Protein AF-0000000073468211 (afdb_homodimer)

Sequence (800 aa):
MRFLKLVSVEEAEKTLLSLAKPLQTEDVALENACGRILAESITSPEDIPGFDRSIKDGYAVRSADTLGAGENKPKLLKMTGKIAMGENTSGSIGEKEAKYIPTGGLMPAGADSVIMQENTELLGDTLLIKASVNPGLDVLKYNEDFSKGEMVFAAGQKITAQTAGVLASFGYDPVRVRKRPRVGIISTGNELVLPSQTPAVGQIRDTNTTLIRAFMIERGADPVFYGIIRDEAEALTPVLSKAAAECDLVILSGGSSKDERDVTTKVIEKLGKVLVHGVSVAPGKPTIIGSINEVPILGLPGHPASTYMITTLFAGPLLAKMTEASEKTRMIKAPLAISFPSEKGREDLVRVKLNQNGEVEPVLGKSGLLNTLVRSDGYIRVPAGRDGYEKGDIVEVFVWMRFLKLVSVEEAEKTLLSLAKPLQTEDVALENACGRILAESITSPEDIPGFDRSIKDGYAVRSADTLGAGENKPKLLKMTGKIAMGENTSGSIGEKEAKYIPTGGLMPAGADSVIMQENTELLGDTLLIKASVNPGLDVLKYNEDFSKGEMVFAAGQKITAQTAGVLASFGYDPVRVRKRPRVGIISTGNELVLPSQTPAVGQIRDTNTTLIRAFMIERGADPVFYGIIRDEAEALTPVLSKAAAECDLVILSGGSSKDERDVTTKVIEKLGKVLVHGVSVAPGKPTIIGSINEVPILGLPGHPASTYMITTLFAGPLLAKMTEASEKTRMIKAPLAISFPSEKGREDLVRVKLNQNGEVEPVLGKSGLLNTLVRSDGYIRVPAGRDGYEKGDIVEVFVW

Organism: Methanocorpusculum labreanum (strain ATCC 43576 / DSM 4855 / Z) (NCBI:txid410358)

Nearest PDB structures (foldseek):
  2nro-assembly1_B  TM=8.510E-01  e=1.370E-40  Escherichia coli
  2nqv-assembly1_B  TM=8.761E-01  e=7.980E-40  Escherichia coli
  1g8l-assembly1_B  TM=8.587E-01  e=1.354E-39  Escherichia coli
  2nqn-assembly1_B  TM=8.785E-01  e=4.383E-39  Escherichia coli
  8bvf-assembly1_B  TM=6.718E-01  e=5.879E-39  Corynebacterium glutamicum ATCC 13032

Foldseek 3Di:
DPPPPAAALVVVQVVQLVLFAAFDKDWDFLVPQAQFFAQFWDFQQAAVVQAKFFQAWFKFDALVQQPPAAQVRWGKAFEDEEFDPPDPPQEADDRRYIYTHHRGTGHYHPGQEGDHHVQWDDDPRMITGHHRDDGNYRMDHRRNVHHRGGTDGGGQEGQHPVNSVVCVSRVPTTGMGGDAFEEEEEEEDPQEDDPVDDGDVSHDYQPLVVLLCVVSVVNRHHYDYLDYFYLALVGVQVSVVVRLVPGLEYEYEDPLDPSSLVSVQVSLVVQFDWDRQAHQEPPWGRWTWTHHPSRIYIYTHHQRLRSNVVCVSRVNVSSSSNRVHPDDFDKDKAFAAAWDWDAAQGKYKFFWAQDPVRHIYTQDDDRRDPVSVVRGQFTFIDHNHDGTDHGGDITITRGD/DPPPPAAALVVVQVVQLVLFDAFDKDWDFLVPQAQFFAQFWDFQQAAVVQAKFFQAWFKFDALVQQPPAAQVRWGKAFEDEEFDPPDPPQEADDRRYMYTHHRGTGHYHPGQEGDHHVQWDDDPRMITGHHHDDGNYRMDHRRNVHHRGGTDGGGQEGQHPVNSVVCVSRVPTTGMGGDAFEEEEEEEDPQEDDPVDDGDVSHDYQPLRVLLCVVSVVNRHHYDYLDYFYLALVGVQVSVVVRLVPGQEYEYEDPLDPSSLVSVQVSLVVQFDWDRQAHQEPPWGRWTWTHGPSRIYIYTHHQRLRSNVVCVSHVNVSSSSNRVHPDDFDKDKAFAAAWDWDAAQGKYKFFWAQDPVRHIYTQDDDRRDPVSVVRGQFTFIDHNHDGTDHGGDITITRGD

Secondary structure (DSSP, 8-state):
------B-HHHHHHHHHTT--PPPEEEE-GGG-TT-BBSS-EE-SS-BSSS-EESSSEEEE-GGGGTT-BTTB-EEEEEEEEPPTTSS---B--TTEEEEE-TTPBPPBT--EEEEGGGEEEETTEEEE-S---TTTTEE-TTSSB-TT-EEE-TT-B--HHHHHHHHHHT--SEEEEPPPEEEEEEE-TTEE-TTSPPPTT-EE-HHHHHHHHHHHHTT-EEEEEEEE-S-HHHHHHHHHHHHHH-SEEEEEE--SHHHHHHHHHHHHHHSEEEEE-BSEES-TT-EEEEETTEEEEEEPSSHHHHHHHIIIIIHHHHHHHHT--PPPPEEEEEBSS-EE--TTSEEEEEEEE-TTS-EEE--S-TT-THHHHT-SEEEEEPTT--EE-TT-EEEEEE-/------B-HHHHHHHHHTT--PPPEEEE-GGG-TT-BBSS-EE-SS-BSSS-EESSSEEEE-GGGGTT-BTTB-EEEEEEEEPPTTSS---B--TTEEEEE-TTPBPPBT--EEEEGGGEEEETTEEEE-S---TTTTEE-TTSSB-TT-EEE-TT-B--HHHHHHHHHHT--SEEEEPPPEEEEEEE-TTEE-TTSPPPTT-EE-HHHHHHHHHHHHTT-EEEEEEEE-S-HHHHHHHHHHHHHH-SEEEEEE--SHHHHHHHHHHHHHHSEEEEE-BSEES-TT-EEEEETTEEEEEEPSSHHHHHHHIIIIIHHHHHHHHT--PPPPEEEEEBSS-EE--TTSEEEEEEEE-TTS-EEE--S-TT-THHHHT-SEEEEEPTT--EE-TT-EEEEEE-

pLDDT: mean 94.17, std 7.38, range [32.25, 98.94]

InterPro domains:
  IPR001453 MoaB/Mog domain [PF00994] (184-320)
  IPR001453 MoaB/Mog domain [SM00852] (184-321)
  IPR001453 MoaB/Mog domain [TIGR00177] (181-310)
  IPR005110 MoeA, N-terminal and linker domain [PF03453] (7-171)
  IPR005111 MoeA, C-terminal, domain IV [PF03454] (333-399)
  IPR036135 MoeA, N-terminal and linker domain superfamily [SSF63882] (6-180)
  IPR036425 MoaB/Mog-like domain superfamily [G3DSA:3.40.980.10] (179-320)
  IPR036425 MoaB/Mog-like domain superfamily [SSF53218] (181-323)
  IPR036688 MoeA, C-terminal, domain IV superfamily [G3DSA:2.40.340.10] (330-400)
  IPR036688 MoeA, C-terminal, domain IV superfamily [SSF63867] (331-400)
  IPR038987 Molybdopterin biosynthesis protein MoeA-like [PTHR10192] (5-400)
  IPR038987 Molybdopterin biosynthesis protein MoeA-like [cd00887] (9-400)

Structure (mmCIF, N/CA/C/O backbone):
data_AF-0000000073468211-model_v1
#
loop_
_entity.id
_entity.type
_entity.pdbx_description
1 polymer 'Molybdopterin molybdochelatase'
#
loop_
_atom_site.group_PDB
_atom_site.id
_atom_site.type_symbol
_atom_site.label_atom_id
_atom_site.label_alt_id
_atom_site.label_comp_id
_atom_site.label_asym_id
_atom_site.label_entity_id
_atom_site.label_seq_id
_atom_site.pdbx_PDB_ins_code
_atom_site.Cartn_x
_atom_site.Cartn_y
_atom_site.Cartn_z
_atom_site.occupancy
_atom_site.B_iso_or_equiv
_atom_site.auth_seq_id
_atom_site.auth_comp_id
_atom_site.auth_asym_id
_atom_site.auth_atom_id
_atom_site.pdbx_PDB_model_num
ATOM 1 N N . MET A 1 1 ? 20.375 -33.156 -22.969 1 32.41 1 MET A N 1
ATOM 2 C CA . MET A 1 1 ? 19.578 -32.156 -22.25 1 32.41 1 MET A CA 1
ATOM 3 C C . MET A 1 1 ? 20.219 -31.828 -20.906 1 32.41 1 MET A C 1
ATOM 5 O O . MET A 1 1 ? 20.344 -32.688 -20.031 1 32.41 1 MET A O 1
ATOM 9 N N . ARG A 1 2 ? 21.219 -31.125 -20.875 1 40.91 2 ARG A N 1
ATOM 10 C CA . ARG A 1 2 ? 22.062 -30.969 -19.703 1 40.91 2 ARG A CA 1
ATOM 11 C C . ARG A 1 2 ? 21.25 -30.688 -18.453 1 40.91 2 ARG A C 1
ATOM 13 O O . ARG A 1 2 ? 20.453 -29.734 -18.422 1 40.91 2 ARG A O 1
ATOM 20 N N . PHE A 1 3 ? 20.75 -31.641 -17.781 1 44.66 3 PHE A N 1
ATOM 21 C CA . PHE A 1 3 ? 20.031 -31.609 -16.5 1 44.66 3 PHE A CA 1
ATOM 22 C C . PHE A 1 3 ? 20.594 -30.516 -15.594 1 44.66 3 PHE A C 1
ATOM 24 O O . PHE A 1 3 ? 21.703 -30.656 -15.07 1 44.66 3 PHE A O 1
ATOM 31 N N . LEU A 1 4 ? 20.531 -29.328 -15.984 1 55.38 4 LEU A N 1
ATOM 32 C CA . LEU A 1 4 ? 21.078 -28.406 -14.992 1 55.38 4 LEU A CA 1
ATOM 33 C C . LEU A 1 4 ? 20.625 -28.797 -13.586 1 55.38 4 LEU A C 1
ATOM 35 O O . LEU A 1 4 ? 19.484 -29.234 -13.398 1 55.38 4 LEU A O 1
ATOM 39 N N . LYS A 1 5 ? 21.531 -29.281 -12.695 1 77 5 LYS A N 1
ATOM 40 C CA . LYS A 1 5 ? 21.406 -29.516 -11.266 1 77 5 LYS A CA 1
ATOM 41 C C . LYS A 1 5 ? 20.547 -28.438 -10.602 1 77 5 LYS A C 1
ATOM 43 O O . LYS A 1 5 ? 20.672 -27.25 -10.93 1 77 5 LYS A O 1
ATOM 48 N N . LEU A 1 6 ? 19.484 -28.922 -9.93 1 90.94 6 LEU A N 1
ATOM 49 C CA . LEU A 1 6 ? 18.703 -27.984 -9.133 1 90.94 6 LEU A CA 1
ATOM 50 C C . LEU A 1 6 ? 19.594 -27.078 -8.305 1 90.94 6 LEU A C 1
ATOM 52 O O . LEU A 1 6 ? 20.625 -27.516 -7.77 1 90.94 6 LEU A O 1
ATOM 56 N N . VAL A 1 7 ? 19.328 -25.828 -8.367 1 95.31 7 VAL A N 1
ATOM 57 C CA . VAL A 1 7 ? 20.078 -24.906 -7.535 1 95.31 7 VAL A CA 1
ATOM 58 C C . VAL A 1 7 ? 19.266 -24.516 -6.312 1 95.31 7 VAL A C 1
ATOM 60 O O . VAL A 1 7 ? 18.031 -24.672 -6.297 1 95.31 7 VAL A O 1
ATOM 63 N N . SER A 1 8 ? 19.953 -24.062 -5.281 1 95.81 8 SER A N 1
ATOM 64 C CA . SER A 1 8 ? 19.266 -23.594 -4.078 1 95.81 8 SER A CA 1
ATOM 65 C C . SER A 1 8 ? 18.547 -22.266 -4.336 1 95.81 8 SER A C 1
ATOM 67 O O . SER A 1 8 ? 18.828 -21.578 -5.32 1 95.81 8 SER A O 1
ATOM 69 N N . VAL A 1 9 ? 17.672 -21.922 -3.465 1 96.94 9 VAL A N 1
ATOM 70 C CA . VAL A 1 9 ? 16.953 -20.641 -3.553 1 96.94 9 VAL A CA 1
ATOM 71 C C . VAL A 1 9 ? 17.953 -19.484 -3.492 1 96.94 9 VAL A C 1
ATOM 73 O O . VAL A 1 9 ? 17.859 -18.547 -4.277 1 96.94 9 VAL A O 1
ATOM 76 N N . GLU A 1 10 ? 18.875 -19.578 -2.592 1 96.62 10 GLU A N 1
ATOM 77 C CA . GLU A 1 10 ? 19.875 -18.547 -2.422 1 96.62 10 GLU A CA 1
ATOM 78 C C . GLU A 1 10 ? 20.688 -18.344 -3.703 1 96.62 10 GLU A C 1
ATOM 80 O O . GLU A 1 10 ? 20.906 -17.203 -4.133 1 96.62 10 GLU A O 1
ATOM 85 N N . GLU A 1 11 ? 21.094 -19.422 -4.254 1 97.31 11 GLU A N 1
ATOM 86 C CA . GLU A 1 11 ? 21.859 -19.344 -5.492 1 97.31 11 GLU A CA 1
ATOM 87 C C . GLU A 1 11 ? 21.031 -18.766 -6.629 1 97.31 11 GLU A C 1
ATOM 89 O O . GLU A 1 11 ? 21.531 -17.953 -7.418 1 97.31 11 GLU A O 1
ATOM 94 N N . ALA A 1 12 ? 19.828 -19.172 -6.742 1 98.06 12 ALA A N 1
ATOM 95 C CA . ALA A 1 12 ? 18.922 -18.656 -7.766 1 98.06 12 ALA A CA 1
ATOM 96 C C . ALA A 1 12 ? 18.719 -17.156 -7.598 1 98.06 12 ALA A C 1
ATOM 98 O O . ALA A 1 12 ? 18.766 -16.406 -8.578 1 98.06 12 ALA A O 1
ATOM 99 N N . GLU A 1 13 ? 18.516 -16.734 -6.375 1 97.75 13 GLU A N 1
ATOM 100 C CA . GLU A 1 13 ? 18.328 -15.312 -6.078 1 97.75 13 GLU A CA 1
ATOM 101 C C . GLU A 1 13 ? 19.562 -14.508 -6.473 1 97.75 13 GLU A C 1
ATOM 103 O O . GLU A 1 13 ? 19.438 -13.469 -7.125 1 97.75 13 GLU A O 1
ATOM 108 N N . LYS A 1 14 ? 20.703 -14.961 -6.062 1 98.12 14 LYS A N 1
ATOM 109 C CA . LYS A 1 14 ? 21.953 -14.289 -6.391 1 98.12 14 LYS A CA 1
ATOM 110 C C . LYS A 1 14 ? 22.125 -14.164 -7.902 1 98.12 14 LYS A C 1
ATOM 112 O O . LYS A 1 14 ? 22.5 -13.102 -8.406 1 98.12 14 LYS A O 1
ATOM 117 N N . THR A 1 15 ? 21.844 -15.25 -8.57 1 98.12 15 THR A N 1
ATOM 118 C CA . THR A 1 15 ? 21.969 -15.273 -10.023 1 98.12 15 THR A CA 1
ATOM 119 C C . THR A 1 15 ? 21.031 -14.242 -10.664 1 98.12 15 THR A C 1
ATOM 121 O O . THR A 1 15 ? 21.453 -13.438 -11.492 1 98.12 15 THR A O 1
ATOM 124 N N . LEU A 1 16 ? 19.859 -14.258 -10.281 1 98.5 16 LEU A N 1
ATOM 125 C CA . LEU A 1 16 ? 18.875 -13.344 -10.859 1 98.5 16 LEU A CA 1
ATOM 126 C C . LEU A 1 16 ? 19.234 -11.891 -10.555 1 98.5 16 LEU A C 1
ATOM 128 O O . LEU A 1 16 ? 19.188 -11.039 -11.445 1 98.5 16 LEU A O 1
ATOM 132 N N . LEU A 1 17 ? 19.578 -11.625 -9.281 1 98.12 17 LEU A N 1
ATOM 133 C CA . LEU A 1 17 ? 19.875 -10.258 -8.859 1 98.12 17 LEU A CA 1
ATOM 134 C C . LEU A 1 17 ? 21.109 -9.727 -9.562 1 98.12 17 LEU A C 1
ATOM 136 O O . LEU A 1 17 ? 21.266 -8.516 -9.734 1 98.12 17 LEU A O 1
ATOM 140 N N . SER A 1 18 ? 22 -10.609 -9.961 1 97.88 18 SER A N 1
ATOM 141 C CA . SER A 1 18 ? 23.203 -10.188 -10.672 1 97.88 18 SER A CA 1
ATOM 142 C C . SER A 1 18 ? 22.875 -9.625 -12.047 1 97.88 18 SER A C 1
ATOM 144 O O . SER A 1 18 ? 23.688 -8.922 -12.656 1 97.88 18 SER A O 1
ATOM 146 N N . LEU A 1 19 ? 21.656 -9.898 -12.555 1 97.88 19 LEU A N 1
ATOM 147 C CA . LEU A 1 19 ? 21.234 -9.43 -13.867 1 97.88 19 LEU A CA 1
ATOM 148 C C . LEU A 1 19 ? 20.609 -8.039 -13.773 1 97.88 19 LEU A C 1
ATOM 150 O O . LEU A 1 19 ? 20.375 -7.387 -14.789 1 97.88 19 LEU A O 1
ATOM 154 N N . ALA A 1 20 ? 20.312 -7.633 -12.586 1 96.94 20 ALA A N 1
ATOM 155 C CA . ALA A 1 20 ? 19.609 -6.375 -12.367 1 96.94 20 ALA A CA 1
ATOM 156 C C . ALA A 1 20 ? 20.5 -5.176 -12.695 1 96.94 20 ALA A C 1
ATOM 158 O O . ALA A 1 20 ? 21.625 -5.082 -12.203 1 96.94 20 ALA A O 1
ATOM 159 N N . LYS A 1 21 ? 20.016 -4.336 -13.484 1 95.38 21 LYS A N 1
ATOM 160 C CA . LYS A 1 21 ? 20.641 -3.041 -13.734 1 95.38 21 LYS A CA 1
ATOM 161 C C . LYS A 1 21 ? 19.766 -1.899 -13.234 1 95.38 21 LYS A C 1
ATOM 163 O O . LYS A 1 21 ? 18.547 -1.889 -13.469 1 95.38 21 LYS A O 1
ATOM 168 N N . PRO A 1 22 ? 20.422 -0.974 -12.555 1 96 22 PRO A N 1
ATOM 169 C CA . PRO A 1 22 ? 19.609 0.166 -12.125 1 96 22 PRO A CA 1
ATOM 170 C C . PRO A 1 22 ? 18.938 0.889 -13.289 1 96 22 PRO A C 1
ATOM 172 O O . PRO A 1 22 ? 19.562 1.138 -14.312 1 96 22 PRO A O 1
ATOM 175 N N . LEU A 1 23 ? 17.75 1.193 -13.117 1 98.06 23 LEU A N 1
ATOM 176 C CA . LEU A 1 23 ? 16.984 1.882 -14.148 1 98.06 23 LEU A CA 1
ATOM 177 C C . LEU A 1 23 ? 17.359 3.361 -14.203 1 98.06 23 LEU A C 1
ATOM 179 O O . LEU A 1 23 ? 17.875 3.912 -13.227 1 98.06 23 LEU A O 1
ATOM 183 N N . GLN A 1 24 ? 17.047 3.904 -15.312 1 98.12 24 GLN A N 1
ATOM 184 C CA . GLN A 1 24 ? 17.266 5.336 -15.484 1 98.12 24 GLN A CA 1
ATOM 185 C C . GLN A 1 24 ? 16.344 6.148 -14.578 1 98.12 24 GLN A C 1
ATOM 187 O O . GLN A 1 24 ? 15.445 5.594 -13.945 1 98.12 24 GLN A O 1
ATOM 192 N N . THR A 1 25 ? 16.703 7.418 -14.43 1 98.44 25 THR A N 1
ATOM 193 C CA . THR A 1 25 ? 15.906 8.328 -13.609 1 98.44 25 THR A CA 1
ATOM 194 C C . THR A 1 25 ? 15.031 9.219 -14.477 1 98.44 25 THR A C 1
ATOM 196 O O . THR A 1 25 ? 15.219 9.289 -15.695 1 98.44 25 THR A O 1
ATOM 199 N N . GLU A 1 26 ? 14.023 9.734 -13.914 1 98.69 26 GLU A N 1
ATOM 200 C CA . GLU A 1 26 ? 13.18 10.734 -14.562 1 98.69 26 GLU A CA 1
ATOM 201 C C . GLU A 1 26 ? 12.672 11.766 -13.555 1 98.69 26 GLU A C 1
ATOM 203 O O . GLU A 1 26 ? 12.672 11.516 -12.352 1 98.69 26 GLU A O 1
ATOM 208 N N . ASP A 1 27 ? 12.344 12.977 -14.055 1 98.69 27 ASP A N 1
ATOM 209 C CA . ASP A 1 27 ? 11.711 14.008 -13.234 1 98.69 27 ASP A CA 1
ATOM 210 C C . ASP A 1 27 ? 10.195 13.938 -13.336 1 98.69 27 ASP A C 1
ATOM 212 O O . ASP A 1 27 ? 9.641 13.891 -14.438 1 98.69 27 ASP A O 1
ATOM 216 N N . VAL A 1 28 ? 9.578 13.852 -12.219 1 98.5 28 VAL A N 1
ATOM 217 C CA . VAL A 1 28 ? 8.117 13.836 -12.211 1 98.5 28 VAL A CA 1
ATOM 218 C C . VAL A 1 28 ? 7.59 15 -11.367 1 98.5 28 VAL A C 1
ATOM 220 O O . VAL A 1 28 ? 8.227 15.406 -10.398 1 98.5 28 VAL A O 1
ATOM 223 N N . ALA A 1 29 ? 6.383 15.484 -11.805 1 98.5 29 ALA A N 1
ATOM 224 C CA . ALA A 1 29 ? 5.719 16.469 -10.945 1 98.5 29 ALA A CA 1
ATOM 225 C C . ALA A 1 29 ? 5.461 15.898 -9.555 1 98.5 29 ALA A C 1
ATOM 227 O O . ALA A 1 29 ? 5.137 14.719 -9.414 1 98.5 29 ALA A O 1
ATOM 228 N N . LEU A 1 30 ? 5.605 16.719 -8.555 1 98.44 30 LEU A N 1
ATOM 229 C CA . LEU A 1 30 ? 5.422 16.281 -7.172 1 98.44 30 LEU A CA 1
ATOM 230 C C . LEU A 1 30 ? 4.051 15.648 -6.984 1 98.44 30 LEU A C 1
ATOM 232 O O . LEU A 1 30 ? 3.91 14.672 -6.238 1 98.44 30 LEU A O 1
ATOM 236 N N . GLU A 1 31 ? 3.053 16.141 -7.691 1 97.44 31 GLU A N 1
ATOM 237 C CA . GLU A 1 31 ? 1.694 15.617 -7.559 1 97.44 31 GLU A CA 1
ATOM 238 C C . GLU A 1 31 ? 1.601 14.18 -8.055 1 97.44 31 GLU A C 1
ATOM 240 O O . GLU A 1 31 ? 0.652 13.461 -7.723 1 97.44 31 GLU A O 1
ATOM 245 N N . ASN A 1 32 ? 2.574 13.727 -8.836 1 97.25 32 ASN A N 1
ATOM 246 C CA . ASN A 1 32 ? 2.596 12.375 -9.383 1 97.25 32 ASN A CA 1
ATOM 247 C C . ASN A 1 32 ? 3.678 11.516 -8.727 1 97.25 32 ASN A C 1
ATOM 249 O O . ASN A 1 32 ? 3.975 10.414 -9.195 1 97.25 32 ASN A O 1
ATOM 253 N N . ALA A 1 33 ? 4.254 11.969 -7.68 1 98.25 33 ALA A N 1
ATOM 254 C CA . ALA A 1 33 ? 5.469 11.352 -7.16 1 98.25 33 ALA A CA 1
ATOM 255 C C . ALA A 1 33 ? 5.141 10.281 -6.121 1 98.25 33 ALA A C 1
ATOM 257 O O . ALA A 1 33 ? 5.984 9.445 -5.785 1 98.25 33 ALA A O 1
ATOM 258 N N . CYS A 1 34 ? 3.93 10.312 -5.621 1 97.19 34 CYS A N 1
ATOM 259 C CA . CYS A 1 34 ? 3.559 9.352 -4.582 1 97.19 34 CYS A CA 1
ATOM 260 C C . CYS A 1 34 ? 3.781 7.922 -5.055 1 97.19 34 CYS A C 1
ATOM 262 O O . CYS A 1 34 ? 3.379 7.559 -6.16 1 97.19 34 CYS A O 1
ATOM 264 N N . GLY A 1 35 ? 4.484 7.121 -4.219 1 96.94 35 GLY A N 1
ATOM 265 C CA . GLY A 1 35 ? 4.73 5.719 -4.52 1 96.94 35 GLY A CA 1
ATOM 266 C C . GLY A 1 35 ? 6 5.492 -5.32 1 96.94 35 GLY A C 1
ATOM 267 O O . GLY A 1 35 ? 6.477 4.359 -5.43 1 96.94 35 GLY A O 1
ATOM 268 N N . ARG A 1 36 ? 6.551 6.547 -5.871 1 98.44 36 ARG A N 1
ATOM 269 C CA . ARG A 1 36 ? 7.789 6.441 -6.633 1 98.44 36 ARG A CA 1
ATOM 270 C C . ARG A 1 36 ? 8.992 6.297 -5.707 1 98.44 36 ARG A C 1
ATOM 272 O O . ARG A 1 36 ? 8.867 6.453 -4.492 1 98.44 36 ARG A O 1
ATOM 279 N N . ILE A 1 37 ? 10.117 5.914 -6.242 1 98.62 37 ILE A N 1
ATOM 280 C CA . ILE A 1 37 ? 11.352 5.703 -5.496 1 98.62 37 ILE A CA 1
ATOM 281 C C . ILE A 1 37 ? 12.328 6.852 -5.773 1 98.62 37 ILE A C 1
ATOM 283 O O . ILE A 1 37 ? 12.648 7.129 -6.93 1 98.62 37 ILE A O 1
ATOM 287 N N . LEU A 1 38 ? 12.789 7.5 -4.703 1 98.75 38 LEU A N 1
ATOM 288 C CA . LEU A 1 38 ? 13.742 8.586 -4.855 1 98.75 38 LEU A CA 1
ATOM 289 C C . LEU A 1 38 ? 15.016 8.102 -5.543 1 98.75 38 LEU A C 1
ATOM 291 O O . LEU A 1 38 ? 15.594 7.086 -5.148 1 98.75 38 LEU A O 1
ATOM 295 N N . ALA A 1 39 ? 15.516 8.812 -6.555 1 98.31 39 ALA A N 1
ATOM 296 C CA . ALA A 1 39 ? 16.734 8.453 -7.285 1 98.31 39 ALA A CA 1
ATOM 297 C C . ALA A 1 39 ? 17.969 8.992 -6.586 1 98.31 39 ALA A C 1
ATOM 299 O O . ALA A 1 39 ? 19.094 8.539 -6.855 1 98.31 39 ALA A O 1
ATOM 300 N N . GLU A 1 40 ? 17.797 9.961 -5.734 1 97.94 40 GLU A N 1
ATOM 301 C CA . GLU A 1 40 ? 18.906 10.617 -5.039 1 97.94 40 GLU A CA 1
ATOM 302 C C . GLU A 1 40 ? 18.531 10.953 -3.598 1 97.94 40 GLU A C 1
ATOM 304 O O . GLU A 1 40 ? 17.359 10.969 -3.246 1 97.94 40 GLU A O 1
ATOM 309 N N . SER A 1 41 ? 19.547 11.125 -2.834 1 98.31 41 SER A N 1
ATOM 310 C CA . SER A 1 41 ? 19.312 11.586 -1.471 1 98.31 41 SER A CA 1
ATOM 311 C C . SER A 1 41 ? 18.75 13 -1.459 1 98.31 41 SER A C 1
ATOM 313 O O . SER A 1 41 ? 19.016 13.797 -2.361 1 98.31 41 SER A O 1
ATOM 315 N N . ILE A 1 42 ? 17.984 13.297 -0.471 1 98.5 42 ILE A N 1
ATOM 316 C CA . ILE A 1 42 ? 17.359 14.602 -0.339 1 98.5 42 ILE A CA 1
ATOM 317 C C . ILE A 1 42 ? 17.938 15.336 0.873 1 98.5 42 ILE A C 1
ATOM 319 O O . ILE A 1 42 ? 17.922 14.805 1.986 1 98.5 42 ILE A O 1
ATOM 323 N N . THR A 1 43 ? 18.438 16.453 0.672 1 97.81 43 THR A N 1
ATOM 324 C CA . THR A 1 43 ? 18.906 17.375 1.712 1 97.81 43 THR A CA 1
ATOM 325 C C . THR A 1 43 ? 18.047 18.625 1.755 1 97.81 43 THR A C 1
ATOM 327 O O . THR A 1 43 ? 17.531 19.062 0.725 1 97.81 43 THR A O 1
ATOM 330 N N . SER A 1 44 ? 17.891 19.125 2.943 1 98 44 SER A N 1
ATOM 331 C CA . SER A 1 44 ? 17.141 20.391 3.033 1 98 44 SER A CA 1
ATOM 332 C C . SER A 1 44 ? 17.875 21.516 2.318 1 98 44 SER A C 1
ATOM 334 O O . SER A 1 44 ? 19.016 21.844 2.664 1 98 44 SER A O 1
ATOM 336 N N . PRO A 1 45 ? 17.266 22.109 1.367 1 97.38 45 PRO A N 1
ATOM 337 C CA . PRO A 1 45 ? 17.969 23.172 0.623 1 97.38 45 PRO A CA 1
ATOM 338 C C . PRO A 1 45 ? 18.047 24.484 1.397 1 97.38 45 PRO A C 1
ATOM 340 O O . PRO A 1 45 ? 18.812 25.375 1.036 1 97.38 45 PRO A O 1
ATOM 343 N N . GLU A 1 46 ? 17.266 24.656 2.424 1 97 46 GLU A N 1
ATOM 344 C CA . GLU A 1 46 ? 17.188 25.844 3.268 1 97 46 GLU A CA 1
ATOM 345 C C . GLU A 1 46 ? 16.75 25.484 4.688 1 97 46 GLU A C 1
ATOM 347 O O . GLU A 1 46 ? 16.422 24.328 4.965 1 97 46 GLU A O 1
ATOM 352 N N . ASP A 1 47 ? 16.891 26.484 5.512 1 97.31 47 ASP A N 1
ATOM 353 C CA . ASP A 1 47 ? 16.297 26.328 6.836 1 97.31 47 ASP A CA 1
ATOM 354 C C . ASP A 1 47 ? 14.766 26.328 6.758 1 97.31 47 ASP A C 1
ATOM 356 O O . ASP A 1 47 ? 14.18 27.109 6.008 1 97.31 47 ASP A O 1
ATOM 360 N N . ILE A 1 48 ? 14.203 25.469 7.461 1 96.06 48 ILE A N 1
ATOM 361 C CA . ILE A 1 48 ? 12.742 25.406 7.516 1 96.06 48 ILE A CA 1
ATOM 362 C C . ILE A 1 48 ? 12.266 25.656 8.945 1 96.06 48 ILE A C 1
ATOM 364 O O . ILE A 1 48 ? 12.695 24.969 9.883 1 96.06 48 ILE A O 1
ATOM 368 N N . PRO A 1 49 ? 11.445 26.656 9.109 1 94.25 49 PRO A N 1
ATOM 369 C CA . PRO A 1 49 ? 10.625 27.375 8.133 1 94.25 49 PRO A CA 1
ATOM 370 C C . PRO A 1 49 ? 11.367 28.562 7.508 1 94.25 49 PRO A C 1
ATOM 372 O O . PRO A 1 49 ? 10.789 29.281 6.688 1 94.25 49 PRO A O 1
ATOM 375 N N . GLY A 1 50 ? 12.617 28.859 7.969 1 95 50 GLY A N 1
ATOM 376 C CA . GLY A 1 50 ? 13.438 29.891 7.359 1 95 50 GLY A CA 1
ATOM 377 C C . GLY A 1 50 ? 13.391 31.219 8.102 1 95 50 GLY A C 1
ATOM 378 O O . GLY A 1 50 ? 14.188 32.125 7.836 1 95 50 GLY A O 1
ATOM 379 N N . PHE A 1 51 ? 12.445 31.375 9.016 1 94.69 51 PHE A N 1
ATOM 380 C CA . PHE A 1 51 ? 12.305 32.531 9.883 1 94.69 51 PHE A CA 1
ATOM 381 C C . PHE A 1 51 ? 11.633 32.156 11.195 1 94.69 51 PHE A C 1
ATOM 383 O O . PHE A 1 51 ? 10.93 31.156 11.273 1 94.69 51 PHE A O 1
ATOM 390 N N . ASP A 1 52 ? 11.922 32.938 12.195 1 95.38 52 ASP A N 1
ATOM 391 C CA . ASP A 1 52 ? 11.219 32.75 13.453 1 95.38 52 ASP A CA 1
ATOM 392 C C . ASP A 1 52 ? 9.742 33.094 13.328 1 95.38 52 ASP A C 1
ATOM 394 O O . ASP A 1 52 ? 9.398 34.156 12.828 1 95.38 52 ASP A O 1
ATOM 398 N N . ARG A 1 53 ? 8.906 32.156 13.805 1 93.56 53 ARG A N 1
ATOM 399 C CA . ARG A 1 53 ? 7.48 32.406 13.641 1 93.56 53 ARG A CA 1
ATOM 400 C C . ARG A 1 53 ? 6.691 32 14.875 1 93.56 53 ARG A C 1
ATOM 402 O O . ARG A 1 53 ? 7.164 31.188 15.672 1 93.56 53 ARG A O 1
ATOM 409 N N . SER A 1 54 ? 5.547 32.594 15 1 93.44 54 SER A N 1
ATOM 410 C CA . SER A 1 54 ? 4.691 32.281 16.141 1 93.44 54 SER A CA 1
ATOM 411 C C . SER A 1 54 ? 3.988 30.938 15.953 1 93.44 54 SER A C 1
ATOM 413 O O . SER A 1 54 ? 3.551 30.609 14.852 1 93.44 54 SER A O 1
ATOM 415 N N . ILE A 1 55 ? 3.76 30.203 17.016 1 90.56 55 ILE A N 1
ATOM 416 C CA . ILE A 1 55 ? 2.986 28.969 16.922 1 90.56 55 ILE A CA 1
ATOM 417 C C . ILE A 1 55 ? 1.632 29.156 17.594 1 90.56 55 ILE A C 1
ATOM 419 O O . ILE A 1 55 ? 0.848 28.203 17.703 1 90.56 55 ILE A O 1
ATOM 423 N N . LYS A 1 56 ? 1.368 30.391 18.078 1 90.5 56 LYS A N 1
ATOM 424 C CA . LYS A 1 56 ? 0.096 30.75 18.688 1 90.5 56 LYS A CA 1
ATOM 425 C C . LYS A 1 56 ? -0.373 32.125 18.203 1 90.5 56 LYS A C 1
ATOM 427 O O . LYS A 1 56 ? 0.438 32.938 17.781 1 90.5 56 LYS A O 1
ATOM 432 N N . ASP A 1 57 ? -1.697 32.281 18.328 1 91.81 57 ASP A N 1
ATOM 433 C CA . ASP A 1 57 ? -2.219 33.625 18.25 1 91.81 57 ASP A CA 1
ATOM 434 C C . ASP A 1 57 ? -1.941 34.406 19.531 1 91.81 57 ASP A C 1
ATOM 436 O O . ASP A 1 57 ? -2.217 33.938 20.625 1 91.81 57 ASP A O 1
ATOM 440 N N . GLY A 1 58 ? -1.388 35.625 19.312 1 95 58 GLY A N 1
ATOM 441 C CA . GLY A 1 58 ? -1.108 36.406 20.5 1 95 58 GLY A CA 1
ATOM 442 C C . GLY A 1 58 ? -0.316 37.688 20.203 1 95 58 GLY A C 1
ATOM 443 O O . GLY A 1 58 ? -0.625 38.406 19.25 1 95 58 GLY A O 1
ATOM 444 N N . TYR A 1 59 ? 0.613 37.906 21.141 1 97.19 59 TYR A N 1
ATOM 445 C CA . TYR A 1 59 ? 1.393 39.156 21.047 1 97.19 59 TYR A CA 1
ATOM 446 C C . TYR A 1 59 ? 2.885 38.844 21.141 1 97.19 59 TYR A C 1
ATOM 448 O O . TYR A 1 59 ? 3.326 38.156 22.062 1 97.19 59 TYR A O 1
ATOM 456 N N . ALA A 1 60 ? 3.627 39.375 20.156 1 97.62 60 ALA A N 1
ATOM 457 C CA . ALA A 1 60 ? 5.086 39.312 20.203 1 97.62 60 ALA A CA 1
ATOM 458 C C . ALA A 1 60 ? 5.648 40.312 21.203 1 97.6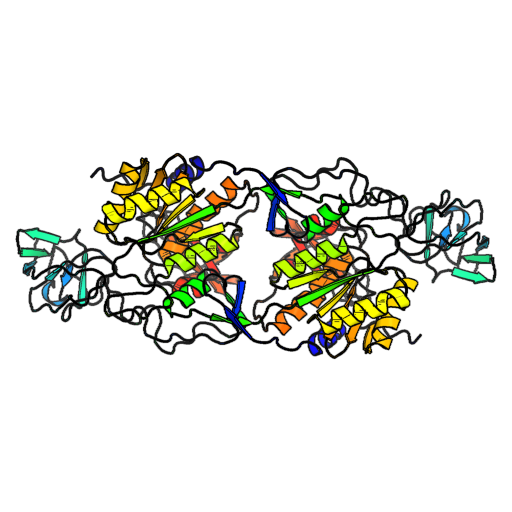2 60 ALA A C 1
ATOM 460 O O . ALA A 1 60 ? 5.312 41.5 21.156 1 97.62 60 ALA A O 1
ATOM 461 N N . VAL A 1 61 ? 6.531 39.812 22.078 1 98 61 VAL A N 1
ATOM 462 C CA . VAL A 1 61 ? 7.043 40.656 23.156 1 98 61 VAL A CA 1
ATOM 463 C C . VAL A 1 61 ? 8.516 40.344 23.406 1 98 61 VAL A C 1
ATOM 465 O O . VAL A 1 61 ? 9.023 39.312 22.938 1 98 61 VAL A O 1
ATOM 468 N N . ARG A 1 62 ? 9.156 41.281 24.078 1 97.88 62 ARG A N 1
ATOM 469 C CA . ARG A 1 62 ? 10.406 40.969 24.75 1 97.88 62 ARG A CA 1
ATOM 470 C C . ARG A 1 62 ? 10.148 40.281 26.094 1 97.88 62 ARG A C 1
ATOM 472 O O . ARG A 1 62 ? 9.508 40.875 26.984 1 97.88 62 ARG A O 1
ATOM 479 N N . SER A 1 63 ? 10.656 39.125 26.219 1 97.62 63 SER A N 1
ATOM 480 C CA . SER A 1 63 ? 10.414 38.375 27.453 1 97.62 63 SER A CA 1
ATOM 481 C C . SER A 1 63 ? 10.852 39.188 28.672 1 97.62 63 SER A C 1
ATOM 483 O O . SER A 1 63 ? 10.203 39.125 29.719 1 97.62 63 SER A O 1
ATOM 485 N N . ALA A 1 64 ? 11.898 39.906 28.562 1 97.12 64 ALA A N 1
ATOM 486 C CA . ALA A 1 64 ? 12.445 40.719 29.641 1 97.12 64 ALA A CA 1
ATOM 487 C C . ALA A 1 64 ? 11.422 41.719 30.156 1 97.12 64 ALA A C 1
ATOM 489 O O . ALA A 1 64 ? 11.406 42.062 31.344 1 97.12 64 ALA A O 1
ATOM 490 N N . ASP A 1 65 ? 10.562 42.188 29.281 1 97.44 65 ASP A N 1
ATOM 491 C CA . ASP A 1 65 ? 9.578 43.219 29.625 1 97.44 65 ASP A CA 1
ATOM 492 C C . ASP A 1 65 ? 8.383 42.594 30.344 1 97.44 65 ASP A C 1
ATOM 494 O O . ASP A 1 65 ? 7.504 43.312 30.828 1 97.44 65 ASP A O 1
ATOM 498 N N . THR A 1 66 ? 8.297 41.281 30.453 1 96.5 66 THR A N 1
ATOM 499 C CA . THR A 1 66 ? 7.16 40.594 31.062 1 96.5 66 THR A CA 1
ATOM 500 C C . THR A 1 66 ? 7.523 40.062 32.438 1 96.5 66 THR A C 1
ATOM 502 O O . THR A 1 66 ? 6.672 39.531 33.156 1 96.5 66 THR A O 1
ATOM 505 N N . LEU A 1 67 ? 8.797 40.188 32.812 1 95.12 67 LEU A N 1
ATOM 506 C CA . LEU A 1 67 ? 9.297 39.625 34.062 1 95.12 67 LEU A CA 1
ATOM 507 C C . LEU A 1 67 ? 8.461 40.094 35.25 1 95.12 67 LEU A C 1
ATOM 509 O O . LEU A 1 67 ? 8.25 41.312 35.406 1 95.12 67 LEU A O 1
ATOM 513 N N . GLY A 1 68 ? 7.988 39.188 36 1 93.75 68 GLY A N 1
ATOM 514 C CA . GLY A 1 68 ? 7.254 39.531 37.219 1 93.75 68 GLY A CA 1
ATOM 515 C C . GLY A 1 68 ? 5.773 39.75 36.969 1 93.75 68 GLY A C 1
ATOM 516 O O . GLY A 1 68 ? 5.02 40 37.906 1 93.75 68 GLY A O 1
ATOM 517 N N . ALA A 1 69 ? 5.332 39.656 35.75 1 95 69 ALA A N 1
ATOM 518 C CA . ALA A 1 69 ? 3.92 39.875 35.438 1 95 69 ALA A CA 1
ATOM 519 C C . ALA A 1 69 ? 3.062 38.75 36.031 1 95 69 ALA A C 1
ATOM 521 O O . ALA A 1 69 ? 3.488 37.594 36.062 1 95 69 ALA A O 1
ATOM 522 N N . GLY A 1 70 ? 1.869 39.062 36.438 1 93.25 70 GLY A N 1
ATOM 523 C CA . GLY A 1 70 ? 0.871 38.156 36.969 1 93.25 70 GLY A CA 1
ATOM 524 C C . GLY A 1 70 ? -0.539 38.688 36.906 1 93.25 70 GLY A C 1
ATOM 525 O O . GLY A 1 70 ? -0.736 39.875 36.562 1 93.25 70 GLY A O 1
ATOM 526 N N . GLU A 1 71 ? -1.478 37.812 37.219 1 91.12 71 GLU A N 1
ATOM 527 C CA . GLU A 1 71 ? -2.881 38.219 37.188 1 91.12 71 GLU A CA 1
ATOM 528 C C . GLU A 1 71 ? -3.137 39.438 38.094 1 91.12 71 GLU A C 1
ATOM 530 O O . GLU A 1 71 ? -3.896 40.312 37.719 1 91.12 71 GLU A O 1
ATOM 535 N N . ASN A 1 72 ? -2.545 39.375 39.188 1 91.88 72 ASN A N 1
ATOM 536 C CA . ASN A 1 72 ? -2.783 40.406 40.156 1 91.88 72 ASN A CA 1
ATOM 537 C C . ASN A 1 72 ? -1.771 41.562 40.031 1 91.88 72 ASN A C 1
ATOM 539 O O . ASN A 1 72 ? -1.893 42.594 40.688 1 91.88 72 ASN A O 1
ATOM 543 N N . LYS A 1 73 ? -0.783 41.469 39.188 1 93.56 73 LYS A N 1
ATOM 544 C CA . LYS A 1 73 ? 0.242 42.469 38.938 1 93.56 73 LYS A CA 1
ATOM 545 C C . LYS A 1 73 ? 0.591 42.531 37.438 1 93.56 73 LYS A C 1
ATOM 547 O O . LYS A 1 73 ? 1.724 42.25 37.062 1 93.56 73 LYS A O 1
ATOM 552 N N . PRO A 1 74 ? -0.33 42.969 36.688 1 94.12 74 PRO A N 1
ATOM 553 C CA . PRO A 1 74 ? -0.077 43 35.25 1 94.12 74 PRO A CA 1
ATOM 554 C C . PRO A 1 74 ? 0.982 44.031 34.875 1 94.12 74 PRO A C 1
ATOM 556 O O . PRO A 1 74 ? 1.173 45.031 35.562 1 94.12 74 PRO A O 1
ATOM 559 N N . LYS A 1 75 ? 1.698 43.75 33.844 1 96.06 75 LYS A N 1
ATOM 560 C CA . LYS A 1 75 ? 2.615 44.688 33.219 1 96.06 75 LYS A CA 1
ATOM 561 C C . LYS A 1 75 ? 1.978 45.344 32 1 96.06 75 LYS A C 1
ATOM 563 O O . LYS A 1 75 ? 1.104 44.75 31.359 1 96.06 75 LYS A O 1
ATOM 568 N N . LEU A 1 76 ? 2.439 46.531 31.766 1 96.81 76 LEU A N 1
ATOM 569 C CA . LEU A 1 76 ? 1.855 47.312 30.656 1 96.81 76 LEU A CA 1
ATOM 570 C C . LEU A 1 76 ? 2.842 47.438 29.5 1 96.81 76 LEU A C 1
ATOM 572 O O . LEU A 1 76 ? 3.998 47.812 29.703 1 96.81 76 LEU A O 1
ATOM 576 N N . LEU A 1 77 ? 2.371 47.062 28.344 1 97.75 77 LEU A N 1
ATOM 577 C CA . LEU A 1 77 ? 3.135 47.25 27.125 1 97.75 77 LEU A CA 1
ATOM 578 C C . LEU A 1 77 ? 2.359 48.125 26.141 1 97.75 77 LEU A C 1
ATOM 580 O O . LEU A 1 77 ? 1.127 48.156 26.172 1 97.75 77 LEU A O 1
ATOM 584 N N . LYS A 1 78 ? 3.045 48.812 25.25 1 97.75 78 LYS A N 1
ATOM 585 C CA . LYS A 1 78 ? 2.428 49.625 24.219 1 97.75 78 LYS A CA 1
ATOM 586 C C . LYS A 1 78 ? 2.252 48.844 22.922 1 97.75 78 LYS A C 1
ATOM 588 O O . LYS A 1 78 ? 3.205 48.25 22.422 1 97.75 78 LYS A O 1
ATOM 593 N N . MET A 1 79 ? 1.067 48.812 22.438 1 97.06 79 MET A N 1
ATOM 594 C CA . MET A 1 79 ? 0.813 48.188 21.141 1 97.06 79 MET A CA 1
ATOM 595 C C . MET A 1 79 ? 1.341 49.062 20 1 97.06 79 MET A C 1
ATOM 597 O O . MET A 1 79 ? 1.019 50.25 19.922 1 97.06 79 MET A O 1
ATOM 601 N N . THR A 1 80 ? 2.146 48.5 19.156 1 95.19 80 THR A N 1
ATOM 602 C CA . THR A 1 80 ? 2.74 49.281 18.094 1 95.19 80 THR A CA 1
ATOM 603 C C . THR A 1 80 ? 2.279 48.812 16.734 1 95.19 80 THR A C 1
ATOM 605 O O . THR A 1 80 ? 2.717 49.344 15.703 1 95.19 80 THR A O 1
ATOM 608 N N . GLY A 1 81 ? 1.383 47.812 16.672 1 92.69 81 GLY A N 1
ATOM 609 C CA . GLY A 1 81 ? 0.84 47.375 15.398 1 92.69 81 GLY A CA 1
ATOM 610 C C . GLY A 1 81 ? 0.431 45.906 15.383 1 92.69 81 GLY A C 1
ATOM 611 O O . GLY A 1 81 ? 0.279 45.281 16.438 1 92.69 81 GLY A O 1
ATOM 612 N N . LYS A 1 82 ? 0.123 45.469 14.172 1 92.62 82 LYS A N 1
ATOM 613 C CA . LYS A 1 82 ? -0.276 44.094 13.898 1 92.62 82 LYS A CA 1
ATOM 614 C C . LYS A 1 82 ? 0.538 43.5 12.758 1 92.62 82 LYS A C 1
ATOM 616 O O . LYS A 1 82 ? 0.799 44.188 11.758 1 92.62 82 LYS A O 1
ATOM 621 N N . ILE A 1 83 ? 0.96 42.344 12.969 1 92 83 ILE A N 1
ATOM 622 C CA . ILE A 1 83 ? 1.73 41.656 11.938 1 92 83 ILE A CA 1
ATOM 623 C C . ILE A 1 83 ? 0.784 40.938 10.984 1 92 83 ILE A C 1
ATOM 625 O O . ILE A 1 83 ? -0.116 40.219 11.414 1 92 83 ILE A O 1
ATOM 629 N N . ALA A 1 84 ? 1.001 41.156 9.68 1 86.94 84 ALA A N 1
ATOM 630 C CA . ALA A 1 84 ? 0.21 40.531 8.641 1 86.94 84 ALA A CA 1
ATOM 631 C C . ALA A 1 84 ? 0.869 39.219 8.188 1 86.94 84 ALA A C 1
ATOM 633 O O . ALA A 1 84 ? 2.098 39.125 8.125 1 86.94 84 ALA A O 1
ATOM 634 N N . MET A 1 85 ? 0.017 38.312 7.859 1 88.06 85 MET A N 1
ATOM 635 C CA . MET A 1 85 ? 0.513 37.031 7.387 1 88.06 85 MET A CA 1
ATOM 636 C C . MET A 1 85 ? 1.144 37.156 6.004 1 88.06 85 MET A C 1
ATOM 638 O O . MET A 1 85 ? 0.586 37.812 5.125 1 88.06 85 MET A O 1
ATOM 642 N N . GLY A 1 86 ? 2.287 36.531 5.875 1 87.06 86 GLY A N 1
ATOM 643 C CA . GLY A 1 86 ? 2.895 36.406 4.559 1 87.06 86 GLY A CA 1
ATOM 644 C C . GLY A 1 86 ? 3.619 37.656 4.102 1 87.06 86 GLY A C 1
ATOM 645 O O . GLY A 1 86 ? 4.008 37.781 2.938 1 87.06 86 GLY A O 1
ATOM 646 N N . GLU A 1 87 ? 3.689 38.594 4.957 1 84.56 87 GLU A N 1
ATOM 647 C CA . GLU A 1 87 ? 4.328 39.875 4.59 1 84.56 87 GLU A CA 1
ATOM 648 C C . GLU A 1 87 ? 5.48 40.188 5.535 1 84.56 87 GLU A C 1
ATOM 650 O O . GLU A 1 87 ? 5.473 39.781 6.695 1 84.56 87 GLU A O 1
ATOM 655 N N . ASN A 1 88 ? 6.496 40.812 4.895 1 83.38 88 ASN A N 1
ATOM 656 C CA . ASN A 1 88 ? 7.613 41.281 5.703 1 83.38 88 ASN A CA 1
ATOM 657 C C . ASN A 1 88 ? 7.312 42.625 6.344 1 83.38 88 ASN A C 1
ATOM 659 O O . ASN A 1 88 ? 7.988 43.625 6.062 1 83.38 88 ASN A O 1
ATOM 663 N N . THR A 1 89 ? 6.363 42.625 7.148 1 74.38 89 THR A N 1
ATOM 664 C CA . THR A 1 89 ? 5.934 43.875 7.742 1 74.38 89 THR A CA 1
ATOM 665 C C . THR A 1 89 ? 6.09 43.844 9.258 1 74.38 89 THR A C 1
ATOM 667 O O . THR A 1 89 ? 5.504 44.656 9.969 1 74.38 89 THR A O 1
ATOM 670 N N . SER A 1 90 ? 6.832 42.875 9.609 1 80.88 90 SER A N 1
ATOM 671 C CA . SER A 1 90 ? 6.859 42.688 11.055 1 80.88 90 SER A CA 1
ATOM 672 C C . SER A 1 90 ? 7.547 43.875 11.75 1 80.88 90 SER A C 1
ATOM 674 O O . SER A 1 90 ? 7.121 44.281 12.828 1 80.88 90 SER A O 1
ATOM 676 N N . GLY A 1 91 ? 8.5 44.406 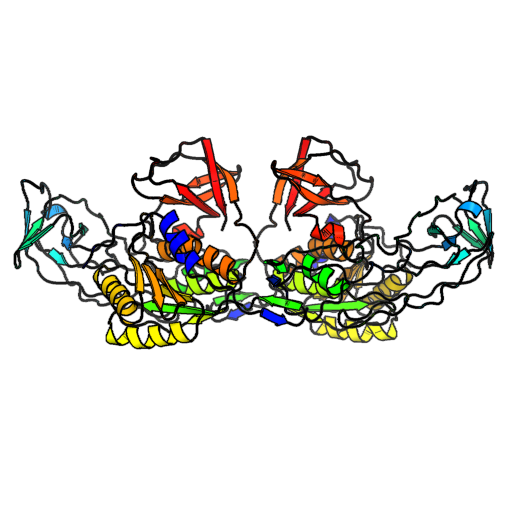11.07 1 88.19 91 GLY A N 1
ATOM 677 C CA . GLY A 1 91 ? 9.219 45.5 11.695 1 88.19 91 GLY A CA 1
ATOM 678 C C . GLY A 1 91 ? 9.938 45.094 12.969 1 88.19 91 GLY A C 1
ATOM 679 O O . GLY A 1 91 ? 10.508 44 13.039 1 88.19 91 GLY A O 1
ATOM 680 N N . SER A 1 92 ? 10.055 46.094 13.891 1 94.25 92 SER A N 1
ATOM 681 C CA . SER A 1 92 ? 10.75 45.844 15.148 1 94.25 92 SER A CA 1
ATOM 682 C C . SER A 1 92 ? 9.922 46.312 16.344 1 94.25 92 SER A C 1
ATOM 684 O O . SER A 1 92 ? 8.969 47.062 16.172 1 94.25 92 SER A O 1
ATOM 686 N N . ILE A 1 93 ? 10.219 45.719 17.422 1 96.12 93 ILE A N 1
ATOM 687 C CA . ILE A 1 93 ? 9.664 46.281 18.656 1 96.12 93 ILE A CA 1
ATOM 688 C C . ILE A 1 93 ? 10.789 46.625 19.625 1 96.12 93 ILE A C 1
ATOM 690 O O . ILE A 1 93 ? 11.867 46.031 19.578 1 96.12 93 ILE A O 1
ATOM 694 N N . GLY A 1 94 ? 10.547 47.688 20.406 1 96.06 94 GLY A N 1
ATOM 695 C CA . GLY A 1 94 ? 11.477 48.094 21.438 1 96.06 94 GLY A CA 1
ATOM 696 C C . GLY A 1 94 ? 11.047 47.719 22.828 1 96.06 94 GLY A C 1
ATOM 697 O O . GLY A 1 94 ? 10.219 46.812 23 1 96.06 94 GLY A O 1
ATOM 698 N N . GLU A 1 95 ? 11.688 48.375 23.812 1 97.31 95 GLU A N 1
ATOM 699 C CA . GLU A 1 95 ? 11.359 48.125 25.219 1 97.31 95 GLU A CA 1
ATOM 700 C C . GLU A 1 95 ? 9.906 48.469 25.516 1 97.31 95 GLU A C 1
ATOM 702 O O . GLU A 1 95 ? 9.414 49.531 25.094 1 97.31 95 GLU A O 1
ATOM 707 N N . LYS A 1 96 ? 9.172 47.562 26.125 1 97.62 96 LYS A N 1
ATOM 708 C CA . LYS A 1 96 ? 7.793 47.719 26.578 1 97.62 96 LYS A CA 1
ATOM 709 C C . LYS A 1 96 ? 6.836 47.906 25.406 1 97.62 96 LYS A C 1
ATOM 711 O O . LYS A 1 96 ? 5.855 48.656 25.516 1 97.62 96 LYS A O 1
ATOM 716 N N . GLU A 1 97 ? 7.184 47.375 24.266 1 97.81 97 GLU A N 1
ATOM 717 C CA . GLU A 1 97 ? 6.316 47.406 23.094 1 97.81 97 GLU A CA 1
ATOM 718 C C . GLU A 1 97 ? 5.871 46 22.719 1 97.81 97 GLU A C 1
ATOM 720 O O . GLU A 1 97 ? 6.531 45 23.078 1 97.81 97 GLU A O 1
ATOM 725 N N . ALA A 1 98 ? 4.797 45.875 22.094 1 97.75 98 ALA A N 1
ATOM 726 C CA . ALA A 1 98 ? 4.25 44.594 21.625 1 97.75 98 ALA A CA 1
ATOM 727 C C . ALA A 1 98 ? 3.533 44.781 20.281 1 97.75 98 ALA A C 1
ATOM 729 O O . ALA A 1 98 ? 3.131 45.875 19.922 1 97.75 98 ALA A O 1
ATOM 730 N N . LYS A 1 99 ? 3.447 43.719 19.516 1 96.75 99 LYS A N 1
ATOM 731 C CA . LYS A 1 99 ? 2.654 43.656 18.297 1 96.75 99 LYS A CA 1
ATOM 732 C C . LYS A 1 99 ? 1.764 42.406 18.297 1 96.75 99 LYS A C 1
ATOM 734 O O . LYS A 1 99 ? 2.178 41.344 18.75 1 96.75 99 LYS A O 1
ATOM 739 N N . TYR A 1 100 ? 0.564 42.594 17.797 1 95.31 100 TYR A N 1
ATOM 740 C CA . TYR A 1 100 ? -0.238 41.406 17.547 1 95.31 100 TYR A CA 1
ATOM 741 C C . TYR A 1 100 ? 0.405 40.531 16.484 1 95.31 100 TYR A C 1
ATOM 743 O O . TYR A 1 100 ? 0.904 41.031 15.477 1 95.31 100 TYR A O 1
ATOM 751 N N . ILE A 1 101 ? 0.376 39.25 16.703 1 94.56 101 ILE A N 1
ATOM 752 C CA . ILE A 1 101 ? 0.956 38.312 15.758 1 94.56 101 ILE A CA 1
ATOM 753 C C . ILE A 1 101 ? 0.068 37.062 15.656 1 94.56 101 ILE A C 1
ATOM 755 O O . ILE A 1 101 ? -0.285 36.469 16.672 1 94.56 101 ILE A O 1
ATOM 759 N N . PRO A 1 102 ? -0.375 36.688 14.438 1 91.5 102 PRO A N 1
ATOM 760 C CA . PRO A 1 102 ? -1.134 35.438 14.25 1 91.5 102 PRO A CA 1
ATOM 761 C C . PRO A 1 102 ? -0.242 34.188 14.219 1 91.5 102 PRO A C 1
ATOM 763 O O . PRO A 1 102 ? 0.971 34.312 14.031 1 91.5 102 PRO A O 1
ATOM 766 N N . THR A 1 103 ? -0.848 33.031 14.461 1 90.69 103 THR A N 1
ATOM 767 C CA . THR A 1 103 ? -0.137 31.781 14.281 1 90.69 103 THR A CA 1
ATOM 768 C C . THR A 1 103 ? 0.503 31.719 12.891 1 90.69 103 THR A C 1
ATOM 770 O O . THR A 1 103 ? -0.168 31.938 11.883 1 90.69 103 THR A O 1
ATOM 773 N N . GLY A 1 104 ? 1.8 31.484 12.938 1 90.25 104 GLY A N 1
ATOM 774 C CA . GLY A 1 104 ? 2.525 31.406 11.68 1 90.25 104 GLY A CA 1
ATOM 775 C C . GLY A 1 104 ? 3.186 32.719 11.289 1 90.25 104 GLY A C 1
ATOM 776 O O . GLY A 1 104 ? 3.992 32.75 10.352 1 90.25 104 GLY A O 1
ATOM 777 N N . GLY A 1 105 ? 2.881 33.75 11.969 1 92.12 105 GLY A N 1
ATOM 778 C CA . GLY A 1 105 ? 3.396 35.062 11.625 1 92.12 105 GLY A CA 1
ATOM 779 C C . GLY A 1 105 ? 4.887 35.188 11.867 1 92.12 105 GLY A C 1
ATOM 780 O O . GLY A 1 105 ? 5.434 34.594 12.789 1 92.12 105 GLY A O 1
ATOM 781 N N . LEU A 1 106 ? 5.539 36.094 11.086 1 95.31 106 LEU A N 1
ATOM 782 C CA . LEU A 1 106 ? 6.961 36.375 11.195 1 95.31 106 LEU A CA 1
ATOM 783 C C . LEU A 1 106 ? 7.242 37.219 12.453 1 95.31 106 LEU A C 1
ATOM 785 O O . LEU A 1 106 ? 6.645 38.281 12.656 1 95.31 106 LEU A O 1
ATOM 789 N N . MET A 1 107 ? 8.18 36.75 13.234 1 96.44 107 MET A N 1
ATOM 790 C CA . MET A 1 107 ? 8.547 37.438 14.461 1 96.44 107 MET A CA 1
ATOM 791 C C . MET A 1 107 ? 9.18 38.812 14.133 1 96.44 107 MET A C 1
ATOM 793 O O . MET A 1 107 ? 10.062 38.875 13.281 1 96.44 107 MET A O 1
ATOM 797 N N . PRO A 1 108 ? 8.711 39.844 14.789 1 96.88 108 PRO A N 1
ATOM 798 C CA . PRO A 1 108 ? 9.398 41.125 14.617 1 96.88 108 PRO A CA 1
ATOM 799 C C . PRO A 1 108 ? 10.75 41.156 15.312 1 96.88 108 PRO A C 1
ATOM 801 O O . PRO A 1 108 ? 10.938 40.5 16.344 1 96.88 108 PRO A O 1
ATOM 804 N N . ALA A 1 109 ? 11.656 41.938 14.703 1 95.5 109 ALA A N 1
ATOM 805 C CA . ALA A 1 109 ? 12.953 42.125 15.352 1 95.5 109 ALA A CA 1
ATOM 806 C C . ALA A 1 109 ? 12.797 42.656 16.766 1 95.5 109 ALA A C 1
ATOM 808 O O . ALA A 1 109 ? 11.969 43.531 17.016 1 95.5 109 ALA A O 1
ATOM 809 N N . GLY A 1 110 ? 13.492 42.062 17.672 1 96.19 110 GLY A N 1
ATOM 810 C CA . GLY A 1 110 ? 13.453 42.5 19.062 1 96.19 110 GLY A CA 1
ATOM 811 C C . GLY A 1 110 ? 12.625 41.594 19.938 1 96.19 110 GLY A C 1
ATOM 812 O O . GLY A 1 110 ? 12.836 41.531 21.156 1 96.19 110 GLY A O 1
ATOM 813 N N . ALA A 1 111 ? 11.57 41 19.391 1 97.31 111 ALA A N 1
ATOM 814 C CA . ALA A 1 111 ? 10.734 40.062 20.156 1 97.31 111 ALA A CA 1
ATOM 815 C C . ALA A 1 111 ? 11.375 38.688 20.25 1 97.31 111 ALA A C 1
ATOM 817 O O . ALA A 1 111 ? 11.969 38.219 19.266 1 97.31 111 ALA A O 1
ATOM 818 N N . ASP A 1 112 ? 11.203 38.062 21.438 1 97.69 112 ASP A N 1
ATOM 819 C CA . ASP A 1 112 ? 11.773 36.719 21.578 1 97.69 112 ASP A CA 1
ATOM 820 C C . ASP A 1 112 ? 10.742 35.75 22.125 1 97.69 112 ASP A C 1
ATOM 822 O O . ASP A 1 112 ? 11.062 34.562 22.391 1 97.69 112 ASP A O 1
ATOM 826 N N . SER A 1 113 ? 9.5 36.219 22.266 1 97.94 113 SER A N 1
ATOM 827 C CA . SER A 1 113 ? 8.438 35.344 22.766 1 97.94 113 SER A CA 1
ATOM 828 C C . SER A 1 113 ? 7.066 35.812 22.297 1 97.94 113 SER A C 1
ATOM 830 O O . SER A 1 113 ? 6.926 36.969 21.828 1 97.94 113 SER A O 1
ATOM 832 N N . VAL A 1 114 ? 6.152 34.969 22.422 1 97.25 114 VAL A N 1
ATOM 833 C CA . VAL A 1 114 ? 4.762 35.281 22.125 1 97.25 114 VAL A CA 1
ATOM 834 C C . VAL A 1 114 ? 3.879 34.906 23.328 1 97.25 114 VAL A C 1
ATOM 836 O O . VAL A 1 114 ? 3.947 33.812 23.844 1 97.25 114 VAL A O 1
ATOM 839 N N . ILE A 1 115 ? 3.111 35.844 23.734 1 96.19 115 ILE A N 1
ATOM 840 C CA . ILE A 1 115 ? 2.137 35.594 24.797 1 96.19 115 ILE A CA 1
ATOM 841 C C . ILE A 1 115 ? 0.75 35.406 24.188 1 96.19 115 ILE A C 1
ATOM 843 O O . ILE A 1 115 ? 0.295 36.219 23.375 1 96.19 115 ILE A O 1
ATOM 847 N N . MET A 1 116 ? 0.159 34.406 24.609 1 93.81 116 MET A N 1
ATOM 848 C CA . MET A 1 116 ? -1.161 34.062 24.062 1 93.81 116 MET A CA 1
ATOM 849 C C . MET A 1 116 ? -2.168 35.156 24.422 1 93.81 116 MET A C 1
ATOM 851 O O . MET A 1 116 ? -2.104 35.75 25.5 1 93.81 116 MET A O 1
ATOM 855 N N . GLN A 1 117 ? -3.104 35.312 23.578 1 90.19 117 GLN A N 1
ATOM 856 C CA . GLN A 1 117 ? -4.129 36.312 23.75 1 90.19 117 GLN A CA 1
ATOM 857 C C . GLN A 1 117 ? -4.895 36.125 25.047 1 90.19 117 GLN A C 1
ATOM 859 O O . GLN A 1 117 ? -5.281 37.094 25.703 1 90.19 117 GLN A O 1
ATOM 864 N N . GLU A 1 118 ? -5.07 34.875 25.469 1 88.19 118 GLU A N 1
ATOM 865 C CA . GLU A 1 118 ? -5.836 34.531 26.656 1 88.19 118 GLU A CA 1
ATOM 866 C C . GLU A 1 118 ? -5.172 35.062 27.922 1 88.19 118 GLU A C 1
ATOM 868 O O . GLU A 1 118 ? -5.836 35.25 28.938 1 88.19 118 GLU A O 1
ATOM 873 N N . ASN A 1 119 ? -3.932 35.344 27.875 1 92.62 119 ASN A N 1
ATOM 874 C CA . ASN A 1 119 ? -3.178 35.812 29.031 1 92.62 119 ASN A CA 1
ATOM 875 C C . ASN A 1 119 ? -2.945 37.312 28.953 1 92.62 119 ASN A C 1
ATOM 877 O O . ASN A 1 119 ? -1.993 37.844 29.547 1 92.62 119 ASN A O 1
ATOM 881 N N . THR A 1 120 ? -3.732 38 28.203 1 94.62 120 THR A N 1
ATOM 882 C CA . THR A 1 120 ? -3.561 39.438 28.016 1 94.62 120 THR A CA 1
ATOM 883 C C . THR A 1 120 ? -4.914 40.156 27.984 1 94.62 120 THR A C 1
ATOM 885 O O . THR A 1 120 ? -5.961 39.5 27.969 1 94.62 120 THR A O 1
ATOM 888 N N . GLU A 1 121 ? -4.879 41.375 28.125 1 94.5 121 GLU A N 1
ATOM 889 C CA . GLU A 1 121 ? -6.027 42.25 27.953 1 94.5 121 GLU A CA 1
ATOM 890 C C . GLU A 1 121 ? -5.633 43.531 27.234 1 94.5 121 GLU A C 1
ATOM 892 O O . GLU A 1 121 ? -4.652 44.188 27.609 1 94.5 121 GLU A O 1
ATOM 897 N N . LEU A 1 122 ? -6.34 43.812 26.203 1 94 122 LEU A N 1
ATOM 898 C CA . LEU A 1 122 ? -6.031 45 25.422 1 94 122 LEU A CA 1
ATOM 899 C C . LEU A 1 122 ? -6.953 46.156 25.812 1 94 122 LEU A C 1
ATOM 901 O O . LEU A 1 122 ? -8.18 46.031 25.75 1 94 122 LEU A O 1
ATOM 905 N N . LEU A 1 123 ? -6.43 47.219 26.188 1 93.06 123 LEU A N 1
ATOM 906 C CA . LEU A 1 123 ? -7.133 48.469 26.5 1 93.06 123 LEU A CA 1
ATOM 907 C C . LEU A 1 123 ? -6.633 49.625 25.625 1 93.06 123 LEU A C 1
ATOM 909 O O . LEU A 1 123 ? -5.656 50.281 25.969 1 93.06 123 LEU A O 1
ATOM 913 N N . GLY A 1 124 ? -7.395 49.844 24.562 1 92.12 124 GLY A N 1
ATOM 914 C CA . GLY A 1 124 ? -6.883 50.812 23.609 1 92.12 124 GLY A CA 1
ATOM 915 C C . GLY A 1 124 ? -5.562 50.406 22.984 1 92.12 124 GLY A C 1
ATOM 916 O O . GLY A 1 124 ? -5.457 49.312 22.391 1 92.12 124 GLY A O 1
ATOM 917 N N . ASP A 1 125 ? -4.566 51.188 23.25 1 93.94 125 ASP A N 1
ATOM 918 C CA . ASP A 1 125 ? -3.248 50.906 22.703 1 93.94 125 ASP A CA 1
ATOM 919 C C . ASP A 1 125 ? -2.33 50.312 23.781 1 93.94 125 ASP A C 1
ATOM 921 O O . ASP A 1 125 ? -1.126 50.188 23.562 1 93.94 125 ASP A O 1
ATOM 925 N N . THR A 1 126 ? -2.91 50.094 24.875 1 96.19 126 THR A N 1
ATOM 926 C CA . THR A 1 126 ? -2.15 49.5 25.984 1 96.19 126 THR A CA 1
ATOM 927 C C . THR A 1 126 ? -2.498 48.031 26.172 1 96.19 126 THR A C 1
ATOM 929 O O . THR A 1 126 ? -3.672 47.688 26.281 1 96.19 126 THR A O 1
ATOM 932 N N . LEU A 1 127 ? -1.475 47.188 26.188 1 97.06 127 LEU A N 1
ATOM 933 C CA . LEU A 1 127 ? -1.619 45.75 26.406 1 97.06 127 LEU A CA 1
ATOM 934 C C . LEU A 1 127 ? -1.274 45.375 27.844 1 97.06 127 LEU A C 1
ATOM 936 O O . LEU A 1 127 ? -0.158 45.625 28.297 1 97.06 127 LEU A O 1
ATOM 940 N N . LEU A 1 128 ? -2.23 44.844 28.547 1 96.88 128 LEU A N 1
ATOM 941 C CA . LEU A 1 128 ? -1.989 44.312 29.891 1 96.88 128 LEU A CA 1
ATOM 942 C C . LEU A 1 128 ? -1.529 42.844 29.828 1 96.88 128 LEU A C 1
ATOM 944 O O . LEU A 1 128 ? -2.229 42 29.266 1 96.88 128 LEU A O 1
ATOM 948 N N . ILE A 1 129 ? -0.383 42.562 30.328 1 95.62 129 ILE A N 1
ATOM 949 C CA . ILE A 1 129 ? 0.19 41.219 30.359 1 95.62 129 ILE A CA 1
ATOM 950 C C . ILE A 1 129 ? -0.025 40.625 31.734 1 95.62 129 ILE A C 1
ATOM 952 O O . ILE A 1 129 ? 0.416 41.156 32.75 1 95.62 129 ILE A O 1
ATOM 956 N N . LYS A 1 130 ? -0.547 39.406 31.75 1 95.56 130 LYS A N 1
ATOM 957 C CA . LYS A 1 130 ? -0.947 38.812 33.031 1 95.56 130 LYS A CA 1
ATOM 958 C C . LYS A 1 130 ? -0.056 37.625 33.375 1 95.56 130 LYS A C 1
ATOM 960 O O . LYS A 1 130 ? -0.362 36.875 34.312 1 95.56 130 LYS A O 1
ATOM 965 N N . ALA A 1 131 ? 0.922 37.406 32.594 1 94.62 131 ALA A N 1
ATOM 966 C CA . ALA A 1 131 ? 1.853 36.312 32.875 1 94.62 131 ALA A CA 1
ATOM 967 C C . ALA A 1 131 ? 3.242 36.625 32.312 1 94.62 131 ALA A C 1
ATOM 969 O O . ALA A 1 131 ? 3.377 37.219 31.25 1 94.62 131 ALA A O 1
ATOM 970 N N . SER A 1 132 ? 4.238 36.156 33.062 1 95.31 132 SER A N 1
ATOM 971 C CA . SER A 1 132 ? 5.602 36.219 32.531 1 95.31 132 SER A CA 1
ATOM 972 C C . SER A 1 132 ? 5.871 35.062 31.547 1 95.31 132 SER A C 1
ATOM 974 O O . SER A 1 132 ? 5.309 34 31.672 1 95.31 132 SER A O 1
ATOM 976 N N . VAL A 1 133 ? 6.695 35.438 30.547 1 95.94 133 VAL A N 1
ATOM 977 C CA . VAL A 1 133 ? 7.031 34.375 29.578 1 95.94 133 VAL A CA 1
ATOM 978 C C . VAL A 1 133 ? 8.547 34.281 29.453 1 95.94 133 VAL A C 1
ATOM 980 O O . VAL A 1 133 ? 9.273 35.25 29.641 1 95.94 133 VAL A O 1
ATOM 983 N N . ASN A 1 134 ? 9.023 33.062 29.172 1 96.31 134 ASN A N 1
ATOM 984 C CA . ASN A 1 134 ? 10.445 32.812 28.922 1 96.31 134 ASN A CA 1
ATOM 985 C C . ASN A 1 134 ? 10.812 33.062 27.469 1 96.31 134 ASN A C 1
ATOM 987 O O . ASN A 1 134 ? 9.961 32.969 26.578 1 96.31 134 ASN A O 1
ATOM 991 N N . PRO A 1 135 ? 12.125 33.406 27.328 1 96.44 135 PRO A N 1
ATOM 992 C CA . PRO A 1 135 ? 12.562 33.469 25.938 1 96.44 135 PRO A CA 1
ATOM 993 C C . PRO A 1 135 ? 12.281 32.219 25.141 1 96.44 135 PRO A C 1
ATOM 995 O O . PRO A 1 135 ? 12.508 31.109 25.641 1 96.44 135 PRO A O 1
ATOM 998 N N . GLY A 1 136 ? 11.711 32.406 23.938 1 95.94 136 GLY A N 1
ATOM 999 C CA . GLY A 1 136 ? 11.477 31.266 23.062 1 95.94 136 GLY A CA 1
ATOM 1000 C C . GLY A 1 136 ? 10.078 30.672 23.188 1 95.94 136 GLY A C 1
ATOM 1001 O O . GLY A 1 136 ? 9.672 29.828 22.391 1 95.94 136 GLY A O 1
ATOM 1002 N N . LEU A 1 137 ? 9.352 31.109 24.156 1 95.38 137 LEU A N 1
ATOM 1003 C CA . LEU A 1 137 ? 8.008 30.594 24.344 1 95.38 137 LEU A CA 1
ATOM 1004 C C . LEU A 1 137 ? 7.141 30.859 23.109 1 95.38 137 LEU A C 1
ATOM 1006 O O . LEU A 1 137 ? 7.105 31.984 22.609 1 95.38 137 LEU A O 1
ATOM 1010 N N . ASP A 1 138 ? 6.508 29.812 22.625 1 94.19 138 ASP A N 1
ATOM 1011 C CA . ASP A 1 138 ? 5.527 29.828 21.547 1 94.19 138 ASP A CA 1
ATOM 1012 C C . ASP A 1 138 ? 6.129 30.391 20.266 1 94.19 138 ASP A C 1
ATOM 1014 O O . ASP A 1 138 ? 5.438 31.047 19.484 1 94.19 138 ASP A O 1
ATOM 1018 N N . VAL A 1 139 ? 7.418 30.203 20.109 1 95.19 139 VAL A N 1
ATOM 1019 C CA . VAL A 1 139 ? 8.148 30.594 18.906 1 95.19 139 VAL A CA 1
ATOM 1020 C C . VAL A 1 139 ? 8.773 29.359 18.266 1 95.19 139 VAL A C 1
ATOM 1022 O O . VAL A 1 139 ? 9.359 28.516 18.953 1 95.19 139 VAL A O 1
ATOM 1025 N N . LEU A 1 140 ? 8.57 29.234 17.031 1 94.38 140 LEU A N 1
ATOM 1026 C CA . LEU A 1 140 ? 9.289 28.25 16.219 1 94.38 140 LEU A CA 1
ATOM 1027 C C . LEU A 1 140 ? 10.508 28.891 15.555 1 94.38 140 LEU A C 1
ATOM 1029 O O . LEU A 1 140 ? 10.375 29.844 14.789 1 94.38 140 LEU A O 1
ATOM 1033 N N . LYS A 1 141 ? 11.617 28.312 15.836 1 95.56 141 LYS A N 1
ATOM 1034 C CA . LYS A 1 141 ? 12.852 28.875 15.305 1 95.56 141 LYS A CA 1
ATOM 1035 C C . LYS A 1 141 ? 12.977 28.609 13.805 1 95.56 141 LYS A C 1
ATOM 1037 O O . LYS A 1 141 ? 12.43 27.641 13.297 1 95.56 141 LYS A O 1
ATOM 1042 N N . TYR A 1 142 ? 13.797 29.406 13.102 1 95.25 142 TYR A N 1
ATOM 1043 C CA . TYR A 1 142 ? 13.93 29.453 11.648 1 95.25 142 TYR A CA 1
ATOM 1044 C C . TYR A 1 142 ? 14.43 28.125 11.102 1 95.25 142 TYR A C 1
ATOM 1046 O O . TYR A 1 142 ? 14.258 27.828 9.914 1 95.25 142 TYR A O 1
ATOM 1054 N N . ASN A 1 143 ? 15.023 27.234 11.883 1 96.38 143 ASN A N 1
ATOM 1055 C CA . ASN A 1 143 ? 15.594 25.984 11.406 1 96.38 143 ASN A CA 1
ATOM 1056 C C . ASN A 1 143 ? 15.156 24.812 12.273 1 96.38 143 ASN A C 1
ATOM 1058 O O . ASN A 1 143 ? 15.82 23.766 12.305 1 96.38 143 ASN A O 1
ATOM 1062 N N . GLU A 1 144 ? 14.125 25.016 12.992 1 95.12 144 GLU A N 1
ATOM 1063 C CA . GLU A 1 144 ? 13.719 24.031 13.984 1 95.12 144 GLU A CA 1
ATOM 1064 C C . GLU A 1 144 ? 13.141 22.781 13.32 1 95.12 144 GLU A C 1
ATOM 1066 O O . GLU A 1 144 ? 13.211 21.688 13.883 1 95.12 144 GLU A O 1
ATOM 1071 N N . ASP A 1 145 ? 12.523 22.891 12.203 1 96.44 145 ASP A N 1
ATOM 1072 C CA . ASP A 1 145 ? 12.031 21.703 11.5 1 96.44 145 ASP A CA 1
ATOM 1073 C C . ASP A 1 145 ? 13.172 20.969 10.789 1 96.44 145 ASP A C 1
ATOM 1075 O O . ASP A 1 145 ? 13.461 19.812 11.094 1 96.44 145 ASP A O 1
ATOM 1079 N N . PHE A 1 146 ? 13.812 21.703 9.883 1 97.38 146 PHE A N 1
ATOM 1080 C CA . PHE A 1 146 ? 14.992 21.172 9.219 1 97.38 146 PHE A CA 1
ATOM 1081 C C . PHE A 1 146 ? 16.062 22.25 9.078 1 97.38 146 PHE A C 1
ATOM 1083 O O . PHE A 1 146 ? 15.75 23.422 8.898 1 97.38 146 PHE A O 1
ATOM 1090 N N . SER A 1 147 ? 17.266 21.797 9.117 1 98.06 147 SER A N 1
ATOM 1091 C CA . SER A 1 147 ? 18.391 22.703 8.914 1 98.06 147 SER A CA 1
ATOM 1092 C C . SER A 1 147 ? 18.953 22.594 7.5 1 98.06 147 SER A C 1
ATOM 1094 O O . SER A 1 147 ? 19.031 21.484 6.949 1 98.06 147 SER A O 1
ATOM 1096 N N . LYS A 1 148 ? 19.312 23.734 7 1 98 148 LYS A N 1
ATOM 1097 C CA . LYS A 1 148 ? 19.953 23.719 5.688 1 98 148 LYS A CA 1
ATOM 1098 C C . LYS A 1 148 ? 21.109 22.734 5.656 1 98 148 LYS A C 1
ATOM 1100 O O . LYS A 1 148 ? 21.938 22.703 6.562 1 98 148 LYS A O 1
ATOM 1105 N N . GLY A 1 149 ? 21.094 21.875 4.668 1 97.69 149 GLY A N 1
ATOM 1106 C CA . GLY A 1 149 ? 22.188 20.938 4.496 1 97.69 149 GLY A CA 1
ATOM 1107 C C . GLY A 1 149 ? 21.938 19.609 5.184 1 97.69 149 GLY A C 1
ATOM 1108 O O . GLY A 1 149 ? 22.656 18.625 4.938 1 97.69 149 GLY A O 1
ATOM 1109 N N . GLU A 1 150 ? 20.938 19.531 5.973 1 96.75 150 GLU A N 1
ATOM 1110 C CA . GLU A 1 150 ? 20.594 18.297 6.656 1 96.75 150 GLU A CA 1
ATOM 1111 C C . GLU A 1 150 ? 20.109 17.234 5.672 1 96.75 150 GLU A C 1
ATOM 1113 O O . GLU A 1 150 ? 19.234 17.5 4.852 1 96.75 150 GLU A O 1
ATOM 1118 N N . MET A 1 151 ? 20.734 16.078 5.676 1 96.94 151 MET A N 1
ATOM 1119 C CA . MET A 1 151 ? 20.219 14.969 4.871 1 96.94 151 MET A CA 1
ATOM 1120 C C . MET A 1 151 ? 18.953 14.383 5.5 1 96.94 151 MET A C 1
ATOM 1122 O O . MET A 1 151 ? 18.969 13.961 6.652 1 96.94 151 MET A O 1
ATOM 1126 N N . VAL A 1 152 ? 17.922 14.336 4.75 1 97.56 152 VAL A N 1
ATOM 1127 C CA . VAL A 1 152 ? 16.625 13.961 5.312 1 97.56 152 VAL A CA 1
ATOM 1128 C C . VAL A 1 152 ? 16.219 12.586 4.785 1 97.56 152 VAL A C 1
ATOM 1130 O O . VAL A 1 152 ? 15.711 11.75 5.539 1 97.56 152 VAL A O 1
ATOM 1133 N N . PHE A 1 153 ? 16.375 12.32 3.463 1 97.94 153 PHE A N 1
ATOM 1134 C CA . PHE A 1 153 ? 16.047 11.031 2.869 1 97.94 153 PHE A CA 1
ATOM 1135 C C . PHE A 1 153 ? 17.219 10.477 2.076 1 97.94 153 PHE A C 1
ATOM 1137 O O . PHE A 1 153 ? 17.922 11.219 1.383 1 97.94 153 PHE A O 1
ATOM 1144 N N . ALA A 1 154 ? 17.391 9.211 2.188 1 97.81 154 ALA A N 1
ATOM 1145 C CA . ALA A 1 154 ? 18.375 8.531 1.357 1 97.81 154 ALA A CA 1
ATOM 1146 C C . ALA A 1 154 ? 17.797 8.188 -0.012 1 97.81 154 ALA A C 1
ATOM 1148 O O . ALA A 1 154 ? 16.594 8.047 -0.162 1 97.81 154 ALA A O 1
ATOM 1149 N N . ALA A 1 155 ? 18.703 8.102 -0.984 1 98 155 ALA A N 1
ATOM 1150 C CA . ALA A 1 155 ? 18.297 7.496 -2.248 1 98 155 ALA A CA 1
ATOM 1151 C C . ALA A 1 155 ? 17.672 6.121 -2.02 1 98 155 ALA A C 1
ATOM 1153 O O . ALA A 1 155 ? 18.094 5.379 -1.131 1 98 155 ALA A O 1
ATOM 1154 N N . GLY A 1 156 ? 16.594 5.816 -2.82 1 98.19 156 GLY A N 1
ATOM 1155 C CA . GLY A 1 156 ? 15.945 4.523 -2.684 1 98.19 156 GLY A CA 1
ATOM 1156 C C . GLY A 1 156 ? 14.719 4.57 -1.801 1 98.19 156 GLY A C 1
ATOM 1157 O O . GLY A 1 156 ? 13.945 3.605 -1.748 1 98.19 156 GLY A O 1
ATOM 1158 N N . GLN A 1 157 ? 14.5 5.715 -1.157 1 97.38 157 GLN A N 1
ATOM 1159 C CA . GLN A 1 157 ? 13.328 5.879 -0.295 1 97.38 157 GLN A CA 1
ATOM 1160 C C . GLN A 1 157 ? 12.047 5.98 -1.118 1 97.38 157 GLN A C 1
ATOM 1162 O O . GLN A 1 157 ? 11.992 6.73 -2.096 1 97.38 157 GLN A O 1
ATOM 1167 N N . LYS A 1 158 ? 11.078 5.207 -0.759 1 97.56 158 LYS A N 1
ATOM 1168 C CA . LYS A 1 158 ? 9.758 5.359 -1.362 1 97.56 158 LYS A CA 1
ATOM 1169 C C . LYS A 1 158 ? 9.094 6.652 -0.906 1 97.56 158 LYS A C 1
ATOM 1171 O O . LYS A 1 158 ? 9.141 7.004 0.275 1 97.56 158 LYS A O 1
ATOM 1176 N N . ILE A 1 159 ? 8.438 7.324 -1.765 1 98.19 159 ILE A N 1
ATOM 1177 C CA . ILE A 1 159 ? 7.77 8.586 -1.452 1 98.19 159 ILE A CA 1
ATOM 1178 C C . ILE A 1 159 ? 6.367 8.312 -0.917 1 98.19 159 ILE A C 1
ATOM 1180 O O . ILE A 1 159 ? 5.449 8.023 -1.687 1 98.19 159 ILE A O 1
ATOM 1184 N N . THR A 1 160 ? 6.23 8.383 0.343 1 97.5 160 THR A N 1
ATOM 1185 C CA . THR A 1 160 ? 4.941 8.312 1.021 1 97.5 160 THR A CA 1
ATOM 1186 C C . THR A 1 160 ? 4.316 9.695 1.152 1 97.5 160 THR A C 1
ATOM 1188 O O . THR A 1 160 ? 4.906 10.695 0.72 1 97.5 160 THR A O 1
ATOM 1191 N N . ALA A 1 161 ? 3.158 9.766 1.709 1 98.19 161 ALA A N 1
ATOM 1192 C CA . ALA A 1 161 ? 2.52 11.055 1.942 1 98.19 161 ALA A CA 1
ATOM 1193 C C . ALA A 1 161 ? 3.408 11.961 2.791 1 98.19 161 ALA A C 1
ATOM 1195 O O . ALA A 1 161 ? 3.6 13.133 2.469 1 98.19 161 ALA A O 1
ATOM 1196 N N . GLN A 1 162 ? 4.008 11.398 3.791 1 97.81 162 GLN A N 1
ATOM 1197 C CA . GLN A 1 162 ? 4.871 12.164 4.684 1 97.81 162 GLN A CA 1
ATOM 1198 C C . GLN A 1 162 ? 6.121 12.656 3.957 1 97.81 162 GLN A C 1
ATOM 1200 O O . GLN A 1 162 ? 6.512 13.812 4.09 1 97.81 162 GLN A O 1
ATOM 1205 N N . THR A 1 163 ? 6.684 11.742 3.15 1 98 163 THR A N 1
ATOM 1206 C CA . THR A 1 163 ? 7.867 12.109 2.381 1 98 163 THR A CA 1
ATOM 1207 C C . THR A 1 163 ? 7.535 13.188 1.357 1 98 163 THR A C 1
ATOM 1209 O O . THR A 1 163 ? 8.289 14.156 1.2 1 98 163 THR A O 1
ATOM 1212 N N . ALA A 1 164 ? 6.398 13.07 0.756 1 98.56 164 ALA A N 1
ATOM 1213 C CA . ALA A 1 164 ? 5.957 14.055 -0.229 1 98.56 164 ALA A CA 1
ATOM 1214 C C . ALA A 1 164 ? 5.77 15.43 0.412 1 98.56 164 ALA A C 1
ATOM 1216 O O . ALA A 1 164 ? 6.086 16.453 -0.195 1 98.56 164 ALA A O 1
ATOM 1217 N N . GLY A 1 165 ? 5.219 15.398 1.599 1 98.25 165 GLY A N 1
ATOM 1218 C CA . GLY A 1 165 ? 5.07 16.656 2.32 1 98.25 165 GLY A CA 1
ATOM 1219 C C . GLY A 1 165 ? 6.383 17.375 2.541 1 98.25 165 GLY A C 1
ATOM 1220 O O . GLY A 1 165 ? 6.473 18.594 2.34 1 98.25 165 GLY A O 1
ATOM 1221 N N . VAL A 1 166 ? 7.391 16.656 2.965 1 98.38 166 VAL A N 1
ATOM 1222 C CA . VAL A 1 166 ? 8.711 17.234 3.189 1 98.38 166 VAL A CA 1
ATOM 1223 C C . VAL A 1 166 ? 9.281 17.734 1.869 1 98.38 166 VAL A C 1
ATOM 1225 O O . VAL A 1 166 ? 9.828 18.844 1.805 1 98.38 166 VAL A O 1
ATOM 1228 N N . LEU A 1 167 ? 9.125 16.969 0.802 1 98.69 167 LEU A N 1
ATOM 1229 C CA . LEU A 1 167 ? 9.602 17.391 -0.512 1 98.69 167 LEU A CA 1
ATOM 1230 C C . LEU A 1 167 ? 8.945 18.703 -0.931 1 98.69 167 LEU A C 1
ATOM 1232 O O . LEU A 1 167 ? 9.609 19.594 -1.48 1 98.69 167 LEU A O 1
ATOM 1236 N N . ALA A 1 168 ? 7.652 18.828 -0.652 1 98.5 168 ALA A N 1
ATOM 1237 C CA . ALA A 1 168 ? 6.93 20.047 -0.954 1 98.5 168 ALA A CA 1
ATOM 1238 C C . ALA A 1 168 ? 7.516 21.234 -0.186 1 98.5 168 ALA A C 1
ATOM 1240 O O . ALA A 1 168 ? 7.738 22.312 -0.755 1 98.5 168 ALA A O 1
ATOM 1241 N N . SER A 1 169 ? 7.793 21.047 1.068 1 97.69 169 SER A N 1
ATOM 1242 C CA . SER A 1 169 ? 8.344 22.094 1.908 1 97.69 169 SER A CA 1
ATOM 1243 C C . SER A 1 169 ? 9.727 22.531 1.417 1 97.69 169 SER A C 1
ATOM 1245 O O . SER A 1 169 ? 10.1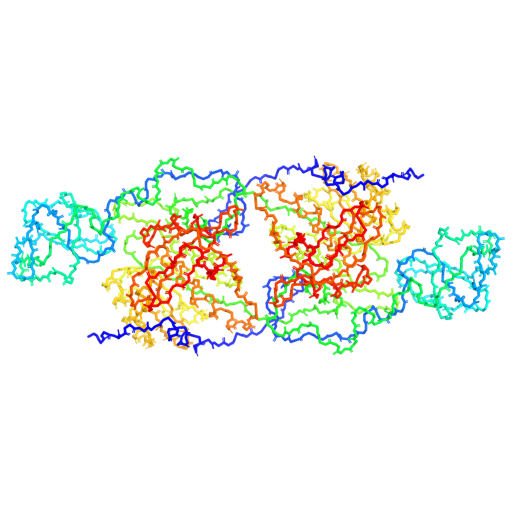25 23.672 1.614 1 97.69 169 SER A O 1
ATOM 1247 N N . PHE A 1 170 ? 10.438 21.609 0.776 1 98.06 170 PHE A N 1
ATOM 1248 C CA . PHE A 1 170 ? 11.781 21.859 0.28 1 98.06 170 PHE A CA 1
ATOM 1249 C C . PHE A 1 170 ? 11.742 22.469 -1.111 1 98.06 170 PHE A C 1
ATOM 1251 O O . PHE A 1 170 ? 12.758 22.969 -1.608 1 98.06 170 PHE A O 1
ATOM 1258 N N . GLY A 1 171 ? 10.602 22.391 -1.753 1 97.94 171 GLY A N 1
ATOM 1259 C CA . GLY A 1 171 ? 10.477 22.953 -3.09 1 97.94 171 GLY A CA 1
ATOM 1260 C C . GLY A 1 171 ? 10.906 21.984 -4.18 1 97.94 171 GLY A C 1
ATOM 1261 O O . GLY A 1 171 ? 11.219 22.406 -5.297 1 97.94 171 GLY A O 1
ATOM 1262 N N . TYR A 1 172 ? 10.961 20.734 -3.799 1 97.5 172 TYR A N 1
ATOM 1263 C CA . TYR A 1 172 ? 11.273 19.734 -4.812 1 97.5 172 TYR A CA 1
ATOM 1264 C C . TYR A 1 172 ? 10.062 19.469 -5.703 1 97.5 172 TYR A C 1
ATOM 1266 O O . TYR A 1 172 ? 9.258 18.578 -5.422 1 97.5 172 TYR A O 1
ATOM 1274 N N . ASP A 1 173 ? 9.969 20.141 -6.738 1 97.69 173 ASP A N 1
ATOM 1275 C CA . ASP A 1 173 ? 8.969 20.031 -7.793 1 97.69 173 ASP A CA 1
ATOM 1276 C C . ASP A 1 173 ? 9.508 20.562 -9.117 1 97.69 173 ASP A C 1
ATOM 1278 O O . ASP A 1 173 ? 9.43 21.75 -9.391 1 97.69 173 ASP A O 1
ATOM 1282 N N . PRO A 1 174 ? 10 19.719 -9.938 1 97.94 174 PRO A N 1
ATOM 1283 C CA . PRO A 1 174 ? 9.797 18.266 -9.945 1 97.94 174 PRO A CA 1
ATOM 1284 C C . PRO A 1 174 ? 10.75 17.547 -9 1 97.94 174 PRO A C 1
ATOM 1286 O O . PRO A 1 174 ? 11.625 18.172 -8.391 1 97.94 174 PRO A O 1
ATOM 1289 N N . VAL A 1 175 ? 10.469 16.234 -8.828 1 98.5 175 VAL A N 1
ATOM 1290 C CA . VAL A 1 175 ? 11.305 15.336 -8.039 1 98.5 175 VAL A CA 1
ATOM 1291 C C . VAL A 1 175 ? 11.945 14.281 -8.945 1 98.5 175 VAL A C 1
ATOM 1293 O O . VAL A 1 175 ? 11.281 13.734 -9.828 1 98.5 175 VAL A O 1
ATOM 1296 N N . ARG A 1 176 ? 13.219 14.047 -8.734 1 98.62 176 ARG A N 1
ATOM 1297 C CA . ARG A 1 176 ? 13.938 13.039 -9.5 1 98.62 176 ARG A CA 1
ATOM 1298 C C . ARG A 1 176 ? 13.719 11.648 -8.914 1 98.62 176 ARG A C 1
ATOM 1300 O O . ARG A 1 176 ? 14.094 11.383 -7.766 1 98.62 176 ARG A O 1
ATOM 1307 N N . VAL A 1 177 ? 13.117 10.719 -9.688 1 98.81 177 VAL A N 1
ATOM 1308 C CA . VAL A 1 177 ? 12.773 9.383 -9.219 1 98.81 177 VAL A CA 1
ATOM 1309 C C . VAL A 1 177 ? 13.281 8.336 -10.211 1 98.81 177 VAL A C 1
ATOM 1311 O O . VAL A 1 177 ? 13.688 8.672 -11.32 1 98.81 177 VAL A O 1
ATOM 1314 N N . ARG A 1 178 ? 13.32 7.102 -9.781 1 98.69 178 ARG A N 1
ATOM 1315 C CA . ARG A 1 178 ? 13.625 5.984 -10.664 1 98.69 178 ARG A CA 1
ATOM 1316 C C . ARG A 1 178 ? 12.453 5.688 -11.594 1 98.69 178 ARG A C 1
ATOM 1318 O O . ARG A 1 178 ? 11.297 5.727 -11.18 1 98.69 178 ARG A O 1
ATOM 1325 N N . LYS A 1 179 ? 12.797 5.395 -12.844 1 98.62 179 LYS A N 1
ATOM 1326 C CA . LYS A 1 179 ? 11.742 4.949 -13.75 1 98.62 179 LYS A CA 1
ATOM 1327 C C . LYS A 1 179 ? 11.086 3.668 -13.242 1 98.62 179 LYS A C 1
ATOM 1329 O O . LYS A 1 179 ? 11.719 2.881 -12.531 1 98.62 179 LYS A O 1
ATOM 1334 N N . ARG A 1 180 ? 9.812 3.516 -13.562 1 98.5 180 ARG A N 1
ATOM 1335 C CA . ARG A 1 180 ? 9.125 2.266 -13.242 1 98.5 180 ARG A CA 1
ATOM 1336 C C . ARG A 1 180 ? 9.617 1.13 -14.133 1 98.5 180 ARG A C 1
ATOM 1338 O O . ARG A 1 180 ? 9.734 1.293 -15.344 1 98.5 180 ARG A O 1
ATOM 1345 N N . PRO A 1 181 ? 9.914 -0.032 -13.523 1 98.69 181 PRO A N 1
ATOM 1346 C CA . PRO A 1 181 ? 10.289 -1.167 -14.367 1 98.69 181 PRO A CA 1
ATOM 1347 C C . PRO A 1 181 ? 9.164 -1.585 -15.32 1 98.69 181 PRO A C 1
ATOM 1349 O O . PRO A 1 181 ? 8.031 -1.811 -14.883 1 98.69 181 PRO A O 1
ATOM 1352 N N . ARG A 1 182 ? 9.469 -1.611 -16.562 1 98.75 182 ARG A N 1
ATOM 1353 C CA . ARG A 1 182 ? 8.555 -2.191 -17.531 1 98.75 182 ARG A CA 1
ATOM 1354 C C . ARG A 1 182 ? 8.664 -3.713 -17.562 1 98.75 182 ARG A C 1
ATOM 1356 O O . ARG A 1 182 ? 9.727 -4.254 -17.875 1 98.75 182 ARG A O 1
ATOM 1363 N N . VAL A 1 183 ? 7.562 -4.457 -17.234 1 98.88 183 VAL A N 1
ATOM 1364 C CA . VAL A 1 183 ? 7.617 -5.906 -17.078 1 98.88 183 VAL A CA 1
ATOM 1365 C C . VAL A 1 183 ? 6.734 -6.578 -18.125 1 98.88 183 VAL A C 1
ATOM 1367 O O . VAL A 1 183 ? 5.508 -6.422 -18.109 1 98.88 183 VAL A O 1
ATOM 1370 N N . GLY A 1 184 ? 7.387 -7.305 -19.031 1 98.94 184 GLY A N 1
ATOM 1371 C CA . GLY A 1 184 ? 6.645 -8.086 -20.016 1 98.94 184 GLY A CA 1
ATOM 1372 C C . GLY A 1 184 ? 6.113 -9.391 -19.453 1 98.94 184 GLY A C 1
ATOM 1373 O O . GLY A 1 184 ? 6.836 -10.117 -18.766 1 98.94 184 GLY A O 1
ATOM 1374 N N . ILE A 1 185 ? 4.879 -9.719 -19.703 1 98.81 185 ILE A N 1
ATOM 1375 C CA . ILE A 1 185 ? 4.238 -10.953 -19.25 1 98.81 185 ILE A CA 1
ATOM 1376 C C . ILE A 1 185 ? 3.777 -11.766 -20.469 1 98.81 185 ILE A C 1
ATOM 1378 O O . ILE A 1 185 ? 3.016 -11.273 -21.297 1 98.81 185 ILE A O 1
ATOM 1382 N N . ILE A 1 186 ? 4.273 -12.977 -20.578 1 98.25 186 ILE A N 1
ATOM 1383 C CA . ILE A 1 186 ? 3.885 -13.906 -21.625 1 98.25 186 ILE A CA 1
ATOM 1384 C C . ILE A 1 186 ? 3.281 -15.164 -21 1 98.25 186 ILE A C 1
ATOM 1386 O O . ILE A 1 186 ? 3.916 -15.82 -20.172 1 98.25 186 ILE A O 1
ATOM 1390 N N . SER A 1 187 ? 2.1 -15.438 -21.359 1 96.5 187 SER A N 1
ATOM 1391 C CA . SER A 1 187 ? 1.459 -16.672 -20.922 1 96.5 187 SER A CA 1
ATOM 1392 C C . SER A 1 187 ? 1.546 -17.75 -22 1 96.5 187 SER A C 1
ATOM 1394 O O . SER A 1 187 ? 1.266 -17.5 -23.172 1 96.5 187 SER A O 1
ATOM 1396 N N . THR A 1 188 ? 2 -18.953 -21.531 1 93.44 188 THR A N 1
ATOM 1397 C CA . THR A 1 188 ? 2.061 -20.078 -22.453 1 93.44 188 THR A CA 1
ATOM 1398 C C . THR A 1 188 ? 1.183 -21.219 -21.969 1 93.44 188 THR A C 1
ATOM 1400 O O . THR A 1 188 ? 1.15 -21.531 -20.781 1 93.44 188 THR A O 1
ATOM 1403 N N . GLY A 1 189 ? 0.415 -21.781 -22.875 1 90.5 189 GLY A N 1
ATOM 1404 C CA . GLY A 1 189 ? -0.442 -22.906 -22.562 1 90.5 189 GLY A CA 1
ATOM 1405 C C . GLY A 1 189 ? -1.542 -23.125 -23.578 1 90.5 189 GLY A C 1
ATOM 1406 O O . GLY A 1 189 ? -2.307 -22.203 -23.875 1 90.5 189 GLY A O 1
ATOM 1407 N N . ASN A 1 190 ? -1.638 -24.312 -24.016 1 90.12 190 ASN A N 1
ATOM 1408 C CA . ASN A 1 190 ? -2.635 -24.641 -25.031 1 90.12 190 ASN A CA 1
ATOM 1409 C C . ASN A 1 190 ? -4.035 -24.734 -24.438 1 90.12 190 ASN A C 1
ATOM 1411 O O . ASN A 1 190 ? -5.031 -24.688 -25.156 1 90.12 190 ASN A O 1
ATOM 1415 N N . GLU A 1 191 ? -4.066 -24.844 -23.156 1 92.5 191 GLU A N 1
ATOM 1416 C CA . GLU A 1 191 ? -5.34 -25 -22.469 1 92.5 191 GLU A CA 1
ATOM 1417 C C . GLU A 1 191 ? -5.895 -23.656 -22.016 1 92.5 191 GLU A C 1
ATOM 1419 O O . GLU A 1 191 ? -7.031 -23.562 -21.547 1 92.5 191 GLU A O 1
ATOM 1424 N N . LEU A 1 192 ? -5.172 -22.625 -22.156 1 95 192 LEU A N 1
ATOM 1425 C CA . LEU A 1 192 ? -5.5 -21.344 -21.516 1 95 192 LEU A CA 1
ATOM 1426 C C . LEU A 1 192 ? -6.434 -20.516 -22.391 1 95 192 LEU A C 1
ATOM 1428 O O . LEU A 1 192 ? -6.285 -20.5 -23.609 1 95 192 LEU A O 1
ATOM 1432 N N . VAL A 1 193 ? -7.355 -19.859 -21.719 1 96.5 193 VAL A N 1
ATOM 1433 C CA . VAL A 1 193 ? -8.172 -18.828 -22.328 1 96.5 193 VAL A CA 1
ATOM 1434 C C . VAL A 1 193 ? -8.156 -17.578 -21.453 1 96.5 193 VAL A C 1
ATOM 1436 O O . VAL A 1 193 ? -7.727 -17.625 -20.312 1 96.5 193 VAL A O 1
ATOM 1439 N N . LEU A 1 194 ? -8.562 -16.453 -22.016 1 97.56 194 LEU A N 1
ATOM 1440 C CA . LEU A 1 194 ? -8.609 -15.211 -21.25 1 97.56 194 LEU A CA 1
ATOM 1441 C C . LEU A 1 194 ? -9.703 -15.266 -20.188 1 97.56 194 LEU A C 1
ATOM 1443 O O . LEU A 1 194 ? -10.695 -15.984 -20.344 1 97.56 194 LEU A O 1
ATOM 1447 N N . PRO A 1 195 ? -9.539 -14.484 -19.141 1 97.56 195 PRO A N 1
ATOM 1448 C CA . PRO A 1 195 ? -10.555 -14.477 -18.078 1 97.56 195 PRO A CA 1
ATOM 1449 C C . PRO A 1 195 ? -11.945 -14.133 -18.594 1 97.56 195 PRO A C 1
ATOM 1451 O O . PRO A 1 195 ? -12.945 -14.664 -18.094 1 97.56 195 PRO A O 1
ATOM 1454 N N . SER A 1 196 ? -12.062 -13.336 -19.594 1 97.25 196 SER A N 1
ATOM 1455 C CA . SER A 1 196 ? -13.352 -12.883 -20.094 1 97.25 196 SER A CA 1
ATOM 1456 C C . SER A 1 196 ? -14.023 -13.961 -20.953 1 97.25 196 SER A C 1
ATOM 1458 O O . SER A 1 196 ? -15.203 -13.844 -21.297 1 97.25 196 SER A O 1
ATOM 1460 N N . GLN A 1 197 ? -13.297 -15.039 -21.234 1 96.81 197 GLN A N 1
ATOM 1461 C CA . GLN A 1 197 ? -13.805 -16.078 -22.125 1 96.81 197 GLN A CA 1
ATOM 1462 C C . GLN A 1 197 ? -14.352 -17.266 -21.312 1 96.81 197 GLN A C 1
ATOM 1464 O O . GLN A 1 197 ? -13.984 -17.453 -20.156 1 96.81 197 GLN A O 1
ATOM 1469 N N . THR A 1 198 ? -15.195 -18.016 -21.938 1 95.94 198 THR A N 1
ATOM 1470 C CA . THR A 1 198 ? -15.711 -19.266 -21.344 1 95.94 198 THR A CA 1
ATOM 1471 C C . THR A 1 198 ? -14.852 -20.453 -21.766 1 95.94 198 THR A C 1
ATOM 1473 O O . THR A 1 198 ? -14.727 -20.75 -22.953 1 95.94 198 THR A O 1
ATOM 1476 N N . PRO A 1 199 ? -14.289 -21.109 -20.828 1 96.38 199 PRO A N 1
ATOM 1477 C CA . PRO A 1 199 ? -13.43 -22.234 -21.188 1 96.38 199 PRO A CA 1
ATOM 1478 C C . PRO A 1 199 ? -14.211 -23.422 -21.75 1 96.38 199 PRO A C 1
ATOM 1480 O O . PRO A 1 199 ? -15.328 -23.703 -21.281 1 96.38 199 PRO A O 1
ATOM 1483 N N . ALA A 1 200 ? -13.648 -24.094 -22.75 1 93.88 200 ALA A N 1
ATOM 1484 C CA . ALA A 1 200 ? -14.133 -25.406 -23.188 1 93.88 200 ALA A CA 1
ATOM 1485 C C . ALA A 1 200 ? -13.633 -26.516 -22.266 1 93.88 200 ALA A C 1
ATOM 1487 O O . ALA A 1 200 ? -12.852 -26.25 -21.344 1 93.88 200 ALA A O 1
ATOM 1488 N N . VAL A 1 201 ? -14.164 -27.719 -22.469 1 91.19 201 VAL A N 1
ATOM 1489 C CA . VAL A 1 201 ? -13.695 -28.859 -21.672 1 91.19 201 VAL A CA 1
ATOM 1490 C C . VAL A 1 201 ? -12.188 -29.016 -21.844 1 91.19 201 VAL A C 1
ATOM 1492 O O . VAL A 1 201 ? -11.688 -29.047 -22.969 1 91.19 201 VAL A O 1
ATOM 1495 N N . GLY A 1 202 ? -11.539 -29.031 -20.734 1 92.31 202 GLY A N 1
ATOM 1496 C CA . GLY A 1 202 ? -10.094 -29.203 -20.766 1 92.31 202 GLY A CA 1
ATOM 1497 C C . GLY A 1 202 ? -9.336 -27.891 -20.766 1 92.31 202 GLY A C 1
ATOM 1498 O O . GLY A 1 202 ? -8.109 -27.875 -20.672 1 92.31 202 GLY A O 1
ATOM 1499 N N . GLN A 1 203 ? -10.094 -26.812 -20.891 1 94.38 203 GLN A N 1
ATOM 1500 C CA . GLN A 1 203 ? -9.484 -25.484 -20.844 1 94.38 203 GLN A CA 1
ATOM 1501 C C . GLN A 1 203 ? -9.688 -24.812 -19.5 1 94.38 203 GLN A C 1
ATOM 1503 O O . GLN A 1 203 ? -10.617 -25.172 -18.766 1 94.38 203 GLN A O 1
ATOM 1508 N N . ILE A 1 204 ? -8.781 -23.906 -19.172 1 94.25 204 ILE A N 1
ATOM 1509 C CA . ILE A 1 204 ? -8.898 -23.125 -17.953 1 94.25 204 ILE A CA 1
ATOM 1510 C C . ILE A 1 204 ? -8.57 -21.656 -18.25 1 94.25 204 ILE A C 1
ATOM 1512 O O . ILE A 1 204 ? -7.906 -21.359 -19.25 1 94.25 204 ILE A O 1
ATOM 1516 N N . ARG A 1 205 ? -9.055 -20.766 -17.469 1 96.81 205 ARG A N 1
ATOM 1517 C CA . ARG A 1 205 ? -8.773 -19.344 -17.641 1 96.81 205 ARG A CA 1
ATOM 1518 C C . ARG A 1 205 ? -7.363 -19.016 -17.172 1 96.81 205 ARG A C 1
ATOM 1520 O O . ARG A 1 205 ? -6.863 -19.594 -16.219 1 96.81 205 ARG A O 1
ATOM 1527 N N . ASP A 1 206 ? -6.699 -18.078 -17.844 1 96.62 206 ASP A N 1
ATOM 1528 C CA . ASP A 1 206 ? -5.363 -17.609 -17.5 1 96.62 206 ASP A CA 1
ATOM 1529 C C . ASP A 1 206 ? -5.387 -16.781 -16.219 1 96.62 206 ASP A C 1
ATOM 1531 O O . ASP A 1 206 ? -5.594 -15.57 -16.266 1 96.62 206 ASP A O 1
ATOM 1535 N N . THR A 1 207 ? -5.086 -17.344 -15.148 1 96.81 207 THR A N 1
ATOM 1536 C CA . THR A 1 207 ? -5.043 -16.719 -13.828 1 96.81 207 THR A CA 1
ATOM 1537 C C . THR A 1 207 ? -3.67 -16.109 -13.562 1 96.81 207 THR A C 1
ATOM 1539 O O . THR A 1 207 ? -3.564 -15.047 -12.953 1 96.81 207 THR A O 1
ATOM 1542 N N . ASN A 1 208 ? -2.719 -16.734 -14.062 1 97.12 208 ASN A N 1
ATOM 1543 C CA . ASN A 1 208 ? -1.34 -16.359 -13.75 1 97.12 208 ASN A CA 1
ATOM 1544 C C . ASN A 1 208 ? -1.016 -14.953 -14.227 1 97.12 208 ASN A C 1
ATOM 1546 O O . ASN A 1 208 ? -0.38 -14.18 -13.508 1 97.12 208 ASN A O 1
ATOM 1550 N N . THR A 1 209 ? -1.445 -14.641 -15.422 1 98.19 209 THR A N 1
ATOM 1551 C CA . THR A 1 209 ? -1.189 -13.305 -15.953 1 98.19 209 THR A CA 1
ATOM 1552 C C . THR A 1 209 ? -1.742 -12.234 -15.016 1 98.19 209 THR A C 1
ATOM 1554 O O . THR A 1 209 ? -1.065 -11.242 -14.727 1 98.19 209 THR A O 1
ATOM 1557 N N . THR A 1 210 ? -2.938 -12.453 -14.539 1 98.38 210 THR A N 1
ATOM 1558 C CA . THR A 1 210 ? -3.58 -11.492 -13.648 1 98.38 210 THR A CA 1
ATOM 1559 C C . THR A 1 210 ? -2.836 -11.398 -12.32 1 98.38 210 THR A C 1
ATOM 1561 O O . THR A 1 210 ? -2.629 -10.305 -11.797 1 98.38 210 THR A O 1
ATOM 1564 N N . LEU A 1 211 ? -2.402 -12.516 -11.766 1 98.25 211 LEU A N 1
ATOM 1565 C CA . LEU A 1 211 ? -1.616 -12.547 -10.539 1 98.25 211 LEU A CA 1
ATOM 1566 C C . LEU A 1 211 ? -0.34 -11.727 -10.688 1 98.25 211 LEU A C 1
ATOM 1568 O O . LEU A 1 211 ? -0.047 -10.875 -9.844 1 98.25 211 LEU A O 1
ATOM 1572 N N . ILE A 1 212 ? 0.336 -11.969 -11.75 1 98.69 212 ILE A N 1
ATOM 1573 C CA . ILE A 1 212 ? 1.622 -11.32 -11.992 1 98.69 212 ILE A CA 1
ATOM 1574 C C . ILE A 1 212 ? 1.413 -9.82 -12.211 1 98.69 212 ILE A C 1
ATOM 1576 O O . ILE A 1 212 ? 2.105 -9 -11.609 1 98.69 212 ILE A O 1
ATOM 1580 N N . ARG A 1 213 ? 0.446 -9.5 -13.055 1 98.69 213 ARG A N 1
ATOM 1581 C CA . ARG A 1 213 ? 0.165 -8.109 -13.391 1 98.69 213 ARG A CA 1
ATOM 1582 C C . ARG A 1 213 ? -0.157 -7.305 -12.133 1 98.69 213 ARG A C 1
ATOM 1584 O O . ARG A 1 213 ? 0.421 -6.238 -11.914 1 98.69 213 ARG A O 1
ATOM 1591 N N . ALA A 1 214 ? -1.059 -7.777 -11.367 1 98.62 214 ALA A N 1
ATOM 1592 C CA . ALA A 1 214 ? -1.47 -7.078 -10.148 1 98.62 214 ALA A CA 1
ATOM 1593 C C . ALA A 1 214 ? -0.309 -6.957 -9.164 1 98.62 214 ALA A C 1
ATOM 1595 O O . ALA A 1 214 ? -0.128 -5.914 -8.531 1 98.62 214 ALA A O 1
ATOM 1596 N N . PHE A 1 215 ? 0.478 -8.039 -9.047 1 98.38 215 PHE A N 1
ATOM 1597 C CA . PHE A 1 215 ? 1.666 -8.008 -8.203 1 98.38 215 PHE A CA 1
ATOM 1598 C C . PHE A 1 215 ? 2.615 -6.898 -8.641 1 98.38 215 PHE A C 1
ATOM 1600 O O . PHE A 1 215 ? 3.139 -6.152 -7.812 1 98.38 215 PHE A O 1
ATOM 1607 N N . MET A 1 216 ? 2.828 -6.777 -9.938 1 98.69 216 MET A N 1
ATOM 1608 C CA . MET A 1 216 ? 3.703 -5.75 -10.492 1 98.69 216 MET A CA 1
ATOM 1609 C C . MET A 1 216 ? 3.176 -4.355 -10.172 1 98.69 216 MET A C 1
ATOM 1611 O O . MET A 1 216 ? 3.939 -3.475 -9.773 1 98.69 216 MET A O 1
ATOM 1615 N N . ILE A 1 217 ? 1.906 -4.184 -10.312 1 97.69 217 ILE A N 1
ATOM 1616 C CA . ILE A 1 217 ? 1.278 -2.893 -10.039 1 97.69 217 ILE A CA 1
ATOM 1617 C C . ILE A 1 217 ? 1.459 -2.529 -8.57 1 97.69 217 ILE A C 1
ATOM 1619 O O . ILE A 1 217 ? 1.834 -1.399 -8.242 1 97.69 217 ILE A O 1
ATOM 1623 N N . GLU A 1 218 ? 1.242 -3.48 -7.715 1 96.31 218 GLU A N 1
ATOM 1624 C CA . GLU A 1 218 ? 1.407 -3.266 -6.281 1 96.31 218 GLU A CA 1
ATOM 1625 C C . GLU A 1 218 ? 2.832 -2.832 -5.945 1 96.31 218 GLU A C 1
ATOM 1627 O O . GLU A 1 218 ? 3.057 -2.117 -4.969 1 96.31 218 GLU A O 1
ATOM 1632 N N . ARG A 1 219 ? 3.75 -3.234 -6.762 1 96 219 ARG A N 1
ATOM 1633 C CA . ARG A 1 219 ? 5.156 -2.959 -6.48 1 96 219 ARG A CA 1
ATOM 1634 C C . ARG A 1 219 ? 5.652 -1.766 -7.293 1 96 219 ARG A C 1
ATOM 1636 O O . ARG A 1 219 ? 6.848 -1.464 -7.297 1 96 219 ARG A O 1
ATOM 1643 N N . GLY A 1 220 ? 4.789 -1.087 -7.969 1 96.25 220 GLY A N 1
ATOM 1644 C CA . GLY A 1 220 ? 5.109 0.155 -8.656 1 96.25 220 GLY A CA 1
ATOM 1645 C C . GLY A 1 220 ? 5.711 -0.06 -10.031 1 96.25 220 GLY A C 1
ATOM 1646 O O . GLY A 1 220 ? 6.355 0.836 -10.578 1 96.25 220 GLY A O 1
ATOM 1647 N N . ALA A 1 221 ? 5.613 -1.253 -10.594 1 98.25 221 ALA A N 1
ATOM 1648 C CA . ALA A 1 221 ? 6.102 -1.544 -11.945 1 98.25 221 ALA A CA 1
ATOM 1649 C C . ALA A 1 221 ? 5.008 -1.314 -12.984 1 98.25 221 ALA A C 1
ATOM 1651 O O . ALA A 1 221 ? 3.867 -1.002 -12.633 1 98.25 221 ALA A O 1
ATOM 1652 N N . ASP A 1 222 ? 5.398 -1.335 -14.242 1 98.31 222 ASP A N 1
ATOM 1653 C CA . ASP A 1 222 ? 4.504 -1.164 -15.383 1 98.31 222 ASP A CA 1
ATOM 1654 C C . ASP A 1 222 ? 4.398 -2.451 -16.188 1 98.31 222 ASP A C 1
ATOM 1656 O O . ASP A 1 222 ? 5.219 -2.699 -17.078 1 98.31 222 ASP A O 1
ATOM 1660 N N . PRO A 1 223 ? 3.369 -3.283 -15.938 1 98.69 223 PRO A N 1
ATOM 1661 C CA . PRO A 1 223 ? 3.24 -4.555 -16.641 1 98.69 223 PRO A CA 1
ATOM 1662 C C . PRO A 1 223 ? 2.725 -4.387 -18.078 1 98.69 223 PRO A C 1
ATOM 1664 O O . PRO A 1 223 ? 1.874 -3.527 -18.328 1 98.69 223 PRO A O 1
ATOM 1667 N N . VAL A 1 224 ? 3.238 -5.148 -18.953 1 98.69 224 VAL A N 1
ATOM 1668 C CA . VAL A 1 224 ? 2.811 -5.219 -20.359 1 98.69 224 VAL A CA 1
ATOM 1669 C C . VAL A 1 224 ? 2.5 -6.668 -20.719 1 98.69 224 VAL A C 1
ATOM 1671 O O . VAL A 1 224 ? 3.367 -7.539 -20.625 1 98.69 224 VAL A O 1
ATOM 1674 N N . PHE A 1 225 ? 1.276 -6.898 -21.172 1 98.69 225 PHE A N 1
ATOM 1675 C CA . PHE A 1 225 ? 0.842 -8.25 -21.516 1 98.69 225 PHE A CA 1
ATOM 1676 C C . PHE A 1 225 ? 1.043 -8.516 -23.016 1 98.69 225 PHE A C 1
ATOM 1678 O O . PHE A 1 225 ? 0.562 -7.75 -23.844 1 98.69 225 PHE A O 1
ATOM 1685 N N . TYR A 1 226 ? 1.722 -9.617 -23.328 1 98.5 226 TYR A N 1
ATOM 1686 C CA . TYR A 1 226 ? 2.049 -9.93 -24.719 1 98.5 226 TYR A CA 1
ATOM 1687 C C . TYR A 1 226 ? 1.16 -11.047 -25.25 1 98.5 226 TYR A C 1
ATOM 1689 O O . TYR A 1 226 ? 1.329 -11.492 -26.391 1 98.5 226 TYR A O 1
ATOM 1697 N N . GLY A 1 227 ? 0.218 -11.562 -24.391 1 97.19 227 GLY A N 1
ATOM 1698 C CA . GLY A 1 227 ? -0.791 -12.492 -24.875 1 97.19 227 GLY A CA 1
ATOM 1699 C C . GLY A 1 227 ? -0.549 -13.914 -24.422 1 97.19 227 GLY A C 1
ATOM 1700 O O . GLY A 1 227 ? 0.396 -14.188 -23.672 1 97.19 227 GLY A O 1
ATOM 1701 N N . ILE A 1 228 ? -1.482 -14.781 -24.75 1 96.88 228 ILE A N 1
ATOM 1702 C CA . ILE A 1 228 ? -1.378 -16.219 -24.594 1 96.88 228 ILE A CA 1
ATOM 1703 C C . ILE A 1 228 ? -0.781 -16.844 -25.844 1 96.88 228 ILE A C 1
ATOM 1705 O O . ILE A 1 228 ? -1.351 -16.734 -26.938 1 96.88 228 ILE A O 1
ATOM 1709 N N . ILE A 1 229 ? 0.363 -17.484 -25.656 1 95.38 229 ILE A N 1
ATOM 1710 C CA . ILE A 1 229 ? 1.106 -18.016 -26.797 1 95.38 229 ILE A CA 1
ATOM 1711 C C . ILE A 1 229 ? 1.085 -19.547 -26.75 1 95.38 229 ILE A C 1
ATOM 1713 O O . ILE A 1 229 ? 1.258 -20.141 -25.688 1 95.38 229 ILE A O 1
ATOM 1717 N N . ARG A 1 230 ? 0.924 -20.172 -27.891 1 90.56 230 ARG A N 1
ATOM 1718 C CA . ARG A 1 230 ? 0.983 -21.625 -27.984 1 90.56 230 ARG A CA 1
ATOM 1719 C C . ARG A 1 230 ? 2.348 -22.156 -27.547 1 90.56 230 ARG A C 1
ATOM 1721 O O . ARG A 1 230 ? 3.367 -21.484 -27.75 1 90.56 230 ARG A O 1
ATOM 1728 N N . ASP A 1 231 ? 2.314 -23.281 -27.062 1 87.62 231 ASP A N 1
ATOM 1729 C CA . ASP A 1 231 ? 3.547 -23.875 -26.547 1 87.62 231 ASP A CA 1
ATOM 1730 C C . ASP A 1 231 ? 4.383 -24.469 -27.688 1 87.62 231 ASP A C 1
ATOM 1732 O O . ASP A 1 231 ? 4.629 -25.672 -27.734 1 87.62 231 ASP A O 1
ATOM 1736 N N . GLU A 1 232 ? 4.758 -23.641 -28.531 1 91.44 232 GLU A N 1
ATOM 1737 C CA . GLU A 1 232 ? 5.594 -23.953 -29.688 1 91.44 232 GLU A CA 1
ATOM 1738 C C . GLU A 1 232 ? 6.715 -22.938 -29.844 1 91.44 232 GLU A C 1
ATOM 1740 O O . GLU A 1 232 ? 6.492 -21.734 -29.703 1 91.44 232 GLU A O 1
ATOM 1745 N N . ALA A 1 233 ? 7.844 -23.5 -30.172 1 94.19 233 ALA A N 1
ATOM 1746 C CA . ALA A 1 233 ? 9.016 -22.641 -30.297 1 94.19 233 ALA A CA 1
ATOM 1747 C C . ALA A 1 233 ? 8.789 -21.562 -31.359 1 94.19 233 ALA A C 1
ATOM 1749 O O . ALA A 1 233 ? 9.18 -20.406 -31.172 1 94.19 233 ALA A O 1
ATOM 1750 N N . GLU A 1 234 ? 8.164 -21.953 -32.406 1 95.88 234 GLU A N 1
ATOM 1751 C CA . GLU A 1 234 ? 7.949 -21.047 -33.531 1 95.88 234 GLU A CA 1
ATOM 1752 C C . GLU A 1 234 ? 7.051 -19.875 -33.125 1 95.88 234 GLU A C 1
ATOM 1754 O O . GLU A 1 234 ? 7.23 -18.75 -33.594 1 95.88 234 GLU A O 1
ATOM 1759 N N . ALA A 1 235 ? 6.141 -20.094 -32.281 1 95.94 235 ALA A N 1
ATOM 1760 C CA . ALA A 1 235 ? 5.211 -19.062 -31.844 1 95.94 235 ALA A CA 1
ATOM 1761 C C . ALA A 1 235 ? 5.824 -18.219 -30.75 1 95.94 235 ALA A C 1
ATOM 1763 O O . ALA A 1 235 ? 5.625 -17 -30.703 1 95.94 235 ALA A O 1
ATOM 1764 N N . LEU A 1 236 ? 6.605 -18.766 -29.891 1 96.5 236 LEU A N 1
ATOM 1765 C CA . LEU A 1 236 ? 7.117 -18.109 -28.703 1 96.5 236 LEU A CA 1
ATOM 1766 C C . LEU A 1 236 ? 8.32 -17.234 -29.031 1 96.5 236 LEU A C 1
ATOM 1768 O O . LEU A 1 236 ? 8.508 -16.172 -28.438 1 96.5 236 LEU A O 1
ATOM 1772 N N . THR A 1 237 ? 9.109 -17.656 -29.953 1 98.06 237 THR A N 1
ATOM 1773 C CA . THR A 1 237 ? 10.406 -17.047 -30.219 1 98.06 237 THR A CA 1
ATOM 1774 C C . THR A 1 237 ? 10.227 -15.57 -30.578 1 98.06 237 THR A C 1
ATOM 1776 O O . THR A 1 237 ? 10.844 -14.695 -29.969 1 98.06 237 THR A O 1
ATOM 1779 N N . PRO A 1 238 ? 9.359 -15.234 -31.562 1 98.31 238 PRO A N 1
ATOM 1780 C CA . PRO A 1 238 ? 9.258 -13.82 -31.922 1 98.31 238 PRO A CA 1
ATOM 1781 C C . PRO A 1 238 ? 8.68 -12.969 -30.797 1 98.31 238 PRO A C 1
ATOM 1783 O O . PRO A 1 238 ? 9.055 -11.805 -30.625 1 98.31 238 PRO A O 1
ATOM 1786 N N . VAL A 1 239 ? 7.797 -13.461 -30.031 1 98.38 239 VAL A N 1
ATOM 1787 C CA . VAL A 1 239 ? 7.145 -12.719 -28.953 1 98.38 239 VAL A CA 1
ATOM 1788 C C . VAL A 1 239 ? 8.148 -12.453 -27.828 1 98.38 239 VAL A C 1
ATOM 1790 O O . VAL A 1 239 ? 8.234 -11.336 -27.312 1 98.38 239 VAL A O 1
ATOM 1793 N N . LEU A 1 240 ? 8.875 -13.469 -27.469 1 98.38 240 LEU A N 1
ATOM 1794 C CA . LEU A 1 240 ? 9.875 -13.328 -26.422 1 98.38 240 LEU A CA 1
ATOM 1795 C C . LEU A 1 240 ? 10.961 -12.336 -26.828 1 98.38 240 LEU A C 1
ATOM 1797 O O . LEU A 1 240 ? 11.414 -11.523 -26.031 1 98.38 240 LEU A O 1
ATOM 1801 N N . SER A 1 241 ? 11.336 -12.445 -28.062 1 98.69 241 SER A N 1
ATOM 1802 C CA . SER A 1 241 ? 12.32 -11.5 -28.578 1 98.69 241 SER A CA 1
ATOM 1803 C C . SER A 1 241 ? 11.82 -10.062 -28.484 1 98.69 241 SER A C 1
ATOM 1805 O O . SER A 1 241 ? 12.547 -9.18 -28.047 1 98.69 241 SER A O 1
ATOM 1807 N N . LYS A 1 242 ? 10.609 -9.859 -28.875 1 98.75 242 LYS A N 1
ATOM 1808 C CA . LYS A 1 242 ? 10 -8.531 -28.812 1 98.75 242 LYS A CA 1
ATOM 1809 C C . LYS A 1 242 ? 9.922 -8.031 -27.375 1 98.75 242 LYS A C 1
ATOM 1811 O O . LYS A 1 242 ? 10.289 -6.887 -27.094 1 98.75 242 LYS A O 1
ATOM 1816 N N . ALA A 1 243 ? 9.469 -8.852 -26.5 1 98.75 243 ALA A N 1
ATOM 1817 C CA . ALA A 1 243 ? 9.336 -8.477 -25.094 1 98.75 243 ALA A CA 1
ATOM 1818 C C . ALA A 1 243 ? 10.688 -8.109 -24.484 1 98.75 243 ALA A C 1
ATOM 1820 O O . ALA A 1 243 ? 10.805 -7.117 -23.766 1 98.75 243 ALA A O 1
ATOM 1821 N N . ALA A 1 244 ? 11.711 -8.922 -24.781 1 98.69 244 ALA A N 1
ATOM 1822 C CA . ALA A 1 244 ? 13.047 -8.68 -24.266 1 98.69 244 ALA A CA 1
ATOM 1823 C C . ALA A 1 244 ? 13.609 -7.355 -24.781 1 98.69 244 ALA A C 1
ATOM 1825 O O . ALA A 1 244 ? 14.406 -6.707 -24.094 1 98.69 244 ALA A O 1
ATOM 1826 N N . ALA A 1 245 ? 13.164 -6.965 -25.938 1 98.5 245 ALA A N 1
ATOM 1827 C CA . ALA A 1 245 ? 13.641 -5.727 -26.547 1 98.5 245 ALA A CA 1
ATOM 1828 C C . ALA A 1 245 ? 12.945 -4.512 -25.938 1 98.5 245 ALA A C 1
ATOM 1830 O O . ALA A 1 245 ? 13.5 -3.41 -25.922 1 98.5 245 ALA A O 1
ATOM 1831 N N . GLU A 1 246 ? 11.773 -4.707 -25.391 1 98.5 246 GLU A N 1
ATOM 1832 C CA . GLU A 1 246 ? 10.93 -3.576 -25.016 1 98.5 246 GLU A CA 1
ATOM 1833 C C . GLU A 1 246 ? 10.852 -3.422 -23.5 1 98.5 246 GLU A C 1
ATOM 1835 O O . GLU A 1 246 ? 10.406 -2.385 -23 1 98.5 246 GLU A O 1
ATOM 1840 N N . CYS A 1 247 ? 11.25 -4.461 -22.75 1 98.69 247 CYS A N 1
ATOM 1841 C CA . CYS A 1 247 ? 10.969 -4.477 -21.312 1 98.69 247 CYS A CA 1
ATOM 1842 C C . CYS A 1 247 ? 12.258 -4.621 -20.516 1 98.69 247 CYS A C 1
ATOM 1844 O O . CYS A 1 247 ? 13.305 -4.941 -21.062 1 98.69 247 CYS A O 1
ATOM 1846 N N . ASP A 1 248 ? 12.18 -4.34 -19.203 1 98.75 248 ASP A N 1
ATOM 1847 C CA . ASP A 1 248 ? 13.312 -4.426 -18.281 1 98.75 248 ASP A CA 1
ATOM 1848 C C . ASP A 1 248 ? 13.383 -5.805 -17.625 1 98.75 248 ASP A C 1
ATOM 1850 O O . ASP A 1 248 ? 14.422 -6.188 -17.094 1 98.75 248 ASP A O 1
ATOM 1854 N N . LEU A 1 249 ? 12.312 -6.477 -17.641 1 98.81 249 LEU A N 1
ATOM 1855 C CA . LEU A 1 249 ? 12.094 -7.832 -17.156 1 98.81 249 LEU A CA 1
ATOM 1856 C C . LEU A 1 249 ? 10.992 -8.531 -17.953 1 98.81 249 LEU A C 1
ATOM 1858 O O . LEU A 1 249 ? 9.977 -7.918 -18.266 1 98.81 249 LEU A O 1
ATOM 1862 N N . VAL A 1 250 ? 11.227 -9.773 -18.312 1 98.88 250 VAL A N 1
ATOM 1863 C CA . VAL A 1 250 ? 10.172 -10.555 -18.969 1 98.88 250 VAL A CA 1
ATOM 1864 C C . VAL A 1 250 ? 9.859 -11.789 -18.125 1 98.88 250 VAL A C 1
ATOM 1866 O O . VAL A 1 250 ? 10.766 -12.516 -17.719 1 98.88 250 VAL A O 1
ATOM 1869 N N . ILE A 1 251 ? 8.609 -11.992 -17.859 1 98.75 251 ILE A N 1
ATOM 1870 C CA . ILE A 1 251 ? 8.133 -13.141 -17.094 1 98.75 251 ILE A CA 1
ATOM 1871 C C . ILE A 1 251 ? 7.273 -14.039 -17.984 1 98.75 251 ILE A C 1
ATOM 1873 O O . ILE A 1 251 ? 6.336 -13.57 -18.625 1 98.75 251 ILE A O 1
ATOM 1877 N N . LEU A 1 252 ? 7.652 -15.266 -18.016 1 97.25 252 LEU A N 1
ATOM 1878 C CA . LEU A 1 252 ? 6.859 -16.297 -18.672 1 97.25 252 LEU A CA 1
ATOM 1879 C C . LEU A 1 252 ? 6.137 -17.172 -17.656 1 97.25 252 LEU A C 1
ATOM 1881 O O . LEU A 1 252 ? 6.73 -17.578 -16.656 1 97.25 252 LEU A O 1
ATOM 1885 N N . SER A 1 253 ? 4.91 -17.219 -17.844 1 93.69 253 SER A N 1
ATOM 1886 C CA . SER A 1 253 ? 4.16 -18.141 -17 1 93.69 253 SER A CA 1
ATOM 1887 C C . SER A 1 253 ? 3.473 -19.219 -17.828 1 93.69 253 SER A C 1
ATOM 1889 O O . SER A 1 253 ? 2.955 -18.938 -18.906 1 93.69 253 SER A O 1
ATOM 1891 N N . GLY A 1 254 ? 3.547 -20.25 -17.297 1 79.31 254 GLY A N 1
ATOM 1892 C CA . GLY A 1 254 ? 2.938 -21.391 -17.984 1 79.31 254 GLY A CA 1
ATOM 1893 C C . GLY A 1 254 ? 3.914 -22.516 -18.25 1 79.31 254 GLY A C 1
ATOM 1894 O O . GLY A 1 254 ? 5.059 -22.469 -17.797 1 79.31 254 GLY A O 1
ATOM 1895 N N . GLY A 1 255 ? 3.492 -23.75 -18.688 1 67.25 255 GLY A N 1
ATOM 1896 C CA . GLY A 1 255 ? 4.32 -24.891 -19.047 1 67.25 255 GLY A CA 1
ATOM 1897 C C . GLY A 1 255 ? 4.602 -25.812 -17.875 1 67.25 255 GLY A C 1
ATOM 1898 O O . GLY A 1 255 ? 5.758 -26.094 -17.562 1 67.25 255 GLY A O 1
ATOM 1899 N N . SER A 1 256 ? 3.564 -26.047 -17.281 1 62.22 256 SER A N 1
ATOM 1900 C CA . SER A 1 256 ? 3.734 -26.875 -16.094 1 62.22 256 SER A CA 1
ATOM 1901 C C . SER A 1 256 ? 4.199 -28.281 -16.469 1 62.22 256 SER A C 1
ATOM 1903 O O . SER A 1 256 ? 4.742 -29 -15.625 1 62.22 256 SER A O 1
ATOM 1905 N N . SER A 1 257 ? 4.137 -28.469 -17.75 1 74.94 257 SER A N 1
ATOM 1906 C CA . SER A 1 257 ? 4.602 -29.781 -18.188 1 74.94 257 SER A CA 1
ATOM 1907 C C . SER A 1 257 ? 6.066 -29.734 -18.594 1 74.94 257 SER A C 1
ATOM 1909 O O . SER A 1 257 ? 6.598 -28.672 -18.922 1 74.94 257 SER A O 1
ATOM 1911 N N . LYS A 1 258 ? 6.617 -30.828 -18.484 1 77.19 258 LYS A N 1
ATOM 1912 C CA . LYS A 1 258 ? 8.008 -30.953 -18.906 1 77.19 258 LYS A CA 1
ATOM 1913 C C . LYS A 1 258 ? 8.188 -30.531 -20.359 1 77.19 258 LYS A C 1
ATOM 1915 O O . LYS A 1 258 ? 9.133 -29.812 -20.688 1 77.19 258 LYS A O 1
ATOM 1920 N N . ASP A 1 259 ? 7.297 -30.891 -21.203 1 76.44 259 ASP A N 1
ATOM 1921 C CA . ASP A 1 259 ? 7.383 -30.562 -22.625 1 76.44 259 ASP A CA 1
ATOM 1922 C C . ASP A 1 259 ? 7.305 -29.047 -22.828 1 76.44 259 ASP A C 1
ATOM 1924 O O . ASP A 1 259 ? 8.094 -28.484 -23.594 1 76.44 259 ASP A O 1
ATOM 1928 N N . GLU A 1 260 ? 6.445 -28.5 -22.219 1 77.19 260 GLU A N 1
ATOM 1929 C CA . GLU A 1 260 ? 6.262 -27.062 -22.344 1 77.19 260 GLU A CA 1
ATOM 1930 C C . GLU A 1 260 ? 7.473 -26.312 -21.797 1 77.19 260 GLU A C 1
ATOM 1932 O O . GLU A 1 260 ? 7.922 -25.328 -22.391 1 77.19 260 GLU A O 1
ATOM 1937 N N . ARG A 1 261 ? 7.984 -26.766 -20.797 1 79.62 261 ARG A N 1
ATOM 1938 C CA . ARG A 1 261 ? 9.148 -26.125 -20.188 1 79.62 261 ARG A CA 1
ATOM 1939 C C . ARG A 1 261 ? 10.383 -26.281 -21.078 1 79.62 261 ARG A C 1
ATOM 1941 O O . ARG A 1 261 ? 11.227 -25.391 -21.125 1 79.62 261 ARG A O 1
ATOM 1948 N N . ASP A 1 262 ? 10.398 -27.391 -21.656 1 83.56 262 ASP A N 1
ATOM 1949 C CA . ASP A 1 262 ? 11.5 -27.625 -22.594 1 83.56 262 ASP A CA 1
ATOM 1950 C C . ASP A 1 262 ? 11.469 -26.609 -23.734 1 83.56 262 ASP A C 1
ATOM 1952 O O . ASP A 1 262 ? 12.516 -26.109 -24.156 1 83.56 262 ASP A O 1
ATOM 1956 N N . VAL A 1 263 ? 10.336 -26.297 -24.172 1 90.44 263 VAL A N 1
ATOM 1957 C CA . VAL A 1 263 ? 10.195 -25.312 -25.234 1 90.44 263 VAL A CA 1
ATOM 1958 C C . VAL A 1 263 ? 10.68 -23.953 -24.75 1 90.44 263 VAL A C 1
ATOM 1960 O O . VAL A 1 263 ? 11.445 -23.266 -25.438 1 90.44 263 VAL A O 1
ATOM 1963 N N . THR A 1 264 ? 10.289 -23.562 -23.594 1 92.69 264 THR A N 1
ATOM 1964 C CA . THR A 1 264 ? 10.664 -22.281 -23.016 1 92.69 264 THR A CA 1
ATOM 1965 C C . THR A 1 264 ? 12.18 -22.172 -22.875 1 92.69 264 THR A C 1
ATOM 1967 O O . THR A 1 264 ? 12.773 -21.172 -23.281 1 92.69 264 THR A O 1
ATOM 1970 N N . THR A 1 265 ? 12.75 -23.203 -22.312 1 93.69 265 THR A N 1
ATOM 1971 C CA . THR A 1 265 ? 14.195 -23.219 -22.109 1 93.69 265 THR A CA 1
ATOM 1972 C C . THR A 1 265 ? 14.93 -23.125 -23.453 1 93.69 265 THR A C 1
ATOM 1974 O O . THR A 1 265 ? 15.883 -22.359 -23.594 1 93.69 265 THR A O 1
ATOM 1977 N N . LYS A 1 266 ? 14.445 -23.859 -24.375 1 94.69 266 LYS A N 1
ATOM 1978 C CA . LYS A 1 266 ? 15.062 -23.875 -25.703 1 94.69 266 LYS A CA 1
ATOM 1979 C C . LYS A 1 266 ? 15 -22.484 -26.359 1 94.69 266 LYS A C 1
ATOM 1981 O O . LYS A 1 266 ? 15.984 -22.031 -26.938 1 94.69 266 LYS A O 1
ATOM 1986 N N . VAL A 1 267 ? 13.898 -21.859 -26.266 1 96.56 267 VAL A N 1
ATOM 1987 C CA . VAL A 1 267 ? 13.711 -20.562 -26.891 1 96.56 267 VAL A CA 1
ATOM 1988 C C . VAL A 1 267 ? 14.594 -19.516 -26.203 1 96.56 267 VAL A C 1
ATOM 1990 O O . VAL A 1 267 ? 15.219 -18.688 -26.875 1 96.56 267 VAL A O 1
ATOM 1993 N N . ILE A 1 268 ? 14.688 -19.547 -24.875 1 97.06 268 ILE A N 1
ATOM 1994 C CA . ILE A 1 268 ? 15.555 -18.641 -24.141 1 97.06 268 ILE A CA 1
ATOM 1995 C C . ILE A 1 268 ? 17 -18.844 -24.562 1 97.06 268 ILE A C 1
ATOM 1997 O O . ILE A 1 268 ? 17.734 -17.891 -24.797 1 97.06 268 ILE A O 1
ATOM 2001 N N . GLU A 1 269 ? 17.359 -20.125 -24.656 1 96.25 269 GLU A N 1
ATOM 2002 C CA . GLU A 1 269 ? 18.719 -20.469 -25.031 1 96.25 269 GLU A CA 1
ATOM 2003 C C . GLU A 1 269 ? 19.047 -19.953 -26.438 1 96.25 269 GLU A C 1
ATOM 2005 O O . GLU A 1 269 ? 20.156 -19.469 -26.688 1 96.25 269 GLU A O 1
ATOM 2010 N N . LYS A 1 270 ? 18.156 -20.125 -27.297 1 97.56 270 LYS A N 1
ATOM 2011 C CA . LYS A 1 270 ? 18.312 -19.672 -28.672 1 97.56 270 LYS A CA 1
ATOM 2012 C C . LYS A 1 270 ? 18.531 -18.172 -28.75 1 97.56 270 LYS A C 1
ATOM 2014 O O . LYS A 1 270 ? 19.359 -17.688 -29.531 1 97.56 270 LYS A O 1
ATOM 2019 N N . LEU A 1 271 ? 17.844 -17.422 -27.969 1 98.44 271 LEU A N 1
ATOM 2020 C CA . LEU A 1 271 ? 17.844 -15.977 -28.047 1 98.44 271 LEU A CA 1
ATOM 2021 C C . LEU A 1 271 ? 18.891 -15.375 -27.109 1 98.44 271 LEU A C 1
ATOM 2023 O O . LEU A 1 271 ? 19.266 -14.211 -27.266 1 98.44 271 LEU A O 1
ATOM 2027 N N . GLY A 1 272 ? 19.344 -16.219 -26.094 1 98.31 272 GLY A N 1
ATOM 2028 C CA . GLY A 1 272 ? 20.234 -15.727 -25.062 1 98.31 272 GLY A CA 1
ATOM 2029 C C . GLY A 1 272 ? 20.891 -16.844 -24.25 1 98.31 272 GLY A C 1
ATOM 2030 O O . GLY A 1 272 ? 21.531 -17.734 -24.812 1 98.31 272 GLY A O 1
ATOM 2031 N N . LYS A 1 273 ? 20.656 -16.781 -22.875 1 97.94 273 LYS A N 1
ATOM 2032 C CA . LYS A 1 273 ? 21.281 -17.75 -22 1 97.94 273 LYS A CA 1
ATOM 2033 C C . LYS A 1 273 ? 20.312 -18.203 -20.906 1 97.94 273 LYS A C 1
ATOM 2035 O O . LYS A 1 273 ? 19.562 -17.391 -20.359 1 97.94 273 LYS A O 1
ATOM 2040 N N . VAL A 1 274 ? 20.391 -19.453 -20.641 1 97.25 274 VAL A N 1
ATOM 2041 C CA . VAL A 1 274 ? 19.734 -20 -19.453 1 97.25 274 VAL A CA 1
ATOM 2042 C C . VAL A 1 274 ? 20.75 -20.141 -18.328 1 97.25 274 VAL A C 1
ATOM 2044 O O . VAL A 1 274 ? 21.797 -20.766 -18.5 1 97.25 274 VAL A O 1
ATOM 2047 N N . LEU A 1 275 ? 20.453 -19.594 -17.203 1 97.56 275 LEU A N 1
ATOM 2048 C CA . LEU A 1 275 ? 21.391 -19.562 -16.094 1 97.56 275 LEU A CA 1
ATOM 2049 C C . LEU A 1 275 ? 20.969 -20.547 -15 1 97.56 275 LEU A C 1
ATOM 2051 O O . LEU A 1 275 ? 21.812 -21.094 -14.289 1 97.56 275 LEU A O 1
ATOM 2055 N N . VAL A 1 276 ? 19.672 -20.656 -14.828 1 96.56 276 VAL A N 1
ATOM 2056 C CA . VAL A 1 276 ? 19.078 -21.578 -13.859 1 96.56 276 VAL A CA 1
ATOM 2057 C C . VAL A 1 276 ? 17.938 -22.344 -14.5 1 96.56 276 VAL A C 1
ATOM 2059 O O . VAL A 1 276 ? 17.078 -21.766 -15.172 1 96.56 276 VAL A O 1
ATOM 2062 N N . HIS A 1 277 ? 17.984 -23.625 -14.336 1 94.88 277 HIS A N 1
ATOM 2063 C CA . HIS A 1 277 ? 16.906 -24.5 -14.781 1 94.88 277 HIS A CA 1
ATOM 2064 C C . HIS A 1 277 ? 16.438 -25.422 -13.648 1 94.88 277 HIS A C 1
ATOM 2066 O O . HIS A 1 277 ? 16.812 -26.594 -13.617 1 94.88 277 HIS A O 1
ATOM 2072 N N . GLY A 1 278 ? 15.547 -24.844 -12.844 1 94.12 278 GLY A N 1
ATOM 2073 C CA . GLY A 1 278 ? 15.062 -25.578 -11.688 1 94.12 278 GLY A CA 1
ATOM 2074 C C . GLY A 1 278 ? 15.633 -25.062 -10.375 1 94.12 278 GLY A C 1
ATOM 2075 O O . GLY A 1 278 ? 16.828 -24.781 -10.289 1 94.12 278 GLY A O 1
ATOM 2076 N N . VAL A 1 279 ? 14.797 -24.891 -9.445 1 95.38 279 VAL A N 1
ATOM 2077 C CA . VAL A 1 279 ? 15.172 -24.406 -8.117 1 95.38 279 VAL A CA 1
ATOM 2078 C C . VAL A 1 279 ? 14.688 -25.391 -7.055 1 95.38 279 VAL A C 1
ATOM 2080 O O . VAL A 1 279 ? 13.578 -25.922 -7.148 1 95.38 279 VAL A O 1
ATOM 2083 N N . SER A 1 280 ? 15.508 -25.688 -6.086 1 95.19 280 SER A N 1
ATOM 2084 C CA . SER A 1 280 ? 15.156 -26.594 -5 1 95.19 280 SER A CA 1
ATOM 2085 C C . SER A 1 280 ? 14.234 -25.922 -3.994 1 95.19 280 SER A C 1
ATOM 2087 O O . SER A 1 280 ? 14.641 -25.625 -2.871 1 95.19 280 SER A O 1
ATOM 2089 N N . VAL A 1 281 ? 12.992 -25.781 -4.383 1 94.44 281 VAL A N 1
ATOM 2090 C CA . VAL A 1 281 ? 11.984 -25.078 -3.586 1 94.44 281 VAL A CA 1
ATOM 2091 C C . VAL A 1 281 ? 10.617 -25.719 -3.822 1 94.44 281 VAL A C 1
ATOM 2093 O O . VAL A 1 281 ? 10.375 -26.312 -4.879 1 94.44 281 VAL A O 1
ATOM 2096 N N . ALA A 1 282 ? 9.797 -25.688 -2.83 1 92.62 282 ALA A N 1
ATOM 2097 C CA . ALA A 1 282 ? 8.406 -26.109 -2.941 1 92.62 282 ALA A CA 1
ATOM 2098 C C . ALA A 1 282 ? 7.457 -25.062 -2.381 1 92.62 282 ALA A C 1
ATOM 2100 O O . ALA A 1 282 ? 7.586 -24.641 -1.225 1 92.62 282 ALA A O 1
ATOM 2101 N N . PRO A 1 283 ? 6.488 -24.703 -3.186 1 91.88 283 PRO A N 1
ATOM 2102 C CA . PRO A 1 283 ? 6.312 -24.984 -4.613 1 91.88 283 PRO A CA 1
ATOM 2103 C C . PRO A 1 283 ? 7.258 -24.172 -5.492 1 91.88 283 PRO A C 1
ATOM 2105 O O . PRO A 1 283 ? 7.848 -23.188 -5.027 1 91.88 283 PRO A O 1
ATOM 2108 N N . GLY A 1 284 ? 7.406 -24.562 -6.77 1 92.44 284 GLY A N 1
ATOM 2109 C CA . GLY A 1 284 ? 8.078 -23.688 -7.723 1 92.44 284 GLY A CA 1
ATOM 2110 C C . GLY A 1 284 ? 9.344 -24.297 -8.297 1 92.44 284 GLY A C 1
ATOM 2111 O O . GLY A 1 284 ? 10.164 -23.594 -8.883 1 92.44 284 GLY A O 1
ATOM 2112 N N . LYS A 1 285 ? 9.562 -25.547 -8.18 1 91.5 285 LYS A N 1
ATOM 2113 C CA . LYS A 1 285 ? 10.758 -26.266 -8.625 1 91.5 285 LYS A CA 1
ATOM 2114 C C . LYS A 1 285 ? 11.078 -25.938 -10.078 1 91.5 285 LYS A C 1
ATOM 2116 O O . LYS A 1 285 ? 12.234 -25.656 -10.422 1 91.5 285 LYS A O 1
ATOM 2121 N N . PRO A 1 286 ? 10.133 -25.875 -10.961 1 91.88 286 PRO A N 1
ATOM 2122 C CA . PRO A 1 286 ? 10.477 -25.703 -12.375 1 91.88 286 PRO A CA 1
ATOM 2123 C C . PRO A 1 286 ? 10.734 -24.25 -12.742 1 91.88 286 PRO A C 1
ATOM 2125 O O . PRO A 1 286 ? 10.531 -23.859 -13.891 1 91.88 286 PRO A O 1
ATOM 2128 N N . THR A 1 287 ? 11.234 -23.438 -11.953 1 95.06 287 THR A N 1
ATOM 2129 C CA . THR A 1 287 ? 11.57 -22.047 -12.203 1 95.06 287 THR A CA 1
ATOM 2130 C C . THR A 1 287 ? 12.789 -21.938 -13.117 1 95.06 287 THR A C 1
ATOM 2132 O O . THR A 1 287 ? 13.758 -22.672 -12.953 1 95.06 287 THR A O 1
ATOM 2135 N N . ILE A 1 288 ? 12.742 -21.062 -14.07 1 96.19 288 ILE A N 1
ATOM 2136 C CA . ILE A 1 288 ? 13.836 -20.812 -15 1 96.19 288 ILE A CA 1
ATOM 2137 C C . ILE A 1 288 ? 14.312 -19.375 -14.867 1 96.19 288 ILE A C 1
ATOM 2139 O O . ILE A 1 288 ? 13.5 -18.453 -14.758 1 96.19 288 ILE A O 1
ATOM 2143 N N . ILE A 1 289 ? 15.625 -19.156 -14.82 1 97.75 289 ILE A N 1
ATOM 2144 C CA . ILE A 1 289 ? 16.234 -17.828 -14.891 1 97.75 289 ILE A CA 1
ATOM 2145 C C . ILE A 1 289 ? 17.156 -17.75 -16.094 1 97.75 289 ILE A C 1
ATOM 2147 O O . ILE A 1 289 ? 18.016 -18.625 -16.297 1 97.75 289 ILE A O 1
ATOM 2151 N N . GLY A 1 290 ? 16.906 -16.844 -16.906 1 98.12 290 GLY A N 1
ATOM 2152 C CA . GLY A 1 290 ? 17.781 -16.609 -18.062 1 98.12 290 GLY A CA 1
ATOM 2153 C C . GLY A 1 290 ? 17.969 -15.125 -18.359 1 98.12 290 GLY A C 1
ATOM 2154 O O . GLY A 1 290 ? 17.625 -14.273 -17.547 1 98.12 290 GLY A O 1
ATOM 2155 N N . SER A 1 291 ? 18.625 -14.852 -19.469 1 98.56 291 SER A N 1
ATOM 2156 C CA . SER A 1 291 ? 18.859 -13.492 -19.938 1 98.56 291 SER A CA 1
ATOM 2157 C C . SER A 1 291 ? 18.859 -13.422 -21.453 1 98.56 291 SER A C 1
ATOM 2159 O O . SER A 1 291 ? 19.359 -14.328 -22.125 1 98.56 291 SER A O 1
ATOM 2161 N N . ILE A 1 292 ? 18.219 -12.477 -21.969 1 98.62 292 ILE A N 1
ATOM 2162 C CA . ILE A 1 292 ? 18.25 -12.133 -23.391 1 98.62 292 ILE A CA 1
ATOM 2163 C C . ILE A 1 292 ? 18.641 -10.672 -23.562 1 98.62 292 ILE A C 1
ATOM 2165 O O . ILE A 1 292 ? 17.938 -9.773 -23.078 1 98.62 292 ILE A O 1
ATOM 2169 N N . ASN A 1 293 ? 19.734 -10.328 -24.219 1 96.62 293 ASN A N 1
ATOM 2170 C CA . ASN A 1 293 ? 20.234 -8.961 -24.359 1 96.62 293 ASN A CA 1
ATOM 2171 C C . ASN A 1 293 ? 20.359 -8.258 -23.016 1 96.62 293 ASN A C 1
ATOM 2173 O O . ASN A 1 293 ? 19.906 -7.125 -22.859 1 96.62 293 ASN A O 1
ATOM 2177 N N . GLU A 1 294 ? 20.734 -9.016 -22 1 96.19 294 GLU A N 1
ATOM 2178 C CA . GLU A 1 294 ? 21.031 -8.539 -20.641 1 96.19 294 GLU A CA 1
ATOM 2179 C C . GLU A 1 294 ? 19.734 -8.273 -19.859 1 96.19 294 GLU A C 1
ATOM 2181 O O . GLU A 1 294 ? 19.781 -7.758 -18.75 1 96.19 294 GLU A O 1
ATOM 2186 N N . VAL A 1 295 ? 18.641 -8.57 -20.5 1 98.56 295 VAL A N 1
ATOM 2187 C CA . VAL A 1 295 ? 17.359 -8.453 -19.828 1 98.56 295 VAL A CA 1
ATOM 2188 C C . VAL A 1 295 ? 17.047 -9.758 -19.094 1 98.56 295 VAL A C 1
ATOM 2190 O O . VAL A 1 295 ? 17.109 -10.844 -19.688 1 98.56 295 VAL A O 1
ATOM 2193 N N . PRO A 1 296 ? 16.766 -9.656 -17.812 1 98.88 296 PRO A N 1
ATOM 2194 C CA . PRO A 1 296 ? 16.391 -10.883 -17.094 1 98.88 296 PRO A CA 1
ATOM 2195 C C . PRO A 1 296 ? 15.109 -11.516 -17.609 1 98.88 296 PRO A C 1
ATOM 2197 O O . PRO A 1 296 ? 14.148 -10.805 -17.922 1 98.88 296 PRO A O 1
ATOM 2200 N N . ILE A 1 297 ? 15.141 -12.828 -17.75 1 98.69 297 ILE A N 1
ATOM 2201 C CA . ILE A 1 297 ? 13.992 -13.656 -18.109 1 98.69 297 ILE A CA 1
ATOM 2202 C C . ILE A 1 297 ? 13.664 -14.594 -16.938 1 98.69 297 ILE A C 1
ATOM 2204 O O . ILE A 1 297 ? 14.539 -15.32 -16.453 1 98.69 297 ILE A O 1
ATOM 2208 N N . LEU A 1 298 ? 12.469 -14.531 -16.484 1 98.19 298 LEU A N 1
ATOM 2209 C CA . LEU A 1 298 ? 12.008 -15.398 -15.398 1 98.19 298 LEU A CA 1
ATOM 2210 C C . LEU A 1 298 ? 10.883 -16.312 -15.867 1 98.19 298 LEU A C 1
ATOM 2212 O O . LEU A 1 298 ? 9.805 -15.836 -16.234 1 98.19 298 LEU A O 1
ATOM 2216 N N . GLY A 1 299 ? 11.156 -17.562 -15.945 1 96.81 299 GLY A N 1
ATOM 2217 C CA . GLY A 1 299 ? 10.141 -18.562 -16.234 1 96.81 299 GLY A CA 1
ATOM 2218 C C . GLY A 1 299 ? 9.523 -19.156 -14.977 1 96.81 299 GLY A C 1
ATOM 2219 O O . GLY A 1 299 ? 10.203 -19.812 -14.195 1 96.81 299 GLY A O 1
ATOM 2220 N N . LEU A 1 300 ? 8.227 -18.984 -14.867 1 96.25 300 LEU A N 1
ATOM 2221 C CA . LEU A 1 300 ? 7.527 -19.406 -13.656 1 96.25 300 LEU A CA 1
ATOM 2222 C C . LEU A 1 300 ? 6.809 -20.734 -13.883 1 96.25 300 LEU A C 1
ATOM 2224 O O . LEU A 1 300 ? 6.535 -21.109 -15.023 1 96.25 300 LEU A O 1
ATOM 2228 N N . PRO A 1 301 ? 6.504 -21.391 -12.734 1 91.81 301 PRO A N 1
ATOM 2229 C CA . PRO A 1 301 ? 5.617 -22.562 -12.852 1 91.81 301 PRO A CA 1
ATOM 2230 C C . PRO A 1 301 ? 4.219 -22.188 -13.336 1 91.81 301 PRO A C 1
ATOM 2232 O O . PRO A 1 301 ? 3.814 -21.016 -13.234 1 91.81 301 PRO A O 1
ATOM 2235 N N . GLY A 1 302 ? 3.51 -23.172 -13.758 1 90.88 302 GLY A N 1
ATOM 2236 C CA . GLY A 1 302 ? 2.201 -22.922 -14.336 1 90.88 302 GLY A CA 1
ATOM 2237 C C . GLY A 1 302 ? 1.091 -22.859 -13.305 1 90.88 302 GLY A C 1
ATOM 2238 O O . GLY A 1 302 ? 0.051 -22.25 -13.539 1 90.88 302 GLY A O 1
ATOM 2239 N N . HIS A 1 303 ? 1.262 -23.562 -12.156 1 90.56 303 HIS A N 1
ATOM 2240 C CA . HIS A 1 303 ? 0.241 -23.531 -11.117 1 90.56 303 HIS A CA 1
ATOM 2241 C C . HIS A 1 303 ? 0.16 -22.156 -10.461 1 90.56 303 HIS A C 1
ATOM 2243 O O . HIS A 1 303 ? 1.186 -21.578 -10.102 1 90.56 303 HIS A O 1
ATOM 2249 N N . PRO A 1 304 ? -1.02 -21.672 -10.242 1 94.25 304 PRO A N 1
ATOM 2250 C CA . PRO A 1 304 ? -1.19 -20.281 -9.805 1 94.25 304 PRO A CA 1
ATOM 2251 C C . PRO A 1 304 ? -0.492 -20 -8.477 1 94.25 304 PRO A C 1
ATOM 2253 O O . PRO A 1 304 ? 0.211 -19 -8.344 1 94.25 304 PRO A O 1
ATOM 2256 N N . ALA A 1 305 ? -0.673 -20.859 -7.523 1 94.31 305 ALA A N 1
ATOM 2257 C CA . ALA A 1 305 ? -0.036 -20.609 -6.23 1 94.31 305 ALA A CA 1
ATOM 2258 C C . ALA A 1 305 ? 1.483 -20.594 -6.363 1 94.31 305 ALA A C 1
ATOM 2260 O O . ALA A 1 305 ? 2.156 -19.766 -5.746 1 94.31 305 ALA A O 1
ATOM 2261 N N . SER A 1 306 ? 1.983 -21.516 -7.121 1 93.88 306 SER A N 1
ATOM 2262 C CA . SER A 1 306 ? 3.422 -21.547 -7.367 1 93.88 306 SER A CA 1
ATOM 2263 C C . SER A 1 306 ? 3.887 -20.297 -8.094 1 93.88 306 SER A C 1
ATOM 2265 O O . SER A 1 306 ? 4.938 -19.734 -7.766 1 93.88 306 SER A O 1
ATOM 2267 N N . THR A 1 307 ? 3.107 -19.891 -9.047 1 96.06 307 THR A N 1
ATOM 2268 C CA . THR A 1 307 ? 3.398 -18.672 -9.789 1 96.06 307 THR A CA 1
ATOM 2269 C C . THR A 1 307 ? 3.512 -17.484 -8.844 1 96.06 307 THR A C 1
ATOM 2271 O O . THR A 1 307 ? 4.488 -16.734 -8.898 1 96.06 307 THR A O 1
ATOM 2274 N N . TYR A 1 308 ? 2.549 -17.328 -8.023 1 97.62 308 TYR A N 1
ATOM 2275 C CA . TYR A 1 308 ? 2.541 -16.188 -7.109 1 97.62 308 TYR A CA 1
ATOM 2276 C C . TYR A 1 308 ? 3.705 -16.266 -6.129 1 97.62 308 TYR A C 1
ATOM 2278 O O . TYR A 1 308 ? 4.379 -15.266 -5.871 1 97.62 308 TYR A O 1
ATOM 2286 N N . MET A 1 309 ? 3.971 -17.453 -5.582 1 96.69 309 MET A N 1
ATOM 2287 C CA . MET A 1 309 ? 5.039 -17.641 -4.605 1 96.69 309 MET A CA 1
ATOM 2288 C C . MET A 1 309 ? 6.398 -17.312 -5.219 1 96.69 309 MET A C 1
ATOM 2290 O O . MET A 1 309 ? 7.211 -16.625 -4.602 1 96.69 309 MET A O 1
ATOM 2294 N N . ILE A 1 310 ? 6.617 -17.781 -6.379 1 96.88 310 ILE A N 1
ATOM 2295 C CA . ILE A 1 310 ? 7.914 -17.578 -7.02 1 96.88 310 ILE A CA 1
ATOM 2296 C C . ILE A 1 310 ? 8.047 -16.125 -7.461 1 96.88 310 ILE A C 1
ATOM 2298 O O . ILE A 1 310 ? 9.141 -15.547 -7.406 1 96.88 310 ILE A O 1
ATOM 2302 N N . THR A 1 311 ? 6.949 -15.523 -7.934 1 98 311 THR A N 1
ATOM 2303 C CA . THR A 1 311 ? 6.965 -14.094 -8.227 1 98 311 THR A CA 1
ATOM 2304 C C . THR A 1 311 ? 7.375 -13.297 -6.988 1 98 311 THR A C 1
ATOM 2306 O O . THR A 1 311 ? 8.234 -12.422 -7.066 1 98 311 THR A O 1
ATOM 2309 N N . THR A 1 312 ? 6.754 -13.609 -5.914 1 97.19 312 THR A N 1
ATOM 2310 C CA . THR A 1 312 ? 7.031 -12.938 -4.648 1 97.19 312 THR A CA 1
ATOM 2311 C C . THR A 1 312 ? 8.484 -13.141 -4.238 1 97.19 312 THR A C 1
ATOM 2313 O O . THR A 1 312 ? 9.164 -12.18 -3.855 1 97.19 312 THR A O 1
ATOM 2316 N N . LEU A 1 313 ? 8.977 -14.32 -4.406 1 97 313 LEU A N 1
ATOM 2317 C CA . LEU A 1 313 ? 10.297 -14.711 -3.924 1 97 313 LEU A CA 1
ATOM 2318 C C . LEU A 1 313 ? 11.398 -14.102 -4.789 1 97 313 LEU A C 1
ATOM 2320 O O . LEU A 1 313 ? 12.445 -13.688 -4.277 1 97 313 LEU A O 1
ATOM 2324 N N . PHE A 1 314 ? 11.164 -14 -6.094 1 98.12 314 PHE A N 1
ATOM 2325 C CA . PHE A 1 314 ? 12.273 -13.672 -6.988 1 98.12 314 PHE A CA 1
ATOM 2326 C C . PHE A 1 314 ? 12.039 -12.328 -7.672 1 98.12 314 PHE A C 1
ATOM 2328 O O . PHE A 1 314 ? 12.938 -11.484 -7.715 1 98.12 314 PHE A O 1
ATOM 2335 N N . ALA A 1 315 ? 10.852 -12.078 -8.227 1 98.25 315 ALA A N 1
ATOM 2336 C CA . ALA A 1 315 ? 10.602 -10.844 -8.969 1 98.25 315 ALA A CA 1
ATOM 2337 C C . ALA A 1 315 ? 10.586 -9.641 -8.031 1 98.25 315 ALA A C 1
ATOM 2339 O O . ALA A 1 315 ? 11.055 -8.555 -8.398 1 98.25 315 ALA A O 1
ATOM 2340 N N . GLY A 1 316 ? 9.977 -9.781 -6.832 1 97.12 316 GLY A N 1
ATOM 2341 C CA . GLY A 1 316 ? 9.945 -8.695 -5.863 1 97.12 316 GLY A CA 1
ATOM 2342 C C . GLY A 1 316 ? 11.312 -8.094 -5.594 1 97.12 316 GLY A C 1
ATOM 2343 O O . GLY A 1 316 ? 11.539 -6.914 -5.871 1 97.12 316 GLY A O 1
ATOM 2344 N N . PRO A 1 317 ? 12.219 -8.938 -5.094 1 97.44 317 PRO A N 1
ATOM 2345 C CA . PRO A 1 317 ? 13.57 -8.453 -4.82 1 97.44 317 PRO A CA 1
ATOM 2346 C C . PRO A 1 317 ? 14.266 -7.906 -6.066 1 97.44 317 PRO A C 1
ATOM 2348 O O . PRO A 1 317 ? 15.039 -6.953 -5.977 1 97.44 317 PRO A O 1
ATOM 2351 N N . LEU A 1 318 ? 14.008 -8.484 -7.203 1 98.38 318 LEU A N 1
ATOM 2352 C CA . LEU A 1 318 ? 14.602 -7.996 -8.445 1 98.38 318 LEU A CA 1
ATOM 2353 C C . LEU A 1 318 ? 14.141 -6.574 -8.75 1 98.38 318 LEU A C 1
ATOM 2355 O O . LEU A 1 318 ? 14.953 -5.715 -9.094 1 98.38 318 LEU A O 1
ATOM 2359 N N . LEU A 1 319 ? 12.852 -6.355 -8.641 1 98.31 319 LEU A N 1
ATOM 2360 C CA . LEU A 1 319 ? 12.305 -5.023 -8.867 1 98.31 319 LEU A CA 1
ATOM 2361 C C . LEU A 1 319 ? 12.922 -4.012 -7.91 1 98.31 319 LEU A C 1
ATOM 2363 O O . LEU A 1 319 ? 13.25 -2.893 -8.312 1 98.31 319 LEU A O 1
ATOM 2367 N N . ALA A 1 320 ? 13.008 -4.398 -6.641 1 97.81 320 ALA A N 1
ATOM 2368 C CA . ALA A 1 320 ? 13.609 -3.521 -5.645 1 97.81 320 ALA A CA 1
ATOM 2369 C C . ALA A 1 320 ? 15.039 -3.156 -6.031 1 97.81 320 ALA A C 1
ATOM 2371 O O . ALA A 1 320 ? 15.445 -1.998 -5.91 1 97.81 320 ALA A O 1
ATOM 2372 N N . LYS A 1 321 ? 15.758 -4.102 -6.48 1 97.94 321 LYS A N 1
ATOM 2373 C CA . LYS A 1 321 ? 17.141 -3.859 -6.879 1 97.94 321 LYS A CA 1
ATOM 2374 C C . LYS A 1 321 ? 17.203 -2.951 -8.102 1 97.94 321 LYS A C 1
ATOM 2376 O O . LYS A 1 321 ? 18.016 -2.025 -8.156 1 97.94 321 LYS A O 1
ATOM 2381 N N . MET A 1 322 ? 16.375 -3.172 -9.07 1 98.19 322 MET A N 1
ATOM 2382 C CA . MET A 1 322 ? 16.359 -2.387 -10.305 1 98.19 322 MET A CA 1
ATOM 2383 C C . MET A 1 322 ? 16.047 -0.922 -10.016 1 98.19 322 MET A C 1
ATOM 2385 O O . MET A 1 322 ? 16.531 -0.03 -10.711 1 98.19 322 MET A O 1
ATOM 2389 N N . THR A 1 323 ? 15.242 -0.695 -8.984 1 98.12 323 THR A N 1
ATOM 2390 C CA . THR A 1 323 ? 14.844 0.665 -8.641 1 98.12 323 THR A CA 1
ATOM 2391 C C . THR A 1 323 ? 15.672 1.199 -7.484 1 98.12 323 THR A C 1
ATOM 2393 O O . THR A 1 323 ? 15.484 2.336 -7.047 1 98.12 323 THR A O 1
ATOM 2396 N N . GLU A 1 324 ? 16.5 0.293 -6.887 1 97.62 324 GLU A N 1
ATOM 2397 C CA . GLU A 1 324 ? 17.328 0.607 -5.727 1 97.62 324 GLU A CA 1
ATOM 2398 C C . GLU A 1 324 ? 16.469 0.978 -4.52 1 97.62 324 GLU A C 1
ATOM 2400 O O . GLU A 1 324 ? 16.844 1.841 -3.725 1 97.62 324 GLU A O 1
ATOM 2405 N N . ALA A 1 325 ? 15.305 0.456 -4.562 1 97.44 325 ALA A N 1
ATOM 2406 C CA . ALA A 1 325 ? 14.406 0.69 -3.436 1 97.44 325 ALA A CA 1
ATOM 2407 C C . ALA A 1 325 ? 14.992 0.126 -2.143 1 97.44 325 ALA A C 1
ATOM 2409 O O . ALA A 1 325 ? 15.547 -0.977 -2.133 1 97.44 325 ALA A O 1
ATOM 2410 N N . SER A 1 326 ? 14.836 0.848 -1.052 1 94 326 SER A N 1
ATOM 2411 C CA . SER A 1 326 ? 15.43 0.448 0.219 1 94 326 SER A CA 1
ATOM 2412 C C . SER A 1 326 ? 14.406 -0.24 1.117 1 94 326 SER A C 1
ATOM 2414 O O . SER A 1 326 ? 14.766 -0.796 2.158 1 94 326 SER A O 1
ATOM 2416 N N . GLU A 1 327 ? 13.211 -0.171 0.763 1 84.75 327 GLU A N 1
ATOM 2417 C CA . GLU A 1 327 ? 12.172 -0.744 1.614 1 84.75 327 GLU A CA 1
ATOM 2418 C C . GLU A 1 327 ? 12.414 -2.232 1.854 1 84.75 327 GLU A C 1
ATOM 2420 O O . GLU A 1 327 ? 12.742 -2.969 0.923 1 84.75 327 GLU A O 1
ATOM 2425 N N . LYS A 1 328 ? 12.266 -2.539 3.078 1 80.19 328 LYS A N 1
ATOM 2426 C CA . LYS A 1 328 ? 12.461 -3.938 3.453 1 80.19 328 LYS A CA 1
ATOM 2427 C C . LYS A 1 328 ? 11.141 -4.691 3.459 1 80.19 328 LYS A C 1
ATOM 2429 O O . LYS A 1 328 ? 10.078 -4.098 3.672 1 80.19 328 LYS A O 1
ATOM 2434 N N . THR A 1 329 ? 11.289 -5.969 3.203 1 83.69 329 THR A N 1
ATOM 2435 C CA . THR A 1 329 ? 10.133 -6.848 3.293 1 83.69 329 THR A CA 1
ATOM 2436 C C . THR A 1 329 ? 9.578 -6.867 4.715 1 83.69 329 THR A C 1
ATOM 2438 O O . THR A 1 329 ? 10.336 -6.898 5.684 1 83.69 329 THR A O 1
ATOM 2441 N N . ARG A 1 330 ? 8.281 -6.816 4.781 1 83.44 330 ARG A N 1
ATOM 2442 C CA . ARG A 1 330 ? 7.625 -6.859 6.082 1 83.44 330 ARG A CA 1
ATOM 2443 C C . ARG A 1 330 ? 7.625 -8.273 6.648 1 83.44 330 ARG A C 1
ATOM 2445 O O . ARG A 1 330 ? 7.145 -9.211 6.004 1 83.44 330 ARG A O 1
ATOM 2452 N N . MET A 1 331 ? 8.203 -8.391 7.766 1 89.69 331 MET A N 1
ATOM 2453 C CA . MET A 1 331 ? 8.32 -9.68 8.445 1 89.69 331 MET A CA 1
ATOM 2454 C C . MET A 1 331 ? 7.938 -9.547 9.922 1 89.69 331 MET A C 1
ATOM 2456 O O . MET A 1 331 ? 8.266 -8.555 10.562 1 89.69 331 MET A O 1
ATOM 2460 N N . ILE A 1 332 ? 7.195 -10.477 10.422 1 86.5 332 ILE A N 1
ATOM 2461 C CA . ILE A 1 332 ? 6.871 -10.5 11.844 1 86.5 332 ILE A CA 1
ATOM 2462 C C . ILE A 1 332 ? 7.25 -11.859 12.438 1 86.5 332 ILE A C 1
ATOM 2464 O O . ILE A 1 332 ? 7.25 -12.867 11.734 1 86.5 332 ILE A O 1
ATOM 2468 N N . LYS A 1 333 ? 7.617 -11.836 13.633 1 90.5 333 LYS A N 1
ATOM 2469 C CA . LYS A 1 333 ? 7.859 -13.07 14.375 1 90.5 333 LYS A CA 1
ATOM 2470 C C . LYS A 1 333 ? 6.621 -13.492 15.156 1 90.5 333 LYS A C 1
ATOM 2472 O O . LYS A 1 333 ? 5.988 -12.664 15.812 1 90.5 333 LYS A O 1
ATOM 2477 N N . ALA A 1 334 ? 6.289 -14.672 15.055 1 92.94 334 ALA A N 1
ATOM 2478 C CA . ALA A 1 334 ? 5.109 -15.172 15.75 1 92.94 334 ALA A CA 1
ATOM 2479 C C . ALA A 1 334 ? 5.25 -16.656 16.078 1 92.94 334 ALA A C 1
ATOM 2481 O O . ALA A 1 334 ? 5.949 -17.391 15.367 1 92.94 334 ALA A O 1
ATOM 2482 N N . PRO A 1 335 ? 4.617 -17.078 17.125 1 96.38 335 PRO A N 1
ATOM 2483 C CA . PRO A 1 335 ? 4.656 -18.5 17.453 1 96.38 335 PRO A CA 1
ATOM 2484 C C . PRO A 1 335 ? 3.752 -19.328 16.547 1 96.38 335 PRO A C 1
ATOM 2486 O O . PRO A 1 335 ? 2.664 -18.891 16.172 1 96.38 335 PRO A O 1
ATOM 2489 N N . LEU A 1 336 ? 4.168 -20.5 16.328 1 96.94 336 LEU A N 1
ATOM 2490 C CA . LEU A 1 336 ? 3.373 -21.438 15.539 1 96.94 336 LEU A CA 1
ATOM 2491 C C . LEU A 1 336 ? 2.273 -22.078 16.391 1 96.94 336 LEU A C 1
ATOM 2493 O O . LEU A 1 336 ? 2.527 -22.516 17.516 1 96.94 336 LEU A O 1
ATOM 2497 N N . ALA A 1 337 ? 1.11 -22.172 15.836 1 96.38 337 ALA A N 1
ATOM 2498 C CA . ALA A 1 337 ? -0.034 -22.688 16.578 1 96.38 337 ALA A CA 1
ATOM 2499 C C . ALA A 1 337 ? -0.094 -24.219 16.5 1 96.38 337 ALA A C 1
ATOM 2501 O O . ALA A 1 337 ? -0.647 -24.875 17.391 1 96.38 337 ALA A O 1
ATOM 2502 N N . ILE A 1 338 ? 0.349 -24.781 15.391 1 95.12 338 ILE A N 1
ATOM 2503 C CA . ILE A 1 338 ? 0.296 -26.219 15.18 1 95.12 338 ILE A CA 1
ATOM 2504 C C . ILE A 1 338 ? 1.571 -26.688 14.477 1 95.12 338 ILE A C 1
ATOM 2506 O O . ILE A 1 338 ? 2.084 -26 13.586 1 95.12 338 ILE A O 1
ATOM 2510 N N . SER A 1 339 ? 2.01 -27.828 14.891 1 94.25 339 SER A N 1
ATOM 2511 C CA . SER A 1 339 ? 3.17 -28.438 14.234 1 94.25 339 SER A CA 1
ATOM 2512 C C . SER A 1 339 ? 2.834 -28.891 12.82 1 94.25 339 SER A C 1
ATOM 2514 O O . SER A 1 339 ? 1.688 -29.234 12.531 1 94.25 339 SER A O 1
ATOM 2516 N N . PHE A 1 340 ? 3.766 -28.797 11.977 1 91.94 340 PHE A N 1
ATOM 2517 C CA . PHE A 1 340 ? 3.59 -29.359 10.648 1 91.94 340 PHE A CA 1
ATOM 2518 C C . PHE A 1 340 ? 4.914 -29.891 10.094 1 91.94 340 PHE A C 1
ATOM 2520 O O . PHE A 1 340 ? 5.977 -29.359 10.438 1 91.94 340 PHE A O 1
ATOM 2527 N N . PRO A 1 341 ? 4.789 -30.875 9.305 1 89.69 341 PRO A N 1
ATOM 2528 C CA . PRO A 1 341 ? 5.992 -31.438 8.688 1 89.69 341 PRO A CA 1
ATOM 2529 C C . PRO A 1 341 ? 6.379 -30.719 7.395 1 89.69 341 PRO A C 1
ATOM 2531 O O . PRO A 1 341 ? 5.559 -30.031 6.797 1 89.69 341 PRO A O 1
ATOM 2534 N N . SER A 1 342 ? 7.633 -30.734 7.066 1 87.75 342 SER A N 1
ATOM 2535 C CA . SER A 1 342 ? 8.164 -30.312 5.777 1 87.75 342 SER A CA 1
ATOM 2536 C C . SER A 1 342 ? 9.133 -31.344 5.207 1 87.75 342 SER A C 1
ATOM 2538 O O . SER A 1 342 ? 9.844 -32 5.957 1 87.75 342 SER A O 1
ATOM 2540 N N . GLU A 1 343 ? 8.969 -31.516 3.887 1 77.31 343 GLU A N 1
ATOM 2541 C CA . GLU A 1 343 ? 9.844 -32.5 3.252 1 77.31 343 GLU A CA 1
ATOM 2542 C C . GLU A 1 343 ? 11.289 -32 3.23 1 77.31 343 GLU A C 1
ATOM 2544 O O . GLU A 1 343 ? 11.555 -30.844 2.9 1 77.31 343 GLU A O 1
ATOM 2549 N N . LYS A 1 344 ? 12.172 -32.938 3.486 1 73.75 344 LYS A N 1
ATOM 2550 C CA . LYS A 1 344 ? 13.594 -32.625 3.484 1 73.75 344 LYS A CA 1
ATOM 2551 C C . LYS A 1 344 ? 14.117 -32.469 2.061 1 73.75 344 LYS A C 1
ATOM 2553 O O . LYS A 1 344 ? 13.578 -33.062 1.124 1 73.75 344 LYS A O 1
ATOM 2558 N N . GLY A 1 345 ? 15.102 -31.578 1.92 1 84.75 345 GLY A N 1
ATOM 2559 C CA . GLY A 1 345 ? 15.836 -31.516 0.668 1 84.75 345 GLY A CA 1
ATOM 2560 C C . GLY A 1 345 ? 15.547 -30.266 -0.14 1 84.75 345 GLY A C 1
ATOM 2561 O O . GLY A 1 345 ? 16.312 -29.906 -1.026 1 84.75 345 GLY A O 1
ATOM 2562 N N . ARG A 1 346 ? 14.5 -29.688 0.168 1 92 346 ARG A N 1
ATOM 2563 C CA . ARG A 1 346 ? 14.211 -28.453 -0.539 1 92 346 ARG A CA 1
ATOM 2564 C C . ARG A 1 346 ? 13.656 -27.391 0.415 1 92 346 ARG A C 1
ATOM 2566 O O . ARG A 1 346 ? 13.172 -27.719 1.5 1 92 346 ARG A O 1
ATOM 2573 N N . GLU A 1 347 ? 13.812 -26.172 0.046 1 95.06 347 GLU A N 1
ATOM 2574 C CA . GLU A 1 347 ? 13.172 -25.109 0.81 1 95.06 347 GLU A CA 1
ATOM 2575 C C . GLU A 1 347 ? 11.656 -25.125 0.599 1 95.06 347 GLU A C 1
ATOM 2577 O O . GLU A 1 347 ? 11.18 -25.281 -0.527 1 95.06 347 GLU A O 1
ATOM 2582 N N . ASP A 1 348 ? 10.984 -25.062 1.724 1 95.06 348 ASP A N 1
ATOM 2583 C CA . ASP A 1 348 ? 9.531 -25.109 1.677 1 95.06 348 ASP A CA 1
ATOM 2584 C C . ASP A 1 348 ? 8.922 -23.734 1.973 1 95.06 348 ASP A C 1
ATOM 2586 O O . ASP A 1 348 ? 9.227 -23.125 3.002 1 95.06 348 ASP A O 1
ATOM 2590 N N . LEU A 1 349 ? 8.148 -23.234 1.06 1 95.31 349 LEU A N 1
ATOM 2591 C CA . LEU A 1 349 ? 7.383 -22 1.25 1 95.31 349 LEU A CA 1
ATOM 2592 C C . LEU A 1 349 ? 5.961 -22.312 1.71 1 95.31 349 LEU A C 1
ATOM 2594 O O . LEU A 1 349 ? 5.094 -22.625 0.891 1 95.31 349 LEU A O 1
ATOM 2598 N N . VAL A 1 350 ? 5.727 -22.141 2.955 1 95 350 VAL A N 1
ATOM 2599 C CA . VAL A 1 350 ? 4.461 -22.578 3.537 1 95 350 VAL A CA 1
ATOM 2600 C C . VAL A 1 350 ? 3.574 -21.359 3.799 1 95 350 VAL A C 1
ATOM 2602 O O . VAL A 1 350 ? 3.941 -20.469 4.57 1 95 350 VAL A O 1
ATOM 2605 N N . ARG A 1 351 ? 2.428 -21.328 3.186 1 96.38 351 ARG A N 1
ATOM 2606 C CA . ARG A 1 351 ? 1.461 -20.266 3.455 1 96.38 351 ARG A CA 1
ATOM 2607 C C . ARG A 1 351 ? 0.88 -20.391 4.859 1 96.38 351 ARG A C 1
ATOM 2609 O O . ARG A 1 351 ? 0.616 -21.5 5.324 1 96.38 351 ARG A O 1
ATOM 2616 N N . VAL A 1 352 ? 0.615 -19.234 5.441 1 96.69 352 VAL A N 1
ATOM 2617 C CA . VAL A 1 352 ? 0.153 -19.281 6.824 1 96.69 352 VAL A CA 1
ATOM 2618 C C . VAL A 1 352 ? -0.897 -18.203 7.055 1 96.69 352 VAL A C 1
ATOM 2620 O O . VAL A 1 352 ? -0.953 -17.219 6.312 1 96.69 352 VAL A O 1
ATOM 2623 N N . LYS A 1 353 ? -1.694 -18.453 8.023 1 97 353 LYS A N 1
ATOM 2624 C CA . LYS A 1 353 ? -2.691 -17.5 8.5 1 97 353 LYS A CA 1
ATOM 2625 C C . LYS A 1 353 ? -2.406 -17.078 9.938 1 97 353 LYS A C 1
ATOM 2627 O O . LYS A 1 353 ? -2.029 -17.891 10.773 1 97 353 LYS A O 1
ATOM 2632 N N . LEU A 1 354 ? -2.521 -15.797 10.195 1 93.81 354 LEU A N 1
ATOM 2633 C CA . LEU A 1 354 ? -2.416 -15.289 11.555 1 93.81 354 LEU A CA 1
ATOM 2634 C C . LEU A 1 354 ? -3.76 -15.375 12.273 1 93.81 354 LEU A C 1
ATOM 2636 O O . LEU A 1 354 ? -4.766 -14.867 11.773 1 93.81 354 LEU A O 1
ATOM 2640 N N . ASN A 1 355 ? -3.76 -15.969 13.367 1 93.06 355 ASN A N 1
ATOM 2641 C CA . ASN A 1 355 ? -5.023 -16.078 14.086 1 93.06 355 ASN A CA 1
ATOM 2642 C C . ASN A 1 355 ? -5.191 -14.945 15.094 1 93.06 355 ASN A C 1
ATOM 2644 O O . ASN A 1 355 ? -4.344 -14.055 15.18 1 93.06 355 ASN A O 1
ATOM 2648 N N . GLN A 1 356 ? -6.273 -14.914 15.82 1 86.44 356 GLN A N 1
ATOM 2649 C CA . GLN A 1 356 ? -6.652 -13.812 16.703 1 86.44 356 GLN A CA 1
ATOM 2650 C C . GLN A 1 356 ? -5.684 -13.688 17.875 1 86.44 356 GLN A C 1
ATOM 2652 O O . GLN A 1 356 ? -5.535 -12.609 18.453 1 86.44 356 GLN A O 1
ATOM 2657 N N . ASN A 1 357 ? -5.016 -14.75 18.172 1 87.12 357 ASN A N 1
ATOM 2658 C CA . ASN A 1 357 ? -4.094 -14.75 19.312 1 87.12 357 ASN A CA 1
ATOM 2659 C C . ASN A 1 357 ? -2.686 -14.336 18.875 1 87.12 357 ASN A C 1
ATOM 2661 O O . ASN A 1 357 ? -1.748 -14.391 19.672 1 87.12 357 ASN A O 1
ATOM 2665 N N . GLY A 1 358 ? -2.557 -14.039 17.625 1 87.12 358 GLY A N 1
ATOM 2666 C CA . GLY A 1 358 ? -1.245 -13.664 17.125 1 87.12 358 GLY A CA 1
ATOM 2667 C C . GLY A 1 358 ? -0.376 -14.852 16.766 1 87.12 358 GLY A C 1
ATOM 2668 O O . GLY A 1 358 ? 0.835 -14.711 16.594 1 87.12 358 GLY A O 1
ATOM 2669 N N . GLU A 1 359 ? -0.958 -15.984 16.75 1 94.94 359 GLU A N 1
ATOM 2670 C CA . GLU A 1 359 ? -0.242 -17.188 16.359 1 94.94 359 GLU A CA 1
ATOM 2671 C C . GLU A 1 359 ? -0.404 -17.469 14.867 1 94.94 359 GLU A C 1
ATOM 2673 O O . GLU A 1 359 ? -1.302 -16.922 14.227 1 94.94 359 GLU A O 1
ATOM 2678 N N . VAL A 1 360 ? 0.488 -18.359 14.438 1 96.25 360 VAL A N 1
ATOM 2679 C CA . VAL A 1 360 ? 0.52 -18.656 13.008 1 96.25 360 VAL A CA 1
ATOM 2680 C C . VAL A 1 360 ? 0.05 -20.094 12.773 1 96.25 360 VAL A C 1
ATOM 2682 O O . VAL A 1 360 ? 0.422 -21.016 13.516 1 96.25 360 VAL A O 1
ATOM 2685 N N . GLU A 1 361 ? -0.827 -20.266 11.82 1 96.94 361 GLU A N 1
ATOM 2686 C CA . GLU A 1 361 ? -1.315 -21.578 11.406 1 96.94 361 GLU A CA 1
ATOM 2687 C C . GLU A 1 361 ? -1.012 -21.828 9.93 1 96.94 361 GLU A C 1
ATOM 2689 O O . GLU A 1 361 ? -1.32 -21.016 9.07 1 96.94 361 GLU A O 1
ATOM 2694 N N . PRO A 1 362 ? -0.454 -22.984 9.664 1 94.94 362 PRO A N 1
ATOM 2695 C CA . PRO A 1 362 ? -0.226 -23.297 8.25 1 94.94 362 PRO A CA 1
ATOM 2696 C C . PRO A 1 362 ? -1.525 -23.484 7.473 1 94.94 362 PRO A C 1
ATOM 2698 O O . PRO A 1 362 ? -2.506 -24 8.008 1 94.94 362 PRO A O 1
ATOM 2701 N N . VAL A 1 363 ? -1.579 -22.969 6.34 1 94.5 363 VAL A N 1
ATOM 2702 C CA . VAL A 1 363 ? -2.65 -23.219 5.387 1 94.5 363 VAL A CA 1
ATOM 2703 C C . VAL A 1 363 ? -2.23 -24.344 4.43 1 94.5 363 VAL A C 1
ATOM 2705 O O . VAL A 1 363 ? -1.475 -24.109 3.484 1 94.5 363 VAL A O 1
ATOM 2708 N N . LEU A 1 364 ? -2.777 -25.453 4.711 1 84.69 364 LEU A N 1
ATOM 2709 C CA . LEU A 1 364 ? -2.326 -26.625 3.975 1 84.69 364 LEU A CA 1
ATOM 2710 C C . LEU A 1 364 ? -3.232 -26.906 2.775 1 84.69 364 LEU A C 1
ATOM 2712 O O . LEU A 1 364 ? -4.418 -26.578 2.803 1 84.69 364 LEU A O 1
ATOM 2716 N N . GLY A 1 365 ? -2.654 -27.391 1.749 1 80.44 365 GLY A N 1
ATOM 2717 C CA . GLY A 1 365 ? -3.305 -27.766 0.499 1 80.44 365 GLY A CA 1
ATOM 2718 C C . GLY A 1 365 ? -2.324 -28.094 -0.607 1 80.44 365 GLY A C 1
ATOM 2719 O O . GLY A 1 365 ? -1.112 -27.938 -0.44 1 80.44 365 GLY A O 1
ATOM 2720 N N . LYS A 1 366 ? -2.938 -28.688 -1.562 1 81.56 366 LYS A N 1
ATOM 2721 C CA . LYS A 1 366 ? -2.08 -28.969 -2.709 1 81.56 366 LYS A CA 1
ATOM 2722 C C . LYS A 1 366 ? -1.433 -27.688 -3.24 1 81.56 366 LYS A C 1
ATOM 2724 O O . LYS A 1 366 ? -2.047 -26.625 -3.223 1 81.56 366 LYS A O 1
ATOM 2729 N N . SER A 1 367 ? -0.252 -27.734 -3.551 1 70 367 SER A N 1
ATOM 2730 C CA . SER A 1 367 ? 0.671 -26.625 -3.76 1 70 367 SER A CA 1
ATOM 2731 C C . SER A 1 367 ? 0.156 -25.672 -4.836 1 70 367 SER A C 1
ATOM 2733 O O . SER A 1 367 ? 0.46 -24.484 -4.812 1 70 367 SER A O 1
ATOM 2735 N N . GLY A 1 368 ? -0.596 -26.047 -5.605 1 77.56 368 GLY A N 1
ATOM 2736 C CA . GLY A 1 368 ? -0.9 -25.219 -6.754 1 77.56 368 GLY A CA 1
ATOM 2737 C C . GLY A 1 368 ? -2.254 -24.547 -6.66 1 77.56 368 GLY A C 1
ATOM 2738 O O . GLY A 1 368 ? -2.645 -23.797 -7.559 1 77.56 368 GLY A O 1
ATOM 2739 N N . LEU A 1 369 ? -2.818 -24.578 -5.492 1 90.06 369 LEU A N 1
ATOM 2740 C CA . LEU A 1 369 ? -4.207 -24.141 -5.426 1 90.06 369 LEU A CA 1
ATOM 2741 C C . LEU A 1 369 ? -4.293 -22.656 -5.051 1 90.06 369 LEU A C 1
ATOM 2743 O O . LEU A 1 369 ? -3.607 -22.203 -4.133 1 90.06 369 LEU A O 1
ATOM 2747 N N . LEU A 1 370 ? -5.168 -21.953 -5.691 1 95 370 LEU A N 1
ATOM 2748 C CA . LEU A 1 370 ? -5.402 -20.531 -5.5 1 95 370 LEU A CA 1
ATOM 2749 C C . LEU A 1 370 ? -5.996 -20.266 -4.121 1 95 370 LEU A C 1
ATOM 2751 O O . LEU A 1 370 ? -5.691 -19.234 -3.498 1 95 370 LEU A O 1
ATOM 2755 N N . ASN A 1 371 ? -6.809 -21.156 -3.648 1 96.12 371 ASN A N 1
ATOM 2756 C CA . ASN A 1 371 ? -7.523 -20.906 -2.404 1 96.12 371 ASN A CA 1
ATOM 2757 C C . ASN A 1 371 ? -6.566 -20.734 -1.229 1 96.12 371 ASN A C 1
ATOM 2759 O O . ASN A 1 371 ? -6.859 -20.016 -0.282 1 96.12 371 ASN A O 1
ATOM 2763 N N . THR A 1 372 ? -5.398 -21.344 -1.267 1 95.56 372 THR A N 1
ATOM 2764 C CA . THR A 1 372 ? -4.422 -21.234 -0.188 1 95.56 372 THR A CA 1
ATOM 2765 C C . THR A 1 372 ? -3.846 -19.828 -0.13 1 95.56 372 THR A C 1
ATOM 2767 O O . THR A 1 372 ? -3.426 -19.359 0.933 1 95.56 372 THR A O 1
ATOM 2770 N N . LEU A 1 373 ? -3.82 -19.141 -1.265 1 96.12 373 LEU A N 1
ATOM 2771 C CA . LEU A 1 373 ? -3.299 -17.766 -1.316 1 96.12 373 LEU A CA 1
ATOM 2772 C C . LEU A 1 373 ? -4.262 -16.797 -0.651 1 96.12 373 LEU A C 1
ATOM 2774 O O . LEU A 1 373 ? -3.838 -15.891 0.07 1 96.12 373 LEU A O 1
ATOM 2778 N N . VAL A 1 374 ? -5.523 -16.984 -0.844 1 95.69 374 VAL A N 1
ATOM 2779 C CA . VAL A 1 374 ? -6.48 -15.992 -0.373 1 95.69 374 VAL A CA 1
ATOM 2780 C C . VAL A 1 374 ? -6.887 -16.312 1.065 1 95.69 374 VAL A C 1
ATOM 2782 O O . VAL A 1 374 ? -7.453 -15.461 1.758 1 95.69 374 VAL A O 1
ATOM 2785 N N . ARG A 1 375 ? -6.535 -17.5 1.551 1 95.06 375 ARG A N 1
ATOM 2786 C CA . ARG A 1 375 ? -6.828 -17.859 2.934 1 95.06 375 ARG A CA 1
ATOM 2787 C C . ARG A 1 375 ? -5.629 -17.594 3.836 1 95.06 375 ARG A C 1
ATOM 2789 O O . ARG A 1 375 ? -5.707 -17.781 5.051 1 95.06 375 ARG A O 1
ATOM 2796 N N . SER A 1 376 ? -4.582 -17.172 3.271 1 96 376 SER A N 1
ATOM 2797 C CA . SER A 1 376 ? -3.357 -16.953 4.035 1 96 376 SER A CA 1
ATOM 2798 C C . SER A 1 376 ? -3.074 -15.461 4.203 1 96 376 SER A C 1
ATOM 2800 O O . SER A 1 376 ? -3.586 -14.641 3.441 1 96 376 SER A O 1
ATOM 2802 N N . ASP A 1 377 ? -2.24 -15.148 5.18 1 95.25 377 ASP A N 1
ATOM 2803 C CA . ASP A 1 377 ? -1.812 -13.781 5.457 1 95.25 377 ASP A CA 1
ATOM 2804 C C . ASP A 1 377 ? -0.343 -13.578 5.09 1 95.25 377 ASP A C 1
ATOM 2806 O O . ASP A 1 377 ? 0.178 -12.469 5.18 1 95.25 377 ASP A O 1
ATOM 2810 N N . GLY A 1 378 ? 0.269 -14.602 4.715 1 96.31 378 GLY A N 1
ATOM 2811 C CA . GLY A 1 378 ? 1.683 -14.609 4.371 1 96.31 378 GLY A CA 1
ATOM 2812 C C . GLY A 1 378 ? 2.254 -16 4.223 1 96.31 378 GLY A C 1
ATOM 2813 O O . GLY A 1 378 ? 1.535 -16.938 3.871 1 96.31 378 GLY A O 1
ATOM 2814 N N . TYR A 1 379 ? 3.58 -16.094 4.371 1 96.69 379 TYR A N 1
ATOM 2815 C CA . TYR A 1 379 ? 4.219 -17.391 4.266 1 96.69 379 TYR A CA 1
ATOM 2816 C C . TYR A 1 379 ? 5.469 -17.469 5.137 1 96.69 379 TYR A C 1
ATOM 2818 O O . TYR A 1 379 ? 5.98 -16.438 5.578 1 96.69 379 TYR A O 1
ATOM 2826 N N . ILE A 1 380 ? 5.895 -18.641 5.438 1 96.38 380 ILE A N 1
ATOM 2827 C CA . ILE A 1 380 ? 7.152 -18.906 6.129 1 96.38 380 ILE A CA 1
ATOM 2828 C C . ILE A 1 380 ? 8.078 -19.734 5.223 1 96.38 380 ILE A C 1
ATOM 2830 O O . ILE A 1 380 ? 7.605 -20.469 4.352 1 96.38 380 ILE A O 1
ATOM 2834 N N . ARG A 1 381 ? 9.336 -19.562 5.402 1 95.81 381 ARG A N 1
ATOM 2835 C CA . ARG A 1 381 ? 10.352 -20.328 4.699 1 95.81 381 ARG A CA 1
ATOM 2836 C C . ARG A 1 381 ? 10.945 -21.406 5.605 1 95.81 381 ARG A C 1
ATOM 2838 O O . ARG A 1 381 ? 11.492 -21.094 6.664 1 95.81 381 ARG A O 1
ATOM 2845 N N . VAL A 1 382 ? 10.781 -22.578 5.207 1 95.69 382 VAL A N 1
ATOM 2846 C CA . VAL A 1 382 ? 11.406 -23.703 5.91 1 95.69 382 VAL A CA 1
ATOM 2847 C C . VAL A 1 382 ? 12.672 -24.125 5.176 1 95.69 382 VAL A C 1
ATOM 2849 O O . VAL A 1 382 ? 12.609 -24.625 4.047 1 95.69 382 VAL A O 1
ATOM 2852 N N . PRO A 1 383 ? 13.734 -24.031 5.781 1 94.19 383 PRO A N 1
ATOM 2853 C CA . PRO A 1 383 ? 14.984 -24.375 5.105 1 94.19 383 PRO A CA 1
ATOM 2854 C C . PRO A 1 383 ? 15.055 -25.859 4.703 1 94.19 383 PRO A C 1
ATOM 2856 O O . PRO A 1 383 ? 14.43 -26.703 5.348 1 94.19 383 PRO A O 1
ATOM 2859 N N . ALA A 1 384 ? 15.711 -26.297 3.559 1 90.44 384 ALA A N 1
ATOM 2860 C CA . ALA A 1 384 ? 15.82 -27.641 2.992 1 90.44 384 ALA A CA 1
ATOM 2861 C C . ALA A 1 384 ? 16.281 -28.641 4.047 1 90.44 384 ALA A C 1
ATOM 2863 O O . ALA A 1 384 ? 15.852 -29.797 4.043 1 90.44 384 ALA A O 1
ATOM 2864 N N . GLY A 1 385 ? 16.984 -28.234 5.105 1 87.19 385 GLY A N 1
ATOM 2865 C CA . GLY A 1 385 ? 17.531 -29.156 6.086 1 87.19 385 GLY A CA 1
ATOM 2866 C C . GLY A 1 385 ? 16.656 -29.328 7.316 1 87.19 385 GLY A C 1
ATOM 2867 O O . GLY A 1 385 ? 16.969 -30.125 8.203 1 87.19 385 GLY A O 1
ATOM 2868 N N . ARG A 1 386 ? 15.539 -28.734 7.184 1 89.12 386 ARG A N 1
ATOM 2869 C CA . ARG A 1 386 ? 14.664 -28.797 8.352 1 89.12 386 ARG A CA 1
ATOM 2870 C C . ARG A 1 386 ? 13.414 -29.609 8.07 1 89.12 386 ARG A C 1
ATOM 2872 O O . ARG A 1 386 ? 12.836 -29.516 6.984 1 89.12 386 ARG A O 1
ATOM 2879 N N . ASP A 1 387 ? 12.953 -30.438 9.086 1 90 387 ASP A N 1
ATOM 2880 C CA . ASP A 1 387 ? 11.82 -31.344 8.906 1 90 387 ASP A CA 1
ATOM 2881 C C . ASP A 1 387 ? 10.5 -30.656 9.242 1 90 387 ASP A C 1
ATOM 2883 O O . ASP A 1 387 ? 9.469 -31.312 9.391 1 90 387 ASP A O 1
ATOM 2887 N N . GLY A 1 388 ? 10.516 -29.422 9.391 1 91.38 388 GLY A N 1
ATOM 2888 C CA . GLY A 1 388 ? 9.32 -28.688 9.781 1 91.38 388 GLY A CA 1
ATOM 2889 C C . GLY A 1 388 ? 9.5 -27.891 11.062 1 91.38 388 GLY A C 1
ATOM 2890 O O . GLY A 1 388 ? 10.625 -27.547 11.43 1 91.38 388 GLY A O 1
ATOM 2891 N N . TYR A 1 389 ? 8.391 -27.406 11.516 1 93.94 389 TYR A N 1
ATOM 2892 C CA . TYR A 1 389 ? 8.398 -26.656 12.773 1 93.94 389 TYR A CA 1
ATOM 2893 C C . TYR A 1 389 ? 7.41 -27.25 13.766 1 93.94 389 TYR A C 1
ATOM 2895 O O . TYR A 1 389 ? 6.473 -27.938 13.375 1 93.94 389 TYR A O 1
ATOM 2903 N N . GLU A 1 390 ? 7.691 -27.016 15 1 96.12 390 GLU A N 1
ATOM 2904 C CA . GLU A 1 390 ? 6.84 -27.516 16.078 1 96.12 390 GLU A CA 1
ATOM 2905 C C . GLU A 1 390 ? 5.984 -26.406 16.672 1 96.12 390 GLU A C 1
ATOM 2907 O O . GLU A 1 390 ? 6.359 -25.234 16.609 1 96.12 390 GLU A O 1
ATOM 2912 N N . LYS A 1 391 ? 4.867 -26.938 17.188 1 96.44 391 LYS A N 1
ATOM 2913 C CA . LYS A 1 391 ? 4.02 -26 17.922 1 96.44 391 LYS A CA 1
ATOM 2914 C C . LYS A 1 391 ? 4.832 -25.188 18.922 1 96.44 391 LYS A C 1
ATOM 2916 O O . LYS A 1 391 ? 5.664 -25.734 19.641 1 96.44 391 LYS A O 1
ATOM 2921 N N . GLY A 1 392 ? 4.609 -23.875 18.875 1 96.25 392 GLY A N 1
ATOM 2922 C CA . GLY A 1 392 ? 5.293 -23 19.828 1 96.25 392 GLY A CA 1
ATOM 2923 C C . GLY A 1 392 ? 6.559 -22.391 19.266 1 96.25 392 GLY A C 1
ATOM 2924 O O . GLY A 1 392 ? 7.059 -21.391 19.797 1 96.25 392 GLY A O 1
ATOM 2925 N N . ASP A 1 393 ? 7.152 -22.969 18.234 1 96.44 393 ASP A N 1
ATOM 2926 C CA . ASP A 1 393 ? 8.328 -22.391 17.594 1 96.44 393 ASP A CA 1
ATOM 2927 C C . ASP A 1 393 ? 8.047 -20.953 17.125 1 96.44 393 ASP A C 1
ATOM 2929 O O . ASP A 1 393 ? 6.969 -20.672 16.609 1 96.44 393 ASP A O 1
ATOM 2933 N N . ILE A 1 394 ? 9.016 -20.109 17.359 1 95.69 394 ILE A N 1
ATOM 2934 C CA . ILE A 1 394 ? 8.914 -18.766 16.797 1 95.69 394 ILE A CA 1
ATOM 2935 C C . ILE A 1 394 ? 9.383 -18.766 15.344 1 95.69 394 ILE A C 1
ATOM 2937 O O . ILE A 1 394 ? 10.516 -19.156 15.047 1 95.69 394 ILE A O 1
ATOM 2941 N N . VAL A 1 395 ? 8.492 -18.359 14.453 1 95.94 395 VAL A N 1
ATOM 2942 C CA . VAL A 1 395 ? 8.812 -18.375 13.031 1 95.94 395 VAL A CA 1
ATOM 2943 C C . VAL A 1 395 ? 8.75 -16.953 12.477 1 95.94 395 VAL A C 1
ATOM 2945 O O . VAL A 1 395 ? 8.086 -16.094 13.039 1 95.94 395 VAL A O 1
ATOM 2948 N N . GLU A 1 396 ? 9.508 -16.766 11.438 1 94.75 396 GLU A N 1
ATOM 2949 C CA . GLU A 1 396 ? 9.445 -15.5 10.695 1 94.75 396 GLU A CA 1
ATOM 2950 C C . GLU A 1 396 ? 8.406 -15.57 9.586 1 94.75 396 GLU A C 1
ATOM 2952 O O . GLU A 1 396 ? 8.531 -16.375 8.656 1 94.75 396 GLU A O 1
ATOM 2957 N N . VAL A 1 397 ? 7.414 -14.742 9.727 1 95.81 397 VAL A N 1
ATOM 2958 C CA . VAL A 1 397 ? 6.332 -14.711 8.75 1 95.81 397 VAL A CA 1
ATOM 2959 C C . VAL A 1 397 ? 6.52 -13.523 7.809 1 95.81 397 VAL A C 1
ATOM 2961 O O . VAL A 1 397 ? 6.559 -12.375 8.25 1 95.81 397 VAL A O 1
ATOM 2964 N N . PHE A 1 398 ? 6.703 -13.852 6.566 1 96.31 398 PHE A N 1
ATOM 2965 C CA . PHE A 1 398 ? 6.637 -12.82 5.539 1 96.31 398 PHE A CA 1
ATOM 2966 C C . PHE A 1 398 ? 5.188 -12.469 5.219 1 96.31 398 PHE A C 1
ATOM 2968 O O . PHE A 1 398 ? 4.473 -13.258 4.594 1 96.31 398 PHE A O 1
ATOM 2975 N N . VAL A 1 399 ? 4.777 -11.344 5.617 1 93.38 399 VAL A N 1
ATOM 2976 C CA . VAL A 1 399 ? 3.381 -10.961 5.441 1 93.38 399 VAL A CA 1
ATOM 2977 C C . VAL A 1 399 ? 3.158 -10.453 4.02 1 93.38 399 VAL A C 1
ATOM 2979 O O . VAL A 1 399 ? 4.031 -9.797 3.445 1 93.38 399 VAL A O 1
ATOM 2982 N N . TRP A 1 400 ? 1.974 -10.781 3.496 1 93.12 400 TRP A N 1
ATOM 2983 C CA . TRP A 1 400 ? 1.691 -10.344 2.135 1 93.12 400 TRP A CA 1
ATOM 2984 C C . TRP A 1 400 ? 1.778 -8.82 2.029 1 93.12 400 TRP A C 1
ATOM 2986 O O . TRP A 1 400 ? 1.392 -8.102 2.955 1 93.12 400 TRP A O 1
ATOM 2996 N N . MET B 1 1 ? -20.656 34.531 18.688 1 32.25 1 MET B N 1
ATOM 2997 C CA . MET B 1 1 ? -19.938 33.469 18 1 32.25 1 MET B CA 1
ATOM 2998 C C . MET B 1 1 ? -20 32.156 18.797 1 32.25 1 MET B C 1
ATOM 3000 O O . MET B 1 1 ? -19.516 32.094 19.922 1 32.25 1 MET B O 1
ATOM 3004 N N . ARG B 1 2 ? -21.016 31.531 18.766 1 40.22 2 ARG B N 1
ATOM 3005 C CA . ARG B 1 2 ? -21.344 30.453 19.688 1 40.22 2 ARG B CA 1
ATOM 3006 C C . ARG B 1 2 ? -20.188 29.469 19.828 1 40.22 2 ARG B C 1
ATOM 3008 O O . ARG B 1 2 ? -19.688 28.938 18.828 1 40.22 2 ARG B O 1
ATOM 3015 N N . PHE B 1 3 ? -19.266 29.672 20.688 1 44.66 3 PHE B N 1
ATOM 3016 C CA . PHE B 1 3 ? -18.156 28.812 21.062 1 44.66 3 PHE B CA 1
ATOM 3017 C C . PHE B 1 3 ? -18.578 27.344 21 1 44.66 3 PHE B C 1
ATOM 3019 O O . PHE B 1 3 ? -19.328 26.875 21.844 1 44.66 3 PHE B O 1
ATOM 3026 N N . LEU B 1 4 ? -18.938 26.859 19.859 1 54.97 4 LEU B N 1
ATOM 3027 C CA . LEU B 1 4 ? -19.25 25.438 19.953 1 54.97 4 LEU B CA 1
ATOM 3028 C C . LEU B 1 4 ? -18.25 24.719 20.844 1 54.97 4 LEU B C 1
ATOM 3030 O O . LEU B 1 4 ? -17.062 25.047 20.844 1 54.97 4 LEU B O 1
ATOM 3034 N N . LYS B 1 5 ? -18.641 24.188 22.031 1 76.31 5 LYS B N 1
ATOM 3035 C CA . LYS B 1 5 ? -17.969 23.297 22.953 1 76.31 5 LYS B CA 1
ATOM 3036 C C . LYS B 1 5 ? -17.141 22.25 22.219 1 76.31 5 LYS B C 1
ATOM 3038 O O . LYS B 1 5 ? -17.578 21.719 21.203 1 76.31 5 LYS B O 1
ATOM 3043 N N . LEU B 1 6 ? -15.836 22.266 22.516 1 91.06 6 LEU B N 1
ATOM 3044 C CA . LEU B 1 6 ? -14.984 21.219 21.984 1 91.06 6 LEU B CA 1
ATOM 3045 C C . LEU B 1 6 ? -15.664 19.859 22.125 1 91.06 6 LEU B C 1
ATOM 3047 O O . LEU B 1 6 ? -16.312 19.562 23.141 1 91.06 6 LEU B O 1
ATOM 3051 N N . VAL B 1 7 ? -15.664 19.141 21.062 1 95.38 7 VAL B N 1
ATOM 3052 C CA . VAL B 1 7 ? -16.219 17.797 21.125 1 95.38 7 VAL B CA 1
ATOM 3053 C C . VAL B 1 7 ? -15.086 16.766 21.234 1 95.38 7 VAL B C 1
ATOM 3055 O O . VAL B 1 7 ? -13.938 17.078 20.906 1 95.38 7 VAL B O 1
ATOM 3058 N N . SER B 1 8 ? -15.414 15.602 21.734 1 95.88 8 SER B N 1
ATOM 3059 C CA . SER B 1 8 ? -14.43 14.531 21.812 1 95.88 8 SER B CA 1
ATOM 3060 C C . SER B 1 8 ? -14.102 13.977 20.438 1 95.88 8 SER B C 1
ATOM 3062 O O . SER B 1 8 ? -14.844 14.211 19.484 1 95.88 8 SER B O 1
ATOM 3064 N N . VAL B 1 9 ? -13.031 13.258 20.344 1 97 9 VAL B N 1
ATOM 3065 C CA . VAL B 1 9 ? -12.633 12.617 19.094 1 97 9 VAL B CA 1
ATOM 3066 C C . VAL B 1 9 ? -13.727 11.641 18.656 1 97 9 VAL B C 1
ATOM 3068 O O . VAL B 1 9 ? -14.102 11.617 17.469 1 97 9 VAL B O 1
ATOM 3071 N N . GLU B 1 10 ? -14.219 10.875 19.562 1 96.62 10 GLU B N 1
ATOM 3072 C CA . GLU B 1 10 ? -15.258 9.891 19.266 1 96.62 10 GLU B CA 1
ATOM 3073 C C . GLU B 1 10 ? -16.5 10.562 18.703 1 96.62 10 GLU B C 1
ATOM 3075 O O . GLU B 1 10 ? -17.062 10.102 17.703 1 96.62 10 GLU B O 1
ATOM 3080 N N . GLU B 1 11 ? -16.891 11.602 19.328 1 97.31 11 GLU B N 1
ATOM 3081 C CA . GLU B 1 11 ? -18.062 12.328 18.875 1 97.31 11 GLU B CA 1
ATOM 3082 C C . GLU B 1 11 ? -17.844 12.93 17.484 1 97.31 11 GLU B C 1
ATOM 3084 O O . GLU B 1 11 ? -18.734 12.898 16.641 1 97.31 11 GLU B O 1
ATOM 3089 N N . ALA B 1 12 ? -16.703 13.5 17.281 1 98.12 12 ALA B N 1
ATOM 3090 C CA . ALA B 1 12 ? -16.359 14.062 15.984 1 98.12 12 ALA B CA 1
ATOM 3091 C C . ALA B 1 12 ? -16.375 12.992 14.891 1 98.12 12 ALA B C 1
ATOM 3093 O O . ALA B 1 12 ? -16.906 13.219 13.805 1 98.12 12 ALA B O 1
ATOM 3094 N N . GLU B 1 13 ? -15.797 11.852 15.203 1 97.81 13 GLU B N 1
ATOM 3095 C CA . GLU B 1 13 ? -15.766 10.742 14.266 1 97.81 13 GLU B CA 1
ATOM 3096 C C . GLU B 1 13 ? -17.188 10.289 13.906 1 97.81 13 GLU B C 1
ATOM 3098 O O . GLU B 1 13 ? -17.5 10.109 12.727 1 97.81 13 GLU B O 1
ATOM 3103 N N . LYS B 1 14 ? -17.984 10.094 14.891 1 98.12 14 LYS B N 1
ATOM 3104 C CA . LYS B 1 14 ? -19.375 9.672 14.68 1 98.12 14 LYS B CA 1
ATOM 3105 C C . LYS B 1 14 ? -20.109 10.672 13.797 1 98.12 14 LYS B C 1
ATOM 3107 O O . LYS B 1 14 ? -20.828 10.281 12.867 1 98.12 14 LYS B O 1
ATOM 3112 N N . THR B 1 15 ? -19.922 11.922 14.109 1 98.19 15 THR B N 1
ATOM 3113 C CA . THR B 1 15 ? -20.562 12.984 13.344 1 98.19 15 THR B CA 1
ATOM 3114 C C . THR B 1 15 ? -20.125 12.945 11.883 1 98.19 15 THR B C 1
ATOM 3116 O O . THR B 1 15 ? -20.969 12.953 10.977 1 98.19 15 THR B O 1
ATOM 3119 N N . LEU B 1 16 ? -18.906 12.875 11.672 1 98.56 16 LEU B N 1
ATOM 3120 C CA . LEU B 1 16 ? -18.391 12.875 10.312 1 98.56 16 LEU B CA 1
ATOM 3121 C C . LEU B 1 16 ? -18.844 11.641 9.547 1 98.56 16 LEU B C 1
ATOM 3123 O O . LEU B 1 16 ? -19.297 11.742 8.398 1 98.56 16 LEU B O 1
ATOM 3127 N N . LEU B 1 17 ? -18.734 10.469 10.195 1 98.12 17 LEU B N 1
ATOM 3128 C CA . LEU B 1 17 ? -19.078 9.211 9.539 1 98.12 17 LEU B CA 1
ATOM 3129 C C . LEU B 1 17 ? -20.578 9.156 9.219 1 98.12 17 LEU B C 1
ATOM 3131 O O . LEU B 1 17 ? -20.984 8.469 8.281 1 98.12 17 LEU B O 1
ATOM 3135 N N . SER B 1 18 ? -21.375 9.875 9.961 1 97.94 18 SER B N 1
ATOM 3136 C CA . SER B 1 18 ? -22.812 9.914 9.703 1 97.94 18 SER B CA 1
ATOM 3137 C C . SER B 1 18 ? -23.109 10.617 8.383 1 97.94 18 SER B C 1
ATOM 3139 O O . SER B 1 18 ? -24.203 10.461 7.828 1 97.94 18 SER B O 1
ATOM 3141 N N . LEU B 1 19 ? -22.172 11.383 7.855 1 97.88 19 LEU B N 1
ATOM 3142 C CA . LEU B 1 19 ? -22.359 12.117 6.605 1 97.88 19 LEU B CA 1
ATOM 3143 C C . LEU B 1 19 ? -22 11.242 5.406 1 97.88 19 LEU B C 1
ATOM 3145 O O . LEU B 1 19 ? -22.266 11.602 4.262 1 97.88 19 LEU B O 1
ATOM 3149 N N . ALA B 1 20 ? -21.344 10.156 5.668 1 96.88 20 ALA B N 1
ATOM 3150 C CA . ALA B 1 20 ? -20.844 9.305 4.598 1 96.88 20 ALA B CA 1
ATOM 3151 C C . ALA B 1 20 ? -21.984 8.609 3.863 1 96.88 20 ALA B C 1
ATOM 3153 O O . ALA B 1 20 ? -22.844 7.992 4.488 1 96.88 20 ALA B O 1
ATOM 3154 N N . LYS B 1 21 ? -21.969 8.711 2.615 1 95.25 21 LYS B N 1
ATOM 3155 C CA . LYS B 1 21 ? -22.859 7.941 1.751 1 95.25 21 LYS B CA 1
ATOM 3156 C C . LYS B 1 21 ? -22.078 6.977 0.869 1 95.25 21 LYS B C 1
ATOM 3158 O O . LYS B 1 21 ? -21.062 7.355 0.28 1 95.25 21 LYS B O 1
ATOM 3163 N N . PRO B 1 22 ? -22.594 5.758 0.814 1 95.94 22 PRO B N 1
ATOM 3164 C CA . PRO B 1 22 ? -21.891 4.836 -0.079 1 95.94 22 PRO B CA 1
ATOM 3165 C C . PRO B 1 22 ? -21.828 5.34 -1.52 1 95.94 22 PRO B C 1
ATOM 3167 O O . PRO B 1 22 ? -22.828 5.828 -2.051 1 95.94 22 PRO B O 1
ATOM 3170 N N . LEU B 1 23 ? -20.734 5.211 -2.086 1 98.06 23 LEU B N 1
ATOM 3171 C CA . LEU B 1 23 ? -20.547 5.652 -3.463 1 98.06 23 LEU B CA 1
ATOM 3172 C C . LEU B 1 23 ? -21.156 4.66 -4.445 1 98.06 23 LEU B C 1
ATOM 3174 O O . LEU B 1 23 ? -21.375 3.494 -4.105 1 98.06 23 LEU B O 1
ATOM 3178 N N . GLN B 1 24 ? -21.375 5.18 -5.59 1 98.06 24 GLN B N 1
ATOM 3179 C CA . GLN B 1 24 ? -21.891 4.332 -6.656 1 98.06 24 GLN B CA 1
ATOM 3180 C C . GLN B 1 24 ? -20.859 3.291 -7.082 1 98.06 24 GLN B C 1
ATOM 3182 O O . GLN B 1 24 ? -19.703 3.344 -6.656 1 98.06 24 GLN B O 1
ATOM 3187 N N . THR B 1 25 ? -21.359 2.295 -7.805 1 98.44 25 THR B N 1
ATOM 3188 C CA . THR B 1 25 ? -20.5 1.233 -8.297 1 98.44 25 THR B CA 1
ATOM 3189 C C . THR B 1 25 ? -20.172 1.438 -9.773 1 98.44 25 THR B C 1
ATOM 3191 O O . THR B 1 25 ? -20.812 2.256 -10.445 1 98.44 25 THR B O 1
ATOM 3194 N N . GLU B 1 26 ? -19.141 0.858 -10.211 1 98.69 26 GLU B N 1
ATOM 3195 C CA . GLU B 1 26 ? -18.781 0.832 -11.625 1 98.69 26 GLU B CA 1
ATOM 3196 C C . GLU B 1 26 ? -18.125 -0.495 -12.008 1 98.69 26 GLU B C 1
ATOM 3198 O O . GLU B 1 26 ? -17.625 -1.22 -11.141 1 98.69 26 GLU B O 1
ATOM 3203 N N . ASP B 1 27 ? -18.219 -0.863 -13.297 1 98.69 27 ASP B N 1
ATOM 3204 C CA . ASP B 1 27 ? -17.531 -2.029 -13.828 1 98.69 27 ASP B CA 1
ATOM 3205 C C . ASP B 1 27 ? -16.172 -1.641 -14.398 1 98.69 27 ASP B C 1
ATOM 3207 O O . ASP B 1 27 ? -16.062 -0.698 -15.188 1 98.69 27 ASP B O 1
ATOM 3211 N N . VAL B 1 28 ? -15.172 -2.303 -13.945 1 98.5 28 VAL B N 1
ATOM 3212 C CA . VAL B 1 28 ? -13.836 -2.041 -14.469 1 98.5 28 VAL B CA 1
ATOM 3213 C C . VAL B 1 28 ? -13.242 -3.328 -15.047 1 98.5 28 VAL B C 1
ATOM 3215 O O . VAL B 1 28 ? -13.539 -4.422 -14.562 1 98.5 28 VAL B O 1
ATOM 3218 N N . ALA B 1 29 ? -12.391 -3.115 -16.094 1 98.56 29 ALA B N 1
ATOM 3219 C CA . ALA B 1 29 ? -11.641 -4.27 -16.578 1 98.56 29 ALA B CA 1
ATOM 3220 C C . ALA B 1 29 ? -10.789 -4.875 -15.469 1 98.56 29 ALA B C 1
ATOM 3222 O O . ALA B 1 29 ? -10.234 -4.152 -14.641 1 98.56 29 ALA B O 1
ATOM 3223 N N . LEU B 1 30 ? -10.68 -6.18 -15.461 1 98.44 30 LEU B N 1
ATOM 3224 C CA . LEU B 1 30 ? -9.93 -6.879 -14.422 1 98.44 30 LEU B CA 1
ATOM 3225 C C . LEU B 1 30 ? -8.492 -6.363 -14.359 1 98.44 30 LEU B C 1
ATOM 3227 O O . LEU B 1 30 ? -7.922 -6.246 -13.273 1 98.44 30 LEU B O 1
ATOM 3231 N N . GLU B 1 31 ? -7.934 -5.984 -15.492 1 97.44 31 GLU B N 1
ATOM 3232 C CA . GLU B 1 31 ? -6.555 -5.508 -15.539 1 97.44 31 GLU B CA 1
ATOM 3233 C C . GLU B 1 31 ? -6.398 -4.188 -14.797 1 97.44 31 GLU B C 1
ATOM 3235 O O . GLU B 1 31 ? -5.285 -3.799 -14.43 1 97.44 31 GLU B O 1
ATOM 3240 N N . ASN B 1 32 ? -7.504 -3.482 -14.539 1 97.25 32 ASN B N 1
ATOM 3241 C CA . ASN B 1 32 ? -7.492 -2.197 -13.844 1 97.25 32 ASN B CA 1
ATOM 3242 C C . ASN B 1 32 ? -8.094 -2.311 -12.445 1 97.25 32 ASN B C 1
ATOM 3244 O O . ASN B 1 32 ? -8.352 -1.298 -11.797 1 97.25 32 ASN B O 1
ATOM 3248 N N . ALA B 1 33 ? -8.297 -3.486 -11.969 1 98.25 33 ALA B N 1
ATOM 3249 C CA . ALA B 1 33 ? -9.102 -3.674 -10.766 1 98.25 33 ALA B CA 1
ATOM 3250 C C . ALA B 1 33 ? -8.234 -3.682 -9.516 1 98.25 33 ALA B C 1
ATOM 3252 O O . ALA B 1 33 ? -8.734 -3.537 -8.398 1 98.25 33 ALA B O 1
ATOM 3253 N N . CYS B 1 34 ? -6.953 -3.855 -9.695 1 97.19 34 CYS B N 1
ATOM 3254 C CA . CYS B 1 34 ? -6.062 -3.932 -8.547 1 97.19 34 CYS B CA 1
ATOM 3255 C C . CYS B 1 34 ? -6.188 -2.689 -7.672 1 97.19 34 CYS B C 1
ATOM 3257 O O . CYS B 1 34 ? -6.168 -1.565 -8.18 1 97.19 34 CYS B O 1
ATOM 3259 N N . GLY B 1 35 ? -6.371 -2.896 -6.355 1 96.94 35 GLY B N 1
ATOM 3260 C CA . GLY B 1 35 ? -6.461 -1.801 -5.402 1 96.94 35 GLY B CA 1
ATOM 3261 C C . GLY B 1 35 ? -7.875 -1.288 -5.215 1 96.94 35 GLY B C 1
ATOM 3262 O O . GLY B 1 35 ? -8.156 -0.548 -4.266 1 96.94 35 GLY B O 1
ATOM 3263 N N . ARG B 1 36 ? -8.766 -1.67 -6.098 1 98.38 36 ARG B N 1
ATOM 3264 C CA . ARG B 1 36 ? -10.164 -1.256 -5.992 1 98.38 36 ARG B CA 1
ATOM 3265 C C . ARG B 1 36 ? -10.891 -2.051 -4.914 1 98.38 36 ARG B C 1
ATOM 3267 O O . ARG B 1 36 ? -10.359 -3.027 -4.387 1 98.38 36 ARG B O 1
ATOM 3274 N N . ILE B 1 37 ? -12.055 -1.604 -4.52 1 98.62 37 ILE B N 1
ATOM 3275 C CA . ILE B 1 37 ? -12.867 -2.23 -3.484 1 98.62 37 ILE B CA 1
ATOM 3276 C C . ILE B 1 37 ? -14.055 -2.943 -4.125 1 98.62 37 ILE B C 1
ATOM 3278 O O . ILE B 1 37 ? -14.836 -2.33 -4.855 1 98.62 37 ILE B O 1
ATOM 3282 N N . LEU B 1 38 ? -14.195 -4.234 -3.812 1 98.69 38 LEU B N 1
ATOM 3283 C CA . LEU B 1 38 ? -15.312 -5.004 -4.344 1 98.69 38 LEU B CA 1
ATOM 3284 C C . LEU B 1 38 ? -16.641 -4.402 -3.902 1 98.69 38 LEU B C 1
ATOM 3286 O O . LEU B 1 38 ? -16.844 -4.129 -2.717 1 98.69 38 LEU B O 1
ATOM 3290 N N . ALA B 1 39 ? -17.609 -4.215 -4.816 1 98.31 39 ALA B N 1
ATOM 3291 C CA . ALA B 1 39 ? -18.922 -3.654 -4.508 1 98.31 39 ALA B CA 1
ATOM 3292 C C . ALA B 1 39 ? -19.891 -4.742 -4.051 1 98.31 39 ALA B C 1
ATOM 3294 O O . ALA B 1 39 ? -20.938 -4.445 -3.463 1 98.31 39 ALA B O 1
ATOM 3295 N N . GLU B 1 40 ? -19.578 -5.969 -4.348 1 97.94 40 GLU B N 1
ATOM 3296 C CA . GLU B 1 40 ? -20.438 -7.102 -4.023 1 97.94 40 GLU B CA 1
ATOM 3297 C C . GLU B 1 40 ? -19.625 -8.312 -3.6 1 97.94 40 GLU B C 1
ATOM 3299 O O . GLU B 1 40 ? -18.422 -8.375 -3.852 1 97.94 40 GLU B O 1
ATOM 3304 N N . SER B 1 41 ? -20.297 -9.18 -2.918 1 98.31 41 SER B N 1
ATOM 3305 C CA . SER B 1 41 ? -19.656 -10.438 -2.576 1 98.31 41 SER B CA 1
ATOM 3306 C C . SER B 1 41 ? -19.375 -11.273 -3.822 1 98.31 41 SER B C 1
ATOM 3308 O O . SER B 1 41 ? -20.094 -11.172 -4.82 1 98.31 41 SER B O 1
ATOM 3310 N N . ILE B 1 42 ? -18.375 -12.07 -3.766 1 98.5 42 ILE B N 1
ATOM 3311 C CA . ILE B 1 42 ? -17.984 -12.914 -4.891 1 98.5 42 ILE B CA 1
ATOM 3312 C C . ILE B 1 42 ? -18.188 -14.383 -4.527 1 98.5 42 ILE B C 1
ATOM 3314 O O . ILE B 1 42 ? -17.672 -14.852 -3.51 1 98.5 42 ILE B O 1
ATOM 3318 N N . THR B 1 43 ? -18.922 -15.055 -5.27 1 97.88 43 THR B N 1
ATOM 3319 C CA . THR B 1 43 ? -19.109 -16.5 -5.184 1 97.88 43 THR B CA 1
ATOM 3320 C C . THR B 1 43 ? -18.531 -17.203 -6.406 1 97.88 43 THR B C 1
ATOM 3322 O O . THR B 1 43 ? -18.531 -16.641 -7.504 1 97.88 43 THR B O 1
ATOM 3325 N N . SER B 1 44 ? -18.047 -18.391 -6.16 1 98 44 SER B N 1
ATOM 3326 C CA . SER B 1 44 ? -17.547 -19.141 -7.305 1 98 44 SER B CA 1
ATOM 3327 C C . SER B 1 44 ? -18.672 -19.484 -8.273 1 98 44 SER B C 1
ATOM 3329 O O . SER B 1 44 ? -19.641 -20.156 -7.898 1 98 44 SER B O 1
ATOM 3331 N N . PRO B 1 45 ? -18.578 -19.078 -9.477 1 97.38 45 PRO B N 1
ATOM 3332 C CA . PRO B 1 45 ? -19.656 -19.344 -10.422 1 97.38 45 PRO B CA 1
ATOM 3333 C C . PRO B 1 45 ? -19.672 -20.781 -10.922 1 97.38 45 PRO B C 1
ATOM 3335 O O . PRO B 1 45 ? -20.672 -21.234 -11.492 1 97.38 45 PRO B O 1
ATOM 3338 N N . GLU B 1 46 ? -18.609 -21.516 -10.75 1 97.06 46 GLU B N 1
ATOM 3339 C CA . GLU B 1 46 ? -18.438 -22.906 -11.18 1 97.06 46 GLU B CA 1
ATOM 3340 C C . GLU B 1 46 ? -17.453 -23.625 -10.273 1 97.06 46 GLU B C 1
ATOM 3342 O O . GLU B 1 46 ? -16.844 -23.016 -9.383 1 97.06 46 GLU B O 1
ATOM 3347 N N . ASP B 1 47 ? -17.438 -24.922 -10.492 1 97.38 47 ASP B N 1
ATOM 3348 C CA . ASP B 1 47 ? -16.375 -25.688 -9.844 1 97.38 47 ASP B CA 1
ATOM 3349 C C . ASP B 1 47 ? -15.016 -25.359 -10.453 1 97.38 47 ASP B C 1
ATOM 3351 O O . ASP B 1 47 ? -14.898 -25.219 -11.68 1 97.38 47 ASP B O 1
ATOM 3355 N N . ILE B 1 48 ? -14.086 -25.219 -9.648 1 96.12 48 ILE B N 1
ATOM 3356 C CA . ILE B 1 48 ? -12.727 -24.953 -10.102 1 96.12 48 ILE B CA 1
ATOM 3357 C C . ILE B 1 48 ? -11.805 -26.078 -9.656 1 96.12 48 ILE B C 1
ATOM 3359 O O . ILE B 1 48 ? -11.727 -26.391 -8.469 1 96.12 48 ILE B O 1
ATOM 3363 N N . PRO B 1 49 ? -11.156 -26.703 -10.594 1 94.31 49 PRO B N 1
ATOM 3364 C CA . PRO B 1 49 ? -10.906 -26.312 -11.984 1 94.31 49 PRO B CA 1
ATOM 3365 C C . PRO B 1 49 ? -12.016 -26.766 -12.938 1 94.31 49 PRO B C 1
ATOM 3367 O O . PRO B 1 49 ? -11.93 -26.531 -14.141 1 94.31 49 PRO B O 1
ATOM 3370 N N . GLY B 1 50 ? -13.039 -27.531 -12.422 1 95.06 50 GLY B N 1
ATOM 3371 C CA . GLY B 1 50 ? -14.195 -27.906 -13.227 1 95.06 50 GLY B CA 1
ATOM 3372 C C . GLY B 1 50 ? -14.094 -29.312 -13.797 1 95.06 50 GLY B C 1
ATOM 3373 O O . GLY B 1 50 ? -15.078 -29.844 -14.32 1 95.06 50 GLY B O 1
ATOM 3374 N N . PHE B 1 51 ? -12.914 -29.906 -13.758 1 94.81 51 PHE B N 1
ATOM 3375 C CA . PHE B 1 51 ? -12.664 -31.281 -14.172 1 94.81 51 PHE B CA 1
ATOM 3376 C C . PHE B 1 51 ? -11.5 -31.891 -13.398 1 94.81 51 PHE B C 1
ATOM 3378 O O . PHE B 1 51 ? -10.656 -31.156 -12.867 1 94.81 51 PHE B O 1
ATOM 3385 N N . ASP B 1 52 ? -11.523 -33.188 -13.305 1 95.44 52 ASP B N 1
ATOM 3386 C CA . ASP B 1 52 ? -10.375 -33.844 -12.695 1 95.44 52 ASP B CA 1
ATOM 3387 C C . ASP B 1 52 ? -9.141 -33.719 -13.578 1 95.44 52 ASP B C 1
ATOM 3389 O O . ASP B 1 52 ? -9.195 -34 -14.781 1 95.44 52 ASP B O 1
ATOM 3393 N N . ARG B 1 53 ? -8.031 -33.312 -12.93 1 93.62 53 ARG B N 1
ATOM 3394 C CA . ARG B 1 53 ? -6.84 -33.125 -13.75 1 93.62 53 ARG B CA 1
ATOM 3395 C C . ARG B 1 53 ? -5.586 -33.594 -13.031 1 93.62 53 ARG B C 1
ATOM 3397 O O . ARG B 1 53 ? -5.582 -33.75 -11.805 1 93.62 53 ARG B O 1
ATOM 3404 N N . SER B 1 54 ? -4.59 -33.875 -13.812 1 93.56 54 SER B N 1
ATOM 3405 C CA . SER B 1 54 ? -3.332 -34.344 -13.25 1 93.56 54 SER B CA 1
ATOM 3406 C C . SER B 1 54 ? -2.531 -33.219 -12.633 1 93.56 54 SER B C 1
ATOM 3408 O O . SER B 1 54 ? -2.49 -32.125 -13.172 1 93.56 54 SER B O 1
ATOM 3410 N N . ILE B 1 55 ? -1.812 -33.469 -11.57 1 90.69 55 ILE B N 1
ATOM 3411 C CA . ILE B 1 55 ? -0.928 -32.469 -11 1 90.69 55 ILE B CA 1
ATOM 3412 C C . ILE B 1 55 ? 0.528 -32.844 -11.258 1 90.69 55 ILE B C 1
ATOM 3414 O O . ILE B 1 55 ? 1.446 -32.188 -10.781 1 90.69 55 ILE B O 1
ATOM 3418 N N . LYS B 1 56 ? 0.73 -33.969 -12 1 90.56 56 LYS B N 1
ATOM 3419 C CA . LYS B 1 56 ? 2.057 -34.438 -12.398 1 90.56 56 LYS B CA 1
ATOM 3420 C C . LYS B 1 56 ? 2.068 -34.875 -13.852 1 90.56 56 LYS B C 1
ATOM 3422 O O . LYS B 1 56 ? 1.029 -35.25 -14.398 1 90.56 56 LYS B O 1
ATOM 3427 N N . ASP B 1 57 ? 3.301 -34.844 -14.383 1 91.88 57 ASP B N 1
ATOM 3428 C CA . ASP B 1 57 ? 3.508 -35.562 -15.625 1 91.88 57 ASP B CA 1
ATOM 3429 C C . ASP B 1 57 ? 3.605 -37.094 -15.375 1 91.88 57 ASP B C 1
ATOM 3431 O O . ASP B 1 57 ? 4.359 -37.531 -14.508 1 91.88 57 ASP B O 1
ATOM 3435 N N . GLY B 1 58 ? 2.814 -37.812 -16.172 1 95 58 GLY B N 1
ATOM 3436 C CA . GLY B 1 58 ? 2.873 -39.25 -15.984 1 95 58 GLY B CA 1
ATOM 3437 C C . GLY B 1 58 ? 1.824 -40 -16.781 1 95 58 GLY B C 1
ATOM 3438 O O . GLY B 1 58 ? 1.623 -39.719 -17.969 1 95 58 GLY B O 1
ATOM 3439 N N . TYR B 1 59 ? 1.29 -41 -16.078 1 97.25 59 TYR B N 1
ATOM 3440 C CA . TYR B 1 59 ? 0.334 -41.875 -16.75 1 97.25 59 TYR B CA 1
ATOM 3441 C C . TYR B 1 59 ? -0.938 -42.031 -15.922 1 97.25 59 TYR B C 1
ATOM 3443 O O . TYR B 1 59 ? -0.877 -42.312 -14.727 1 97.25 59 TYR B O 1
ATOM 3451 N N . ALA B 1 60 ? -2.074 -41.781 -16.609 1 97.62 60 ALA B N 1
ATOM 3452 C CA . ALA B 1 60 ? -3.373 -42.031 -15.992 1 97.62 60 ALA B CA 1
ATOM 3453 C C . ALA B 1 60 ? -3.682 -43.531 -15.953 1 97.62 60 ALA B C 1
ATOM 3455 O O . ALA B 1 60 ? -3.588 -44.219 -16.969 1 97.62 60 ALA B O 1
ATOM 3456 N N . VAL B 1 61 ? -4.078 -44 -14.758 1 98 61 VAL B N 1
ATOM 3457 C CA . VAL B 1 61 ? -4.281 -45.438 -14.57 1 98 61 VAL B CA 1
ATOM 3458 C C . VAL B 1 61 ? -5.484 -45.656 -13.656 1 98 61 VAL B C 1
ATOM 3460 O O . VAL B 1 61 ? -5.953 -44.75 -12.992 1 98 61 VAL B O 1
ATOM 3463 N N . ARG B 1 62 ? -5.969 -46.906 -13.734 1 97.88 62 ARG B N 1
ATOM 3464 C CA . ARG B 1 62 ? -6.805 -47.406 -12.656 1 97.88 62 ARG B CA 1
ATOM 3465 C C . ARG B 1 62 ? -5.949 -47.906 -11.492 1 97.88 62 ARG B C 1
ATOM 3467 O O . ARG B 1 62 ? -5.141 -48.812 -11.648 1 97.88 62 ARG B O 1
ATOM 3474 N N . SER B 1 63 ? -6.164 -47.312 -10.375 1 97.62 63 SER B N 1
ATOM 3475 C CA . SER B 1 63 ? -5.355 -47.688 -9.219 1 97.62 63 SER B CA 1
ATOM 3476 C C . SER B 1 63 ? -5.441 -49.188 -8.945 1 97.62 63 SER B C 1
ATOM 3478 O O . SER B 1 63 ? -4.449 -49.812 -8.555 1 97.62 63 SER B O 1
ATOM 3480 N N . ALA B 1 64 ? -6.562 -49.781 -9.172 1 97.19 64 ALA B N 1
ATOM 3481 C CA . ALA B 1 64 ? -6.801 -51.188 -8.953 1 97.19 64 ALA B CA 1
ATOM 3482 C C . ALA B 1 64 ? -5.844 -52.031 -9.781 1 97.19 64 ALA B C 1
ATOM 3484 O O . ALA B 1 64 ? -5.449 -53.125 -9.359 1 97.19 64 ALA B O 1
ATOM 3485 N N . ASP B 1 65 ? -5.461 -51.562 -10.93 1 97.44 65 ASP B N 1
ATOM 3486 C CA . ASP B 1 65 ? -4.602 -52.312 -11.844 1 97.44 65 ASP B CA 1
ATOM 3487 C C . ASP B 1 65 ? -3.139 -52.219 -11.422 1 97.44 65 ASP B C 1
ATOM 3489 O O . ASP B 1 65 ? -2.279 -52.875 -11.992 1 97.44 65 ASP B O 1
ATOM 3493 N N . THR B 1 66 ? -2.797 -51.438 -10.43 1 96.56 66 THR B N 1
ATOM 3494 C CA . THR B 1 66 ? -1.417 -51.219 -10.008 1 96.56 66 THR B CA 1
ATOM 3495 C C . THR B 1 66 ? -1.141 -51.938 -8.695 1 96.56 66 THR B C 1
ATOM 3497 O O . THR B 1 66 ? -0.01 -51.938 -8.203 1 96.56 66 THR B O 1
ATOM 3500 N N . LEU B 1 67 ? -2.191 -52.5 -8.094 1 95.19 67 LEU B N 1
ATOM 3501 C CA . LEU B 1 67 ? -2.086 -53.156 -6.789 1 95.19 67 LEU B CA 1
ATOM 3502 C C . LEU B 1 67 ? -0.967 -54.188 -6.781 1 95.19 67 LEU B C 1
ATOM 3504 O O . LEU B 1 67 ? -0.916 -55.062 -7.652 1 95.19 67 LEU B O 1
ATOM 3508 N N . GLY B 1 68 ? -0.094 -54.062 -5.848 1 93.81 68 GLY B N 1
ATOM 3509 C CA . GLY B 1 68 ? 0.97 -55.031 -5.672 1 93.81 68 GLY B CA 1
ATOM 3510 C C . GLY B 1 68 ? 2.191 -54.75 -6.52 1 93.81 68 GLY B C 1
ATOM 3511 O O . GLY B 1 68 ? 3.191 -55.469 -6.449 1 93.81 68 GLY B O 1
ATOM 3512 N N . ALA B 1 69 ? 2.154 -53.719 -7.324 1 95 69 ALA B N 1
ATOM 3513 C CA . ALA B 1 69 ? 3.289 -53.375 -8.172 1 95 69 ALA B CA 1
ATOM 3514 C C . ALA B 1 69 ? 4.477 -52.906 -7.336 1 95 69 ALA B C 1
ATOM 3516 O O . ALA B 1 69 ? 4.305 -52.25 -6.305 1 95 69 ALA B O 1
ATOM 3517 N N . GLY B 1 70 ? 5.672 -53.188 -7.77 1 93.25 70 GLY B N 1
ATOM 3518 C CA . GLY B 1 70 ? 6.938 -52.812 -7.164 1 93.25 70 GLY B CA 1
ATOM 3519 C C . GLY B 1 70 ? 8.102 -52.906 -8.125 1 93.25 70 GLY B C 1
ATOM 3520 O O . GLY B 1 70 ? 7.957 -53.375 -9.258 1 93.25 70 GLY B O 1
ATOM 3521 N N . GLU B 1 71 ? 9.227 -52.375 -7.656 1 91.12 71 GLU B N 1
ATOM 3522 C CA . GLU B 1 71 ? 10.43 -52.375 -8.492 1 91.12 71 GLU B CA 1
ATOM 3523 C C . GLU B 1 71 ? 10.789 -53.781 -8.961 1 91.12 71 GLU B C 1
ATOM 3525 O O . GLU B 1 71 ? 11.188 -53.969 -10.109 1 91.12 71 GLU B O 1
ATOM 3530 N N . ASN B 1 72 ? 10.672 -54.656 -8.062 1 91.88 72 ASN B N 1
ATOM 3531 C CA . ASN B 1 72 ? 11.07 -56 -8.367 1 91.88 72 ASN B CA 1
ATOM 3532 C C . ASN B 1 72 ? 9.906 -56.844 -8.906 1 91.88 72 ASN B C 1
ATOM 3534 O O . ASN B 1 72 ? 10.086 -57.969 -9.328 1 91.88 72 ASN B O 1
ATOM 3538 N N . LYS B 1 73 ? 8.703 -56.344 -8.961 1 93.56 73 LYS B N 1
ATOM 3539 C CA . LYS B 1 73 ? 7.5 -57 -9.461 1 93.56 73 LYS B CA 1
ATOM 3540 C C . LYS B 1 73 ? 6.617 -56 -10.227 1 93.56 73 LYS B C 1
ATOM 3542 O O . LYS B 1 73 ? 5.492 -55.719 -9.805 1 93.56 73 LYS B O 1
ATOM 3547 N N . PRO B 1 74 ? 7.094 -55.594 -11.312 1 94.19 74 PRO B N 1
ATOM 3548 C CA . PRO B 1 74 ? 6.324 -54.594 -12.055 1 94.19 74 PRO B CA 1
ATOM 3549 C C . PRO B 1 74 ? 5.031 -55.156 -12.641 1 94.19 74 PRO B C 1
ATOM 3551 O O . PRO B 1 74 ? 4.945 -56.344 -12.914 1 94.19 74 PRO B O 1
ATOM 3554 N N . LYS B 1 75 ? 4.047 -54.344 -12.75 1 96.12 75 LYS B N 1
ATOM 3555 C CA . LYS B 1 75 ? 2.814 -54.656 -13.461 1 96.12 75 LYS B CA 1
ATOM 3556 C C . LYS B 1 75 ? 2.83 -54.094 -14.875 1 96.12 75 LYS B C 1
ATOM 3558 O O . LYS B 1 75 ? 3.48 -53.062 -15.125 1 96.12 75 LYS B O 1
ATOM 3563 N N . LEU B 1 76 ? 2.121 -54.781 -15.719 1 96.88 76 LEU B N 1
ATOM 3564 C CA . LEU B 1 76 ? 2.117 -54.375 -17.125 1 96.88 76 LEU B CA 1
ATOM 3565 C C . LEU B 1 76 ? 0.763 -53.781 -17.5 1 96.88 76 LEU B C 1
ATOM 3567 O O . LEU B 1 76 ? -0.279 -54.406 -17.234 1 96.88 76 LEU B O 1
ATOM 3571 N N . LEU B 1 77 ? 0.829 -52.594 -18.047 1 97.81 77 LEU B N 1
ATOM 3572 C CA . LEU B 1 77 ? -0.359 -51.969 -18.609 1 97.81 77 LEU B CA 1
ATOM 3573 C C . LEU B 1 77 ? -0.166 -51.688 -20.094 1 97.81 77 LEU B C 1
ATOM 3575 O O . LEU B 1 77 ? 0.966 -51.531 -20.562 1 97.81 77 LEU B O 1
ATOM 3579 N N . LYS B 1 78 ? -1.239 -51.594 -20.844 1 97.75 78 LYS B N 1
ATOM 3580 C CA . LYS B 1 78 ? -1.202 -51.281 -22.266 1 97.75 78 LYS B CA 1
ATOM 3581 C C . LYS B 1 78 ? -1.391 -49.781 -22.484 1 97.75 78 LYS B C 1
ATOM 3583 O O . LYS B 1 78 ? -2.35 -49.188 -21.984 1 97.75 78 LYS B O 1
ATOM 3588 N N . MET B 1 79 ? -0.49 -49.188 -23.172 1 97.06 79 MET B N 1
ATOM 3589 C CA . MET B 1 79 ? -0.634 -47.781 -23.547 1 97.06 79 MET B CA 1
ATOM 3590 C C . MET B 1 79 ? -1.688 -47.625 -24.641 1 97.06 79 MET B C 1
ATOM 3592 O O . MET B 1 79 ? -1.629 -48.281 -25.672 1 97.06 79 MET B O 1
ATOM 3596 N N . THR B 1 80 ? -2.635 -46.75 -24.406 1 95.25 80 THR B N 1
ATOM 3597 C CA . THR B 1 80 ? -3.709 -46.625 -25.375 1 95.25 80 THR B CA 1
ATOM 3598 C C . THR B 1 80 ? -3.713 -45.219 -25.984 1 95.25 80 THR B C 1
ATOM 3600 O O . THR B 1 80 ? -4.582 -44.875 -26.781 1 95.25 80 THR B O 1
ATOM 3603 N N . GLY B 1 81 ? -2.758 -44.344 -25.609 1 92.69 81 GLY B N 1
ATOM 3604 C CA . GLY B 1 81 ? -2.664 -43.031 -26.219 1 92.69 81 GLY B CA 1
ATOM 3605 C C . GLY B 1 81 ? -2.053 -42 -25.297 1 92.69 81 GLY B C 1
ATOM 3606 O O . GLY B 1 81 ? -1.416 -42.344 -24.297 1 92.69 81 GLY B O 1
ATOM 3607 N N . LYS B 1 82 ? -2.15 -40.781 -25.781 1 92.69 82 LYS B N 1
ATOM 3608 C CA . LYS B 1 82 ? -1.656 -39.594 -25.062 1 92.69 82 LYS B CA 1
ATOM 3609 C C . LYS B 1 82 ? -2.729 -38.5 -24.969 1 92.69 82 LYS B C 1
ATOM 3611 O O . LYS B 1 82 ? -3.457 -38.281 -25.938 1 92.69 82 LYS B O 1
ATOM 3616 N N . ILE B 1 83 ? -2.842 -38 -23.859 1 92.12 83 ILE B N 1
ATOM 3617 C CA . ILE B 1 83 ? -3.811 -36.906 -23.641 1 92.12 83 ILE B CA 1
ATOM 3618 C C . ILE B 1 83 ? -3.186 -35.562 -24.016 1 92.12 83 ILE B C 1
ATOM 3620 O O . ILE B 1 83 ? -2.076 -35.25 -23.578 1 92.12 83 ILE B O 1
ATOM 3624 N N . ALA B 1 84 ? -3.922 -34.812 -24.812 1 87.12 84 ALA B N 1
ATOM 3625 C CA . ALA B 1 84 ? -3.484 -33.469 -25.219 1 87.12 84 ALA B CA 1
ATOM 3626 C C . ALA B 1 84 ? -4.035 -32.406 -24.281 1 87.12 84 ALA B C 1
ATOM 3628 O O . ALA B 1 84 ? -5.164 -32.5 -23.797 1 87.12 84 ALA B O 1
ATOM 3629 N N . MET B 1 85 ? -3.23 -31.406 -24.125 1 88.25 85 MET B N 1
ATOM 3630 C CA . MET B 1 85 ? -3.643 -30.297 -23.266 1 88.25 85 MET B CA 1
ATOM 3631 C C . MET B 1 85 ? -4.762 -29.5 -23.922 1 88.25 85 MET B C 1
ATOM 3633 O O . MET B 1 85 ? -4.703 -29.188 -25.109 1 88.25 85 MET B O 1
ATOM 3637 N N . GLY B 1 86 ? -5.746 -29.219 -23.109 1 87.25 86 GLY B N 1
ATOM 3638 C CA . GLY B 1 86 ? -6.77 -28.266 -23.531 1 87.25 86 GLY B CA 1
ATOM 3639 C C . GLY B 1 86 ? -7.82 -28.891 -24.438 1 87.25 86 GLY B C 1
ATOM 3640 O O . GLY B 1 86 ? -8.641 -28.172 -25.031 1 87.25 86 GLY B O 1
ATOM 3641 N N . GLU B 1 87 ? -7.727 -30.141 -24.609 1 84.94 87 GLU B N 1
ATOM 3642 C CA . GLU B 1 87 ? -8.664 -30.797 -25.5 1 84.94 87 GLU B CA 1
ATOM 3643 C C . GLU B 1 87 ? -9.438 -31.891 -24.766 1 84.94 87 GLU B C 1
ATOM 3645 O O . GLU B 1 87 ? -8.938 -32.469 -23.812 1 84.94 87 GLU B O 1
ATOM 3650 N N . ASN B 1 88 ? -10.711 -32 -25.203 1 83.38 88 ASN B N 1
ATOM 3651 C CA . ASN B 1 88 ? -11.539 -33.062 -24.672 1 83.38 88 ASN B CA 1
ATOM 3652 C C . ASN B 1 88 ? -11.297 -34.375 -25.422 1 83.38 88 ASN B C 1
ATOM 3654 O O . ASN B 1 88 ? -12.211 -34.938 -26.031 1 83.38 88 ASN B O 1
ATOM 3658 N N . THR B 1 89 ? -10.133 -34.812 -25.344 1 75 89 THR B N 1
ATOM 3659 C CA . THR B 1 89 ? -9.797 -36.031 -26.109 1 75 89 THR B CA 1
ATOM 3660 C C . THR B 1 89 ? -9.281 -37.125 -25.203 1 75 89 THR B C 1
ATOM 3662 O O . THR B 1 89 ? -8.641 -38.062 -25.656 1 75 89 THR B O 1
ATOM 3665 N N . SER B 1 90 ? -9.594 -36.875 -24 1 81.44 90 SER B N 1
ATOM 3666 C CA . SER B 1 90 ? -8.992 -37.812 -23.062 1 81.44 90 SER B CA 1
ATOM 3667 C C . SER B 1 90 ? -9.547 -39.219 -23.266 1 81.44 90 SER B C 1
ATOM 3669 O O . SER B 1 90 ? -8.828 -40.219 -23.125 1 81.44 90 SER B O 1
ATOM 3671 N N . GLY B 1 91 ? -10.766 -39.25 -23.672 1 88.5 91 GLY B N 1
ATOM 3672 C CA . GLY B 1 91 ? -11.375 -40.562 -23.844 1 88.5 91 GLY B CA 1
ATOM 3673 C C . GLY B 1 91 ? -11.477 -41.344 -22.562 1 88.5 91 GLY B C 1
ATOM 3674 O O . GLY B 1 91 ? -11.805 -40.812 -21.5 1 88.5 91 GLY B O 1
ATOM 3675 N N . SER B 1 92 ? -11.391 -42.719 -22.719 1 94.38 92 SER B N 1
ATOM 3676 C CA . SER B 1 92 ? -11.508 -43.594 -21.562 1 94.38 92 SER B CA 1
ATOM 3677 C C . SER B 1 92 ? -10.398 -44.625 -21.547 1 94.38 92 SER B C 1
ATOM 3679 O O . SER B 1 92 ? -9.719 -44.844 -22.547 1 94.38 92 SER B O 1
ATOM 3681 N N . ILE B 1 93 ? -10.164 -45.094 -20.391 1 96.19 93 ILE B N 1
ATOM 3682 C CA . ILE B 1 93 ? -9.289 -46.25 -20.297 1 96.19 93 ILE B CA 1
ATOM 3683 C C . ILE B 1 93 ? -10.023 -47.406 -19.594 1 96.19 93 ILE B C 1
ATOM 3685 O O . ILE B 1 93 ? -10.914 -47.156 -18.781 1 96.19 93 ILE B O 1
ATOM 3689 N N . GLY B 1 94 ? -9.695 -48.625 -20.016 1 96.12 94 GLY B N 1
ATOM 3690 C CA . GLY B 1 94 ? -10.234 -49.844 -19.391 1 96.12 94 GLY B CA 1
ATOM 3691 C C . GLY B 1 94 ? -9.25 -50.531 -18.469 1 96.12 94 GLY B C 1
ATOM 3692 O O . GLY B 1 94 ? -8.281 -49.906 -18.016 1 96.12 94 GLY B O 1
ATOM 3693 N N . GLU B 1 95 ? -9.586 -51.781 -18.156 1 97.31 95 GLU B N 1
ATOM 3694 C CA . GLU B 1 95 ? -8.719 -52.625 -17.312 1 97.31 95 GLU B CA 1
ATOM 3695 C C . GLU B 1 95 ? -7.344 -52.781 -17.938 1 97.31 95 GLU B C 1
ATOM 3697 O O . GLU B 1 95 ? -7.23 -53.062 -19.141 1 97.31 95 GLU B O 1
ATOM 3702 N N . LYS B 1 96 ? -6.293 -52.5 -17.188 1 97.69 96 LYS B N 1
ATOM 3703 C CA . LYS B 1 96 ? -4.891 -52.719 -17.531 1 97.69 96 LYS B CA 1
ATOM 3704 C C . LYS B 1 96 ? -4.492 -51.812 -18.703 1 97.69 96 LYS B C 1
ATOM 3706 O O . LYS B 1 96 ? -3.684 -52.219 -19.547 1 97.69 96 LYS B O 1
ATOM 3711 N N . GLU B 1 97 ? -5.141 -50.688 -18.844 1 97.81 97 GLU B N 1
ATOM 3712 C CA . GLU B 1 97 ? -4.793 -49.688 -19.828 1 97.81 97 GLU B CA 1
ATOM 3713 C C . GLU B 1 97 ? -4.289 -48.406 -19.172 1 97.81 97 GLU B C 1
ATOM 3715 O O . GLU B 1 97 ? -4.594 -48.125 -18.016 1 97.81 97 GLU B O 1
ATOM 3720 N N . ALA B 1 98 ? -3.521 -47.688 -19.828 1 97.75 98 ALA B N 1
ATOM 3721 C CA . ALA B 1 98 ? -2.98 -46.406 -19.375 1 97.75 98 ALA B CA 1
ATOM 3722 C C . ALA B 1 98 ? -2.855 -45.406 -20.516 1 97.75 98 ALA B C 1
ATOM 3724 O O . ALA B 1 98 ? -2.82 -45.812 -21.688 1 97.75 98 ALA B O 1
ATOM 3725 N N . LYS B 1 99 ? -2.877 -44.156 -20.219 1 96.75 99 LYS B N 1
ATOM 3726 C CA . LYS B 1 99 ? -2.6 -43.062 -21.156 1 96.75 99 LYS B CA 1
ATOM 3727 C C . LYS B 1 99 ? -1.578 -42.094 -20.578 1 96.75 99 LYS B C 1
ATOM 3729 O O . LYS B 1 99 ? -1.605 -41.781 -19.375 1 96.75 99 LYS B O 1
ATOM 3734 N N . TYR B 1 100 ? -0.711 -41.625 -21.438 1 95.31 100 TYR B N 1
ATOM 3735 C CA . TYR B 1 100 ? 0.132 -40.5 -21 1 95.31 100 TYR B CA 1
ATOM 3736 C C . TYR B 1 100 ? -0.703 -39.281 -20.703 1 95.31 100 TYR B C 1
ATOM 3738 O O . TYR B 1 100 ? -1.625 -38.938 -21.469 1 95.31 100 TYR B O 1
ATOM 3746 N N . ILE B 1 101 ? -0.384 -38.594 -19.672 1 94.56 101 ILE B N 1
ATOM 3747 C CA . ILE B 1 101 ? -1.104 -37.375 -19.297 1 94.56 101 ILE B CA 1
ATOM 3748 C C . ILE B 1 101 ? -0.119 -36.344 -18.781 1 94.56 101 ILE B C 1
ATOM 3750 O O . ILE B 1 101 ? 0.69 -36.625 -17.891 1 94.56 101 ILE B O 1
ATOM 3754 N N . PRO B 1 102 ? -0.113 -35.094 -19.328 1 91.56 102 PRO B N 1
ATOM 3755 C CA . PRO B 1 102 ? 0.722 -34.031 -18.812 1 91.56 102 PRO B CA 1
ATOM 3756 C C . PRO B 1 102 ? 0.11 -33.344 -17.594 1 91.56 102 PRO B C 1
ATOM 3758 O O . PRO B 1 102 ? -1.088 -33.5 -17.328 1 91.56 102 PRO B O 1
ATOM 3761 N N . THR B 1 103 ? 0.951 -32.656 -16.828 1 90.75 103 THR B N 1
ATOM 3762 C CA . THR B 1 103 ? 0.449 -31.812 -15.742 1 90.75 103 THR B CA 1
ATOM 3763 C C . THR B 1 103 ? -0.639 -30.875 -16.25 1 90.75 103 THR B C 1
ATOM 3765 O O . THR B 1 103 ? -0.441 -30.156 -17.234 1 90.75 103 THR B O 1
ATOM 3768 N N . GLY B 1 104 ? -1.765 -30.969 -15.562 1 90.25 104 GLY B N 1
ATOM 3769 C CA . GLY B 1 104 ? -2.883 -30.125 -15.953 1 90.25 104 GLY B CA 1
ATOM 3770 C C . GLY B 1 104 ? -3.855 -30.812 -16.891 1 90.25 104 GLY B C 1
ATOM 3771 O O . GLY B 1 10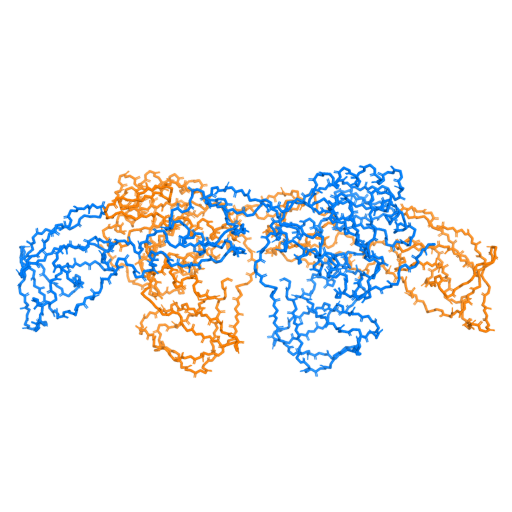4 ? -4.945 -30.297 -17.156 1 90.25 104 GLY B O 1
ATOM 3772 N N . GLY B 1 105 ? -3.498 -31.938 -17.375 1 92.19 105 GLY B N 1
ATOM 3773 C CA . GLY B 1 105 ? -4.32 -32.656 -18.344 1 92.19 105 GLY B CA 1
ATOM 3774 C C . GLY B 1 105 ? -5.617 -33.156 -17.766 1 92.19 105 GLY B C 1
ATOM 3775 O O . GLY B 1 105 ? -5.668 -33.531 -16.594 1 92.19 105 GLY B O 1
ATOM 3776 N N . LEU B 1 106 ? -6.652 -33.312 -18.609 1 95.38 106 LEU B N 1
ATOM 3777 C CA . LEU B 1 106 ? -7.957 -33.844 -18.25 1 95.38 106 LEU B CA 1
ATOM 3778 C C . LEU B 1 106 ? -7.883 -35.344 -18.031 1 95.38 106 LEU B C 1
ATOM 3780 O O . LEU B 1 106 ? -7.449 -36.094 -18.922 1 95.38 106 LEU B O 1
ATOM 3784 N N . MET B 1 107 ? -8.352 -35.781 -16.891 1 96.5 107 MET B N 1
ATOM 3785 C CA . MET B 1 107 ? -8.352 -37.219 -16.594 1 96.5 107 MET B CA 1
ATOM 3786 C C . MET B 1 107 ? -9.281 -37.969 -17.531 1 96.5 107 MET B C 1
ATOM 3788 O O . MET B 1 107 ? -10.422 -37.562 -17.75 1 96.5 107 MET B O 1
ATOM 3792 N N . PRO B 1 108 ? -8.781 -39.062 -18.094 1 96.94 108 PRO B N 1
ATOM 3793 C CA . PRO B 1 108 ? -9.695 -39.875 -18.891 1 96.94 108 PRO B CA 1
ATOM 3794 C C . PRO B 1 108 ? -10.68 -40.656 -18.031 1 96.94 108 PRO B C 1
ATOM 3796 O O . PRO B 1 108 ? -10.359 -41 -16.891 1 96.94 108 PRO B O 1
ATOM 3799 N N . ALA B 1 109 ? -11.859 -40.906 -18.625 1 95.62 109 ALA B N 1
ATOM 3800 C CA . ALA B 1 109 ? -12.828 -41.719 -17.906 1 95.62 109 ALA B CA 1
ATOM 3801 C C . ALA B 1 109 ? -12.242 -43.094 -17.562 1 95.62 109 ALA B C 1
ATOM 3803 O O . ALA B 1 109 ? -11.555 -43.688 -18.375 1 95.62 109 ALA B O 1
ATOM 3804 N N . GLY B 1 110 ? -12.445 -43.469 -16.344 1 96.25 110 GLY B N 1
ATOM 3805 C CA . GLY B 1 110 ? -11.969 -44.781 -15.891 1 96.25 110 GLY B CA 1
ATOM 3806 C C . GLY B 1 110 ? -10.727 -44.688 -15.023 1 96.25 110 GLY B C 1
ATOM 3807 O O . GLY B 1 110 ? -10.453 -45.562 -14.219 1 96.25 110 GLY B O 1
ATOM 3808 N N . ALA B 1 111 ? -9.883 -43.719 -15.297 1 97.38 111 ALA B N 1
ATOM 3809 C CA . ALA B 1 111 ? -8.672 -43.5 -14.5 1 97.38 111 ALA B CA 1
ATOM 3810 C C . ALA B 1 111 ? -8.992 -42.781 -13.195 1 97.38 111 ALA B C 1
ATOM 3812 O O . ALA B 1 111 ? -9.812 -41.875 -13.172 1 97.38 111 ALA B O 1
ATOM 3813 N N . ASP B 1 112 ? -8.273 -43.219 -12.102 1 97.75 112 ASP B N 1
ATOM 3814 C CA . ASP B 1 112 ? -8.516 -42.562 -10.828 1 97.75 112 ASP B CA 1
ATOM 3815 C C . ASP B 1 112 ? -7.207 -42.125 -10.172 1 97.75 112 ASP B C 1
ATOM 3817 O O . ASP B 1 112 ? -7.203 -41.594 -9.047 1 97.75 112 ASP B O 1
ATOM 3821 N N . SER B 1 113 ? -6.105 -42.312 -10.906 1 97.94 113 SER B N 1
ATOM 3822 C CA . SER B 1 113 ? -4.801 -41.906 -10.375 1 97.94 113 SER B CA 1
ATOM 3823 C C . SER B 1 113 ? -3.809 -41.656 -11.5 1 97.94 113 SER B C 1
ATOM 3825 O O . SER B 1 113 ? -4.051 -42 -12.656 1 97.94 113 SER B O 1
ATOM 3827 N N . VAL B 1 114 ? -2.773 -41 -11.133 1 97.25 114 VAL B N 1
ATOM 3828 C CA . VAL B 1 114 ? -1.672 -40.75 -12.047 1 97.25 114 VAL B CA 1
ATOM 3829 C C . VAL B 1 114 ? -0.36 -41.219 -11.438 1 97.25 114 VAL B C 1
ATOM 3831 O O . VAL B 1 114 ? -0.038 -40.875 -10.297 1 97.25 114 VAL B O 1
ATOM 3834 N N . ILE B 1 115 ? 0.344 -42 -12.156 1 96.25 115 ILE B N 1
ATOM 3835 C CA . ILE B 1 115 ? 1.671 -42.438 -11.742 1 96.25 115 ILE B CA 1
ATOM 3836 C C . ILE B 1 115 ? 2.738 -41.625 -12.461 1 96.25 115 ILE B C 1
ATOM 3838 O O . ILE B 1 115 ? 2.713 -41.5 -13.688 1 96.25 115 ILE B O 1
ATOM 3842 N N . MET B 1 116 ? 3.607 -41.156 -11.695 1 93.75 116 MET B N 1
ATOM 3843 C CA . MET B 1 116 ? 4.664 -40.312 -12.258 1 93.75 116 MET B CA 1
ATOM 3844 C C . MET B 1 116 ? 5.523 -41.125 -13.234 1 93.75 116 MET B C 1
ATOM 3846 O O . MET B 1 116 ? 5.77 -42.312 -13.023 1 93.75 116 MET B O 1
ATOM 3850 N N . GLN B 1 117 ? 6.031 -40.406 -14.164 1 90.25 117 GLN B N 1
ATOM 3851 C CA . GLN B 1 117 ? 6.855 -41.031 -15.195 1 90.25 117 GLN B CA 1
ATOM 3852 C C . GLN B 1 117 ? 8.078 -41.719 -14.594 1 90.25 117 GLN B C 1
ATOM 3854 O O . GLN B 1 117 ? 8.5 -42.781 -15.062 1 90.25 117 GLN B O 1
ATOM 3859 N N . GLU B 1 118 ? 8.609 -41.156 -13.492 1 88.06 118 GLU B N 1
ATOM 3860 C CA . GLU B 1 118 ? 9.812 -41.656 -12.844 1 88.06 118 GLU B CA 1
ATOM 3861 C C . GLU B 1 118 ? 9.586 -43.062 -12.273 1 88.06 118 GLU B C 1
ATOM 3863 O O . GLU B 1 118 ? 10.547 -43.812 -12.07 1 88.06 118 GLU B O 1
ATOM 3868 N N . ASN B 1 119 ? 8.391 -43.438 -12.039 1 92.56 119 ASN B N 1
ATOM 3869 C CA . ASN B 1 119 ? 8.055 -44.719 -11.461 1 92.56 119 ASN B CA 1
ATOM 3870 C C . ASN B 1 119 ? 7.551 -45.688 -12.523 1 92.56 119 ASN B C 1
ATOM 3872 O O . ASN B 1 119 ? 6.82 -46.656 -12.211 1 92.56 119 ASN B O 1
ATOM 3876 N N . THR B 1 120 ? 7.871 -45.469 -13.742 1 94.62 120 THR B N 1
ATOM 3877 C CA . THR B 1 120 ? 7.398 -46.312 -14.844 1 94.62 120 THR B CA 1
ATOM 3878 C C . THR B 1 120 ? 8.5 -46.5 -15.875 1 94.62 120 THR B C 1
ATOM 3880 O O . THR B 1 120 ? 9.562 -45.875 -15.797 1 94.62 120 THR B O 1
ATOM 3883 N N . GLU B 1 121 ? 8.312 -47.406 -16.672 1 94.5 121 GLU B N 1
ATOM 3884 C CA . GLU B 1 121 ? 9.148 -47.656 -17.844 1 94.5 121 GLU B CA 1
ATOM 3885 C C . GLU B 1 121 ? 8.297 -48.031 -19.062 1 94.5 121 GLU B C 1
ATOM 3887 O O . GLU B 1 121 ? 7.438 -48.938 -18.953 1 94.5 121 GLU B O 1
ATOM 3892 N N . LEU B 1 122 ? 8.516 -47.344 -20.094 1 94.06 122 LEU B N 1
ATOM 3893 C CA . LEU B 1 122 ? 7.746 -47.594 -21.312 1 94.06 122 LEU B CA 1
ATOM 3894 C C . LEU B 1 122 ? 8.531 -48.469 -22.281 1 94.06 122 LEU B C 1
ATOM 3896 O O . LEU B 1 122 ? 9.656 -48.125 -22.656 1 94.06 122 LEU B O 1
ATOM 3900 N N . LEU B 1 123 ? 8.008 -49.562 -22.656 1 93.06 123 LEU B N 1
ATOM 3901 C CA . LEU B 1 123 ? 8.555 -50.469 -23.656 1 93.06 123 LEU B CA 1
ATOM 3902 C C . LEU B 1 123 ? 7.574 -50.688 -24.812 1 93.06 123 LEU B C 1
ATOM 3904 O O . LEU B 1 123 ? 6.684 -51.531 -24.734 1 93.06 123 LEU B O 1
ATOM 3908 N N . GLY B 1 124 ? 7.832 -49.906 -25.859 1 92.19 124 GLY B N 1
ATOM 3909 C CA . GLY B 1 124 ? 6.848 -49.938 -26.922 1 92.19 124 GLY B CA 1
ATOM 3910 C C . GLY B 1 124 ? 5.477 -49.469 -26.484 1 92.19 124 GLY B C 1
ATOM 3911 O O . GLY B 1 124 ? 5.34 -48.344 -26 1 92.19 124 GLY B O 1
ATOM 3912 N N . ASP B 1 125 ? 4.539 -50.375 -26.562 1 94 125 ASP B N 1
ATOM 3913 C CA . ASP B 1 125 ? 3.182 -50 -26.156 1 94 125 ASP B CA 1
ATOM 3914 C C . ASP B 1 125 ? 2.846 -50.562 -24.781 1 94 125 ASP B C 1
ATOM 3916 O O . ASP B 1 125 ? 1.691 -50.531 -24.359 1 94 125 ASP B O 1
ATOM 3920 N N . THR B 1 126 ? 3.836 -51.125 -24.203 1 96.25 126 THR B N 1
ATOM 3921 C CA . THR B 1 126 ? 3.658 -51.688 -22.859 1 96.25 126 THR B CA 1
ATOM 3922 C C . THR B 1 126 ? 4.293 -50.781 -21.797 1 96.25 126 THR B C 1
ATOM 3924 O O . THR B 1 126 ? 5.461 -50.406 -21.922 1 96.25 126 THR B O 1
ATOM 3927 N N . LEU B 1 127 ? 3.508 -50.438 -20.812 1 97 127 LEU B N 1
ATOM 3928 C CA . LEU B 1 127 ? 3.963 -49.625 -19.688 1 97 127 LEU B CA 1
ATOM 3929 C C . LEU B 1 127 ? 4.246 -50.5 -18.469 1 97 127 LEU B C 1
ATOM 3931 O O . LEU B 1 127 ? 3.357 -51.188 -17.984 1 97 127 LEU B O 1
ATOM 3935 N N . LEU B 1 128 ? 5.469 -50.469 -18 1 96.88 128 LEU B N 1
ATOM 3936 C CA . LEU B 1 128 ? 5.84 -51.125 -16.766 1 96.88 128 LEU B CA 1
ATOM 3937 C C . LEU B 1 128 ? 5.637 -50.219 -15.57 1 96.88 128 LEU B C 1
ATOM 3939 O O . LEU B 1 128 ? 6.211 -49.125 -15.508 1 96.88 128 LEU B O 1
ATOM 3943 N N . ILE B 1 129 ? 4.836 -50.625 -14.656 1 95.69 129 ILE B N 1
ATOM 3944 C CA . ILE B 1 129 ? 4.551 -49.875 -13.438 1 95.69 129 ILE B CA 1
ATOM 3945 C C . ILE B 1 129 ? 5.371 -50.438 -12.281 1 95.69 129 ILE B C 1
ATOM 3947 O O . ILE B 1 129 ? 5.25 -51.625 -11.953 1 95.69 129 ILE B O 1
ATOM 3951 N N . LYS B 1 130 ? 6.055 -49.562 -11.578 1 95.5 130 LYS B N 1
ATOM 3952 C CA . LYS B 1 130 ? 6.996 -50.031 -10.57 1 95.5 130 LYS B CA 1
ATOM 3953 C C . LYS B 1 130 ? 6.523 -49.688 -9.156 1 95.5 130 LYS B C 1
ATOM 3955 O O . LYS B 1 130 ? 7.277 -49.812 -8.195 1 95.5 130 LYS B O 1
ATOM 3960 N N . ALA B 1 131 ? 5.371 -49.125 -9.078 1 94.56 131 ALA B N 1
ATOM 3961 C CA . ALA B 1 131 ? 4.812 -48.781 -7.781 1 94.56 131 ALA B CA 1
ATOM 3962 C C . ALA B 1 131 ? 3.287 -48.844 -7.809 1 94.56 131 ALA B C 1
ATOM 3964 O O . ALA B 1 131 ? 2.662 -48.438 -8.797 1 94.56 131 ALA B O 1
ATOM 3965 N N . SER B 1 132 ? 2.732 -49.219 -6.684 1 95.25 132 SER B N 1
ATOM 3966 C CA . SER B 1 132 ? 1.287 -49.125 -6.512 1 95.25 132 SER B CA 1
ATOM 3967 C C . SER B 1 132 ? 0.865 -47.719 -6.145 1 95.25 132 SER B C 1
ATOM 3969 O O . SER B 1 132 ? 1.608 -47 -5.477 1 95.25 132 SER B O 1
ATOM 3971 N N . VAL B 1 133 ? -0.324 -47.375 -6.66 1 95.88 133 VAL B N 1
ATOM 3972 C CA . VAL B 1 133 ? -0.813 -46.031 -6.32 1 95.88 133 VAL B CA 1
ATOM 3973 C C . VAL B 1 133 ? -2.227 -46.125 -5.754 1 95.88 133 VAL B C 1
ATOM 3975 O O . VAL B 1 133 ? -2.982 -47.031 -6.102 1 95.88 133 VAL B O 1
ATOM 3978 N N . ASN B 1 134 ? -2.557 -45.219 -4.844 1 96.31 134 ASN B N 1
ATOM 3979 C CA . ASN B 1 134 ? -3.896 -45.125 -4.273 1 96.31 134 ASN B CA 1
ATOM 3980 C C . ASN B 1 134 ? -4.824 -44.281 -5.148 1 96.31 134 ASN B C 1
ATOM 3982 O O . ASN B 1 134 ? -4.363 -43.438 -5.91 1 96.31 134 ASN B O 1
ATOM 3986 N N . PRO B 1 135 ? -6.125 -44.625 -4.984 1 96.5 135 PRO B N 1
ATOM 3987 C CA . PRO B 1 135 ? -7.066 -43.75 -5.676 1 96.5 135 PRO B CA 1
ATOM 3988 C C . PRO B 1 135 ? -6.883 -42.281 -5.297 1 96.5 135 PRO B C 1
ATOM 3990 O O . PRO B 1 135 ? -6.707 -41.969 -4.117 1 96.5 135 PRO B O 1
ATOM 3993 N N . GLY B 1 136 ? -6.844 -41.406 -6.324 1 96 136 GLY B N 1
ATOM 3994 C CA . GLY B 1 136 ? -6.77 -39.969 -6.074 1 96 136 GLY B CA 1
ATOM 3995 C C . GLY B 1 136 ? -5.348 -39.438 -6.082 1 96 136 GLY B C 1
ATOM 3996 O O . GLY B 1 136 ? -5.133 -38.25 -6.059 1 96 136 GLY B O 1
ATOM 3997 N N . LEU B 1 137 ? -4.402 -40.312 -6.133 1 95.44 137 LEU B N 1
ATOM 3998 C CA . LEU B 1 137 ? -3.014 -39.875 -6.137 1 95.44 137 LEU B CA 1
ATOM 3999 C 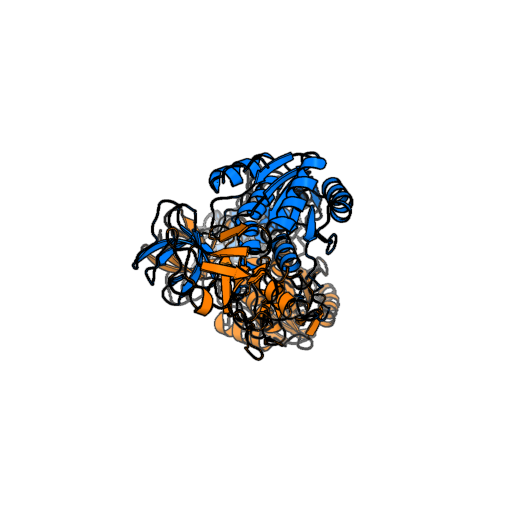C . LEU B 1 137 ? -2.73 -39 -7.355 1 95.44 137 LEU B C 1
ATOM 4001 O O . LEU B 1 137 ? -3.082 -39.344 -8.477 1 95.44 137 LEU B O 1
ATOM 4005 N N . ASP B 1 138 ? -2.158 -37.844 -7.098 1 94.19 138 ASP B N 1
ATOM 4006 C CA . ASP B 1 138 ? -1.669 -36.875 -8.086 1 94.19 138 ASP B CA 1
ATOM 4007 C C . ASP B 1 138 ? -2.797 -36.406 -9.008 1 94.19 138 ASP B C 1
ATOM 4009 O O . ASP B 1 138 ? -2.57 -36.156 -10.188 1 94.19 138 ASP B O 1
ATOM 4013 N N . VAL B 1 139 ? -3.99 -36.406 -8.469 1 95.31 139 VAL B N 1
ATOM 4014 C CA . VAL B 1 139 ? -5.172 -35.906 -9.164 1 95.31 139 VAL B CA 1
ATOM 4015 C C . VAL B 1 139 ? -5.773 -34.719 -8.391 1 95.31 139 VAL B C 1
ATOM 4017 O O . VAL B 1 139 ? -5.91 -34.781 -7.168 1 95.31 139 VAL B O 1
ATOM 4020 N N . LEU B 1 140 ? -6.031 -33.688 -9.07 1 94.56 140 LEU B N 1
ATOM 4021 C CA . LEU B 1 140 ? -6.824 -32.594 -8.539 1 94.56 140 LEU B CA 1
ATOM 4022 C C . LEU B 1 140 ? -8.289 -32.75 -8.93 1 94.56 140 LEU B C 1
ATOM 4024 O O . LEU B 1 140 ? -8.617 -32.781 -10.117 1 94.56 140 LEU B O 1
ATOM 4028 N N . LYS B 1 141 ? -9.094 -32.75 -7.941 1 95.69 141 LYS B N 1
ATOM 4029 C CA . LYS B 1 141 ? -10.516 -32.969 -8.203 1 95.69 141 LYS B CA 1
ATOM 4030 C C . LYS B 1 141 ? -11.148 -31.703 -8.812 1 95.69 141 LYS B C 1
ATOM 4032 O O . LYS B 1 141 ? -10.672 -30.594 -8.586 1 95.69 141 LYS B O 1
ATOM 4037 N N . TYR B 1 142 ? -12.297 -31.859 -9.484 1 95.38 142 TYR B N 1
ATOM 4038 C CA . TYR B 1 142 ? -12.969 -30.859 -10.297 1 95.38 142 TYR B CA 1
ATOM 4039 C C . TYR B 1 142 ? -13.398 -29.672 -9.445 1 95.38 142 TYR B C 1
ATOM 4041 O O . TYR B 1 142 ? -13.641 -28.578 -9.961 1 95.38 142 TYR B O 1
ATOM 4049 N N . ASN B 1 143 ? -13.5 -29.766 -8.133 1 96.5 143 ASN B N 1
ATOM 4050 C CA . ASN B 1 143 ? -13.977 -28.703 -7.266 1 96.5 143 ASN B CA 1
ATOM 4051 C C . ASN B 1 143 ? -13.055 -28.484 -6.07 1 96.5 143 ASN B C 1
ATOM 4053 O O . ASN B 1 143 ? -13.469 -27.953 -5.043 1 96.5 143 ASN B O 1
ATOM 4057 N N . GLU B 1 144 ? -11.867 -28.969 -6.211 1 95.25 144 GLU B N 1
ATOM 4058 C CA . GLU B 1 144 ? -10.953 -28.984 -5.07 1 95.25 144 GLU B CA 1
ATOM 4059 C C . GLU B 1 144 ? -10.461 -27.578 -4.742 1 95.25 144 GLU B C 1
ATOM 4061 O O . GLU B 1 144 ? -10.125 -27.281 -3.594 1 95.25 144 GLU B O 1
ATOM 4066 N N . ASP B 1 145 ? -10.336 -26.703 -5.676 1 96.5 145 ASP B N 1
ATOM 4067 C CA . ASP B 1 145 ? -9.945 -25.328 -5.391 1 96.5 145 ASP B CA 1
ATOM 4068 C C . ASP B 1 145 ? -11.125 -24.531 -4.836 1 96.5 145 ASP B C 1
ATOM 4070 O O . ASP B 1 145 ? -11.062 -24.031 -3.705 1 96.5 145 ASP B O 1
ATOM 4074 N N . PHE B 1 146 ? -12.172 -24.453 -5.641 1 97.44 146 PHE B N 1
ATOM 4075 C CA . PHE B 1 146 ? -13.406 -23.828 -5.188 1 97.44 146 PHE B CA 1
ATOM 4076 C C . PHE B 1 146 ? -14.625 -24.609 -5.66 1 97.44 146 PHE B C 1
ATOM 4078 O O . PHE B 1 146 ? -14.609 -25.203 -6.746 1 97.44 146 PHE B O 1
ATOM 4085 N N . SER B 1 147 ? -15.625 -24.562 -4.852 1 98.06 147 SER B N 1
ATOM 4086 C CA . SER B 1 147 ? -16.891 -25.203 -5.219 1 98.06 147 SER B CA 1
ATOM 4087 C C . SER B 1 147 ? -17.891 -24.188 -5.73 1 98.06 147 SER B C 1
ATOM 4089 O O . SER B 1 147 ? -17.984 -23.078 -5.203 1 98.06 147 SER B O 1
ATOM 4091 N N . LYS B 1 148 ? -18.625 -24.641 -6.727 1 98 148 LYS B N 1
ATOM 4092 C CA . LYS B 1 148 ? -19.688 -23.781 -7.215 1 98 148 LYS B CA 1
ATOM 4093 C C . LYS B 1 148 ? -20.578 -23.312 -6.074 1 98 148 LYS B C 1
ATOM 4095 O O . LYS B 1 148 ? -21 -24.109 -5.234 1 98 148 LYS B O 1
ATOM 4100 N N . GLY B 1 149 ? -20.781 -22.016 -6.02 1 97.75 149 GLY B N 1
ATOM 4101 C CA . GLY B 1 149 ? -21.672 -21.469 -5.02 1 97.75 149 GLY B CA 1
ATOM 4102 C C . GLY B 1 149 ? -20.969 -21.062 -3.74 1 97.75 149 GLY B C 1
ATOM 4103 O O . GLY B 1 149 ? -21.547 -20.375 -2.898 1 97.75 149 GLY B O 1
ATOM 4104 N N . GLU B 1 150 ? -19.75 -21.406 -3.607 1 96.81 150 GLU B N 1
ATOM 4105 C CA . GLU B 1 150 ? -18.969 -21.047 -2.434 1 96.81 150 GLU B CA 1
ATOM 4106 C C . GLU B 1 150 ? -18.703 -19.531 -2.4 1 96.81 150 GLU B C 1
ATOM 4108 O O . GLU B 1 150 ? -18.25 -18.953 -3.389 1 96.81 150 GLU B O 1
ATOM 4113 N N . MET B 1 151 ? -19.062 -18.891 -1.312 1 97 151 MET B N 1
ATOM 4114 C CA . MET B 1 151 ? -18.688 -17.484 -1.153 1 97 151 MET B CA 1
ATOM 4115 C C . MET B 1 151 ? -17.219 -17.344 -0.832 1 97 151 MET B C 1
ATOM 4117 O O . MET B 1 151 ? -16.719 -17.906 0.145 1 97 151 MET B O 1
ATOM 4121 N N . VAL B 1 152 ? -16.547 -16.562 -1.601 1 97.56 152 VAL B N 1
ATOM 4122 C CA . VAL B 1 152 ? -15.094 -16.5 -1.479 1 97.56 152 VAL B CA 1
ATOM 4123 C C . VAL B 1 152 ? -14.672 -15.148 -0.924 1 97.56 152 VAL B C 1
ATOM 4125 O O . VAL B 1 152 ? -13.789 -15.062 -0.068 1 97.56 152 VAL B O 1
ATOM 4128 N N . PHE B 1 153 ? -15.273 -14.031 -1.415 1 97.94 153 PHE B N 1
ATOM 4129 C CA . PHE B 1 153 ? -14.969 -12.688 -0.928 1 97.94 153 PHE B CA 1
ATOM 4130 C C . PHE B 1 153 ? -16.234 -11.945 -0.529 1 97.94 153 PHE B C 1
ATOM 4132 O O . PHE B 1 153 ? -17.266 -12.055 -1.208 1 97.94 153 PHE B O 1
ATOM 4139 N N . ALA B 1 154 ? -16.125 -11.227 0.524 1 97.81 154 ALA B N 1
ATOM 4140 C CA . ALA B 1 154 ? -17.219 -10.344 0.927 1 97.81 154 ALA B CA 1
ATOM 4141 C C . ALA B 1 154 ? -17.141 -9.008 0.191 1 97.81 154 ALA B C 1
ATOM 4143 O O . ALA B 1 154 ? -16.062 -8.594 -0.247 1 97.81 154 ALA B O 1
ATOM 4144 N N . ALA B 1 155 ? -18.312 -8.406 0.039 1 98 155 ALA B N 1
ATOM 4145 C CA . ALA B 1 155 ? -18.297 -7.004 -0.386 1 98 155 ALA B CA 1
ATOM 4146 C C . ALA B 1 155 ? -17.406 -6.164 0.524 1 98 155 ALA B C 1
ATOM 4148 O O . ALA B 1 155 ? -17.344 -6.41 1.73 1 98 155 ALA B O 1
ATOM 4149 N N . GLY B 1 156 ? -16.688 -5.188 -0.105 1 98.12 156 GLY B N 1
ATOM 4150 C CA . GLY B 1 156 ? -15.812 -4.328 0.682 1 98.12 156 GLY B CA 1
ATOM 4151 C C . GLY B 1 156 ? -14.367 -4.789 0.694 1 98.12 156 GLY B C 1
ATOM 4152 O O . GLY B 1 156 ? -13.477 -4.062 1.146 1 98.12 156 GLY B O 1
ATOM 4153 N N . GLN B 1 157 ? -14.125 -5.977 0.141 1 97.31 157 GLN B N 1
ATOM 4154 C CA . GLN B 1 157 ? -12.773 -6.512 0.08 1 97.31 157 GLN B CA 1
ATOM 4155 C C . GLN B 1 157 ? -11.93 -5.754 -0.94 1 97.31 157 GLN B C 1
ATOM 4157 O O . GLN B 1 157 ? -12.367 -5.52 -2.066 1 97.31 157 GLN B O 1
ATOM 4162 N N . LYS B 1 158 ? -10.773 -5.348 -0.532 1 97.56 158 LYS B N 1
ATOM 4163 C CA . LYS B 1 158 ? -9.82 -4.77 -1.478 1 97.56 158 LYS B CA 1
ATOM 4164 C C . LYS B 1 158 ? -9.273 -5.836 -2.422 1 97.56 158 LYS B C 1
ATOM 4166 O O . LYS B 1 158 ? -8.938 -6.941 -1.991 1 97.56 158 LYS B O 1
ATOM 4171 N N . ILE B 1 159 ? -9.102 -5.523 -3.637 1 98.19 159 ILE B N 1
ATOM 4172 C CA . ILE B 1 159 ? -8.602 -6.461 -4.637 1 98.19 159 ILE B CA 1
ATOM 4173 C C . ILE B 1 159 ? -7.074 -6.43 -4.652 1 98.19 159 ILE B C 1
ATOM 4175 O O . ILE B 1 159 ? -6.469 -5.516 -5.219 1 98.19 159 ILE B O 1
ATOM 4179 N N . THR B 1 160 ? -6.492 -7.387 -4.051 1 97.5 160 THR B N 1
ATOM 4180 C CA . THR B 1 160 ? -5.051 -7.609 -4.09 1 97.5 160 THR B CA 1
ATOM 4181 C C . THR B 1 160 ? -4.676 -8.508 -5.27 1 97.5 160 THR B C 1
ATOM 4183 O O . THR B 1 160 ? -5.547 -8.938 -6.027 1 97.5 160 THR B O 1
ATOM 4186 N N . ALA B 1 161 ? -3.42 -8.742 -5.434 1 98.19 161 ALA B N 1
ATOM 4187 C CA . ALA B 1 161 ? -2.977 -9.648 -6.492 1 98.19 161 ALA B CA 1
ATOM 4188 C C . ALA B 1 161 ? -3.629 -11.023 -6.348 1 98.19 161 ALA B C 1
ATOM 4190 O O . ALA B 1 161 ? -4.129 -11.586 -7.324 1 98.19 161 ALA B O 1
ATOM 4191 N N . GLN B 1 162 ? -3.701 -11.5 -5.152 1 97.81 162 GLN B N 1
ATOM 4192 C CA . GLN B 1 162 ? -4.293 -12.812 -4.891 1 97.81 162 GLN B CA 1
ATOM 4193 C C . GLN B 1 162 ? -5.789 -12.812 -5.191 1 97.81 162 GLN B C 1
ATOM 4195 O O . GLN B 1 162 ? -6.297 -13.734 -5.828 1 97.81 162 GLN B O 1
ATOM 4200 N N . THR B 1 163 ? -6.445 -11.719 -4.766 1 98.06 163 THR B N 1
ATOM 4201 C CA . THR B 1 163 ? -7.871 -11.602 -5.031 1 98.06 163 THR B CA 1
ATOM 4202 C C . THR B 1 163 ? -8.141 -11.5 -6.531 1 98.06 163 THR B C 1
ATOM 4204 O O . THR B 1 163 ? -9.047 -12.148 -7.051 1 98.06 163 THR B O 1
ATOM 4207 N N . ALA B 1 164 ? -7.305 -10.773 -7.203 1 98.56 164 ALA B N 1
ATOM 4208 C CA . ALA B 1 164 ? -7.445 -10.617 -8.648 1 98.56 164 ALA B CA 1
ATOM 4209 C C . ALA B 1 164 ? -7.273 -11.953 -9.367 1 98.56 164 ALA B C 1
ATOM 4211 O O . ALA B 1 164 ? -7.965 -12.242 -10.344 1 98.56 164 ALA B O 1
ATOM 4212 N N . GLY B 1 165 ? -6.316 -12.711 -8.883 1 98.25 165 GLY B N 1
ATOM 4213 C CA . GLY B 1 165 ? -6.129 -14.039 -9.453 1 98.25 165 GLY B CA 1
ATOM 4214 C C . GLY B 1 165 ? -7.371 -14.906 -9.367 1 98.25 165 GLY B C 1
ATOM 4215 O O . GLY B 1 165 ? -7.738 -15.57 -10.344 1 98.25 165 GLY B O 1
ATOM 4216 N N . VAL B 1 166 ? -8.008 -14.922 -8.219 1 98.38 166 VAL B N 1
ATOM 4217 C CA . VAL B 1 166 ? -9.234 -15.695 -8.031 1 98.38 166 VAL B CA 1
ATOM 4218 C C . VAL B 1 166 ? -10.336 -15.156 -8.938 1 98.38 166 VAL B C 1
ATOM 4220 O O . VAL B 1 166 ? -11.047 -15.93 -9.586 1 98.38 166 VAL B O 1
ATOM 4223 N N . LEU B 1 167 ? -10.461 -13.844 -9.031 1 98.69 167 LEU B N 1
ATOM 4224 C CA . LEU B 1 167 ? -11.453 -13.234 -9.914 1 98.69 167 LEU B CA 1
ATOM 4225 C C . LEU B 1 167 ? -11.234 -13.672 -11.359 1 98.69 167 LEU B C 1
ATOM 4227 O O . LEU B 1 167 ? -12.203 -13.961 -12.07 1 98.69 167 LEU B O 1
ATOM 4231 N N . ALA B 1 168 ? -9.969 -13.727 -11.766 1 98.5 168 ALA B N 1
ATOM 4232 C CA . ALA B 1 168 ? -9.641 -14.188 -13.109 1 98.5 168 ALA B CA 1
ATOM 4233 C C . ALA B 1 168 ? -10.094 -15.625 -13.328 1 98.5 168 ALA B C 1
ATOM 4235 O O . ALA B 1 168 ? -10.695 -15.945 -14.359 1 98.5 168 ALA B O 1
ATOM 4236 N N . SER B 1 169 ? -9.836 -16.469 -12.367 1 97.69 169 SER B N 1
ATOM 4237 C CA . SER B 1 169 ? -10.211 -17.875 -12.469 1 97.69 169 SER B CA 1
ATOM 4238 C C . SER B 1 169 ? -11.727 -18.047 -12.555 1 97.69 169 SER B C 1
ATOM 4240 O O . SER B 1 169 ? -12.219 -19 -13.148 1 97.69 169 SER B O 1
ATOM 4242 N N . PHE B 1 170 ? -12.461 -17.094 -11.961 1 98.06 170 PHE B N 1
ATOM 4243 C CA . PHE B 1 170 ? -13.914 -17.125 -11.93 1 98.06 170 PHE B CA 1
ATOM 4244 C C . PHE B 1 170 ? -14.5 -16.5 -13.195 1 98.06 170 PHE B C 1
ATOM 4246 O O . PHE B 1 170 ? -15.695 -16.656 -13.469 1 98.06 170 PHE B O 1
ATOM 4253 N N . GLY B 1 171 ? -13.688 -15.781 -13.914 1 98 171 GLY B N 1
ATOM 4254 C CA . GLY B 1 171 ? -14.164 -15.141 -15.133 1 98 171 GLY B CA 1
ATOM 4255 C C . GLY B 1 171 ? -14.805 -13.789 -14.883 1 98 171 GLY B C 1
ATOM 4256 O O . GLY B 1 171 ? -15.578 -13.297 -15.711 1 98 171 GLY B O 1
ATOM 4257 N N . TYR B 1 172 ? -14.5 -13.25 -13.719 1 97.5 172 TYR B N 1
ATOM 4258 C CA . TYR B 1 172 ? -14.984 -11.906 -13.445 1 97.5 172 TYR B CA 1
ATOM 4259 C C . TYR B 1 172 ? -14.172 -10.867 -14.195 1 97.5 172 TYR B C 1
ATOM 4261 O O . TYR B 1 172 ? -13.18 -10.344 -13.672 1 97.5 172 TYR B O 1
ATOM 4269 N N . ASP B 1 173 ? -14.594 -10.523 -15.328 1 97.69 173 ASP B N 1
ATOM 4270 C CA . ASP B 1 173 ? -14.055 -9.492 -16.203 1 97.69 173 ASP B CA 1
ATOM 4271 C C . ASP B 1 173 ? -15.133 -8.953 -17.141 1 97.69 173 ASP B C 1
ATOM 4273 O O . ASP B 1 173 ? -15.375 -9.523 -18.219 1 97.69 173 ASP B O 1
ATOM 4277 N N . PRO B 1 174 ? -15.734 -7.887 -16.812 1 97.94 174 PRO B N 1
ATOM 4278 C CA . PRO B 1 174 ? -15.305 -6.902 -15.812 1 97.94 174 PRO B CA 1
ATOM 4279 C C . PRO B 1 174 ? -15.695 -7.285 -14.391 1 97.94 174 PRO B C 1
ATOM 4281 O O . PRO B 1 174 ? -16.375 -8.297 -14.18 1 97.94 174 PRO B O 1
ATOM 4284 N N . VAL B 1 175 ? -15.148 -6.512 -13.438 1 98.5 175 VAL B N 1
ATOM 4285 C CA . VAL B 1 175 ? -15.453 -6.656 -12.023 1 98.5 175 VAL B CA 1
ATOM 4286 C C . VAL B 1 175 ? -16.188 -5.418 -11.523 1 98.5 175 VAL B C 1
ATOM 4288 O O . VAL B 1 175 ? -15.828 -4.289 -11.867 1 98.5 175 VAL B O 1
ATOM 4291 N N . ARG B 1 176 ? -17.234 -5.645 -10.75 1 98.62 176 ARG B N 1
ATOM 4292 C CA . ARG B 1 176 ? -18 -4.547 -10.172 1 98.62 176 ARG B CA 1
ATOM 4293 C C . ARG B 1 176 ? -17.344 -4.031 -8.898 1 98.62 176 ARG B C 1
ATOM 4295 O O . ARG B 1 176 ? -17.219 -4.766 -7.914 1 98.62 176 ARG B O 1
ATOM 4302 N N . VAL B 1 177 ? -16.922 -2.736 -8.883 1 98.81 177 VAL B N 1
ATOM 4303 C CA . VAL B 1 177 ? -16.188 -2.15 -7.758 1 98.81 177 VAL B CA 1
ATOM 4304 C C . VAL B 1 177 ? -16.844 -0.828 -7.359 1 98.81 177 VAL B C 1
ATOM 4306 O O . VAL B 1 177 ? -17.688 -0.298 -8.086 1 98.81 177 VAL B O 1
ATOM 4309 N N . ARG B 1 178 ? -16.5 -0.33 -6.199 1 98.69 178 ARG B N 1
ATOM 4310 C CA . ARG B 1 178 ? -16.906 1.001 -5.766 1 98.69 178 ARG B CA 1
ATOM 4311 C C . ARG B 1 178 ? -16.125 2.084 -6.504 1 98.69 178 ARG B C 1
ATOM 4313 O O . ARG B 1 178 ? -14.922 1.948 -6.723 1 98.69 178 ARG B O 1
ATOM 4320 N N . LYS B 1 179 ? -16.844 3.131 -6.863 1 98.62 179 LYS B N 1
ATOM 4321 C CA . LYS B 1 179 ? -16.141 4.273 -7.441 1 98.62 179 LYS B CA 1
ATOM 4322 C C . LYS B 1 179 ? -15.133 4.852 -6.457 1 98.62 179 LYS B C 1
ATOM 4324 O O . LYS B 1 179 ? -15.305 4.727 -5.242 1 98.62 179 LYS B O 1
ATOM 4329 N N . ARG B 1 180 ? -14.062 5.402 -6.988 1 98.5 180 ARG B N 1
ATOM 4330 C CA . ARG B 1 180 ? -13.102 6.105 -6.145 1 98.5 180 ARG B CA 1
ATOM 4331 C C . ARG B 1 180 ? -13.68 7.418 -5.629 1 98.5 180 ARG B C 1
ATOM 4333 O O . ARG B 1 180 ? -14.266 8.188 -6.395 1 98.5 180 ARG B O 1
ATOM 4340 N N . PRO B 1 181 ? -13.523 7.688 -4.328 1 98.69 181 PRO B N 1
ATOM 4341 C CA . PRO B 1 181 ? -13.977 8.984 -3.836 1 98.69 181 PRO B CA 1
ATOM 4342 C C . PRO B 1 181 ? -13.234 10.156 -4.477 1 98.69 181 PRO B C 1
ATOM 4344 O O . PRO B 1 181 ? -12 10.18 -4.48 1 98.69 181 PRO B O 1
ATOM 4347 N N . ARG B 1 182 ? -13.977 11.031 -5.047 1 98.75 182 ARG B N 1
ATOM 4348 C CA . ARG B 1 182 ? -13.39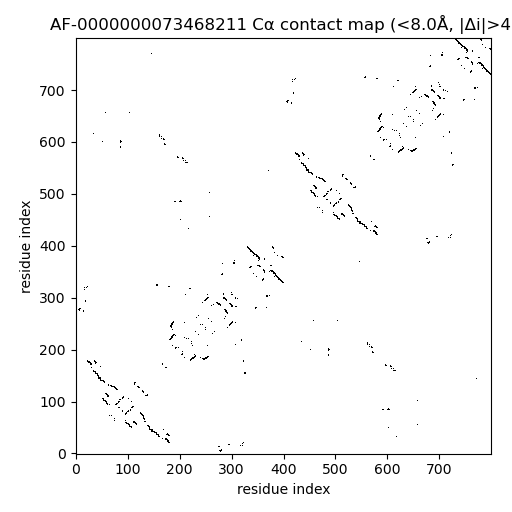8 12.289 -5.512 1 98.75 182 ARG B CA 1
ATOM 4349 C C . ARG B 1 182 ? -13.242 13.281 -4.363 1 98.75 182 ARG B C 1
ATOM 4351 O O . ARG B 1 182 ? -14.234 13.68 -3.748 1 98.75 182 ARG B O 1
ATOM 4358 N N . VAL B 1 183 ? -11.992 13.727 -4.039 1 98.88 183 VAL B N 1
ATOM 4359 C CA . VAL B 1 183 ? -11.734 14.547 -2.861 1 98.88 183 VAL B CA 1
ATOM 4360 C C . VAL B 1 183 ? -11.195 15.906 -3.289 1 98.88 183 VAL B C 1
ATOM 4362 O O . VAL B 1 183 ? -10.102 16 -3.848 1 98.88 183 VAL B O 1
ATOM 4365 N N . GLY B 1 184 ? -12 16.938 -3.037 1 98.94 184 GLY B N 1
ATOM 4366 C CA . GLY B 1 184 ? -11.555 18.297 -3.291 1 98.94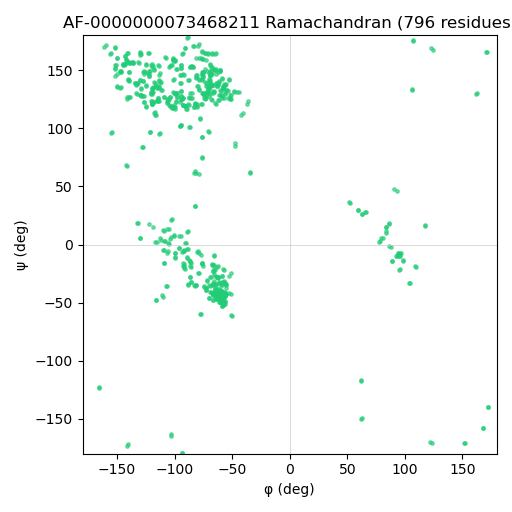 184 GLY B CA 1
ATOM 4367 C C . GLY B 1 184 ? -10.633 18.844 -2.209 1 98.94 184 GLY B C 1
ATOM 4368 O O . GLY B 1 184 ? -10.906 18.672 -1.019 1 98.94 184 GLY B O 1
ATOM 4369 N N . ILE B 1 185 ? -9.539 19.453 -2.572 1 98.81 185 ILE B N 1
ATOM 4370 C CA . ILE B 1 185 ? -8.578 20.031 -1.647 1 98.81 185 ILE B CA 1
ATOM 4371 C C . ILE B 1 185 ? -8.461 21.531 -1.902 1 98.81 185 ILE B C 1
ATOM 4373 O O . ILE B 1 185 ? -8.164 21.953 -3.02 1 98.81 185 ILE B O 1
ATOM 4377 N N . ILE B 1 186 ? -8.742 22.328 -0.895 1 98.25 186 ILE B N 1
ATOM 4378 C CA . ILE B 1 186 ? -8.617 23.781 -0.948 1 98.25 186 ILE B CA 1
ATOM 4379 C C . ILE B 1 186 ? -7.617 24.25 0.105 1 98.25 186 ILE B C 1
ATOM 4381 O O . ILE B 1 186 ? -7.77 23.953 1.293 1 98.25 186 ILE B O 1
ATOM 4385 N N . SER B 1 187 ? -6.621 24.891 -0.335 1 96.56 187 SER B N 1
ATOM 4386 C CA . SER B 1 187 ? -5.656 25.484 0.584 1 96.56 187 SER B CA 1
ATOM 4387 C C . SER B 1 187 ? -5.945 26.953 0.811 1 96.56 187 SER B C 1
ATOM 4389 O O . SER B 1 187 ? -6.176 27.703 -0.143 1 96.56 187 SER B O 1
ATOM 4391 N N . THR B 1 188 ? -5.973 27.328 2.123 1 93.5 188 THR B N 1
ATOM 4392 C CA . THR B 1 188 ? -6.18 28.734 2.447 1 93.5 188 THR B CA 1
ATOM 4393 C C . THR B 1 188 ? -4.996 29.281 3.236 1 93.5 188 THR B C 1
ATOM 4395 O O . THR B 1 188 ? -4.473 28.609 4.129 1 93.5 188 THR B O 1
ATOM 4398 N N . GLY B 1 189 ? -4.527 30.422 2.854 1 90.5 189 GLY B N 1
ATOM 4399 C CA . GLY B 1 189 ? -3.432 31.094 3.541 1 90.5 189 GLY B CA 1
ATOM 4400 C C . GLY B 1 189 ? -2.773 32.188 2.709 1 90.5 189 GLY B C 1
ATOM 4401 O O . GLY B 1 189 ? -2.346 31.922 1.58 1 90.5 189 GLY B O 1
ATOM 4402 N N . ASN B 1 190 ? -2.65 33.281 3.301 1 90.19 190 ASN B N 1
ATOM 4403 C CA . ASN B 1 190 ? -2.062 34.438 2.598 1 90.19 190 ASN B CA 1
ATOM 4404 C C . ASN B 1 190 ? -0.548 34.281 2.471 1 90.19 190 ASN B C 1
ATOM 4406 O O . ASN B 1 190 ? 0.079 34.969 1.656 1 90.19 190 ASN B O 1
ATOM 4410 N N . GLU B 1 191 ? -0.02 33.438 3.27 1 92.44 191 GLU B N 1
ATOM 4411 C CA . GLU B 1 191 ? 1.428 33.25 3.303 1 92.44 191 GLU B CA 1
ATOM 4412 C C . GLU B 1 191 ? 1.863 32.125 2.359 1 92.44 191 GLU B C 1
ATOM 4414 O O . GLU B 1 191 ? 3.059 31.938 2.137 1 92.44 191 GLU B O 1
ATOM 4419 N N . LEU B 1 192 ? 0.97 31.438 1.772 1 95.06 192 LEU B N 1
ATOM 4420 C CA . LEU B 1 192 ? 1.282 30.188 1.082 1 95.06 192 LEU B CA 1
ATOM 4421 C C . LEU B 1 192 ? 1.663 30.453 -0.371 1 95.06 192 LEU B C 1
ATOM 4423 O O . LEU B 1 192 ? 1.066 31.312 -1.027 1 95.06 192 LEU B O 1
ATOM 4427 N N . VAL B 1 193 ? 2.635 29.703 -0.808 1 96.56 193 VAL B N 1
ATOM 4428 C CA . VAL B 1 193 ? 2.969 29.609 -2.225 1 96.56 193 VAL B CA 1
ATOM 4429 C C . VAL B 1 193 ? 3.057 28.141 -2.645 1 96.56 193 VAL B C 1
ATOM 4431 O O . VAL B 1 193 ? 3.102 27.25 -1.796 1 96.56 193 VAL B O 1
ATOM 4434 N N . LEU B 1 194 ? 3.025 27.875 -3.93 1 97.62 194 LEU B N 1
ATOM 4435 C CA . LEU B 1 194 ? 3.137 26.516 -4.43 1 97.62 194 LEU B CA 1
ATOM 4436 C C . LEU B 1 194 ? 4.539 25.969 -4.199 1 97.62 194 LEU B C 1
ATOM 4438 O O . LEU B 1 194 ? 5.508 26.734 -4.129 1 97.62 194 LEU B O 1
ATOM 4442 N N . PRO B 1 195 ? 4.645 24.641 -4.113 1 97.56 195 PRO B N 1
ATOM 4443 C CA . PRO B 1 195 ? 5.957 24.031 -3.902 1 97.56 195 PRO B CA 1
ATOM 4444 C C . PRO B 1 195 ? 6.977 24.438 -4.969 1 97.56 195 PRO B C 1
ATOM 4446 O O . PRO B 1 195 ? 8.164 24.594 -4.668 1 97.56 195 PRO B O 1
ATOM 4449 N N . SER B 1 196 ? 6.574 24.656 -6.156 1 97.25 196 SER B N 1
ATOM 4450 C CA . SER B 1 196 ? 7.48 24.969 -7.258 1 97.25 196 SER B CA 1
ATOM 4451 C C . SER B 1 196 ? 7.965 26.406 -7.195 1 97.25 196 SER B C 1
ATOM 4453 O O . SER B 1 196 ? 8.891 26.797 -7.914 1 97.25 196 SER B O 1
ATOM 4455 N N . GLN B 1 197 ? 7.387 27.203 -6.301 1 96.81 197 GLN B N 1
ATOM 4456 C CA . GLN B 1 197 ? 7.703 28.625 -6.219 1 96.81 197 GLN B CA 1
ATOM 4457 C C . GLN B 1 197 ? 8.703 28.906 -5.098 1 96.81 197 GLN B C 1
ATOM 4459 O O . GLN B 1 197 ? 8.836 28.109 -4.164 1 96.81 197 GLN B O 1
ATOM 4464 N N . THR B 1 198 ? 9.383 30 -5.199 1 95.94 198 THR B N 1
ATOM 4465 C CA . THR B 1 198 ? 10.281 30.484 -4.152 1 95.94 198 THR B CA 1
ATOM 4466 C C . THR B 1 198 ? 9.547 31.406 -3.189 1 95.94 198 THR B C 1
ATOM 4468 O O . THR B 1 198 ? 9.047 32.469 -3.596 1 95.94 198 THR B O 1
ATOM 4471 N N . PRO B 1 199 ? 9.492 31.062 -1.978 1 96.44 199 PRO B N 1
ATOM 4472 C CA . PRO B 1 199 ? 8.773 31.922 -1.026 1 96.44 199 PRO B CA 1
ATOM 4473 C C . PRO B 1 199 ? 9.492 33.25 -0.768 1 96.44 199 PRO B C 1
ATOM 4475 O O . PRO B 1 199 ? 10.727 33.281 -0.714 1 96.44 199 PRO B O 1
ATOM 4478 N N . ALA B 1 200 ? 8.719 34.312 -0.638 1 93.88 200 ALA B N 1
ATOM 4479 C CA . ALA B 1 200 ? 9.227 35.594 -0.108 1 93.88 200 ALA B CA 1
ATOM 4480 C C . ALA B 1 200 ? 9.312 35.531 1.415 1 93.88 200 ALA B C 1
ATOM 4482 O O . ALA B 1 200 ? 8.906 34.562 2.041 1 93.88 200 ALA B O 1
ATOM 4483 N N . VAL B 1 201 ? 9.922 36.594 1.983 1 91.19 201 VAL B N 1
ATOM 4484 C CA . VAL B 1 201 ? 10 36.656 3.439 1 91.19 201 VAL B CA 1
ATOM 4485 C C . VAL B 1 201 ? 8.594 36.625 4.035 1 91.19 201 VAL B C 1
ATOM 4487 O O . VAL B 1 201 ? 7.715 37.375 3.605 1 91.19 201 VAL B O 1
ATOM 4490 N N . GLY B 1 202 ? 8.422 35.688 4.922 1 92.25 202 GLY B N 1
ATOM 4491 C CA . GLY B 1 202 ? 7.129 35.594 5.566 1 92.25 202 GLY B CA 1
ATOM 4492 C C . GLY B 1 202 ? 6.207 34.594 4.891 1 92.25 202 GLY B C 1
ATOM 4493 O O . GLY B 1 202 ? 5.117 34.312 5.395 1 92.25 202 GLY B O 1
ATOM 4494 N N . GLN B 1 203 ? 6.664 34.094 3.75 1 94.44 203 GLN B N 1
ATOM 4495 C CA . GLN B 1 203 ? 5.883 33.094 3.029 1 94.44 203 GLN B CA 1
ATOM 4496 C C . GLN B 1 203 ? 6.465 31.703 3.225 1 94.44 203 GLN B C 1
ATOM 4498 O O . GLN B 1 203 ? 7.645 31.562 3.553 1 94.44 203 GLN B O 1
ATOM 4503 N N . ILE B 1 204 ? 5.594 30.719 3.08 1 94.25 204 ILE B N 1
ATOM 4504 C CA . ILE B 1 204 ? 6.02 29.328 3.141 1 94.25 204 ILE B CA 1
ATOM 4505 C C . ILE B 1 204 ? 5.352 28.531 2.018 1 94.25 204 ILE B C 1
ATOM 4507 O O . ILE B 1 204 ? 4.324 28.953 1.48 1 94.25 204 ILE B O 1
ATOM 4511 N N . ARG B 1 205 ? 5.926 27.453 1.625 1 96.88 205 ARG B N 1
ATOM 4512 C CA . ARG B 1 205 ? 5.355 26.609 0.589 1 96.88 205 ARG B CA 1
ATOM 4513 C C . ARG B 1 205 ? 4.18 25.797 1.131 1 96.88 205 ARG B C 1
ATOM 4515 O O . ARG B 1 205 ? 4.191 25.375 2.293 1 96.88 205 ARG B O 1
ATOM 4522 N N . ASP B 1 206 ? 3.166 25.578 0.314 1 96.62 206 ASP B N 1
ATOM 4523 C CA . ASP B 1 206 ? 1.993 24.781 0.658 1 96.62 206 ASP B CA 1
ATOM 4524 C C . ASP B 1 206 ? 2.348 23.297 0.768 1 96.62 206 ASP B C 1
ATOM 4526 O O . ASP B 1 206 ? 2.303 22.562 -0.225 1 96.62 206 ASP B O 1
ATOM 4530 N N . THR B 1 207 ? 2.58 22.812 1.902 1 96.81 207 THR B N 1
ATOM 4531 C CA . THR B 1 207 ? 2.924 21.438 2.215 1 96.81 207 THR B CA 1
ATOM 4532 C C . THR B 1 207 ? 1.664 20.609 2.434 1 96.81 207 THR B C 1
ATOM 4534 O O . THR B 1 207 ? 1.606 19.438 2.029 1 96.81 207 THR B O 1
ATOM 4537 N N . ASN B 1 208 ? 0.717 21.203 2.965 1 97.12 208 ASN B N 1
ATOM 4538 C CA . ASN B 1 208 ? -0.49 20.5 3.383 1 97.12 208 ASN B CA 1
ATOM 4539 C C . ASN B 1 208 ? -1.211 19.875 2.195 1 97.12 208 ASN B C 1
ATOM 4541 O O . ASN B 1 208 ? -1.658 18.734 2.271 1 97.12 208 ASN B O 1
ATOM 4545 N N . THR B 1 209 ? -1.316 20.625 1.127 1 98.19 209 THR B N 1
ATOM 4546 C CA . THR B 1 209 ? -1.982 20.094 -0.06 1 98.19 209 THR B CA 1
ATOM 4547 C C . THR B 1 209 ? -1.318 18.797 -0.523 1 98.19 209 THR B C 1
ATOM 4549 O O . THR B 1 209 ? -2.002 17.828 -0.829 1 98.19 209 THR B O 1
ATOM 4552 N N . THR B 1 210 ? -0.011 18.797 -0.543 1 98.38 210 THR B N 1
ATOM 4553 C CA . THR B 1 210 ? 0.734 17.625 -0.987 1 98.38 210 THR B CA 1
ATOM 4554 C C . THR B 1 210 ? 0.533 16.453 -0.023 1 98.38 210 THR B C 1
ATOM 4556 O O . THR B 1 210 ? 0.347 15.32 -0.45 1 98.38 210 THR B O 1
ATOM 4559 N N . LEU B 1 211 ? 0.538 16.703 1.272 1 98.25 211 LEU B N 1
ATOM 4560 C CA . LEU B 1 211 ? 0.286 15.688 2.285 1 98.25 211 LEU B CA 1
ATOM 4561 C C . LEU B 1 211 ? -1.076 15.031 2.072 1 98.25 211 LEU B C 1
ATOM 4563 O O . LEU B 1 211 ? -1.181 13.805 2.025 1 98.25 211 LEU B O 1
ATOM 4567 N N . ILE B 1 212 ? -2.045 15.859 1.906 1 98.69 212 ILE B N 1
ATOM 4568 C CA . ILE B 1 212 ? -3.418 15.391 1.775 1 98.69 212 ILE B CA 1
ATOM 4569 C C . ILE B 1 212 ? -3.574 14.609 0.472 1 98.69 212 ILE B C 1
ATOM 4571 O O . ILE B 1 212 ? -4.125 13.508 0.463 1 98.69 212 ILE B O 1
ATOM 4575 N N . ARG B 1 213 ? -3.068 15.188 -0.604 1 98.69 213 ARG B N 1
ATOM 4576 C CA . ARG B 1 213 ? -3.182 14.57 -1.921 1 98.69 213 ARG B CA 1
ATOM 4577 C C . ARG B 1 213 ? -2.562 13.18 -1.926 1 98.69 213 ARG B C 1
ATOM 4579 O O . ARG B 1 213 ? -3.193 12.219 -2.365 1 98.69 213 ARG B O 1
ATOM 4586 N N . ALA B 1 214 ? -1.363 13.078 -1.483 1 98.62 214 ALA B N 1
ATOM 4587 C CA . ALA B 1 214 ? -0.66 11.797 -1.464 1 98.62 214 ALA B CA 1
ATOM 4588 C C . ALA B 1 214 ? -1.373 10.797 -0.562 1 98.62 214 ALA B C 1
ATOM 4590 O O . ALA B 1 214 ? -1.485 9.617 -0.904 1 98.62 214 ALA B O 1
ATOM 4591 N N . PHE B 1 215 ? -1.854 11.273 0.595 1 98.38 215 PHE B N 1
ATOM 4592 C CA . PHE B 1 215 ? -2.627 10.422 1.49 1 98.38 215 PHE B CA 1
ATOM 4593 C C . PHE B 1 215 ? -3.852 9.852 0.779 1 98.38 215 PHE B C 1
ATOM 4595 O O . PHE B 1 215 ? -4.152 8.664 0.898 1 98.38 215 PHE B O 1
ATOM 4602 N N . MET B 1 216 ? -4.551 10.695 0.042 1 98.69 216 MET B N 1
ATOM 4603 C CA . MET B 1 216 ? -5.734 10.273 -0.703 1 98.69 216 MET B CA 1
ATOM 4604 C C . MET B 1 216 ? -5.375 9.219 -1.74 1 98.69 216 MET B C 1
ATOM 4606 O O . MET B 1 216 ? -6.078 8.211 -1.875 1 98.69 216 MET B O 1
ATOM 4610 N N . ILE B 1 217 ? -4.305 9.43 -2.424 1 97.62 217 ILE B N 1
ATOM 4611 C CA . ILE B 1 217 ? -3.859 8.5 -3.453 1 97.62 217 ILE B CA 1
ATOM 4612 C C . ILE B 1 217 ? -3.541 7.145 -2.822 1 97.62 217 ILE B C 1
ATOM 4614 O O . ILE B 1 217 ? -3.961 6.102 -3.328 1 97.62 217 ILE B O 1
ATOM 4618 N N . GLU B 1 218 ? -2.859 7.168 -1.721 1 96.31 218 GLU B N 1
ATOM 4619 C CA . GLU B 1 218 ? -2.514 5.941 -1.008 1 96.31 218 GLU B CA 1
ATOM 4620 C C . GLU B 1 218 ? -3.766 5.168 -0.607 1 96.31 218 GLU B C 1
ATOM 4622 O O . GLU B 1 218 ? -3.73 3.939 -0.493 1 96.31 218 GLU B O 1
ATOM 4627 N N . ARG B 1 219 ? -4.836 5.871 -0.429 1 95.94 219 ARG B N 1
ATOM 4628 C CA . ARG B 1 219 ? -6.062 5.238 0.046 1 95.94 219 ARG B CA 1
ATOM 4629 C C . ARG B 1 219 ? -7.023 4.973 -1.107 1 95.94 219 ARG B C 1
ATOM 4631 O O . ARG B 1 219 ? -8.172 4.574 -0.888 1 95.94 219 ARG B O 1
ATOM 4638 N N . GLY B 1 220 ? -6.605 5.172 -2.307 1 96.19 220 GLY B N 1
ATOM 4639 C CA . GLY B 1 220 ? -7.367 4.812 -3.492 1 96.19 220 GLY B CA 1
ATOM 4640 C C . GLY B 1 220 ? -8.391 5.859 -3.889 1 96.19 220 GLY B C 1
ATOM 4641 O O . GLY B 1 220 ? -9.344 5.566 -4.613 1 96.19 220 GLY B O 1
ATOM 4642 N N . ALA B 1 221 ? -8.305 7.074 -3.371 1 98.25 221 ALA B N 1
ATOM 4643 C CA . ALA B 1 221 ? -9.203 8.172 -3.736 1 98.25 221 ALA B CA 1
ATOM 4644 C C . ALA B 1 221 ? -8.633 8.977 -4.898 1 98.25 221 ALA B C 1
ATOM 4646 O O . ALA B 1 221 ? -7.516 8.711 -5.359 1 98.25 221 ALA B O 1
ATOM 4647 N N . ASP B 1 222 ? -9.445 9.852 -5.453 1 98.31 222 ASP B N 1
ATOM 4648 C CA . ASP B 1 222 ? -9.086 10.727 -6.555 1 98.31 222 ASP B CA 1
ATOM 4649 C C . ASP B 1 222 ? -9.07 12.188 -6.109 1 98.31 222 ASP B C 1
ATOM 4651 O O . ASP B 1 222 ? -10.102 12.859 -6.129 1 98.31 222 ASP B O 1
ATOM 4655 N N . PRO B 1 223 ? -7.887 12.719 -5.723 1 98.69 223 PRO B N 1
ATOM 4656 C CA . PRO B 1 223 ? -7.816 14.102 -5.234 1 98.69 223 PRO B CA 1
ATOM 4657 C C . PRO B 1 223 ? -7.902 15.125 -6.363 1 98.69 223 PRO B C 1
ATOM 4659 O O . PRO B 1 223 ? -7.367 14.898 -7.449 1 98.69 223 PRO B O 1
ATOM 4662 N N . VAL B 1 224 ? -8.562 16.188 -6.121 1 98.69 224 VAL B N 1
ATOM 4663 C CA . VAL B 1 224 ? -8.68 17.344 -7.016 1 98.69 224 VAL B CA 1
ATOM 4664 C C . VAL B 1 224 ? -8.281 18.609 -6.277 1 98.69 224 VAL B C 1
ATOM 4666 O O . VAL B 1 224 ? -8.883 18.953 -5.254 1 98.69 224 VAL B O 1
ATOM 4669 N N . PHE B 1 225 ? -7.297 19.312 -6.801 1 98.69 225 PHE B N 1
ATOM 4670 C CA . PHE B 1 225 ? -6.793 20.516 -6.168 1 98.69 225 PHE B CA 1
ATOM 4671 C C . PHE B 1 225 ? -7.484 21.75 -6.738 1 98.69 225 PHE B C 1
ATOM 4673 O O . PHE B 1 225 ? -7.496 21.953 -7.953 1 98.69 225 PHE B O 1
ATOM 4680 N N . TYR B 1 226 ? -8.031 22.609 -5.867 1 98.5 226 TYR B N 1
ATOM 4681 C CA . TYR B 1 226 ? -8.789 23.766 -6.305 1 98.5 226 TYR B CA 1
ATOM 4682 C C . TYR B 1 226 ? -7.988 25.047 -6.109 1 98.5 226 TYR B C 1
ATOM 4684 O O . TYR B 1 226 ? -8.492 26.156 -6.348 1 98.5 226 TYR B O 1
ATOM 4692 N N . GLY B 1 227 ? -6.715 24.906 -5.598 1 97.25 227 GLY B N 1
ATOM 4693 C CA . GLY B 1 227 ? -5.812 26.047 -5.559 1 97.25 227 GLY B CA 1
ATOM 4694 C C . GLY B 1 227 ? -5.613 26.594 -4.164 1 97.25 227 GLY B C 1
ATOM 4695 O O . GLY B 1 227 ? -6.152 26.062 -3.193 1 97.25 227 GLY B O 1
ATOM 4696 N N . ILE B 1 228 ? -4.738 27.578 -4.062 1 96.94 228 ILE B N 1
ATOM 4697 C CA . ILE B 1 228 ? -4.516 28.375 -2.867 1 96.94 228 ILE B CA 1
ATOM 4698 C C . ILE B 1 228 ? -5.418 29.609 -2.898 1 96.94 228 ILE B C 1
ATOM 4700 O O . ILE B 1 228 ? -5.32 30.438 -3.811 1 96.94 228 ILE B O 1
ATOM 4704 N N . ILE B 1 229 ? -6.273 29.703 -1.901 1 95.38 229 ILE B N 1
ATOM 4705 C CA . ILE B 1 229 ? -7.277 30.75 -1.873 1 95.38 229 ILE B CA 1
ATOM 4706 C C . ILE B 1 229 ? -6.977 31.719 -0.731 1 95.38 229 ILE B C 1
ATOM 4708 O O . ILE B 1 229 ? -6.641 31.297 0.377 1 95.38 229 ILE B O 1
ATOM 4712 N N . ARG B 1 230 ? -7.141 33 -0.965 1 90.75 230 ARG B N 1
ATOM 4713 C CA . ARG B 1 230 ? -6.973 34 0.075 1 90.75 230 ARG B CA 1
ATOM 4714 C C . ARG B 1 230 ? -7.961 33.781 1.215 1 90.75 230 ARG B C 1
ATOM 4716 O O . ARG B 1 230 ? -9.078 33.312 0.991 1 90.75 230 ARG B O 1
ATOM 4723 N N . ASP B 1 231 ? -7.547 34.156 2.309 1 87.75 231 ASP B N 1
ATOM 4724 C CA . ASP B 1 231 ? -8.375 33.969 3.494 1 87.75 231 ASP B CA 1
ATOM 4725 C C . ASP B 1 231 ? -9.461 35.031 3.59 1 87.75 231 ASP B C 1
ATOM 4727 O O . ASP B 1 231 ? -9.484 35.844 4.543 1 87.75 231 ASP B O 1
ATOM 4731 N N . GLU B 1 232 ? -10.266 35.062 2.658 1 91.5 232 GLU B N 1
ATOM 4732 C CA . GLU B 1 232 ? -11.406 35.969 2.543 1 91.5 232 GLU B CA 1
ATOM 4733 C C . GLU B 1 232 ? -12.664 35.219 2.115 1 91.5 232 GLU B C 1
ATOM 4735 O O . GLU B 1 232 ? -12.617 34.375 1.229 1 91.5 232 GLU B O 1
ATOM 4740 N N . ALA B 1 233 ? -13.711 35.625 2.76 1 94.25 233 ALA B N 1
ATOM 4741 C CA . ALA B 1 233 ? -14.984 34.969 2.488 1 94.25 233 ALA B CA 1
ATOM 4742 C C . ALA B 1 233 ? -15.359 35.062 1.014 1 94.25 233 ALA B C 1
ATOM 4744 O O . ALA B 1 233 ? -15.844 34.094 0.417 1 94.25 233 ALA B O 1
ATOM 4745 N N . GLU B 1 234 ? -15.109 36.219 0.478 1 95.88 234 GLU B N 1
ATOM 4746 C CA . GLU B 1 234 ? -15.484 36.5 -0.908 1 95.88 234 GLU B CA 1
ATOM 4747 C C . GLU B 1 234 ? -14.719 35.594 -1.869 1 95.88 234 GLU B C 1
ATOM 4749 O O . GLU B 1 234 ? -15.258 35.156 -2.898 1 95.88 234 GLU B O 1
ATOM 4754 N N . ALA B 1 235 ? -13.539 35.281 -1.576 1 96 235 ALA B N 1
ATOM 4755 C CA . ALA B 1 235 ? -12.703 34.438 -2.428 1 96 235 ALA B CA 1
ATOM 4756 C C . ALA B 1 235 ? -13.008 32.969 -2.203 1 96 235 ALA B C 1
ATOM 4758 O O . ALA B 1 235 ? -13.023 32.156 -3.152 1 96 235 ALA B O 1
ATOM 4759 N N . LEU B 1 236 ? -13.305 32.562 -1.018 1 96.56 236 LEU B N 1
ATOM 4760 C CA . LEU B 1 236 ? -13.445 31.156 -0.637 1 96.56 236 LEU B CA 1
ATOM 4761 C C . LEU B 1 236 ? -14.82 30.625 -1.021 1 96.56 236 LEU B C 1
ATOM 4763 O O . LEU B 1 236 ? -14.953 29.453 -1.397 1 96.56 236 LEU B O 1
ATOM 4767 N N . THR B 1 237 ? -15.805 31.453 -0.938 1 98.06 237 THR B N 1
ATOM 4768 C CA . THR B 1 237 ? -17.188 31.016 -1.068 1 98.06 237 THR B CA 1
ATOM 4769 C C . THR B 1 237 ? -17.422 30.344 -2.42 1 98.06 237 THR B C 1
ATOM 4771 O O . THR B 1 237 ? -17.906 29.219 -2.484 1 98.06 237 THR B O 1
ATOM 4774 N N . PRO B 1 238 ? -17.062 31 -3.553 1 98.31 238 PRO B N 1
ATOM 4775 C CA . PRO B 1 238 ? -17.344 30.359 -4.836 1 98.31 238 PRO B CA 1
ATOM 4776 C C . PRO B 1 238 ? -16.547 29.078 -5.039 1 98.31 238 PRO B C 1
ATOM 4778 O O . PRO B 1 238 ? -17.031 28.125 -5.664 1 98.31 238 PRO B O 1
ATOM 4781 N N . VAL B 1 239 ? -15.367 28.984 -4.566 1 98.44 239 VAL B N 1
ATOM 4782 C CA . VAL B 1 239 ? -14.508 27.828 -4.742 1 98.44 239 VAL B CA 1
ATOM 4783 C C . VAL B 1 239 ? -15.047 26.641 -3.934 1 98.44 239 VAL B C 1
ATOM 4785 O O . VAL B 1 239 ? -15.141 25.531 -4.438 1 98.44 239 VAL B O 1
ATOM 4788 N N . LEU B 1 240 ? -15.398 26.922 -2.709 1 98.44 240 LEU B N 1
ATOM 4789 C CA . LEU B 1 240 ? -15.953 25.875 -1.848 1 98.44 240 LEU B CA 1
ATOM 4790 C C . LEU B 1 240 ? -17.266 25.359 -2.41 1 98.44 240 LEU B C 1
ATOM 4792 O O . LEU B 1 240 ? -17.516 24.141 -2.383 1 98.44 240 LEU B O 1
ATOM 4796 N N . SER B 1 241 ? -18.047 26.25 -2.883 1 98.69 241 SER B N 1
ATOM 4797 C CA . SER B 1 241 ? -19.297 25.859 -3.502 1 98.69 241 SER B CA 1
ATOM 4798 C C . SER B 1 241 ? -19.062 24.938 -4.691 1 98.69 241 SER B C 1
ATOM 4800 O O . SER B 1 241 ? -19.719 23.891 -4.82 1 98.69 241 SER B O 1
ATOM 4802 N N . LYS B 1 242 ? -18.141 25.297 -5.52 1 98.75 242 LYS B N 1
ATOM 4803 C CA . LYS B 1 242 ? -17.797 24.484 -6.688 1 98.75 242 LYS B CA 1
ATOM 4804 C C . LYS B 1 242 ? -17.281 23.125 -6.273 1 98.75 242 LYS B C 1
ATOM 4806 O O . LYS B 1 242 ? -17.703 22.094 -6.816 1 98.75 242 LYS B O 1
ATOM 4811 N N . ALA B 1 243 ? -16.391 23.078 -5.344 1 98.75 243 ALA B N 1
ATOM 4812 C CA . ALA B 1 243 ? -15.812 21.812 -4.871 1 98.75 243 ALA B CA 1
ATOM 4813 C C . ALA B 1 243 ? -16.891 20.906 -4.297 1 98.75 243 ALA B C 1
ATOM 4815 O O . ALA B 1 243 ? -16.891 19.703 -4.57 1 98.75 243 ALA B O 1
ATOM 4816 N N . ALA B 1 244 ? -17.781 21.484 -3.488 1 98.69 244 ALA B N 1
ATOM 4817 C CA . ALA B 1 244 ? -18.859 20.703 -2.871 1 98.69 244 ALA B CA 1
ATOM 4818 C C . ALA B 1 244 ? -19.797 20.109 -3.928 1 98.69 244 ALA B C 1
ATOM 4820 O O . ALA B 1 244 ? -20.391 19.047 -3.723 1 98.69 244 ALA B O 1
ATOM 4821 N N . ALA B 1 245 ? -19.891 20.797 -5.039 1 98.5 245 ALA B N 1
ATOM 4822 C CA . ALA B 1 245 ? -20.766 20.359 -6.117 1 98.5 245 ALA B CA 1
ATOM 4823 C C . ALA B 1 245 ? -20.125 19.234 -6.922 1 98.5 245 ALA B C 1
ATOM 4825 O O . ALA B 1 245 ? -20.812 18.406 -7.523 1 98.5 245 ALA B O 1
ATOM 4826 N N . GLU B 1 246 ? -18.812 19.156 -6.906 1 98.5 246 GLU B N 1
ATOM 4827 C CA . GLU B 1 246 ? -18.109 18.281 -7.844 1 98.5 246 GLU B CA 1
ATOM 4828 C C . GLU B 1 246 ? -17.5 17.078 -7.129 1 98.5 246 GLU B C 1
ATOM 4830 O O . GLU B 1 246 ? -17.094 16.109 -7.773 1 98.5 246 GLU B O 1
ATOM 4835 N N . CYS B 1 247 ? -17.391 17.141 -5.793 1 98.69 247 CYS B N 1
ATOM 4836 C CA . CYS B 1 247 ? -16.609 16.141 -5.078 1 98.69 247 CYS B CA 1
ATOM 4837 C C . CYS B 1 247 ? -17.453 15.414 -4.039 1 98.69 247 CYS B C 1
ATOM 4839 O O . CYS B 1 247 ? -18.562 15.852 -3.729 1 98.69 247 CYS B O 1
ATOM 4841 N N . ASP B 1 248 ? -16.953 14.289 -3.541 1 98.75 248 ASP B N 1
ATOM 4842 C CA . ASP B 1 248 ? -17.625 13.477 -2.535 1 98.75 248 ASP B CA 1
ATOM 4843 C C . ASP B 1 248 ? -17.219 13.883 -1.125 1 98.75 248 ASP B C 1
ATOM 4845 O O . ASP B 1 248 ? -17.891 13.555 -0.151 1 98.75 248 ASP B O 1
ATOM 4849 N N . LEU B 1 249 ? -16.125 14.516 -1.032 1 98.81 249 LEU B N 1
ATOM 4850 C CA . LEU B 1 249 ? -15.508 15.078 0.166 1 98.81 249 LEU B CA 1
ATOM 4851 C C . LEU B 1 249 ? -14.672 16.312 -0.179 1 98.81 249 LEU B C 1
ATOM 4853 O O . LEU B 1 249 ? -13.969 16.328 -1.192 1 98.81 249 LEU B O 1
ATOM 4857 N N . VAL B 1 250 ? -14.797 17.359 0.605 1 98.88 250 VAL B N 1
ATOM 4858 C CA . VAL B 1 250 ? -13.945 18.531 0.424 1 98.88 250 VAL B CA 1
ATOM 4859 C C . VAL B 1 250 ? -13.133 18.781 1.692 1 98.88 250 VAL B C 1
ATOM 4861 O O . VAL B 1 250 ? -13.68 18.781 2.797 1 98.88 250 VAL B O 1
ATOM 4864 N N . ILE B 1 251 ? -11.852 18.938 1.534 1 98.75 251 ILE B N 1
ATOM 4865 C CA . ILE B 1 251 ? -10.938 19.203 2.635 1 98.75 251 ILE B CA 1
ATOM 4866 C C . ILE B 1 251 ? -10.328 20.594 2.479 1 98.75 251 ILE B C 1
ATOM 4868 O O . ILE B 1 251 ? -9.797 20.922 1.416 1 98.75 251 ILE B O 1
ATOM 4872 N N . LEU B 1 252 ? -10.461 21.359 3.5 1 97.31 252 LEU B N 1
ATOM 4873 C CA . LEU B 1 252 ? -9.812 22.656 3.586 1 97.31 252 LEU B CA 1
ATOM 4874 C C . LEU B 1 252 ? -8.625 22.609 4.543 1 97.31 252 LEU B C 1
ATOM 4876 O O . LEU B 1 252 ? -8.719 22.031 5.633 1 97.31 252 LEU B O 1
ATOM 4880 N N . SER B 1 253 ? -7.562 22.969 4.016 1 93.69 253 SER B N 1
ATOM 4881 C CA . SER B 1 253 ? -6.406 23.078 4.898 1 93.69 253 SER B CA 1
ATOM 4882 C C . SER B 1 253 ? -5.902 24.516 4.965 1 93.69 253 SER B C 1
ATOM 4884 O O . SER B 1 253 ? -5.867 25.219 3.951 1 93.69 253 SER B O 1
ATOM 4886 N N . GLY B 1 254 ? -5.609 24.812 6.059 1 79.19 254 GLY B N 1
ATOM 4887 C CA . GLY B 1 254 ? -5.109 26.156 6.277 1 79.19 254 GLY B CA 1
ATOM 4888 C C . GLY B 1 254 ? -5.895 26.922 7.328 1 79.19 254 GLY B C 1
ATOM 4889 O O . GLY B 1 254 ? -6.809 26.375 7.949 1 79.19 254 GLY B O 1
AT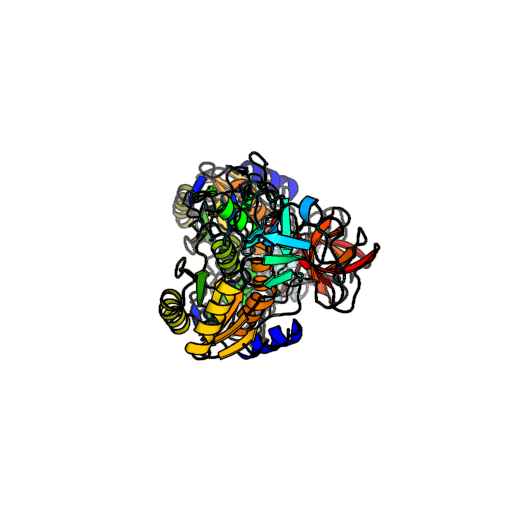OM 4890 N N . GLY B 1 255 ? -5.426 28.109 7.859 1 67.12 255 GLY B N 1
ATOM 4891 C CA . GLY B 1 255 ? -6.121 28.969 8.797 1 67.12 255 GLY B CA 1
ATOM 4892 C C . GLY B 1 255 ? -5.789 28.672 10.25 1 67.12 255 GLY B C 1
ATOM 4893 O O . GLY B 1 255 ? -6.688 28.422 11.062 1 67.12 255 GLY B O 1
ATOM 4894 N N . SER B 1 256 ? -4.582 28.547 10.375 1 62.19 256 SER B N 1
ATOM 4895 C CA . SER B 1 256 ? -4.176 28.188 11.727 1 62.19 256 SER B CA 1
ATOM 4896 C C . SER B 1 256 ? -4.48 29.312 12.719 1 62.19 256 SER B C 1
ATOM 4898 O O . SER B 1 256 ? -4.547 29.078 13.93 1 62.19 256 SER B O 1
ATOM 4900 N N . SER B 1 257 ? -4.844 30.375 12.094 1 75.06 257 SER B N 1
ATOM 4901 C CA . SER B 1 257 ? -5.195 31.484 12.984 1 75.06 257 SER B CA 1
ATOM 4902 C C . SER B 1 257 ? -6.695 31.516 13.25 1 75.06 257 SER B C 1
ATOM 4904 O O . SER B 1 257 ? -7.484 30.969 12.484 1 75.06 257 SER B O 1
ATOM 4906 N N . LYS B 1 258 ? -6.969 32.062 14.328 1 77.12 258 LYS B N 1
ATOM 4907 C CA . LYS B 1 258 ? -8.375 32.219 14.695 1 77.12 258 LYS B CA 1
ATOM 4908 C C . LYS B 1 258 ? -9.148 32.969 13.617 1 77.12 258 LYS B C 1
ATOM 4910 O O . LYS B 1 258 ? -10.258 32.594 13.258 1 77.12 258 LYS B O 1
ATOM 4915 N N . ASP B 1 259 ? -8.586 34 13.078 1 76.19 259 ASP B N 1
ATOM 4916 C CA . ASP B 1 259 ? -9.242 34.812 12.055 1 76.19 259 ASP B CA 1
ATOM 4917 C C . ASP B 1 259 ? -9.516 33.969 10.797 1 76.19 259 ASP B C 1
ATOM 4919 O O . ASP B 1 259 ? -10.617 34.031 10.242 1 76.19 259 ASP B O 1
ATOM 4923 N N . GLU B 1 260 ? -8.586 33.312 10.422 1 77.19 260 GLU B N 1
ATOM 4924 C CA . GLU B 1 260 ? -8.719 32.5 9.227 1 77.19 260 GLU B CA 1
ATOM 4925 C C . GLU B 1 260 ? -9.75 31.375 9.43 1 77.19 260 GLU B C 1
ATOM 4927 O O . GLU B 1 260 ? -10.555 31.109 8.539 1 77.19 260 GLU B O 1
ATOM 4932 N N . ARG B 1 261 ? -9.773 30.859 10.531 1 79.69 261 ARG B N 1
ATOM 4933 C CA . ARG B 1 261 ? -10.727 29.797 10.836 1 79.69 261 ARG B CA 1
ATOM 4934 C C . ARG B 1 261 ? -12.148 30.328 10.906 1 79.69 261 ARG B C 1
ATOM 4936 O O . ARG B 1 261 ? -13.102 29.641 10.523 1 79.69 261 ARG B O 1
ATOM 4943 N N . ASP B 1 262 ? -12.195 31.484 11.383 1 83.56 262 ASP B N 1
ATOM 4944 C CA . ASP B 1 262 ? -13.5 32.125 11.43 1 83.56 262 ASP B CA 1
ATOM 4945 C C . ASP B 1 262 ? -14.07 32.312 10.023 1 83.56 262 ASP B C 1
ATOM 4947 O O . ASP B 1 262 ? -15.273 32.125 9.805 1 83.56 262 ASP B O 1
ATOM 4951 N N . VAL B 1 263 ? -13.258 32.625 9.133 1 90.62 263 VAL B N 1
ATOM 4952 C CA . VAL B 1 263 ? -13.695 32.781 7.75 1 90.62 263 VAL B CA 1
ATOM 4953 C C . VAL B 1 263 ? -14.188 31.453 7.203 1 90.62 263 VAL B C 1
ATOM 4955 O O . VAL B 1 263 ? -15.266 31.375 6.602 1 90.62 263 VAL B O 1
ATOM 4958 N N . THR B 1 264 ? -13.477 30.422 7.418 1 92.75 264 THR B N 1
ATOM 4959 C CA . THR B 1 264 ? -13.828 29.078 6.945 1 92.75 264 THR B CA 1
ATOM 4960 C C . THR B 1 264 ? -15.172 28.641 7.512 1 92.75 264 THR B C 1
ATOM 4962 O O . THR B 1 264 ? -16.047 28.188 6.766 1 92.75 264 THR B O 1
ATOM 4965 N N . THR B 1 265 ? -15.305 28.812 8.789 1 93.81 265 THR B N 1
ATOM 4966 C CA . THR B 1 265 ? -16.547 28.422 9.453 1 93.81 265 THR B CA 1
ATOM 4967 C C . THR B 1 265 ? -17.719 29.219 8.914 1 93.81 265 THR B C 1
ATOM 4969 O O . THR B 1 265 ? -18.781 28.656 8.625 1 93.81 265 THR B O 1
ATOM 4972 N N . LYS B 1 266 ? -17.5 30.469 8.742 1 94.75 266 LYS B N 1
ATOM 4973 C CA . LYS B 1 266 ? -18.562 31.344 8.234 1 94.75 266 LYS B CA 1
ATOM 4974 C C . LYS B 1 266 ? -18.984 30.938 6.832 1 94.75 266 LYS B C 1
ATOM 4976 O O . LYS B 1 266 ? -20.188 30.891 6.527 1 94.75 266 LYS B O 1
ATOM 4981 N N . VAL B 1 267 ? -18.062 30.641 6 1 96.62 267 VAL B N 1
ATOM 4982 C CA . VAL B 1 267 ? -18.344 30.281 4.617 1 96.62 267 VAL B CA 1
ATOM 4983 C C . VAL B 1 267 ? -19.078 28.953 4.574 1 96.62 267 VAL B C 1
ATOM 4985 O O . VAL B 1 267 ? -20.047 28.781 3.818 1 96.62 267 VAL B O 1
ATOM 4988 N N . ILE B 1 268 ? -18.672 27.969 5.383 1 97.12 268 ILE B N 1
ATOM 4989 C CA . ILE B 1 268 ? -19.344 26.688 5.445 1 97.12 268 ILE B CA 1
ATOM 4990 C C . ILE B 1 268 ? -20.781 26.875 5.906 1 97.12 268 ILE B C 1
ATOM 4992 O O . ILE B 1 268 ? -21.719 26.297 5.344 1 97.12 268 ILE B O 1
ATOM 4996 N N . GLU B 1 269 ? -20.922 27.719 6.926 1 96.31 269 GLU B N 1
ATOM 4997 C CA . GLU B 1 269 ? -22.25 27.984 7.465 1 96.31 269 GLU B CA 1
ATOM 4998 C C . GLU B 1 269 ? -23.156 28.625 6.414 1 96.31 269 GLU B C 1
ATOM 5000 O O . GLU B 1 269 ? -24.344 28.312 6.336 1 96.31 269 GLU B O 1
ATOM 5005 N N . LYS B 1 270 ? -22.625 29.516 5.719 1 97.62 270 LYS B N 1
ATOM 5006 C CA . LYS B 1 270 ? -23.375 30.219 4.672 1 97.62 270 LYS B CA 1
ATOM 5007 C C . LYS B 1 270 ? -23.859 29.234 3.604 1 97.62 270 LYS B C 1
ATOM 5009 O O . LYS B 1 270 ? -24.984 29.359 3.117 1 97.62 270 LYS B O 1
ATOM 5014 N N . LEU B 1 271 ? -23.062 28.312 3.242 1 98.44 271 LEU B N 1
ATOM 5015 C CA . LEU B 1 271 ? -23.344 27.422 2.125 1 98.44 271 LEU B CA 1
ATOM 5016 C C . LEU B 1 271 ? -24.062 26.156 2.605 1 98.44 271 LEU B C 1
ATOM 5018 O O . LEU B 1 271 ? -24.672 25.438 1.807 1 98.44 271 LEU B O 1
ATOM 5022 N N . GLY B 1 272 ? -23.953 25.875 3.967 1 98.31 272 GLY B N 1
ATOM 5023 C CA . GLY B 1 272 ? -24.469 24.641 4.527 1 98.31 272 GLY B CA 1
ATOM 5024 C C . GLY B 1 272 ? -24.562 24.672 6.043 1 98.31 272 GLY B C 1
ATOM 5025 O O . GLY B 1 272 ? -25.203 25.547 6.613 1 98.31 272 GLY B O 1
ATOM 5026 N N . LYS B 1 273 ? -23.859 23.656 6.68 1 97.94 273 LYS B N 1
ATOM 5027 C CA . LYS B 1 273 ? -23.922 23.547 8.133 1 97.94 273 LYS B CA 1
ATOM 5028 C C . LYS B 1 273 ? -22.562 23.203 8.719 1 97.94 273 LYS B C 1
ATOM 5030 O O . LYS B 1 273 ? -21.812 22.406 8.148 1 97.94 273 LYS B O 1
ATOM 5035 N N . VAL B 1 274 ? -22.312 23.797 9.82 1 97.38 274 VAL B N 1
ATOM 5036 C CA . VAL B 1 274 ? -21.188 23.406 10.656 1 97.38 274 VAL B CA 1
ATOM 5037 C C . VAL B 1 274 ? -21.672 22.484 11.773 1 97.38 274 VAL B C 1
ATOM 5039 O O . VAL B 1 274 ? -22.578 22.844 12.539 1 97.38 274 VAL B O 1
ATOM 5042 N N . LEU B 1 275 ? -21.078 21.375 11.891 1 97.69 275 LEU B N 1
ATOM 5043 C CA . LEU B 1 275 ? -21.531 20.375 12.859 1 97.69 275 LEU B CA 1
ATOM 5044 C C . LEU B 1 275 ? -20.562 20.281 14.031 1 97.69 275 LEU B C 1
ATOM 5046 O O . LEU B 1 275 ? -20.969 19.969 15.156 1 97.69 275 LEU B O 1
ATOM 5050 N N . VAL B 1 276 ? -19.297 20.438 13.727 1 96.69 276 VAL B N 1
ATOM 5051 C CA . VAL B 1 276 ? -18.25 20.422 14.734 1 96.69 276 VAL B CA 1
ATOM 5052 C C . VAL B 1 276 ? -17.297 21.609 14.516 1 96.69 276 VAL B C 1
ATOM 5054 O O . VAL B 1 276 ? -16.875 21.859 13.383 1 96.69 276 VAL B O 1
ATOM 5057 N N . HIS B 1 277 ? -17.062 22.312 15.555 1 94.94 277 HIS B N 1
ATOM 5058 C CA . HIS B 1 277 ? -16.094 23.406 15.555 1 94.94 277 HIS B CA 1
ATOM 5059 C C . HIS B 1 277 ? -15.086 23.25 16.688 1 94.94 277 HIS B C 1
ATOM 5061 O O . HIS B 1 277 ? -15.188 23.953 17.703 1 94.94 277 HIS B O 1
ATOM 5067 N N . GLY B 1 278 ? -14.07 22.438 16.391 1 94.25 278 GLY B N 1
ATOM 5068 C CA . GLY B 1 278 ? -13.07 22.141 17.406 1 94.25 278 GLY B CA 1
ATOM 5069 C C . GLY B 1 278 ? -13.195 20.734 17.984 1 94.25 278 GLY B C 1
ATOM 5070 O O . GLY B 1 278 ? -14.305 20.281 18.281 1 94.25 278 GLY B O 1
ATOM 5071 N N . VAL B 1 279 ? -12.117 20.078 18.078 1 95.5 279 VAL B N 1
ATOM 5072 C CA . VAL B 1 279 ? -12.055 18.734 18.625 1 95.5 279 VAL B CA 1
ATOM 5073 C C . VAL B 1 279 ? -11.047 18.688 19.766 1 95.5 279 VAL B C 1
ATOM 5075 O O . VAL B 1 279 ? -9.969 19.281 19.688 1 95.5 279 VAL B O 1
ATOM 5078 N N . SER B 1 280 ? -11.383 18.031 20.828 1 95.31 280 SER B N 1
ATOM 5079 C CA . SER B 1 280 ? -10.508 17.891 21.984 1 95.31 280 SER B CA 1
ATOM 5080 C C . SER B 1 280 ? -9.398 16.859 21.719 1 95.31 280 SER B C 1
ATOM 5082 O O . SER B 1 280 ? -9.406 15.773 22.297 1 95.31 280 SER B O 1
ATOM 5084 N N . VAL B 1 281 ? -8.453 17.266 20.922 1 94.56 281 VAL B N 1
ATOM 5085 C CA . VAL B 1 281 ? -7.355 16.406 20.484 1 94.56 281 VAL B CA 1
ATOM 5086 C C . VAL B 1 281 ? -6.082 17.234 20.312 1 94.56 281 VAL B C 1
ATOM 5088 O O . VAL B 1 281 ? -6.148 18.438 20.062 1 94.56 281 VAL B O 1
ATOM 5091 N N . ALA B 1 282 ? -4.973 16.625 20.547 1 92.69 282 ALA B N 1
ATOM 5092 C CA . ALA B 1 282 ? -3.672 17.234 20.281 1 92.69 282 ALA B CA 1
ATOM 5093 C C . ALA B 1 282 ? -2.785 16.297 19.469 1 92.69 282 ALA B C 1
ATOM 5095 O O . ALA B 1 282 ? -2.547 15.148 19.875 1 92.69 282 ALA B O 1
ATOM 5096 N N . PRO B 1 283 ? -2.258 16.812 18.406 1 91.94 283 PRO B N 1
ATOM 5097 C CA . PRO B 1 283 ? -2.578 18.078 17.734 1 91.94 283 PRO B CA 1
ATOM 5098 C C . PRO B 1 283 ? -3.908 18.016 16.984 1 91.94 283 PRO B C 1
ATOM 5100 O O . PRO B 1 283 ? -4.441 16.938 16.75 1 91.94 283 PRO B O 1
ATOM 5103 N N . GLY B 1 284 ? -4.445 19.203 16.609 1 92.44 284 GLY B N 1
ATOM 5104 C CA . GLY B 1 284 ? -5.562 19.219 15.672 1 92.44 284 GLY B CA 1
ATOM 5105 C C . GLY B 1 284 ? -6.824 19.812 16.266 1 92.44 284 GLY B C 1
ATOM 5106 O O . GLY B 1 284 ? -7.914 19.641 15.711 1 92.44 284 GLY B O 1
ATOM 5107 N N . LYS B 1 285 ? -6.758 20.516 17.328 1 91.5 285 LYS B N 1
ATOM 5108 C CA . LYS B 1 285 ? -7.887 21.094 18.047 1 91.5 285 LYS B CA 1
ATOM 5109 C C . LYS B 1 285 ? -8.781 21.906 17.109 1 91.5 285 LYS B C 1
ATOM 5111 O O . LYS B 1 285 ? -10.008 21.766 17.141 1 91.5 285 LYS B O 1
ATOM 5116 N N . PRO B 1 286 ? -8.242 22.672 16.219 1 91.94 286 PRO B N 1
ATOM 5117 C CA . PRO B 1 286 ? -9.109 23.547 15.406 1 91.94 286 PRO B CA 1
ATOM 5118 C C . PRO B 1 286 ? -9.734 22.812 14.219 1 91.94 286 PRO B C 1
ATOM 5120 O O . PRO B 1 286 ? -9.992 23.422 13.188 1 91.94 286 PRO B O 1
ATOM 5123 N N . THR B 1 287 ? -10.047 21.625 14.273 1 95.12 287 THR B N 1
ATOM 5124 C CA . THR B 1 287 ? -10.695 20.828 13.227 1 95.12 287 THR B CA 1
ATOM 5125 C C . THR B 1 287 ? -12.164 21.219 13.086 1 95.12 287 THR B C 1
ATOM 5127 O O . THR B 1 287 ? -12.859 21.406 14.086 1 95.12 287 THR B O 1
ATOM 5130 N N . ILE B 1 288 ? -12.625 21.359 11.883 1 96.31 288 ILE B N 1
ATOM 5131 C CA . ILE B 1 288 ? -14.016 21.688 11.586 1 96.31 288 ILE B CA 1
ATOM 5132 C C . ILE B 1 288 ? -14.648 20.562 10.773 1 96.31 288 ILE B C 1
ATOM 5134 O O . ILE B 1 288 ? -14.031 20.031 9.852 1 96.31 288 ILE B O 1
ATOM 5138 N N . ILE B 1 289 ? -15.867 20.156 11.125 1 97.81 289 ILE B N 1
ATOM 5139 C CA . ILE B 1 289 ? -16.672 19.234 10.336 1 97.81 289 ILE B CA 1
ATOM 5140 C C . ILE B 1 289 ? -17.984 19.906 9.945 1 97.81 289 ILE B C 1
ATOM 5142 O O . ILE B 1 289 ? -18.672 20.484 10.789 1 97.81 289 ILE B O 1
ATOM 5146 N N . GLY B 1 290 ? -18.219 19.953 8.719 1 98.19 290 GLY B N 1
ATOM 5147 C CA . GLY B 1 290 ? -19.469 20.484 8.219 1 98.19 290 GLY B CA 1
ATOM 5148 C C . GLY B 1 290 ? -20.031 19.703 7.039 1 98.19 290 GLY B C 1
ATOM 5149 O O . GLY B 1 290 ? -19.547 18.609 6.734 1 98.19 290 GLY B O 1
ATOM 5150 N N . SER B 1 291 ? -21.078 20.234 6.441 1 98.56 291 SER B N 1
ATOM 5151 C CA . SER B 1 291 ? -21.703 19.641 5.258 1 98.56 291 SER B CA 1
ATOM 5152 C C . SER B 1 291 ? -22.281 20.719 4.348 1 98.56 291 SER B C 1
ATOM 5154 O O . SER B 1 291 ? -22.828 21.719 4.828 1 98.56 291 SER B O 1
ATOM 5156 N N . ILE B 1 292 ? -22.047 20.594 3.137 1 98.62 292 ILE B N 1
ATOM 5157 C CA . ILE B 1 292 ? -22.672 21.422 2.098 1 98.62 292 ILE B CA 1
ATOM 5158 C C . ILE B 1 292 ? -23.344 20.516 1.064 1 98.62 292 ILE B C 1
ATOM 5160 O O . ILE B 1 292 ? -22.688 19.703 0.422 1 98.62 292 ILE B O 1
ATOM 5164 N N . ASN B 1 293 ? -24.656 20.594 0.844 1 96.56 293 ASN B N 1
ATOM 5165 C CA . ASN B 1 293 ? -25.406 19.719 -0.051 1 96.56 293 ASN B CA 1
ATOM 5166 C C . ASN B 1 293 ? -25.141 18.25 0.241 1 96.56 293 ASN B C 1
ATOM 5168 O O . ASN B 1 293 ? -24.859 17.469 -0.675 1 96.56 293 ASN B O 1
ATOM 5172 N N . GLU B 1 294 ? -24.984 17.922 1.514 1 96.12 294 GLU B N 1
ATOM 5173 C CA . GLU B 1 294 ? -24.828 16.562 2.033 1 96.12 294 GLU B CA 1
ATOM 5174 C C . GLU B 1 294 ? -23.406 16.047 1.804 1 96.12 294 GLU B C 1
ATOM 5176 O O . GLU B 1 294 ? -23.109 14.875 2.078 1 96.12 294 GLU B O 1
ATOM 5181 N N . VAL B 1 295 ? -22.594 16.891 1.241 1 98.56 295 VAL B N 1
ATOM 5182 C CA . VAL B 1 295 ? -21.188 16.531 1.068 1 98.56 295 VAL B CA 1
ATOM 5183 C C . VAL B 1 295 ? -20.391 16.906 2.324 1 98.56 295 VAL B C 1
ATOM 5185 O O . VAL B 1 295 ? -20.469 18.047 2.801 1 98.56 295 VAL B O 1
ATOM 5188 N N . PRO B 1 296 ? -19.672 15.953 2.873 1 98.88 296 PRO B N 1
ATOM 5189 C CA . PRO B 1 296 ? -18.859 16.281 4.047 1 98.88 296 PRO B CA 1
ATOM 5190 C C . PRO B 1 296 ? -17.781 17.312 3.736 1 98.88 296 PRO B C 1
ATOM 5192 O O . PRO B 1 296 ? -17.141 17.234 2.682 1 98.88 296 PRO B O 1
ATOM 5195 N N . ILE B 1 297 ? -17.625 18.266 4.629 1 98.69 297 ILE B N 1
ATOM 5196 C CA . ILE B 1 297 ? -16.562 19.266 4.617 1 98.69 297 ILE B CA 1
ATOM 5197 C C . ILE B 1 297 ? -15.672 19.078 5.844 1 98.69 297 ILE B C 1
ATOM 5199 O O . ILE B 1 297 ? -16.156 19.047 6.977 1 98.69 297 ILE B O 1
ATOM 5203 N N . LEU B 1 298 ? -14.422 18.891 5.613 1 98.25 298 LEU B N 1
ATOM 5204 C CA . LEU B 1 298 ? -13.445 18.75 6.695 1 98.25 298 LEU B CA 1
ATOM 5205 C C . LEU B 1 298 ? -12.438 19.891 6.68 1 98.25 298 LEU B C 1
ATOM 5207 O O . LEU B 1 298 ? -11.672 20.031 5.723 1 98.25 298 LEU B O 1
ATOM 5211 N N . GLY B 1 299 ? -12.5 20.719 7.66 1 96.94 299 GLY B N 1
ATOM 5212 C CA . GLY B 1 299 ? -11.5 21.766 7.859 1 96.94 299 GLY B CA 1
ATOM 5213 C C . GLY B 1 299 ? -10.367 21.328 8.773 1 96.94 299 GLY B C 1
ATOM 5214 O O . GLY B 1 299 ? -10.578 21.062 9.953 1 96.94 299 GLY B O 1
ATOM 5215 N N . LEU B 1 300 ? -9.18 21.359 8.227 1 96.31 300 LEU B N 1
ATOM 5216 C CA . LEU B 1 300 ? -8.016 20.859 8.961 1 96.31 300 LEU B CA 1
ATOM 5217 C C . LEU B 1 300 ? -7.211 22.031 9.539 1 96.31 300 LEU B C 1
ATOM 5219 O O . LEU B 1 300 ? -7.324 23.156 9.07 1 96.31 300 LEU B O 1
ATOM 5223 N N . PRO B 1 301 ? -6.395 21.672 10.562 1 91.88 301 PRO B N 1
ATOM 5224 C CA . PRO B 1 301 ? -5.426 22.672 11.023 1 91.88 301 PRO B CA 1
ATOM 5225 C C . PRO B 1 301 ? -4.398 23.031 9.945 1 91.88 301 PRO B C 1
ATOM 5227 O O . PRO B 1 301 ? -4.199 22.266 9 1 91.88 301 PRO B O 1
ATOM 5230 N N . GLY B 1 302 ? -3.736 24.109 10.18 1 90.88 302 GLY B N 1
ATOM 5231 C CA . GLY B 1 302 ? -2.805 24.609 9.18 1 90.88 302 GLY B CA 1
ATOM 5232 C C . GLY B 1 302 ? -1.419 24 9.305 1 90.88 302 GLY B C 1
ATOM 5233 O O . GLY B 1 302 ? -0.667 23.953 8.328 1 90.88 302 GLY B O 1
ATOM 5234 N N . HIS B 1 303 ? -1.017 23.578 10.531 1 90.56 303 HIS B N 1
ATOM 5235 C CA . HIS B 1 303 ? 0.297 22.969 10.719 1 90.56 303 HIS B CA 1
ATOM 5236 C C . HIS B 1 303 ? 0.374 21.609 10.055 1 90.56 303 HIS B C 1
ATOM 5238 O O . HIS B 1 303 ? -0.534 20.781 10.203 1 90.56 303 HIS B O 1
ATOM 5244 N N . PRO B 1 304 ? 1.444 21.328 9.375 1 94.25 304 PRO B N 1
ATOM 5245 C CA . PRO B 1 304 ? 1.522 20.125 8.547 1 94.25 304 PRO B CA 1
ATOM 5246 C C . PRO B 1 304 ? 1.329 18.844 9.352 1 94.25 304 PRO B C 1
ATOM 5248 O O . PRO B 1 304 ? 0.561 17.969 8.945 1 94.25 304 PRO B O 1
ATOM 5251 N N . ALA B 1 305 ? 1.993 18.734 10.453 1 94.25 305 ALA B N 1
ATOM 5252 C CA . ALA B 1 305 ? 1.849 17.516 11.25 1 94.25 305 ALA B CA 1
ATOM 5253 C C . ALA B 1 305 ? 0.409 17.344 11.719 1 94.25 305 ALA B C 1
ATOM 5255 O O . ALA B 1 305 ? -0.12 16.234 11.711 1 94.25 305 ALA B O 1
ATOM 5256 N N . SER B 1 306 ? -0.165 18.422 12.164 1 93.94 306 SER B N 1
ATOM 5257 C CA . SER B 1 306 ? -1.562 18.359 12.578 1 93.94 306 SER B CA 1
ATOM 5258 C C . SER B 1 306 ? -2.473 18 11.414 1 93.94 306 SER B C 1
ATOM 5260 O O . SER B 1 306 ? -3.408 17.203 11.578 1 93.94 306 SER B O 1
ATOM 5262 N N . THR B 1 307 ? -2.189 18.578 10.289 1 96 307 THR B N 1
ATOM 5263 C CA . THR B 1 307 ? -2.943 18.266 9.078 1 96 307 THR B CA 1
ATOM 5264 C C . THR B 1 307 ? -2.904 16.781 8.781 1 96 307 THR B C 1
ATOM 5266 O O . THR B 1 307 ? -3.947 16.156 8.562 1 96 307 THR B O 1
ATOM 5269 N N . TYR B 1 308 ? -1.742 16.234 8.773 1 97.62 308 TYR B N 1
ATOM 5270 C CA . TYR B 1 308 ? -1.594 14.82 8.453 1 97.62 308 TYR B CA 1
ATOM 5271 C C . TYR B 1 308 ? -2.281 13.953 9.5 1 97.62 308 TYR B C 1
ATOM 5273 O O . TYR B 1 308 ? -2.975 12.992 9.156 1 97.62 308 TYR B O 1
ATOM 5281 N N . MET B 1 309 ? -2.115 14.273 10.773 1 96.69 309 MET B N 1
ATOM 5282 C CA . MET B 1 309 ? -2.697 13.492 11.867 1 96.69 309 MET B CA 1
ATOM 5283 C C . MET B 1 309 ? -4.219 13.492 11.789 1 96.69 309 MET B C 1
ATOM 5285 O O . MET B 1 309 ? -4.855 12.445 11.93 1 96.69 309 MET B O 1
ATOM 5289 N N . ILE B 1 310 ? -4.77 14.617 11.555 1 96.81 310 ILE B N 1
ATOM 5290 C CA . ILE B 1 310 ? -6.223 14.727 11.523 1 96.81 310 ILE B CA 1
ATOM 5291 C C . ILE B 1 310 ? -6.766 14.078 10.25 1 96.81 310 ILE B C 1
ATOM 5293 O O . ILE B 1 310 ? -7.836 13.469 10.266 1 96.81 310 ILE B O 1
ATOM 5297 N N . THR B 1 311 ? -6.047 14.234 9.141 1 98 311 THR B N 1
ATOM 5298 C CA . THR B 1 311 ? -6.418 13.508 7.93 1 98 311 THR B CA 1
ATOM 5299 C C . THR B 1 311 ? -6.473 12.008 8.195 1 98 311 THR B C 1
ATOM 5301 O O . THR B 1 311 ? -7.445 11.344 7.828 1 98 311 THR B O 1
ATOM 5304 N N . THR B 1 312 ? -5.449 11.516 8.797 1 97.19 312 THR B N 1
ATOM 5305 C CA . THR B 1 312 ? -5.352 10.102 9.125 1 97.19 312 THR B CA 1
ATOM 5306 C C . THR B 1 312 ? -6.492 9.672 10.039 1 97.19 312 THR B C 1
ATOM 5308 O O . THR B 1 312 ? -7.133 8.648 9.805 1 97.19 312 THR B O 1
ATOM 5311 N N . LEU B 1 313 ? -6.797 10.492 11 1 97 313 LEU B N 1
ATOM 5312 C CA . LEU B 1 313 ? -7.754 10.156 12.047 1 97 313 LEU B CA 1
ATOM 5313 C C . LEU B 1 313 ? -9.18 10.211 11.516 1 97 313 LEU B C 1
ATOM 5315 O O . LEU B 1 313 ? -10.016 9.383 11.898 1 97 313 LEU B O 1
ATOM 5319 N N . PHE B 1 314 ? -9.469 11.141 10.617 1 98.12 314 PHE B N 1
ATOM 5320 C CA . PHE B 1 314 ? -10.867 11.391 10.281 1 98.12 314 PHE B CA 1
ATOM 5321 C C . PHE B 1 314 ? -11.141 11.055 8.82 1 98.12 314 PHE B C 1
ATOM 5323 O O . PHE B 1 314 ? -12.125 10.383 8.508 1 98.12 314 PHE B O 1
ATOM 5330 N N . ALA B 1 315 ? -10.312 11.516 7.887 1 98.25 315 ALA B N 1
ATOM 5331 C CA . ALA B 1 315 ? -10.578 11.297 6.465 1 98.25 315 ALA B CA 1
ATOM 5332 C C . ALA B 1 315 ? -10.43 9.82 6.102 1 98.25 315 ALA B C 1
ATOM 5334 O O . ALA B 1 315 ? -11.18 9.305 5.273 1 98.25 315 ALA B O 1
ATOM 5335 N N . GLY B 1 316 ? -9.398 9.133 6.656 1 97.12 316 GLY B N 1
ATOM 5336 C CA . GLY B 1 316 ? -9.195 7.719 6.395 1 97.12 316 GLY B CA 1
ATOM 5337 C C . GLY B 1 316 ? -10.453 6.891 6.609 1 97.12 316 GLY B C 1
ATOM 5338 O O . GLY B 1 316 ? -10.969 6.285 5.668 1 97.12 316 GLY B O 1
ATOM 5339 N N . PRO B 1 317 ? -10.938 6.91 7.855 1 97.38 317 PRO B N 1
ATOM 5340 C CA . PRO B 1 317 ? -12.156 6.152 8.156 1 97.38 317 PRO B CA 1
ATOM 5341 C C . PRO B 1 317 ? -13.344 6.59 7.305 1 97.38 317 PRO B C 1
ATOM 5343 O O . PRO B 1 317 ? -14.188 5.766 6.945 1 97.38 317 PRO B O 1
ATOM 5346 N N . LEU B 1 318 ? -13.438 7.852 6.996 1 98.38 318 LEU B N 1
ATOM 5347 C CA . LEU B 1 318 ? -14.523 8.336 6.16 1 98.38 318 LEU B CA 1
ATOM 5348 C C . LEU B 1 318 ? -14.469 7.715 4.77 1 98.38 318 LEU B C 1
ATOM 5350 O O . LEU B 1 318 ? -15.484 7.266 4.242 1 98.38 318 LEU B O 1
ATOM 5354 N N . LEU B 1 319 ? -13.297 7.719 4.188 1 98.25 319 LEU B N 1
ATOM 5355 C CA . LEU B 1 319 ? -13.109 7.109 2.871 1 98.25 319 LEU B CA 1
ATOM 5356 C C . LEU B 1 319 ? -13.492 5.637 2.898 1 98.25 319 LEU B C 1
ATOM 5358 O O . LEU B 1 319 ? -14.141 5.141 1.97 1 98.25 319 LEU B O 1
ATOM 5362 N N . ALA B 1 320 ? -13.023 4.941 3.934 1 97.75 320 ALA B N 1
ATOM 5363 C CA . ALA B 1 320 ? -13.359 3.527 4.078 1 97.75 320 ALA B CA 1
ATOM 5364 C C . ALA B 1 320 ? -14.867 3.324 4.121 1 97.75 320 ALA B C 1
ATOM 5366 O O . ALA B 1 320 ? -15.398 2.408 3.488 1 97.75 320 ALA B O 1
ATOM 5367 N N . LYS B 1 321 ? -15.531 4.141 4.832 1 97.88 321 LYS B N 1
ATOM 5368 C CA . LYS B 1 321 ? -16.984 4.035 4.941 1 97.88 321 LYS B CA 1
ATOM 5369 C C . LYS B 1 321 ? -17.656 4.332 3.605 1 97.88 321 LYS B C 1
ATOM 5371 O O . LYS B 1 321 ? -18.578 3.617 3.195 1 97.88 321 LYS B O 1
ATOM 5376 N N . MET B 1 322 ? -17.219 5.336 2.906 1 98.19 322 MET B N 1
ATOM 5377 C CA . MET B 1 322 ? -17.797 5.73 1.624 1 98.19 322 MET B CA 1
ATOM 5378 C C . MET B 1 322 ? -17.672 4.609 0.598 1 98.19 322 MET B C 1
ATOM 5380 O O . MET B 1 322 ? -18.531 4.453 -0.271 1 98.19 322 MET B O 1
ATOM 5384 N N . THR B 1 323 ? -16.594 3.852 0.712 1 98.12 323 THR B N 1
ATOM 5385 C CA . THR B 1 323 ? -16.344 2.779 -0.243 1 98.12 323 THR B CA 1
ATOM 5386 C C . THR B 1 323 ? -16.766 1.432 0.331 1 98.12 323 THR B C 1
ATOM 5388 O O . THR B 1 323 ? -16.641 0.4 -0.331 1 98.12 323 THR B O 1
ATOM 5391 N N . GLU B 1 324 ? -17.141 1.441 1.643 1 97.56 324 GLU B N 1
ATOM 5392 C CA . GLU B 1 324 ? -17.516 0.237 2.375 1 97.56 324 GLU B CA 1
ATOM 5393 C C . GLU B 1 324 ? -16.359 -0.743 2.465 1 97.56 324 GLU B C 1
ATOM 5395 O O . GLU B 1 324 ? -16.547 -1.959 2.42 1 97.56 324 GLU B O 1
ATOM 5400 N N . ALA B 1 325 ? -15.211 -0.176 2.389 1 97.38 325 ALA B N 1
ATOM 5401 C CA . ALA B 1 325 ? -14.016 -1.005 2.521 1 97.38 325 ALA B CA 1
ATOM 5402 C C . ALA B 1 325 ? -13.969 -1.689 3.885 1 97.38 325 ALA B C 1
ATOM 5404 O O . ALA B 1 325 ? -14.281 -1.072 4.906 1 97.38 325 ALA B O 1
ATOM 5405 N N . SER B 1 326 ? -13.547 -2.922 3.914 1 93.88 326 SER B N 1
ATOM 5406 C CA . SER B 1 326 ? -13.547 -3.701 5.148 1 93.88 326 SER B CA 1
ATOM 5407 C C . SER B 1 326 ? -12.164 -3.738 5.781 1 93.88 326 SER B C 1
ATOM 5409 O O . SER B 1 326 ? -12 -4.215 6.906 1 93.88 326 SER B O 1
ATOM 5411 N N . GLU B 1 327 ? -11.227 -3.311 5.09 1 84.62 327 GLU B N 1
ATOM 5412 C CA . GLU B 1 327 ? -9.859 -3.383 5.605 1 84.62 327 GLU B CA 1
ATOM 5413 C C . GLU B 1 327 ? -9.734 -2.639 6.934 1 84.62 327 GLU B C 1
ATOM 5415 O O . GLU B 1 327 ? -10.258 -1.532 7.082 1 84.62 327 GLU B O 1
ATOM 5420 N N . LYS B 1 328 ? -9.086 -3.309 7.789 1 79.75 328 LYS B N 1
ATOM 5421 C CA . LYS B 1 328 ? -8.883 -2.715 9.109 1 79.75 328 LYS B CA 1
ATOM 5422 C C . LYS B 1 328 ? -7.539 -1.986 9.18 1 79.75 328 LYS B C 1
ATOM 5424 O O . LYS B 1 328 ? -6.602 -2.332 8.461 1 79.75 328 LYS B O 1
ATOM 5429 N N . THR B 1 329 ? -7.559 -1.001 10.031 1 83.38 329 THR B N 1
ATOM 5430 C CA . THR B 1 329 ? -6.316 -0.285 10.297 1 83.38 329 THR B CA 1
ATOM 5431 C C . THR B 1 329 ? -5.277 -1.221 10.906 1 83.38 329 THR B C 1
ATOM 5433 O O . THR B 1 329 ? -5.602 -2.051 11.758 1 83.38 329 THR B O 1
ATOM 5436 N N . ARG B 1 330 ? -4.074 -1.067 10.438 1 83.12 330 ARG B N 1
ATOM 5437 C CA . ARG B 1 330 ? -2.98 -1.881 10.961 1 83.12 330 ARG B CA 1
ATOM 5438 C C . ARG B 1 330 ? -2.521 -1.372 12.32 1 83.12 330 ARG B C 1
ATOM 5440 O O . ARG B 1 330 ? -2.16 -0.202 12.461 1 83.12 330 ARG B O 1
ATOM 5447 N N . MET B 1 331 ? -2.609 -2.219 13.25 1 89.69 331 MET B N 1
ATOM 5448 C CA . MET B 1 331 ? -2.229 -1.898 14.625 1 89.69 331 MET B CA 1
ATOM 5449 C C . MET B 1 331 ? -1.35 -2.996 15.211 1 89.69 331 MET B C 1
ATOM 5451 O O . MET B 1 331 ? -1.579 -4.18 14.969 1 89.69 331 MET B O 1
ATOM 5455 N N . ILE B 1 332 ? -0.331 -2.621 15.914 1 86.5 332 ILE B N 1
ATOM 5456 C CA . ILE B 1 332 ? 0.5 -3.594 16.609 1 86.5 332 ILE B CA 1
ATOM 5457 C C . ILE B 1 332 ? 0.612 -3.213 18.094 1 86.5 332 ILE B C 1
ATOM 5459 O O . ILE B 1 332 ? 0.531 -2.033 18.438 1 86.5 332 ILE B O 1
ATOM 5463 N N . LYS B 1 333 ? 0.704 -4.168 18.891 1 90.56 333 LYS B N 1
ATOM 5464 C CA . LYS B 1 333 ? 0.973 -3.949 20.297 1 90.56 333 LYS B CA 1
ATOM 5465 C C . LYS B 1 333 ? 2.467 -4.043 20.594 1 90.56 333 LYS B C 1
ATOM 5467 O O . LYS B 1 333 ? 3.141 -4.961 20.125 1 90.56 333 LYS B O 1
ATOM 5472 N N . ALA B 1 334 ? 2.934 -3.137 21.281 1 93 334 ALA B N 1
ATOM 5473 C CA . ALA B 1 334 ? 4.355 -3.123 21.609 1 93 334 ALA B CA 1
ATOM 5474 C C . ALA B 1 334 ? 4.602 -2.408 22.938 1 93 334 ALA B C 1
ATOM 5476 O O . ALA B 1 334 ? 3.83 -1.53 23.328 1 93 334 ALA B O 1
ATOM 5477 N N . PRO B 1 335 ? 5.645 -2.795 23.609 1 96.38 335 PRO B N 1
ATOM 5478 C CA . PRO B 1 335 ? 5.977 -2.104 24.844 1 96.38 335 PRO B CA 1
ATOM 5479 C C . PRO B 1 335 ? 6.613 -0.736 24.625 1 96.38 335 PRO B C 1
ATOM 5481 O O . PRO B 1 335 ? 7.387 -0.564 23.672 1 96.38 335 PRO B O 1
ATOM 5484 N N . LEU B 1 336 ? 6.352 0.122 25.516 1 96.94 336 LEU B N 1
ATOM 5485 C CA . LEU B 1 336 ? 6.945 1.453 25.469 1 96.94 336 LEU B CA 1
ATOM 5486 C C . LEU B 1 336 ? 8.375 1.433 26 1 96.94 336 LEU B C 1
ATOM 5488 O O . LEU B 1 336 ? 8.641 0.848 27.047 1 96.94 336 LEU B O 1
ATOM 5492 N N . ALA B 1 337 ? 9.25 2.094 25.328 1 96.31 337 ALA B N 1
ATOM 5493 C CA . ALA B 1 337 ? 10.656 2.084 25.703 1 96.31 337 ALA B CA 1
ATOM 5494 C C . ALA B 1 337 ? 10.953 3.152 26.75 1 96.31 337 ALA B C 1
ATOM 5496 O O . ALA B 1 337 ? 11.898 3.025 27.531 1 96.31 337 ALA B O 1
ATOM 5497 N N . ILE B 1 338 ? 10.234 4.27 26.703 1 95.12 338 ILE B N 1
ATOM 5498 C CA . ILE B 1 338 ? 10.453 5.383 27.625 1 95.12 338 ILE B CA 1
ATOM 5499 C C . ILE B 1 338 ? 9.117 5.98 28.047 1 95.12 338 ILE B C 1
ATOM 5501 O O . ILE B 1 338 ? 8.195 6.102 27.219 1 95.12 338 ILE B O 1
ATOM 5505 N N . SER B 1 339 ? 9.062 6.359 29.281 1 94.25 339 SER B N 1
ATOM 5506 C CA . SER B 1 339 ? 7.871 7.031 29.766 1 94.25 339 SER B CA 1
ATOM 5507 C C . SER B 1 339 ? 7.734 8.43 29.172 1 94.25 339 SER B C 1
ATOM 5509 O O . SER B 1 339 ? 8.734 9.07 28.844 1 94.25 339 SER B O 1
ATOM 5511 N N . PHE B 1 340 ? 6.562 8.828 28.984 1 91.88 340 PHE B N 1
ATOM 5512 C CA . PHE B 1 340 ? 6.328 10.203 28.562 1 91.88 340 PHE B CA 1
ATOM 5513 C C . PHE B 1 340 ? 5.008 10.719 29.125 1 91.88 340 PHE B C 1
ATOM 5515 O O . PHE B 1 340 ? 4.07 9.953 29.344 1 91.88 340 PHE B O 1
ATOM 5522 N N . PRO B 1 341 ? 5.004 11.977 29.359 1 89.69 341 PRO B N 1
ATOM 5523 C CA . PRO B 1 341 ? 3.775 12.594 29.875 1 89.69 341 PRO B CA 1
ATOM 5524 C C . PRO B 1 341 ? 2.818 13.008 28.766 1 89.69 341 PRO B C 1
ATOM 5526 O O . PRO B 1 341 ? 3.227 13.133 27.594 1 89.69 341 PRO B O 1
ATOM 5529 N N . SER B 1 342 ? 1.553 13.047 29.047 1 87.88 342 SER B N 1
ATOM 5530 C CA . SER B 1 342 ? 0.516 13.617 28.188 1 87.88 342 SER B CA 1
ATOM 5531 C C . SER B 1 342 ? -0.406 14.539 28.984 1 87.88 342 SER B C 1
ATOM 5533 O O . SER B 1 342 ? -0.649 14.305 30.172 1 87.88 342 SER B O 1
ATOM 5535 N N . GLU B 1 343 ? -0.726 15.641 28.312 1 77.19 343 GLU B N 1
ATOM 5536 C CA . GLU B 1 343 ? -1.598 16.594 28.984 1 77.19 343 GLU B CA 1
ATOM 5537 C C . GLU B 1 343 ? -3.008 16.031 29.156 1 77.19 343 GLU B C 1
ATOM 5539 O O . GLU B 1 343 ? -3.574 15.484 28.203 1 77.19 343 GLU B O 1
ATOM 5544 N N . LYS B 1 344 ? -3.539 16.281 30.312 1 73.62 344 LYS B N 1
ATOM 5545 C CA . LYS B 1 344 ? -4.898 15.82 30.594 1 73.62 344 LYS B CA 1
ATOM 5546 C C . LYS B 1 344 ? -5.926 16.688 29.875 1 73.62 344 LYS B C 1
ATOM 5548 O O . LYS B 1 344 ? -5.672 17.859 29.594 1 73.62 344 LYS B O 1
ATOM 5553 N N . GLY B 1 345 ? -7.031 16.062 29.516 1 84.62 345 GLY B N 1
ATOM 5554 C CA . GLY B 1 345 ? -8.172 16.828 29.031 1 84.62 345 GLY B CA 1
ATOM 5555 C C . GLY B 1 345 ? -8.422 16.656 27.547 1 84.62 345 GLY B C 1
ATOM 5556 O O . GLY B 1 345 ? -9.523 16.938 27.062 1 84.62 345 GLY B O 1
ATOM 5557 N N . ARG B 1 346 ? -7.461 16.219 26.938 1 91.75 346 ARG B N 1
ATOM 5558 C CA . ARG B 1 346 ? -7.668 15.977 25.516 1 91.75 346 ARG B CA 1
ATOM 5559 C C . ARG B 1 346 ? -6.992 14.68 25.078 1 91.75 346 ARG B C 1
ATOM 5561 O O . ARG B 1 346 ? -6.102 14.18 25.75 1 91.75 346 ARG B O 1
ATOM 5568 N N . GLU B 1 347 ? -7.484 14.133 24.016 1 95.12 347 GLU B N 1
ATOM 5569 C CA . GLU B 1 347 ? -6.801 12.984 23.438 1 95.12 347 GLU B CA 1
ATOM 5570 C C . GLU B 1 347 ? -5.5 13.406 22.75 1 95.12 347 GLU B C 1
ATOM 5572 O O . GLU B 1 347 ? -5.457 14.414 22.062 1 95.12 347 GLU B O 1
ATOM 5577 N N . ASP B 1 348 ? -4.48 12.656 23.109 1 95.06 348 ASP B N 1
ATOM 5578 C CA . ASP B 1 348 ? -3.158 12.977 22.578 1 95.06 348 ASP B CA 1
ATOM 5579 C C . ASP B 1 348 ? -2.734 11.969 21.516 1 95.06 348 ASP B C 1
ATOM 5581 O O . ASP B 1 348 ? -2.729 10.758 21.766 1 95.06 348 ASP B O 1
ATOM 5585 N N . LEU B 1 349 ? -2.455 12.445 20.344 1 95.31 349 LEU B N 1
ATOM 5586 C CA . LEU B 1 349 ? -1.902 11.633 19.266 1 95.31 349 LEU B CA 1
ATOM 5587 C C . LEU B 1 349 ? -0.382 11.742 19.219 1 95.31 349 LEU B C 1
ATOM 5589 O O . LEU B 1 349 ? 0.159 12.695 18.672 1 95.31 349 LEU B O 1
ATOM 5593 N N . VAL B 1 350 ? 0.268 10.758 19.719 1 95.06 350 VAL B N 1
ATOM 5594 C CA . VAL B 1 350 ? 1.715 10.828 19.891 1 95.06 350 VAL B CA 1
ATOM 5595 C C . VAL B 1 350 ? 2.408 9.992 18.812 1 95.06 350 VAL B C 1
ATOM 5597 O O . VAL B 1 350 ? 2.205 8.781 18.734 1 95.06 350 VAL B O 1
ATOM 5600 N N . ARG B 1 351 ? 3.215 10.625 18.016 1 96.38 351 ARG B N 1
ATOM 5601 C CA . ARG B 1 351 ? 4.012 9.906 17.031 1 96.38 351 ARG B CA 1
ATOM 5602 C C . ARG B 1 351 ? 5.086 9.062 17.703 1 96.38 351 ARG B C 1
ATOM 5604 O O . ARG B 1 351 ? 5.691 9.492 18.688 1 96.38 351 ARG B O 1
ATOM 5611 N N . VAL B 1 352 ? 5.34 7.922 17.094 1 96.69 352 VAL B N 1
ATOM 5612 C CA . VAL B 1 352 ? 6.285 7.012 17.734 1 96.69 352 VAL B CA 1
ATOM 5613 C C . VAL B 1 352 ? 7.137 6.316 16.688 1 96.69 352 VAL B C 1
ATOM 5615 O O . VAL B 1 352 ? 6.738 6.223 15.516 1 96.69 352 VAL B O 1
ATOM 5618 N N . LYS B 1 353 ? 8.266 5.902 17.109 1 97 353 LYS B N 1
ATOM 5619 C CA . LYS B 1 353 ? 9.18 5.098 16.312 1 97 353 LYS B CA 1
ATOM 5620 C C . LYS B 1 353 ? 9.375 3.715 16.922 1 97 353 LYS B C 1
ATOM 5622 O O . LYS B 1 353 ? 9.492 3.58 18.141 1 97 353 LYS B O 1
ATOM 5627 N N . LEU B 1 354 ? 9.367 2.711 16.094 1 93.81 354 LEU B N 1
ATOM 5628 C CA . LEU B 1 354 ? 9.688 1.358 16.531 1 93.81 354 LEU B CA 1
ATOM 5629 C C . LEU B 1 354 ? 11.195 1.119 16.5 1 93.81 354 LEU B C 1
ATOM 5631 O O . LEU B 1 354 ? 11.836 1.32 15.461 1 93.81 354 LEU B O 1
ATOM 5635 N N . ASN B 1 355 ? 11.703 0.705 17.547 1 93 355 ASN B N 1
ATOM 5636 C CA . ASN B 1 355 ? 13.141 0.463 17.562 1 93 355 ASN B CA 1
ATOM 5637 C C . ASN B 1 355 ? 13.469 -0.991 17.234 1 93 355 ASN B C 1
ATOM 5639 O O . ASN B 1 355 ? 12.57 -1.782 16.938 1 93 355 ASN B O 1
ATOM 5643 N N . GLN B 1 356 ? 14.727 -1.354 17.219 1 86.31 356 GLN B N 1
ATOM 5644 C CA . GLN B 1 356 ? 15.203 -2.656 16.766 1 86.31 356 GLN B CA 1
ATOM 5645 C C . GLN B 1 356 ? 14.734 -3.77 17.688 1 86.31 356 GLN B C 1
ATOM 5647 O O . GLN B 1 356 ? 14.617 -4.926 17.281 1 86.31 356 GLN B O 1
ATOM 5652 N N . ASN B 1 357 ? 14.43 -3.414 18.891 1 87.12 357 ASN B N 1
ATOM 5653 C CA . ASN B 1 357 ? 14.008 -4.406 19.875 1 87.12 357 ASN B CA 1
ATOM 5654 C C . ASN B 1 357 ? 12.5 -4.605 19.859 1 87.12 357 ASN B C 1
ATOM 5656 O O . ASN B 1 357 ? 11.953 -5.32 20.688 1 87.12 357 ASN B O 1
ATOM 5660 N N . GLY B 1 358 ? 11.859 -3.898 18.984 1 87.12 358 GLY B N 1
ATOM 5661 C CA . GLY B 1 358 ? 10.406 -4.004 18.906 1 87.12 358 GLY B CA 1
ATOM 5662 C C . GLY B 1 358 ? 9.695 -3.119 19.922 1 87.12 358 GLY B C 1
ATOM 5663 O O . GLY B 1 358 ? 8.5 -3.295 20.172 1 87.12 358 GLY B O 1
ATOM 5664 N N . GLU B 1 359 ? 10.406 -2.264 20.516 1 94.88 359 GLU B N 1
ATOM 5665 C CA . GLU B 1 359 ? 9.82 -1.307 21.453 1 94.88 359 GLU B CA 1
ATOM 5666 C C . GLU B 1 359 ? 9.461 0 20.75 1 94.88 359 GLU B C 1
ATOM 5668 O O . GLU B 1 359 ? 9.945 0.277 19.656 1 94.88 359 GLU B O 1
ATOM 5673 N N . VAL B 1 360 ? 8.633 0.744 21.484 1 96.25 360 VAL B N 1
ATOM 5674 C CA . VAL B 1 360 ? 8.125 1.984 20.922 1 96.25 360 VAL B CA 1
ATOM 5675 C C . VAL B 1 360 ? 8.719 3.18 21.656 1 96.25 360 VAL B C 1
ATOM 5677 O O . VAL B 1 360 ? 8.812 3.17 22.891 1 96.25 360 VAL B O 1
ATOM 5680 N N . GLU B 1 361 ? 9.195 4.148 20.922 1 96.88 361 GLU B N 1
ATOM 5681 C CA . GLU B 1 361 ? 9.719 5.395 21.469 1 96.88 361 GLU B CA 1
ATOM 5682 C C . GLU B 1 361 ? 8.938 6.598 20.938 1 96.88 361 GLU B C 1
ATOM 5684 O O . GLU B 1 361 ? 8.758 6.742 19.719 1 96.88 361 GLU B O 1
ATOM 5689 N N . PRO B 1 362 ? 8.531 7.449 21.828 1 94.88 362 PRO B N 1
ATOM 5690 C CA . PRO B 1 362 ? 7.855 8.656 21.344 1 94.88 362 PRO B CA 1
ATOM 5691 C C . PRO B 1 362 ? 8.789 9.57 20.562 1 94.88 362 PRO B C 1
ATOM 5693 O O . PRO B 1 362 ? 9.969 9.688 20.875 1 94.88 362 PRO B O 1
ATOM 5696 N N . VAL B 1 363 ? 8.328 10.078 19.516 1 94.44 363 VAL B N 1
ATOM 5697 C CA . VAL B 1 363 ? 8.992 11.133 18.766 1 94.44 363 VAL B CA 1
ATOM 5698 C C . VAL B 1 363 ? 8.453 12.492 19.203 1 94.44 363 VAL B C 1
ATOM 5700 O O . VAL B 1 363 ? 7.371 12.906 18.781 1 94.44 363 VAL B O 1
ATOM 5703 N N . LEU B 1 364 ? 9.242 13.109 19.984 1 84.38 364 LEU B N 1
ATOM 5704 C CA . LEU B 1 364 ? 8.766 14.344 20.594 1 84.38 364 LEU B CA 1
ATOM 5705 C C . LEU B 1 364 ? 9.195 15.562 19.781 1 84.38 364 LEU B C 1
ATOM 5707 O O . LEU B 1 364 ? 10.219 15.523 19.094 1 84.38 364 LEU B O 1
ATOM 5711 N N . GLY B 1 365 ? 8.367 16.547 19.766 1 79.94 365 GLY B N 1
ATOM 5712 C CA . GLY B 1 365 ? 8.555 17.812 19.078 1 79.94 365 GLY B CA 1
ATOM 5713 C C . GLY B 1 365 ? 7.316 18.672 19.078 1 79.94 365 GLY B C 1
ATOM 5714 O O . GLY B 1 365 ? 6.246 18.25 19.516 1 79.94 365 GLY B O 1
ATOM 5715 N N . LYS B 1 366 ? 7.625 19.875 18.734 1 81.25 366 LYS B N 1
ATOM 5716 C CA . LYS B 1 366 ? 6.473 20.75 18.625 1 81.25 366 LYS B CA 1
ATOM 5717 C C . LYS B 1 366 ? 5.457 20.203 17.625 1 81.25 366 LYS B C 1
ATOM 5719 O O . LYS B 1 366 ? 5.836 19.594 16.625 1 81.25 366 LYS B O 1
ATOM 5724 N N . SER B 1 367 ? 4.285 20.266 17.906 1 69.5 367 SER B N 1
ATOM 5725 C CA . SER B 1 367 ? 3.162 19.547 17.312 1 69.5 367 SER B CA 1
ATOM 5726 C C . SER B 1 367 ? 3.08 19.812 15.812 1 69.5 367 SER B C 1
ATOM 5728 O O . SER B 1 367 ? 2.596 18.953 15.055 1 69.5 367 SER B O 1
ATOM 5730 N N . GLY B 1 368 ? 3.578 20.734 15.375 1 77.44 368 GLY B N 1
ATOM 5731 C CA . GLY B 1 368 ? 3.287 21.094 13.992 1 77.44 368 GLY B CA 1
ATOM 5732 C C . GLY B 1 368 ? 4.438 20.812 13.047 1 77.44 368 GLY B C 1
ATOM 5733 O O . GLY B 1 368 ? 4.336 21.062 11.844 1 77.44 368 GLY B O 1
ATOM 5734 N N . LEU B 1 369 ? 5.371 20.062 13.531 1 90.06 369 LEU B N 1
ATOM 5735 C CA . LEU B 1 369 ? 6.586 19.969 12.734 1 90.06 369 LEU B CA 1
ATOM 5736 C C . LEU B 1 369 ? 6.539 18.734 11.828 1 90.06 369 LEU B C 1
ATOM 5738 O O . LEU B 1 369 ? 6.172 17.656 12.273 1 90.06 369 LEU B O 1
ATOM 5742 N N . LEU B 1 370 ? 6.977 18.891 10.625 1 95 370 LEU B N 1
ATOM 5743 C CA . LEU B 1 370 ? 7.016 17.859 9.602 1 95 370 LEU B CA 1
ATOM 5744 C C . LEU B 1 370 ? 8.016 16.766 9.969 1 95 370 LEU B C 1
ATOM 5746 O O . LEU B 1 370 ? 7.793 15.594 9.68 1 95 370 LEU B O 1
ATOM 5750 N N . ASN B 1 371 ? 9.086 17.156 10.594 1 96.12 371 ASN B N 1
ATOM 5751 C CA . ASN B 1 371 ? 10.156 16.203 10.852 1 96.12 371 ASN B CA 1
ATOM 5752 C C . ASN B 1 371 ? 9.688 15.07 11.75 1 96.12 371 ASN B C 1
ATOM 5754 O O . ASN B 1 371 ? 10.18 13.945 11.648 1 96.12 371 ASN B O 1
ATOM 5758 N N . THR B 1 372 ? 8.719 15.297 12.609 1 95.56 372 THR B N 1
ATOM 5759 C CA . THR B 1 372 ? 8.203 14.258 13.492 1 95.56 372 THR B CA 1
ATOM 5760 C C . THR B 1 372 ? 7.453 13.195 12.703 1 95.56 372 THR B C 1
ATOM 5762 O O . THR B 1 372 ? 7.383 12.031 13.117 1 95.56 372 THR B O 1
ATOM 5765 N N . LEU B 1 373 ? 6.887 13.57 11.57 1 96.12 373 LEU B N 1
ATOM 5766 C CA . LEU B 1 373 ? 6.152 12.625 10.727 1 96.12 373 LEU B CA 1
ATOM 5767 C C . LEU B 1 373 ? 7.105 11.664 10.023 1 96.12 373 LEU B C 1
ATOM 5769 O O . LEU B 1 373 ? 6.828 10.469 9.93 1 96.12 373 LEU B O 1
ATOM 5773 N N . VAL B 1 374 ? 8.219 12.156 9.586 1 95.69 374 VAL B N 1
ATOM 5774 C CA . VAL B 1 374 ? 9.094 11.32 8.766 1 95.69 374 VAL B CA 1
ATOM 5775 C C . VAL B 1 374 ? 10.055 10.539 9.664 1 95.69 374 VAL B C 1
ATOM 5777 O O . VAL B 1 374 ? 10.68 9.578 9.219 1 95.69 374 VAL B O 1
ATOM 5780 N N . ARG B 1 375 ? 10.109 10.891 10.945 1 95.06 375 ARG B N 1
ATOM 5781 C CA . ARG B 1 375 ? 10.953 10.164 11.891 1 95.06 375 ARG B CA 1
ATOM 5782 C C . ARG B 1 375 ? 10.148 9.117 12.648 1 95.06 375 ARG B C 1
ATOM 5784 O O . ARG B 1 375 ? 10.703 8.359 13.445 1 95.06 375 ARG B O 1
ATOM 5791 N N . SER B 1 376 ? 8.914 9.078 12.406 1 96.06 376 SER B N 1
ATOM 5792 C CA . SER B 1 376 ? 8.039 8.156 13.125 1 96.06 376 SER B CA 1
ATOM 5793 C C . SER B 1 376 ? 7.59 7.012 12.227 1 96.06 376 SER B C 1
ATOM 5795 O O . SER B 1 376 ? 7.629 7.121 11 1 96.06 376 SER B O 1
ATOM 5797 N N . ASP B 1 377 ? 7.145 5.93 12.867 1 95.19 377 ASP B N 1
ATOM 5798 C CA . ASP B 1 377 ? 6.621 4.758 12.18 1 95.19 377 ASP B CA 1
ATOM 5799 C C . ASP B 1 377 ? 5.109 4.641 12.367 1 95.19 377 ASP B C 1
ATOM 5801 O O . ASP B 1 377 ? 4.473 3.754 11.797 1 95.19 377 ASP B O 1
ATOM 5805 N N . GLY B 1 378 ? 4.586 5.484 13.141 1 96.31 378 GLY B N 1
ATOM 5806 C CA . GLY B 1 378 ? 3.17 5.492 13.477 1 96.31 378 GLY B CA 1
ATOM 5807 C C . GLY B 1 378 ? 2.836 6.414 14.633 1 96.31 378 GLY B C 1
ATOM 5808 O O . GLY B 1 378 ? 3.527 7.41 14.859 1 96.31 378 GLY B O 1
ATOM 5809 N N . TYR B 1 379 ? 1.697 6.133 15.266 1 96.62 379 TYR B N 1
ATOM 5810 C CA . TYR B 1 379 ? 1.303 6.957 16.406 1 96.62 379 TYR B CA 1
ATOM 5811 C C . TYR B 1 379 ? 0.496 6.145 17.406 1 96.62 379 TYR B C 1
ATOM 5813 O O . TYR B 1 379 ? 0.008 5.059 17.094 1 96.62 379 TYR B O 1
ATOM 5821 N N . ILE B 1 380 ? 0.419 6.613 18.594 1 96.38 380 ILE B N 1
ATOM 5822 C CA . ILE B 1 380 ? -0.423 6.062 19.656 1 96.38 380 ILE B CA 1
ATOM 5823 C C . ILE B 1 380 ? -1.454 7.098 20.094 1 96.38 380 ILE B C 1
ATOM 5825 O O . ILE B 1 380 ? -1.222 8.305 19.969 1 96.38 380 ILE B O 1
ATOM 5829 N N . ARG B 1 381 ? -2.566 6.641 20.531 1 95.81 381 ARG B N 1
ATOM 5830 C CA . ARG B 1 381 ? -3.617 7.488 21.094 1 95.81 381 ARG B CA 1
ATOM 5831 C C . ARG B 1 381 ? -3.633 7.422 22.609 1 95.81 381 ARG B C 1
ATOM 5833 O O . ARG B 1 381 ? -3.789 6.344 23.188 1 95.81 381 ARG B O 1
ATOM 5840 N N . VAL B 1 382 ? -3.426 8.508 23.188 1 95.69 382 VAL B N 1
ATOM 5841 C CA . VAL B 1 382 ? -3.531 8.617 24.641 1 95.69 382 VAL B CA 1
ATOM 5842 C C . VAL B 1 382 ? -4.887 9.211 25.016 1 95.69 382 VAL B C 1
ATOM 5844 O O . VAL B 1 382 ? -5.164 10.375 24.719 1 95.69 382 VAL B O 1
ATOM 5847 N N . PRO B 1 383 ? -5.652 8.516 25.672 1 94.25 383 PRO B N 1
ATOM 5848 C CA . PRO B 1 383 ? -6.984 9.016 26.016 1 94.25 383 PRO B CA 1
ATOM 5849 C C . PRO B 1 383 ? -6.938 10.266 26.891 1 94.25 383 PRO B C 1
ATOM 5851 O O . PRO B 1 383 ? -5.98 10.453 27.656 1 94.25 383 PRO B O 1
ATOM 5854 N N . ALA B 1 384 ? -7.906 11.234 26.812 1 91.25 384 ALA B N 1
ATOM 5855 C CA . ALA B 1 384 ? -7.984 12.508 27.516 1 91.25 384 ALA B CA 1
ATOM 5856 C C . ALA B 1 384 ? -7.84 12.312 29.016 1 91.25 384 ALA B C 1
ATOM 5858 O O . ALA B 1 384 ? -7.285 13.172 29.703 1 91.25 384 ALA B O 1
ATOM 5859 N N . GLY B 1 385 ? -8.172 11.211 29.578 1 87.62 385 GLY B N 1
ATOM 5860 C CA . GLY B 1 385 ? -8.141 11.016 31.016 1 87.62 385 GLY B CA 1
ATOM 5861 C C . GLY B 1 385 ? -6.855 10.383 31.516 1 87.62 385 GLY B C 1
ATOM 5862 O O . GLY B 1 385 ? -6.66 10.211 32.719 1 87.62 385 GLY B O 1
ATOM 5863 N N . ARG B 1 386 ? -5.973 10.266 30.594 1 89.31 386 ARG B N 1
ATOM 5864 C CA . ARG B 1 386 ? -4.734 9.594 30.984 1 89.31 386 ARG B CA 1
ATOM 5865 C C . ARG B 1 386 ? -3.559 10.57 30.953 1 89.31 386 ARG B C 1
ATOM 5867 O O . ARG B 1 386 ? -3.455 11.406 30.047 1 89.31 386 ARG B O 1
ATOM 5874 N N . ASP B 1 387 ? -2.611 10.445 31.953 1 89.94 387 ASP B N 1
ATOM 5875 C CA . ASP B 1 387 ? -1.494 11.375 32.094 1 89.94 387 ASP B CA 1
ATOM 5876 C C . ASP B 1 387 ? -0.284 10.906 31.281 1 89.94 387 ASP B C 1
ATOM 5878 O O . ASP B 1 387 ? 0.818 11.438 31.453 1 89.94 387 ASP B O 1
ATOM 5882 N N . GLY B 1 388 ? -0.454 9.969 30.484 1 91.31 388 GLY B N 1
ATOM 5883 C CA . GLY B 1 388 ? 0.651 9.406 29.734 1 91.31 388 GLY B CA 1
ATOM 5884 C C . GLY B 1 388 ? 0.823 7.914 29.938 1 91.31 388 GLY B C 1
ATOM 5885 O O . GLY B 1 388 ? -0.122 7.223 30.328 1 91.31 388 GLY B O 1
ATOM 5886 N N . TYR B 1 389 ? 1.921 7.445 29.422 1 93.94 389 TYR B N 1
ATOM 5887 C CA . TYR B 1 389 ? 2.248 6.031 29.594 1 93.94 389 TYR B CA 1
ATOM 5888 C C . TYR B 1 389 ? 3.625 5.859 30.219 1 93.94 389 TYR B C 1
ATOM 5890 O O . TYR B 1 389 ? 4.457 6.77 30.156 1 93.94 389 TYR B O 1
ATOM 5898 N N . GLU B 1 390 ? 3.781 4.762 30.844 1 96.12 390 GLU B N 1
ATOM 5899 C CA . GLU B 1 390 ? 5.043 4.453 31.516 1 96.12 390 GLU B CA 1
ATOM 5900 C C . GLU B 1 390 ? 5.848 3.428 30.719 1 96.12 390 GLU B C 1
ATOM 5902 O O . GLU B 1 390 ? 5.281 2.633 29.969 1 96.12 390 GLU B O 1
ATOM 5907 N N . LYS B 1 391 ? 7.16 3.59 30.984 1 96.38 391 LYS B N 1
ATOM 5908 C CA . LYS B 1 391 ? 8.039 2.586 30.391 1 96.38 391 LYS B CA 1
ATOM 5909 C C . LYS B 1 391 ? 7.523 1.175 30.656 1 96.38 391 LYS B C 1
ATOM 5911 O O . LYS B 1 391 ? 7.129 0.858 31.781 1 96.38 391 LYS B O 1
ATOM 5916 N N . GLY B 1 392 ? 7.492 0.386 29.594 1 96.25 392 GLY B N 1
ATOM 5917 C CA . GLY B 1 392 ? 7.07 -0.997 29.75 1 96.25 392 GLY B CA 1
ATOM 5918 C C . GLY B 1 392 ? 5.602 -1.21 29.453 1 96.25 392 GLY B C 1
ATOM 5919 O O . GLY B 1 392 ? 5.168 -2.338 29.203 1 96.25 392 GLY B O 1
ATOM 5920 N N . ASP B 1 393 ? 4.773 -0.183 29.516 1 96.5 393 ASP B N 1
ATOM 5921 C CA . ASP B 1 393 ? 3.363 -0.297 29.156 1 96.5 393 ASP B CA 1
ATOM 5922 C C . ASP B 1 393 ? 3.197 -0.843 27.734 1 96.5 393 ASP B C 1
ATOM 5924 O O . ASP B 1 393 ? 3.934 -0.458 26.828 1 96.5 393 ASP B O 1
ATOM 5928 N N . ILE B 1 394 ? 2.25 -1.737 27.594 1 95.69 394 ILE B N 1
ATOM 5929 C CA . ILE B 1 394 ? 1.896 -2.188 26.25 1 95.69 394 ILE B CA 1
ATOM 5930 C C . ILE B 1 394 ? 0.935 -1.189 25.609 1 95.69 394 ILE B C 1
ATOM 5932 O O . ILE B 1 394 ? -0.138 -0.915 26.156 1 95.69 394 ILE B O 1
ATOM 5936 N N . VAL B 1 395 ? 1.34 -0.658 24.469 1 96 395 VAL B N 1
ATOM 5937 C CA . VAL B 1 395 ? 0.523 0.344 23.797 1 96 395 VAL B CA 1
ATOM 5938 C C . VAL B 1 395 ? 0.13 -0.161 22.406 1 96 395 VAL B C 1
ATOM 5940 O O . VAL B 1 395 ? 0.796 -1.033 21.844 1 96 395 VAL B O 1
ATOM 5943 N N . GLU B 1 396 ? -0.977 0.334 21.969 1 94.75 396 GLU B N 1
ATOM 5944 C CA . GLU B 1 396 ? -1.414 0.065 20.594 1 94.75 396 GLU B CA 1
ATOM 5945 C C . GLU B 1 396 ? -0.872 1.11 19.625 1 94.75 396 GLU B C 1
ATOM 5947 O O . GLU B 1 396 ? -1.188 2.297 19.75 1 94.75 396 GLU B O 1
ATOM 5952 N N . VAL B 1 397 ? -0.058 0.64 18.719 1 95.81 397 VAL B N 1
ATOM 5953 C CA . VAL B 1 397 ? 0.559 1.529 17.75 1 95.81 397 VAL B CA 1
ATOM 5954 C C . VAL B 1 397 ? -0.172 1.414 16.406 1 95.81 397 VAL B C 1
ATOM 5956 O O . VAL B 1 397 ? -0.249 0.329 15.828 1 95.81 397 VAL B O 1
ATOM 5959 N N . PHE B 1 398 ? -0.737 2.508 16.016 1 96.31 398 PHE B N 1
ATOM 5960 C CA . PHE B 1 398 ? -1.236 2.605 14.648 1 96.31 398 PHE B CA 1
ATOM 5961 C C . PHE B 1 398 ? -0.094 2.857 13.672 1 96.31 398 PHE B C 1
ATOM 5963 O O . PHE B 1 398 ? 0.464 3.957 13.633 1 96.31 398 PHE B O 1
ATOM 5970 N N . VAL B 1 399 ? 0.235 1.897 12.914 1 93.38 399 VAL B N 1
ATOM 5971 C CA . VAL B 1 399 ? 1.379 2.014 12.016 1 93.38 399 VAL B CA 1
ATOM 5972 C C . VAL B 1 399 ? 0.966 2.758 10.75 1 93.38 399 VAL B C 1
ATOM 5974 O O . VAL B 1 399 ? -0.157 2.596 10.266 1 93.38 399 VAL B O 1
ATOM 5977 N N . TRP B 1 400 ? 1.92 3.568 10.266 1 93.12 400 TRP B N 1
ATOM 5978 C CA . TRP B 1 400 ? 1.598 4.32 9.062 1 93.12 400 TRP B CA 1
ATOM 5979 C C . TRP B 1 400 ? 1.225 3.385 7.918 1 93.12 400 TRP B C 1
ATOM 5981 O O . TRP B 1 400 ? 1.804 2.307 7.777 1 93.12 400 TRP B O 1
#

Radius of gyration: 32.19 Å; Cα contacts (8 Å, |Δi|>4): 2124; chains: 2; bounding box: 49×108×74 Å

Solvent-accessible surface area (backbone atoms only — not comparable to full-atom values): 39311 Å² total; per-residue (Å²): 126,83,72,53,67,66,32,48,60,67,56,51,47,52,56,56,49,69,44,53,56,72,53,59,71,42,75,36,52,51,93,70,36,60,68,36,25,26,59,48,60,38,51,33,80,45,38,28,73,57,46,43,21,26,71,42,50,24,32,36,24,39,26,79,64,26,65,80,22,23,80,92,44,56,33,77,27,37,54,78,52,66,40,50,64,32,37,81,58,41,59,66,43,61,90,50,28,29,29,40,29,41,32,62,17,49,59,27,46,67,41,44,20,43,46,48,51,88,48,42,46,78,56,89,56,37,33,36,30,33,48,52,53,54,76,49,36,52,46,41,51,26,42,67,56,36,39,54,68,39,76,74,44,57,50,7,39,64,26,43,29,57,50,39,20,53,33,21,60,59,36,44,46,54,36,58,21,33,48,60,51,34,32,23,37,37,36,35,40,68,25,53,37,54,26,72,53,82,62,56,66,45,26,41,42,45,23,52,63,44,28,51,40,33,45,32,48,74,70,52,33,44,62,42,79,74,49,80,34,54,77,39,54,82,60,39,42,63,54,50,52,51,36,40,73,74,25,62,31,34,37,35,37,29,34,61,22,70,67,38,38,49,38,53,52,49,39,41,38,74,67,40,38,69,78,37,55,24,29,36,36,37,59,36,32,70,26,31,35,31,32,31,93,71,19,37,32,40,35,33,28,42,40,46,32,17,30,52,52,44,40,56,67,47,49,47,57,38,52,31,53,23,41,46,40,62,78,72,83,57,66,46,78,32,34,27,66,54,57,46,80,39,67,68,74,23,29,34,60,43,32,20,26,70,47,96,84,55,28,31,34,75,49,83,68,69,63,45,34,56,52,48,56,69,65,28,50,27,30,32,78,39,55,27,90,36,62,51,53,49,54,60,41,76,41,62,34,41,49,114,126,83,73,53,70,65,33,48,60,68,56,51,47,52,57,56,50,69,47,52,56,72,52,58,71,43,76,36,53,52,92,70,35,59,68,37,24,26,60,48,61,40,53,34,79,45,39,28,73,58,46,43,20,27,73,42,51,24,30,34,24,39,27,80,65,26,64,81,21,24,80,92,44,56,33,77,27,36,53,76,52,67,42,53,65,33,38,82,62,41,58,66,45,60,91,51,26,28,29,40,28,40,33,63,17,48,61,27,46,66,41,43,20,42,46,47,50,90,48,43,46,76,55,90,56,36,34,36,31,33,50,52,53,54,77,48,36,53,47,42,51,27,44,67,56,36,40,55,68,39,75,76,42,57,50,7,39,63,26,42,28,57,50,40,21,52,34,22,59,60,35,43,45,54,37,56,22,33,47,59,52,33,33,22,37,37,36,36,40,67,25,53,38,54,27,70,51,81,62,56,66,44,26,42,45,46,23,52,63,44,27,52,41,32,44,32,49,77,69,51,32,45,62,42,79,76,48,80,33,54,76,39,53,82,61,37,41,64,53,51,53,50,34,43,72,74,26,61,31,32,38,37,36,29,33,63,22,71,70,39,39,48,38,54,52,50,42,41,40,74,66,39,38,69,77,38,56,23,30,34,36,38,59,36,32,68,27,31,37,31,31,32,93,71,18,39,33,39,34,33,28,42,39,44,31,17,29,50,52,43,40,57,69,47,51,46,58,37,52,32,54,22,41,46,40,62,78,71,84,57,67,46,75,32,32,26,67,54,57,47,81,40,67,69,74,22,29,34,59,43,32,20,26,70,49,95,84,56,27,33,34,75,49,84,69,70,63,44,34,56,53,50,55,67,68,28,51,28,32,32,76,40,54,26,90,35,60,51,55,47,55,60,41,76,41,61,32,41,48,112